Protein AF-0000000076640744 (afdb_homodimer)

Foldseek 3Di:
DDDDDPPPDPDPPDDDDDPPPPPVPPCPPDPDDDPPVLAAEEEEEDQDDVRVQLLLLQLVDPRYHYAEYEDLDVVSQVVSQCSRVVSVHDGHHYQRPDDCSVLVVLLDPRHQEYEYDFQAQCQLVSCLSNLVSPHAYEYEPQNHQALVSLLSLLVSCVVSVHWYFYLQLLLVPFLLLLVLLCLVVQQQPAWAEKEWEWAAACLCVQPPVPPQLPLPDDQDCGPNVVQVCQQPFEFRQGFQNTVVSVCSSNLDLAQKHWWKKFKAAAAADQNLVVCCVVPNCPRNCNPRDGHYHQKMWMWIAMPVNHIYIYIYHHRDDDDTDGFIKTHHPAWIATDPVQWIDGHPPDPPPDTDHCVVSSVVSGQQQCVVCVVSQCPRPPRSSSSVSSVQSRVCSSVVHHGQGTSQNSSRRSNNNNNRRVNHVVVRDMDTDDRSPVPSSNHDHHSHGSHDPD/DDDDDDDDDPDDDDDPPDPPPPPPPPLPQDPDDDPPVQAAEEEEEDQDDVRVQLLLLQLVDPRYHYAEYEDLDVVSQVVSQCSRVVSVHDGHHYQRPDDCSVLVVLLDPRHQEYEYDFQAQCQLVSCLSNLVSPHAYEYEPQNHQALVSLLSLLVSCVVRVHWYFYLQLLLVPFLLLLVLLCLVVQQQPAWAEKEWEWAAACLCVQPPVPPDLPLPDDQDCGPNVVQVCQQPFEFRQGFQNTVVSVCSSNLDLAQKHWWKKFKAAAAADQNLVVCCVVPNCPRNCNPRDGHYHQKMWMWIAMPVNHIYIYIYHHRDDDDTDGFIKTHHPAWIATDPVQWIDGHPPDPPPDTDHCVVSSVVSGQQLCVVCVVVQCPRPPRSSSSVSSVQSRVCSSVVHHGQGTSQNSSRRSNNNNNRRVNHVVVRDMDTDDRSPVPSSNHDHRSHGSHDPD

Solvent-accessible surface area (backbone atoms only — not comparable to full-atom values): 46671 Å² total; per-residue (Å²): 138,87,73,81,70,81,73,72,79,82,73,78,78,84,73,87,76,78,76,69,76,74,68,68,70,70,75,76,59,86,72,74,78,72,77,54,87,77,42,46,27,36,29,37,36,25,37,54,74,69,19,40,53,51,50,58,58,48,65,74,40,86,48,49,44,51,61,32,40,25,23,60,48,58,68,36,42,51,54,50,37,50,54,41,36,72,70,74,44,71,65,38,49,78,31,45,74,46,91,62,24,55,62,63,58,49,68,53,82,79,47,57,27,34,40,38,37,61,51,51,82,48,35,27,64,51,47,40,52,39,28,74,58,70,15,30,35,37,29,38,76,45,40,23,68,39,60,66,38,28,49,46,45,41,53,43,30,67,72,62,69,28,52,40,26,45,52,60,29,51,51,53,29,65,66,55,31,10,49,40,46,37,48,76,70,43,59,23,46,58,74,40,40,37,33,19,12,38,31,34,56,35,53,55,78,62,56,53,81,51,62,78,75,42,89,76,65,67,86,39,66,74,81,38,33,71,52,42,47,34,45,75,34,47,46,34,81,61,45,44,69,16,46,48,42,52,34,61,68,59,30,49,53,32,60,22,37,68,38,36,35,27,14,44,61,20,53,53,48,32,60,56,51,48,40,34,72,75,54,30,80,80,30,78,66,49,76,58,66,59,45,28,25,32,41,24,43,31,44,33,34,33,73,81,30,29,36,34,39,41,36,34,29,41,34,36,56,46,48,75,44,43,58,42,29,46,31,21,55,25,7,37,38,35,58,82,57,43,28,31,33,32,65,94,72,44,58,90,52,33,76,36,73,30,66,69,53,40,66,73,34,46,29,54,39,51,69,75,41,43,78,74,16,66,78,30,56,83,88,14,13,48,39,55,43,52,46,27,53,51,50,19,60,76,65,70,48,82,43,59,41,31,40,55,54,34,26,62,46,23,36,47,23,39,45,27,26,50,7,34,75,58,66,24,27,54,37,73,51,78,70,81,56,77,66,43,21,71,71,36,69,83,64,67,57,53,70,37,97,93,144,85,78,79,88,79,72,92,75,82,81,79,75,90,77,84,68,77,76,70,77,75,68,67,74,66,78,73,64,82,80,70,76,71,76,56,86,74,43,46,29,36,28,37,36,25,38,53,74,69,20,39,53,52,50,57,58,49,66,73,40,87,48,51,45,51,58,33,39,21,22,61,48,57,67,37,41,50,54,50,36,48,54,41,35,70,71,73,43,71,64,39,49,79,32,44,75,45,92,63,24,55,62,62,59,50,68,52,83,78,46,57,27,34,42,38,38,60,50,52,83,47,36,27,64,52,47,40,53,38,27,74,59,71,17,30,34,38,29,37,77,45,38,22,69,41,61,67,38,29,49,47,44,41,54,44,27,67,74,62,67,28,51,40,27,47,49,60,29,51,51,52,29,65,66,57,31,10,49,40,46,37,48,76,71,43,58,24,46,61,74,41,40,37,32,20,12,37,30,35,55,36,51,54,78,62,56,52,78,51,61,78,75,41,87,76,65,68,87,39,66,74,81,36,33,71,52,42,46,34,45,73,36,46,46,32,79,59,46,42,68,16,46,49,43,51,34,61,67,60,29,50,53,31,61,23,36,68,37,37,34,27,14,46,62,20,53,56,50,32,58,56,50,49,39,35,72,77,54,30,80,80,28,78,64,49,75,58,67,59,45,30,25,32,42,26,44,31,45,32,35,33,73,80,31,28,36,33,38,40,36,34,28,42,34,35,54,45,48,74,43,44,57,44,30,47,31,20,56,26,7,36,38,35,58,81,59,43,28,30,34,34,67,94,70,44,58,89,52,32,77,37,73,30,63,69,54,39,65,75,35,47,28,54,40,53,69,73,41,43,78,73,17,66,78,30,55,84,87,14,14,48,38,52,42,53,46,27,53,52,50,20,62,76,67,68,48,81,42,60,39,31,41,57,54,30,26,61,45,24,38,47,23,40,46,26,26,51,8,34,75,58,65,22,28,54,36,74,51,77,70,80,58,76,67,43,20,70,70,36,69,84,64,66,57,53,70,40,96,93

Organism: NCBI:txid1194090

Secondary structure (DSSP, 8-state):
------------------------------------TT-EEEEEE--SHHHHHHHHHHHT-TTEEEEEEE-SSHHHHHHHHHHHHHTTSPPPEEE-SSTTHHHHHTT-SS-SEEEE-S-GGGHHHHHHHHHHTT-EEEEPSPS-SSHHHHHHHHHHHHHH---EEE--GGGG-HHHHHHHHHHHTTTT-SEEEEEEEEE---HHHHHTSS----TT----TTTSHHHHHHHH--S-S--HHHHHHHHHHTTBTTTB-EEEEEEEE----HHHHHHHHHH-TTSGGGG----S-SSEEEEEEETTS-EEEEEEE-SS----B---EEEESSEEEETTTTEEEETTTSSTT--EESHHHHHHT--HHHHHHHHHHTTSTGGGHHHHHHHHHHHHHHHT---SS-HHHHHHHHTHHHHHHHHHHTTS--EEPP-TTTTGGGTPPP---SSS--/------------------------------S-S---TT-EEEEEE--SHHHHHHHHHHHT-TTEEEEEEE-SSHHHHHHHHHHHHHTTSPPPEEE-SSTTHHHHHTT-SS-SEEEE-S-HHHHHHHHHHHHHTT-EEEEPSPS-SSHHHHHHHHHHHHHH---EEE--GGGG-HHHHHHHHHHHTTTT-SEEEEEEEEE---HHHHHTSS----TT----TTTSHHHHHHHH--S-S--HHHHHHHHHHTTBTTTB-EEEEEEEE----HHHHHHHHHH-TTSGGGG----S-SSEEEEEEETTS-EEEEEEE-SS----B---EEEESSEEEETTTTEEEETTTSSTT--EESHHHHHHT--HHHHHHHHHHTTSTGGGHHHHHHHHHHHHHHHT---SS-HHHHHHHHTHHHHHHHHHHTTS--EEPP-TTTTGGGTPPP---SSS--

InterPro domains:
  IPR000683 Gfo/Idh/MocA-like oxidoreductase, N-terminal [PF01408] (40-165)
  IPR036291 NAD(P)-binding domain superfamily [SSF51735] (32-198)
  IPR049303 Glycosyl hydrolase 109, C-terminal domain [PF21252] (172-438)
  IPR050463 Gfo/Idh/MocA family oxidoreductases and glycosidases [PTHR43818] (3-433)

Sequence (900 aa):
MKKNINRKDFLKKATLTGAGLAAMPSFTISKGRRKNNGRVRIGMIGVGGRGTGHLRGLLTRSDIEIPAICDMDEEHADRAEKLVAGSGRQAPELYTRGEDDYLRMLQREDLDGIVIATPWHWHAPMAVATMKSGKHVGVEVPVATTLEGCWDLVRTSEATGMSCMILENVCYRRDVMAILNMVRQGLFGEMIHARCGYQHELREAMLGKRRQFGPDMRIDKNREWRVYNHIKRNGDTYPTHGIGPVAHWLDINRGNRFMTITSTATKARGLHNYVLEKGGRNHPDADIEFQVGDVITSTITTAMGESIIVNLNTTLPRPYSLGFHCQGTKGLWQVENSSVYLEGTSKNHGWEDFDPYQKKYDAPLWKKHEKEAAEAGHGGMDWFVRNAFVESIKRDVSPPMDVYDAAAWSAIGPLSEESIAQGGHPVQFPDFTGGKWMHNEQIFHVDGEYMKKNINRKDFLKKATLTGAGLAAMPSFTISKGRRKNNGRVRIGMIGVGGRGTGHLRGLLTRSDIEIPAICDMDEEHADRAEKLVAGSGRQAPELYTRGEDDYLRMLQREDLDGIVIATPWHWHAPMAVATMKSGKHVGVEVPVATTLEGCWDLVRTSEATGMSCMILENVCYRRDVMAILNMVRQGLFGEMIHARCGYQHELREAMLGKRRQFGPDMRIDKNREWRVYNHIKRNGDTYPTHGIGPVAHWLDINRGNRFMTITSTATKARGLHNYVLEKGGRNHPDADIEFQVGDVITSTITTAMGESIIVNLNTTLPRPYSLGFHCQGTKGLWQVENSSVYLEGTSKNHGWEDFDPYQKKYDAPLWKKHEKEAAEAGHGGMDWFVRNAFVESIKRDVSPPMDVYDAAAWSAIGPLSEESIAQGGHPVQFPDFTGGKWMHNEQIFHVDGEY

Structure (mmCIF, N/CA/C/O backbone):
data_AF-0000000076640744-model_v1
#
loop_
_entity.id
_entity.type
_entity.pdbx_description
1 polymer 'Predicted dehydrogenase'
#
loop_
_atom_site.group_PDB
_atom_site.id
_atom_site.type_symbol
_atom_site.label_atom_id
_atom_site.label_alt_id
_atom_site.label_comp_id
_atom_site.label_asym_id
_atom_site.label_entity_id
_atom_site.label_seq_id
_atom_site.pdbx_PDB_ins_code
_atom_site.Cartn_x
_atom_site.Cartn_y
_atom_site.Cartn_z
_atom_site.occupancy
_atom_site.B_iso_or_equiv
_atom_site.auth_seq_id
_atom_site.auth_comp_id
_atom_site.auth_asym_id
_atom_site.auth_atom_id
_atom_site.pdbx_PDB_model_num
ATOM 1 N N . MET A 1 1 ? 69.75 -5.254 27.875 1 21.44 1 MET A N 1
ATOM 2 C CA . MET A 1 1 ? 70.125 -6.465 27.156 1 21.44 1 MET A CA 1
ATOM 3 C C . MET A 1 1 ? 68.938 -7.441 27.047 1 21.44 1 MET A C 1
ATOM 5 O O . MET A 1 1 ? 68 -7.383 27.859 1 21.44 1 MET A O 1
ATOM 9 N N . LYS A 1 2 ? 69.188 -8.242 26 1 22.19 2 LYS A N 1
ATOM 10 C CA . LYS A 1 2 ? 68.75 -8.984 24.844 1 22.19 2 LYS A CA 1
ATOM 11 C C . LYS A 1 2 ? 67.938 -10.211 25.266 1 22.19 2 LYS A C 1
ATOM 13 O O . LYS A 1 2 ? 68.438 -11.078 25.969 1 22.19 2 LYS A O 1
ATOM 18 N N . LYS A 1 3 ? 66.625 -9.922 25.234 1 22.8 3 LYS A N 1
ATOM 19 C CA . LYS A 1 3 ? 65.438 -10.266 25.938 1 22.8 3 LYS A CA 1
ATOM 20 C C . LYS A 1 3 ? 65.125 -11.766 25.844 1 22.8 3 LYS A C 1
ATOM 22 O O . LYS A 1 3 ? 65.312 -12.367 24.781 1 22.8 3 LYS A O 1
ATOM 27 N N . ASN A 1 4 ? 65.312 -12.383 26.922 1 20.11 4 ASN A N 1
ATOM 28 C CA . ASN A 1 4 ? 65 -13.75 27.328 1 20.11 4 ASN A CA 1
ATOM 29 C C . ASN A 1 4 ? 63.781 -14.32 26.578 1 20.11 4 ASN A C 1
ATOM 31 O O . ASN A 1 4 ? 62.812 -13.602 26.344 1 20.11 4 ASN A O 1
ATOM 35 N N . ILE A 1 5 ? 64.062 -15.398 25.984 1 21.8 5 ILE A N 1
ATOM 36 C CA . ILE A 1 5 ? 63.625 -16.25 24.891 1 21.8 5 ILE A CA 1
ATOM 37 C C . ILE A 1 5 ? 62.156 -16.656 25.094 1 21.8 5 ILE A C 1
ATOM 39 O O . ILE A 1 5 ? 61.406 -16.812 24.125 1 21.8 5 ILE A O 1
ATOM 43 N N . ASN A 1 6 ? 61.656 -16.594 26.422 1 20.02 6 ASN A N 1
ATOM 44 C CA . ASN A 1 6 ? 61.062 -17.906 26.719 1 20.02 6 ASN A CA 1
ATOM 45 C C . ASN A 1 6 ? 59.75 -18.125 25.953 1 20.02 6 ASN A C 1
ATOM 47 O O . ASN A 1 6 ? 58.781 -17.406 26.156 1 20.02 6 ASN A O 1
ATOM 51 N N . ARG A 1 7 ? 59.938 -18.547 24.734 1 19.64 7 ARG A N 1
ATOM 52 C CA . ARG A 1 7 ? 59.188 -19.125 23.641 1 19.64 7 ARG A CA 1
ATOM 53 C C . ARG A 1 7 ? 58.188 -20.141 24.156 1 19.64 7 ARG A C 1
ATOM 55 O O . ARG A 1 7 ? 58.531 -21.312 24.359 1 19.64 7 ARG A O 1
ATOM 62 N N . LYS A 1 8 ? 57.688 -19.844 25.438 1 20.75 8 LYS A N 1
ATOM 63 C CA . LYS A 1 8 ? 56.656 -20.703 25.969 1 20.75 8 LYS A CA 1
ATOM 64 C C . LYS A 1 8 ? 55.812 -21.297 24.844 1 20.75 8 LYS A C 1
ATOM 66 O O . LYS A 1 8 ? 55.625 -20.672 23.797 1 20.75 8 LYS A O 1
ATOM 71 N N . ASP A 1 9 ? 55.438 -22.531 25.047 1 18.05 9 ASP A N 1
ATOM 72 C CA . ASP A 1 9 ? 54.906 -23.812 24.609 1 18.05 9 ASP A CA 1
ATOM 73 C C . ASP A 1 9 ? 53.562 -23.656 23.891 1 18.05 9 ASP A C 1
ATOM 75 O O . ASP A 1 9 ? 52.688 -22.938 24.359 1 18.05 9 ASP A O 1
ATOM 79 N N . PHE A 1 10 ? 53.656 -23.609 22.547 1 20.75 10 PHE A N 1
ATOM 80 C CA . PHE A 1 10 ? 52.844 -23.844 21.359 1 20.75 10 PHE A CA 1
ATOM 81 C C . PHE A 1 10 ? 51.781 -24.906 21.625 1 20.75 10 PHE A C 1
ATOM 83 O O . PHE A 1 10 ? 52.062 -26.094 21.703 1 20.75 10 PHE A O 1
ATOM 90 N N . LEU A 1 11 ? 51.094 -24.797 22.844 1 18.75 11 LEU A N 1
ATOM 91 C CA . LEU A 1 11 ? 50.094 -25.766 23.203 1 18.75 11 LEU A CA 1
ATOM 92 C C . LEU A 1 11 ? 49.281 -26.172 21.969 1 18.75 11 LEU A C 1
ATOM 94 O O . LEU A 1 11 ? 49.062 -25.359 21.078 1 18.75 11 LEU A O 1
ATOM 98 N N . LYS A 1 12 ? 48.938 -27.578 21.906 1 20.28 12 LYS A N 1
ATOM 99 C CA . LYS A 1 12 ? 48.344 -28.703 21.188 1 20.28 12 LYS A CA 1
ATOM 100 C C . LYS A 1 12 ? 46.875 -28.438 20.875 1 20.28 12 LYS A C 1
ATOM 102 O O . LYS A 1 12 ? 45.969 -28.797 21.641 1 20.28 12 LYS A O 1
ATOM 107 N N . LYS A 1 13 ? 46.438 -27.219 20.984 1 19.05 13 LYS A N 1
ATOM 108 C CA . LYS A 1 13 ? 44.969 -27.266 20.969 1 19.05 13 LYS A CA 1
ATOM 109 C C . LYS A 1 13 ? 44.469 -28.312 19.969 1 19.05 13 LYS A C 1
ATOM 111 O O . LYS A 1 13 ? 45.062 -28.484 18.906 1 19.05 13 LYS A O 1
ATOM 116 N N . ALA A 1 14 ? 43.156 -28.938 20.266 1 19.31 14 ALA A N 1
ATOM 117 C CA . ALA A 1 14 ? 42.281 -30.109 20.125 1 19.31 14 ALA A CA 1
ATOM 118 C C . ALA A 1 14 ? 41.969 -30.375 18.656 1 19.31 14 ALA A C 1
ATOM 120 O O . ALA A 1 14 ? 42.062 -29.484 17.828 1 19.31 14 ALA A O 1
ATOM 121 N N . THR A 1 15 ? 41.406 -31.578 18.375 1 20.81 15 THR A N 1
ATOM 122 C CA . THR A 1 15 ? 41 -32.719 17.578 1 20.81 15 THR A CA 1
ATOM 123 C C . THR A 1 15 ? 39.812 -32.344 16.672 1 20.81 15 THR A C 1
ATOM 125 O O . THR A 1 15 ? 39.406 -33.156 15.828 1 20.81 15 THR A O 1
ATOM 128 N N . LEU A 1 16 ? 39.062 -31.234 16.953 1 21.89 16 LEU A N 1
ATOM 129 C CA . LEU A 1 16 ? 37.719 -31.641 16.562 1 21.89 16 LEU A CA 1
ATOM 130 C C . LEU A 1 16 ? 37.719 -32.25 15.156 1 21.89 16 LEU A C 1
ATOM 132 O O . LEU A 1 16 ? 38.5 -31.812 14.297 1 21.89 16 LEU A O 1
ATOM 136 N N . THR A 1 17 ? 36.844 -33.312 14.969 1 22.53 17 THR A N 1
ATOM 137 C CA . THR A 1 17 ? 36.312 -34.375 14.141 1 22.53 17 THR A CA 1
ATOM 138 C C . THR A 1 17 ? 35.906 -33.875 12.758 1 22.53 17 THR A C 1
ATOM 140 O O . THR A 1 17 ? 35.656 -32.688 12.594 1 22.53 17 THR A O 1
ATOM 143 N N . GLY A 1 18 ? 35.812 -34.781 11.844 1 23.75 18 GLY A N 1
ATOM 144 C CA . GLY A 1 18 ? 35.594 -35.125 10.453 1 23.75 18 GLY A CA 1
ATOM 145 C C . GLY A 1 18 ? 34.281 -34.594 9.906 1 23.75 18 GLY A C 1
ATOM 146 O O . GLY A 1 18 ? 33.219 -35.188 10.125 1 23.75 18 GLY A O 1
ATOM 147 N N . ALA A 1 19 ? 33.844 -33.406 10.234 1 27.8 19 ALA A N 1
ATOM 148 C CA . ALA A 1 19 ? 32.531 -33.156 9.641 1 27.8 19 ALA A CA 1
ATOM 149 C C . ALA A 1 19 ? 32.5 -33.594 8.18 1 27.8 19 ALA A C 1
ATOM 151 O O . ALA A 1 19 ? 33.375 -33.219 7.395 1 27.8 19 ALA A O 1
ATOM 152 N N . GLY A 1 20 ? 31.891 -34.75 7.996 1 25.89 20 GLY A N 1
ATOM 153 C CA . GLY A 1 20 ? 31.516 -35.344 6.734 1 25.89 20 GLY A CA 1
ATOM 154 C C . GLY A 1 20 ? 31.016 -34.344 5.707 1 25.89 20 GLY A C 1
ATOM 155 O O . GLY A 1 20 ? 30.391 -33.344 6.062 1 25.89 20 GLY A O 1
ATOM 156 N N . LEU A 1 21 ? 31.812 -34.094 4.746 1 27.2 21 LEU A N 1
ATOM 157 C CA . LEU A 1 21 ? 31.406 -33.5 3.48 1 27.2 21 LEU A CA 1
ATOM 158 C C . LEU A 1 21 ? 29.969 -33.875 3.125 1 27.2 21 LEU A C 1
ATOM 160 O O . LEU A 1 21 ? 29.672 -35.062 2.971 1 27.2 21 LEU A O 1
ATOM 164 N N . ALA A 1 22 ? 28.953 -33.219 3.756 1 28.84 22 ALA A N 1
ATOM 165 C CA . ALA A 1 22 ? 27.594 -33.438 3.254 1 28.84 22 ALA A CA 1
ATOM 166 C C . ALA A 1 22 ? 27.578 -33.5 1.73 1 28.84 22 ALA A C 1
ATOM 168 O O . ALA A 1 22 ? 27.922 -32.5 1.06 1 28.84 22 ALA A O 1
ATOM 169 N N . ALA A 1 23 ? 28.016 -34.625 1.198 1 29.28 23 ALA A N 1
ATOM 170 C CA . ALA A 1 23 ? 27.625 -34.938 -0.178 1 29.28 23 ALA A CA 1
ATOM 171 C C . ALA A 1 23 ? 26.219 -34.406 -0.482 1 29.28 23 ALA A C 1
ATOM 173 O O . ALA A 1 23 ? 25.25 -34.781 0.16 1 29.28 23 ALA A O 1
ATOM 174 N N . MET A 1 24 ? 26.156 -33.156 -0.546 1 32.62 24 MET A N 1
ATOM 175 C CA . MET A 1 24 ? 24.844 -32.781 -1.059 1 32.62 24 MET A CA 1
ATOM 176 C C . MET A 1 24 ? 24.391 -33.75 -2.143 1 32.62 24 MET A C 1
ATOM 178 O O . MET A 1 24 ? 25.078 -33.938 -3.143 1 32.62 24 MET A O 1
ATOM 182 N N . PRO A 1 25 ? 23.75 -34.906 -1.778 1 32.56 25 PRO A N 1
ATOM 183 C CA . PRO A 1 25 ? 23.281 -35.812 -2.836 1 32.56 25 PRO A CA 1
ATOM 184 C C . PRO A 1 25 ? 22.703 -35.062 -4.031 1 32.56 25 PRO A C 1
ATOM 186 O O . PRO A 1 25 ? 21.875 -34.156 -3.857 1 32.56 25 PRO A O 1
ATOM 189 N N . SER A 1 26 ? 23.531 -34.562 -4.906 1 35 26 SER A N 1
ATOM 190 C CA . SER A 1 26 ? 22.906 -34.406 -6.215 1 35 26 SER A CA 1
ATOM 191 C C . SER A 1 26 ? 21.922 -35.5 -6.516 1 35 26 SER A C 1
ATOM 193 O O . SER A 1 26 ? 22.312 -36.688 -6.648 1 35 26 SER A O 1
ATOM 195 N N . PHE A 1 27 ? 20.828 -35.531 -5.797 1 33.81 27 PHE A N 1
ATOM 196 C CA . PHE A 1 27 ? 19.844 -36.562 -6.109 1 33.81 27 PHE A CA 1
ATOM 197 C C . PHE A 1 27 ? 19.766 -36.812 -7.613 1 33.81 27 PHE A C 1
ATOM 199 O O . PHE A 1 27 ? 19.266 -35.938 -8.352 1 33.81 27 PHE A O 1
ATOM 206 N N . THR A 1 28 ? 20.906 -37.312 -8.164 1 35.47 28 THR A N 1
ATOM 207 C CA . THR A 1 28 ? 20.797 -37.969 -9.469 1 35.47 28 THR A CA 1
ATOM 208 C C . THR A 1 28 ? 19.641 -38.969 -9.484 1 35.47 28 THR A C 1
ATOM 210 O O . THR A 1 28 ? 19.797 -40.094 -9.039 1 35.47 28 THR A O 1
ATOM 213 N N . ILE A 1 29 ? 18.578 -38.688 -8.797 1 35.25 29 ILE A N 1
ATOM 214 C CA . ILE A 1 29 ? 17.594 -39.75 -8.68 1 35.25 29 ILE A CA 1
ATOM 215 C C . ILE A 1 29 ? 17.391 -40.438 -10.039 1 35.25 29 ILE A C 1
ATOM 217 O O . ILE A 1 29 ? 17.281 -41.656 -10.117 1 35.25 29 ILE A O 1
ATOM 221 N N . SER A 1 30 ? 16.625 -39.719 -10.969 1 36.59 30 SER A N 1
ATOM 222 C CA . SER A 1 30 ? 15.688 -40.469 -11.797 1 36.59 30 SER A CA 1
ATOM 223 C C . SER A 1 30 ? 16.406 -41.312 -12.852 1 36.59 30 SER A C 1
ATOM 225 O O . SER A 1 30 ? 16.969 -40.75 -13.805 1 36.59 30 SER A O 1
ATOM 227 N N . LYS A 1 31 ? 17.109 -42.281 -12.5 1 37.19 31 LYS A N 1
ATOM 228 C CA . LYS A 1 31 ? 17.688 -43.281 -13.422 1 37.19 31 LYS A CA 1
ATOM 229 C C . LYS A 1 31 ? 16.734 -43.562 -14.586 1 37.19 31 LYS A C 1
ATOM 231 O O . LYS A 1 31 ? 17.141 -43.5 -15.75 1 37.19 31 LYS A O 1
ATOM 236 N N . GLY A 1 32 ? 15.742 -44.5 -14.289 1 36.81 32 GLY A N 1
ATOM 237 C CA . GLY A 1 32 ? 15.117 -45.406 -15.234 1 36.81 32 GLY A CA 1
ATOM 238 C C . GLY A 1 32 ? 14.203 -44.719 -16.219 1 36.81 32 GLY A C 1
ATOM 239 O O . GLY A 1 32 ? 13.398 -45.344 -16.906 1 36.81 32 GLY A O 1
ATOM 240 N N . ARG A 1 33 ? 13.68 -43.594 -15.883 1 43.94 33 ARG A N 1
ATOM 241 C CA . ARG A 1 33 ? 12.562 -43.344 -16.797 1 43.94 33 ARG A CA 1
ATOM 242 C C . ARG A 1 33 ? 13.039 -43.25 -18.234 1 43.94 33 ARG A C 1
ATOM 244 O O . ARG A 1 33 ? 13.953 -42.5 -18.562 1 43.94 33 ARG A O 1
ATOM 251 N N . ARG A 1 34 ? 12.742 -44.281 -18.984 1 44.97 34 ARG A N 1
ATOM 252 C CA . ARG A 1 34 ? 12.922 -44.625 -20.391 1 44.97 34 ARG A CA 1
ATOM 253 C C . ARG A 1 34 ? 12.734 -43.406 -21.281 1 44.97 34 ARG A C 1
ATOM 255 O O . ARG A 1 34 ? 11.812 -42.625 -21.078 1 44.97 34 ARG A O 1
ATOM 262 N N . LYS A 1 35 ? 13.766 -42.938 -21.969 1 48.38 35 LYS A N 1
ATOM 263 C CA . LYS A 1 35 ? 13.852 -41.969 -23.047 1 48.38 35 LYS A CA 1
ATOM 264 C C . LYS A 1 35 ? 12.734 -42.188 -24.062 1 48.38 35 LYS A C 1
ATOM 266 O O . LYS A 1 35 ? 12.742 -43.156 -24.812 1 48.38 35 LYS A O 1
ATOM 271 N N . ASN A 1 36 ? 11.516 -42.125 -23.688 1 54.47 36 ASN A N 1
ATOM 272 C CA . ASN A 1 36 ? 10.469 -42.188 -24.719 1 54.47 36 ASN A CA 1
ATOM 273 C C . ASN A 1 36 ? 10.781 -41.25 -25.891 1 54.47 36 ASN A C 1
ATOM 275 O O . ASN A 1 36 ? 9.992 -40.375 -26.219 1 54.47 36 ASN A O 1
ATOM 279 N N . ASN A 1 37 ? 11.969 -41.562 -26.594 1 63.56 37 ASN A N 1
ATOM 280 C CA . ASN A 1 37 ? 12.375 -40.938 -27.859 1 63.56 37 ASN A CA 1
ATOM 281 C C . ASN A 1 37 ? 12.234 -39.406 -27.812 1 63.56 37 ASN A C 1
ATOM 283 O O . ASN A 1 37 ? 11.742 -38.812 -28.766 1 63.56 37 ASN A O 1
ATOM 287 N N . GLY A 1 38 ? 12.305 -38.812 -26.609 1 81.19 38 GLY A N 1
ATOM 288 C CA . GLY A 1 38 ? 12.32 -37.375 -26.531 1 81.19 38 GLY A CA 1
ATOM 289 C C . GLY A 1 38 ? 10.953 -36.781 -26.266 1 81.19 38 GLY A C 1
ATOM 290 O O . GLY A 1 38 ? 10.82 -35.562 -26.109 1 81.19 38 GLY A O 1
ATOM 291 N N . ARG A 1 39 ? 9.969 -37.625 -26.125 1 91.25 39 ARG A N 1
ATOM 292 C CA . ARG A 1 39 ? 8.617 -37.125 -25.875 1 91.25 39 ARG A CA 1
ATOM 293 C C . ARG A 1 39 ? 8.289 -37.188 -24.391 1 91.25 39 ARG A C 1
ATOM 295 O O . ARG A 1 39 ? 8.75 -38.062 -23.672 1 91.25 39 ARG A O 1
ATOM 302 N N . VAL A 1 40 ? 7.523 -36.25 -23.938 1 96.81 40 VAL A N 1
ATOM 303 C CA . VAL A 1 40 ? 7.059 -36.156 -22.547 1 96.81 40 VAL A CA 1
ATOM 304 C C . VAL A 1 40 ? 5.578 -36.531 -22.484 1 96.81 40 VAL A C 1
ATOM 306 O O . VAL A 1 40 ? 4.766 -36 -23.25 1 96.81 40 VAL A O 1
ATOM 309 N N . ARG A 1 41 ? 5.234 -37.531 -21.672 1 98 41 ARG A N 1
ATOM 310 C CA . ARG A 1 41 ? 3.855 -37.969 -21.469 1 98 41 ARG A CA 1
ATOM 311 C C . ARG A 1 41 ? 3.227 -37.312 -20.266 1 98 41 ARG A C 1
ATOM 313 O O . ARG A 1 41 ? 3.6 -37.594 -19.125 1 98 41 ARG A O 1
ATOM 320 N N . ILE A 1 42 ? 2.229 -36.438 -20.547 1 98.5 42 ILE A N 1
ATOM 321 C CA . ILE A 1 42 ? 1.629 -35.625 -19.5 1 98.5 42 ILE A CA 1
ATOM 322 C C . ILE A 1 42 ? 0.182 -36.062 -19.266 1 98.5 42 ILE A C 1
ATOM 324 O O . ILE A 1 42 ? -0.587 -36.219 -20.219 1 98.5 42 ILE A O 1
ATOM 328 N N . GLY A 1 43 ? -0.192 -36.344 -18.047 1 98.69 43 GLY A N 1
ATOM 329 C CA . GLY A 1 43 ? -1.586 -36.469 -17.641 1 98.69 43 GLY A CA 1
ATOM 330 C C . GLY A 1 43 ? -2.191 -35.156 -17.188 1 98.69 43 GLY A C 1
ATOM 331 O O . GLY A 1 43 ? -1.488 -34.281 -16.656 1 98.69 43 GLY A O 1
ATOM 332 N N . MET A 1 44 ? -3.529 -35.062 -17.391 1 98.75 44 MET A N 1
ATOM 333 C CA . MET A 1 44 ? -4.246 -33.844 -16.969 1 98.75 44 MET A CA 1
ATOM 334 C C . MET A 1 44 ? -5.254 -34.188 -15.867 1 98.75 44 MET A C 1
ATOM 336 O O . MET A 1 44 ? -6.066 -35.094 -16.016 1 98.75 44 MET A O 1
ATOM 340 N N . ILE A 1 45 ? -5.168 -33.438 -14.758 1 98.75 45 ILE A N 1
ATOM 341 C CA . ILE A 1 45 ? -6.215 -33.5 -13.742 1 98.75 45 ILE A CA 1
ATOM 342 C C . ILE A 1 45 ? -6.914 -32.156 -13.664 1 98.75 45 ILE A C 1
ATOM 344 O O . ILE A 1 45 ? -6.344 -31.172 -13.164 1 98.75 45 ILE A O 1
ATOM 348 N N . GLY A 1 46 ? -8.164 -32.094 -13.992 1 97.75 46 GLY A N 1
ATOM 349 C CA . GLY A 1 46 ? -8.891 -30.844 -14.156 1 97.75 46 GLY A CA 1
ATOM 350 C C . GLY A 1 46 ? -8.75 -30.25 -15.547 1 97.75 46 GLY A C 1
ATOM 351 O O . GLY A 1 46 ? -7.676 -29.781 -15.922 1 97.75 46 GLY A O 1
ATOM 352 N N . VAL A 1 47 ? -9.883 -30.312 -16.328 1 97.19 47 VAL A N 1
ATOM 353 C CA . VAL A 1 47 ? -9.859 -29.781 -17.688 1 97.19 47 VAL A CA 1
ATOM 354 C C . VAL A 1 47 ? -11.07 -28.891 -17.922 1 97.19 47 VAL A C 1
ATOM 356 O O . VAL A 1 47 ? -11.711 -28.953 -18.969 1 97.19 47 VAL A O 1
ATOM 359 N N . GLY A 1 48 ? -11.359 -28.141 -16.859 1 92.19 48 GLY A N 1
ATOM 360 C CA . GLY A 1 48 ? -12.297 -27.047 -17.047 1 92.19 48 GLY A CA 1
ATOM 361 C C . GLY A 1 48 ? -11.703 -25.891 -17.828 1 92.19 48 GLY A C 1
ATOM 362 O O . GLY A 1 48 ? -11.086 -26.078 -18.875 1 92.19 48 GLY A O 1
ATOM 363 N N . GLY A 1 49 ? -11.914 -24.609 -17.344 1 89.62 49 GLY A N 1
ATOM 364 C CA . GLY A 1 49 ? -11.391 -23.453 -18.031 1 89.62 49 GLY A CA 1
ATOM 365 C C . GLY A 1 49 ? -9.875 -23.422 -18.078 1 89.62 49 GLY A C 1
ATOM 366 O O . GLY A 1 49 ? -9.281 -23.625 -19.141 1 89.62 49 GLY A O 1
ATOM 367 N N . ARG A 1 50 ? -9.266 -23.406 -16.969 1 93.44 50 ARG A N 1
ATOM 368 C CA . ARG A 1 50 ? -7.812 -23.266 -16.875 1 93.44 50 ARG A CA 1
ATOM 369 C C . ARG A 1 50 ? -7.117 -24.516 -17.406 1 93.44 50 ARG A C 1
ATOM 371 O O . ARG A 1 50 ? -6.133 -24.422 -18.141 1 93.44 50 ARG A O 1
ATOM 378 N N . GLY A 1 51 ? -7.586 -25.688 -17.047 1 96.69 51 GLY A N 1
ATOM 379 C CA . GLY A 1 51 ? -6.996 -26.938 -17.5 1 96.69 51 GLY A CA 1
ATOM 380 C C . GLY A 1 51 ? -7.02 -27.094 -19.016 1 96.69 51 GLY A C 1
ATOM 381 O O . GLY A 1 51 ? -6.043 -27.547 -19.609 1 96.69 51 GLY A O 1
ATOM 382 N N . THR A 1 52 ? -8.133 -26.719 -19.625 1 96.38 52 THR A N 1
ATOM 383 C CA . THR A 1 52 ? -8.242 -26.766 -21.078 1 96.38 52 THR A CA 1
ATOM 384 C C . THR A 1 52 ? -7.254 -25.812 -21.734 1 96.38 52 THR A C 1
ATOM 386 O O . THR A 1 52 ? -6.707 -26.125 -22.797 1 96.38 52 THR A O 1
ATOM 389 N N . GLY A 1 53 ? -7.078 -24.656 -21.062 1 95.44 53 GLY A N 1
ATOM 390 C CA . GLY A 1 53 ? -6.051 -23.766 -21.547 1 95.44 53 GLY A CA 1
ATOM 391 C C . GLY A 1 53 ? -4.668 -24.391 -21.578 1 95.44 53 GLY A C 1
ATOM 392 O O . GLY A 1 53 ? -3.934 -24.25 -22.562 1 95.44 53 GLY A O 1
ATOM 393 N N . HIS A 1 54 ? -4.316 -25.062 -20.547 1 97.44 54 HIS A N 1
ATOM 394 C CA . HIS A 1 54 ? -3.037 -25.766 -20.484 1 97.44 54 HIS A CA 1
ATOM 395 C C . HIS A 1 54 ? -2.969 -26.875 -21.547 1 97.44 54 HIS A C 1
ATOM 397 O O . HIS A 1 54 ? -1.945 -27.031 -22.219 1 97.44 54 HIS A O 1
ATOM 403 N N . LEU A 1 55 ? -4.035 -27.625 -21.719 1 98 55 LEU A N 1
ATOM 404 C CA . LEU A 1 55 ? -4.086 -28.703 -22.688 1 98 55 LEU A CA 1
ATOM 405 C C . LEU A 1 55 ? -3.84 -28.188 -24.109 1 98 55 LEU A C 1
ATOM 407 O O . LEU A 1 55 ? -3.012 -28.734 -24.828 1 98 55 LEU A O 1
ATOM 411 N N . ARG A 1 56 ? -4.527 -27.109 -24.453 1 96.62 56 ARG A N 1
ATOM 412 C CA . ARG A 1 56 ? -4.367 -26.516 -25.766 1 96.62 56 ARG A CA 1
ATOM 413 C C . ARG A 1 56 ? -2.918 -26.109 -26.016 1 96.62 56 ARG A C 1
ATOM 415 O O . ARG A 1 56 ? -2.379 -26.328 -27.094 1 96.62 56 ARG A O 1
ATOM 422 N N . GLY A 1 57 ? -2.365 -25.516 -25 1 96.38 57 GLY A N 1
ATOM 423 C CA . GLY A 1 57 ? -0.975 -25.109 -25.125 1 96.38 57 GLY A CA 1
ATOM 424 C C . GLY A 1 57 ? -0.023 -26.281 -25.297 1 96.38 57 GLY A C 1
ATOM 425 O O . GLY A 1 57 ? 0.901 -26.219 -26.109 1 96.38 57 GLY A O 1
ATOM 426 N N . LEU A 1 58 ? -0.203 -27.312 -24.562 1 97.38 58 LEU A N 1
ATOM 427 C CA . LEU A 1 58 ? 0.645 -28.5 -24.641 1 97.38 58 LEU A CA 1
ATOM 428 C C . LEU A 1 58 ? 0.536 -29.156 -26 1 97.38 58 LEU A C 1
ATOM 430 O O . LEU A 1 58 ? 1.529 -29.656 -26.531 1 97.38 58 LEU A O 1
ATOM 434 N N . LEU A 1 59 ? -0.614 -29.141 -26.594 1 96.81 59 LEU A N 1
ATOM 435 C CA . LEU A 1 59 ? -0.881 -29.812 -27.859 1 96.81 59 LEU A CA 1
ATOM 436 C C . LEU A 1 59 ? -0.204 -29.078 -29.016 1 96.81 59 LEU A C 1
ATOM 438 O O . LEU A 1 59 ? -0.097 -29.625 -30.125 1 96.81 59 LEU A O 1
ATOM 442 N N . THR A 1 60 ? 0.245 -27.844 -28.781 1 94.62 60 THR A N 1
ATOM 443 C CA . THR A 1 60 ? 0.968 -27.125 -29.828 1 94.62 60 THR A CA 1
ATOM 444 C C . THR A 1 60 ? 2.389 -27.656 -29.969 1 94.62 60 THR A C 1
ATOM 446 O O . THR A 1 60 ? 3.072 -27.375 -30.953 1 94.62 60 THR A O 1
ATOM 449 N N . ARG A 1 61 ? 2.738 -28.469 -29.031 1 94.75 61 ARG A N 1
ATOM 450 C CA . ARG A 1 61 ? 4.078 -29.047 -29.047 1 94.75 61 ARG A CA 1
ATOM 451 C C . ARG A 1 61 ? 4.07 -30.438 -29.672 1 94.75 61 ARG A C 1
ATOM 453 O O . ARG A 1 61 ? 3.148 -31.234 -29.438 1 94.75 61 ARG A O 1
ATOM 460 N N . SER A 1 62 ? 5.145 -30.734 -30.406 1 94.12 62 SER A N 1
ATOM 461 C CA . SER A 1 62 ? 5.219 -32.031 -31.078 1 94.12 62 SER A CA 1
ATOM 462 C C . SER A 1 62 ? 5.801 -33.094 -30.141 1 94.12 62 SER A C 1
ATOM 464 O O . SER A 1 62 ? 5.656 -34.281 -30.391 1 94.12 62 SER A O 1
ATOM 466 N N . ASP A 1 63 ? 6.422 -32.625 -29.078 1 95.88 63 ASP A N 1
ATOM 467 C CA . ASP A 1 63 ? 7.133 -33.562 -28.219 1 95.88 63 ASP A CA 1
ATOM 468 C C . ASP A 1 63 ? 6.301 -33.906 -27 1 95.88 63 ASP A C 1
ATOM 470 O O . ASP A 1 63 ? 6.844 -34.344 -25.969 1 95.88 63 ASP A O 1
ATOM 474 N N . ILE A 1 64 ? 4.977 -33.812 -27.094 1 96.75 64 ILE A N 1
ATOM 475 C CA . ILE A 1 64 ? 4.113 -34.062 -25.938 1 96.75 64 ILE A CA 1
ATOM 476 C C . ILE A 1 64 ? 3.062 -35.094 -26.328 1 96.75 64 ILE A C 1
ATOM 478 O O . ILE A 1 64 ? 2.506 -35.062 -27.422 1 96.75 64 ILE A O 1
ATOM 482 N N . GLU A 1 65 ? 2.809 -36 -25.469 1 96.81 65 GLU A N 1
ATOM 483 C CA . GLU A 1 65 ? 1.661 -36.906 -25.516 1 96.81 65 GLU A CA 1
ATOM 484 C C . GLU A 1 65 ? 0.759 -36.719 -24.312 1 96.81 65 GLU A C 1
ATOM 486 O O . GLU A 1 65 ? 1.236 -36.406 -23.219 1 96.81 65 GLU A O 1
ATOM 491 N N . ILE A 1 66 ? -0.525 -36.969 -24.5 1 98.19 66 ILE A N 1
ATOM 492 C CA . ILE A 1 66 ? -1.512 -36.844 -23.438 1 98.19 66 ILE A CA 1
ATOM 493 C C . ILE A 1 66 ? -2.256 -38.188 -23.281 1 98.19 66 ILE A C 1
ATOM 495 O O . ILE A 1 66 ? -3.396 -38.312 -23.734 1 98.19 66 ILE A O 1
ATOM 499 N N . PRO A 1 67 ? -1.743 -39.094 -22.531 1 97.75 67 PRO A N 1
ATOM 500 C CA . PRO A 1 67 ? -2.34 -40.438 -22.469 1 97.75 67 PRO A CA 1
ATOM 501 C C . PRO A 1 67 ? -3.578 -40.469 -21.578 1 97.75 67 PRO A C 1
ATOM 503 O O . PRO A 1 67 ? -4.395 -41.375 -21.688 1 97.75 67 PRO A O 1
ATOM 506 N N . ALA A 1 68 ? -3.711 -39.5 -20.672 1 98.56 68 ALA A N 1
ATOM 507 C CA . ALA A 1 68 ? -4.773 -39.625 -19.672 1 98.56 68 ALA A CA 1
ATOM 508 C C . ALA A 1 68 ? -5.316 -38.25 -19.281 1 98.56 68 ALA A C 1
ATOM 510 O O . ALA A 1 68 ? -4.555 -37.312 -19.172 1 98.56 68 ALA A O 1
ATOM 511 N N . ILE A 1 69 ? -6.656 -38.25 -19.078 1 98.69 69 ILE A N 1
ATOM 512 C CA . ILE A 1 69 ? -7.355 -37.031 -18.625 1 98.69 69 ILE A CA 1
ATOM 513 C C . ILE A 1 69 ? -8.336 -37.406 -17.516 1 98.69 69 ILE A C 1
ATOM 515 O O . ILE A 1 69 ? -9.102 -38.344 -17.625 1 98.69 69 ILE A O 1
ATOM 519 N N . CYS A 1 70 ? -8.25 -36.594 -16.469 1 98.62 70 CYS A N 1
ATOM 520 C CA . CYS A 1 70 ? -9.148 -36.781 -15.336 1 98.62 70 CYS A CA 1
ATOM 521 C C . CYS A 1 70 ? -9.969 -35.531 -15.062 1 98.62 70 CYS A C 1
ATOM 523 O O . CYS A 1 70 ? -9.414 -34.438 -14.945 1 98.62 70 CYS A O 1
ATOM 525 N N . ASP A 1 71 ? -11.25 -35.656 -15.016 1 97.12 71 ASP A N 1
ATOM 526 C CA . ASP A 1 71 ? -12.195 -34.656 -14.586 1 97.12 71 ASP A CA 1
ATOM 527 C C . ASP A 1 71 ? -13.5 -35.281 -14.109 1 97.12 71 ASP A C 1
ATOM 529 O O . ASP A 1 71 ? -14.008 -36.219 -14.719 1 97.12 71 ASP A O 1
ATOM 533 N N . MET A 1 72 ? -13.992 -34.719 -13.023 1 93.38 72 MET A N 1
ATOM 534 C CA . MET A 1 72 ? -15.234 -35.312 -12.516 1 93.38 72 MET A CA 1
ATOM 535 C C . MET A 1 72 ? -16.406 -34.938 -13.422 1 93.38 72 MET A C 1
ATOM 537 O O . MET A 1 72 ? -17.438 -35.625 -13.398 1 93.38 72 MET A O 1
ATOM 541 N N . ASP A 1 73 ? -16.312 -33.875 -14.148 1 92.69 73 ASP A N 1
ATOM 542 C CA . ASP A 1 73 ? -17.328 -33.469 -15.117 1 92.69 73 ASP A CA 1
ATOM 543 C C . ASP A 1 73 ? -17.094 -34.156 -16.469 1 92.69 73 ASP A C 1
ATOM 545 O O . ASP A 1 73 ? -16.156 -33.781 -17.188 1 92.69 73 ASP A O 1
ATOM 549 N N . GLU A 1 74 ? -17.984 -34.969 -16.859 1 94.56 74 GLU A N 1
ATOM 550 C CA . GLU A 1 74 ? -17.828 -35.781 -18.078 1 94.56 74 GLU A CA 1
ATOM 551 C C . GLU A 1 74 ? -17.797 -34.875 -19.312 1 94.56 74 GLU A C 1
ATOM 553 O O . GLU A 1 74 ? -17.109 -35.188 -20.297 1 94.56 74 GLU A O 1
ATOM 558 N N . GLU A 1 75 ? -18.531 -33.812 -19.266 1 94.31 75 GLU A N 1
ATOM 559 C CA . GLU A 1 75 ? -18.531 -32.906 -20.406 1 94.31 75 GLU A CA 1
ATOM 560 C C . GLU A 1 75 ? -17.156 -32.25 -20.609 1 94.31 75 GLU A C 1
ATOM 562 O O . GLU A 1 75 ? -16.703 -32.094 -21.75 1 94.31 75 GLU A O 1
ATOM 567 N N . HIS A 1 76 ? -16.562 -31.906 -19.484 1 95.25 76 HIS A N 1
ATOM 568 C CA . HIS A 1 76 ? -15.219 -31.344 -19.562 1 95.25 76 HIS A CA 1
ATOM 569 C C . HIS A 1 76 ? -14.242 -32.375 -20.125 1 95.25 76 HIS A C 1
ATOM 571 O O . HIS A 1 76 ? -13.43 -32.031 -21 1 95.25 76 HIS A O 1
ATOM 577 N N . ALA A 1 77 ? -14.344 -33.562 -19.672 1 97 77 ALA A N 1
ATOM 578 C CA . ALA A 1 77 ? -13.445 -34.656 -20.094 1 97 77 ALA A CA 1
ATOM 579 C C . ALA A 1 77 ? -13.617 -34.938 -21.578 1 97 77 ALA A C 1
ATOM 581 O O . ALA A 1 77 ? -12.633 -35.125 -22.297 1 97 77 ALA A O 1
ATOM 582 N N . ASP A 1 78 ? -14.852 -34.969 -21.984 1 96.69 78 ASP A N 1
ATOM 583 C CA . ASP A 1 78 ? -15.164 -35.25 -23.391 1 96.69 78 ASP A CA 1
ATOM 584 C C . ASP A 1 78 ? -14.602 -34.188 -24.312 1 96.69 78 ASP A C 1
ATOM 586 O O . ASP A 1 78 ? -14.031 -34.469 -25.359 1 96.69 78 ASP A O 1
ATOM 590 N N . ARG A 1 79 ? -14.82 -33 -23.938 1 97.06 79 ARG A N 1
ATOM 591 C CA . ARG A 1 79 ? -14.297 -31.891 -24.719 1 97.06 79 ARG A CA 1
ATOM 592 C C . ARG A 1 79 ? -12.781 -31.969 -24.844 1 97.06 79 ARG A C 1
ATOM 594 O O . ARG A 1 79 ? -12.219 -31.719 -25.906 1 97.06 79 ARG A O 1
ATOM 601 N N . ALA A 1 80 ? -12.172 -32.281 -23.75 1 97.94 80 ALA A N 1
ATOM 602 C CA . ALA A 1 80 ? -10.711 -32.375 -23.734 1 97.94 80 ALA A CA 1
ATOM 603 C C . ALA A 1 80 ? -10.242 -33.562 -24.594 1 97.94 80 ALA A C 1
ATOM 605 O O . ALA A 1 80 ? -9.234 -33.438 -25.297 1 97.94 80 ALA A O 1
ATOM 606 N N . GLU A 1 81 ? -10.922 -34.625 -24.531 1 97.81 81 GLU A N 1
ATOM 607 C CA . GLU A 1 81 ? -10.609 -35.781 -25.375 1 97.81 81 GLU A CA 1
ATOM 608 C C . GLU A 1 81 ? -10.664 -35.406 -26.859 1 97.81 81 GLU A C 1
ATOM 610 O O . GLU A 1 81 ? -9.789 -35.812 -27.625 1 97.81 81 GLU A O 1
ATOM 615 N N . LYS A 1 82 ? -11.641 -34.719 -27.219 1 97.56 82 LYS A N 1
ATOM 616 C CA . LYS A 1 82 ? -11.812 -34.281 -28.609 1 97.56 82 LYS A CA 1
ATOM 617 C C . LYS A 1 82 ? -10.664 -33.375 -29.062 1 97.56 82 LYS A C 1
ATOM 619 O O . LYS A 1 82 ? -10.219 -33.469 -30.203 1 97.56 82 LYS A O 1
ATOM 624 N N . LEU A 1 83 ? -10.242 -32.531 -28.156 1 97.69 83 LEU A N 1
ATOM 625 C CA . LEU A 1 83 ? -9.109 -31.672 -28.453 1 97.69 83 LEU A CA 1
ATOM 626 C C . LEU A 1 83 ? -7.863 -32.5 -28.75 1 97.69 83 LEU A C 1
ATOM 628 O O . LEU A 1 83 ? -7.137 -32.219 -29.703 1 97.69 83 LEU A O 1
ATOM 632 N N . VAL A 1 84 ? -7.609 -33.531 -27.953 1 98.06 84 VAL A N 1
ATOM 633 C CA . VAL A 1 84 ? -6.43 -34.375 -28.125 1 98.06 84 VAL A CA 1
ATOM 634 C C . VAL A 1 84 ? -6.531 -35.156 -29.422 1 98.06 84 VAL A C 1
ATOM 636 O O . VAL A 1 84 ? -5.59 -35.156 -30.219 1 98.06 84 VAL A O 1
ATOM 639 N N . ALA A 1 85 ? -7.656 -35.719 -29.625 1 95.88 85 ALA A N 1
ATOM 640 C CA . ALA A 1 85 ? -7.875 -36.5 -30.844 1 95.88 85 ALA A CA 1
ATOM 641 C C . ALA A 1 85 ? -7.758 -35.594 -32.094 1 95.88 85 ALA A C 1
ATOM 643 O O . ALA A 1 85 ? -7.191 -36.031 -33.094 1 95.88 85 ALA A O 1
ATOM 644 N N . GLY A 1 86 ? -8.305 -34.5 -31.969 1 96.19 86 GLY A N 1
ATOM 645 C CA . GLY A 1 86 ? -8.273 -33.562 -33.094 1 96.19 86 GLY A CA 1
ATOM 646 C C . GLY A 1 86 ? -6.875 -33.094 -33.438 1 96.19 86 GLY A C 1
ATOM 647 O O . GLY A 1 86 ? -6.637 -32.656 -34.562 1 96.19 86 GLY A O 1
ATOM 648 N N . SER A 1 87 ? -5.988 -33.25 -32.531 1 96.38 87 SER A N 1
ATOM 649 C CA . SER A 1 87 ? -4.605 -32.875 -32.781 1 96.38 87 SER A CA 1
ATOM 650 C C . SER A 1 87 ? -3.824 -33.969 -33.469 1 96.38 87 SER A C 1
ATOM 652 O O . SER A 1 87 ? -2.639 -33.812 -33.781 1 96.38 87 SER A O 1
ATOM 654 N N . GLY A 1 88 ? -4.434 -35.125 -33.719 1 95.62 88 GLY A N 1
ATOM 655 C CA . GLY A 1 88 ? -3.793 -36.25 -34.406 1 95.62 88 GLY A CA 1
ATOM 656 C C . GLY A 1 88 ? -3.158 -37.25 -33.469 1 95.62 88 GLY A C 1
ATOM 657 O O . GLY A 1 88 ? -2.598 -38.25 -33.906 1 95.62 88 GLY A O 1
ATOM 658 N N . ARG A 1 89 ? -3.324 -37 -32.219 1 95.56 89 ARG A N 1
ATOM 659 C CA . ARG A 1 89 ? -2.758 -37.875 -31.234 1 95.56 89 ARG A CA 1
ATOM 660 C C . ARG A 1 89 ? -3.766 -38.969 -30.828 1 95.56 89 ARG A C 1
ATOM 662 O O . ARG A 1 89 ? -4.961 -38.844 -31.109 1 95.56 89 ARG A O 1
ATOM 669 N N . GLN A 1 90 ? -3.203 -40 -30.203 1 95.12 90 GLN A N 1
ATOM 670 C CA . GLN A 1 90 ? -4.078 -41.031 -29.656 1 95.12 90 GLN A CA 1
ATOM 671 C C . GLN A 1 90 ? -4.984 -40.469 -28.578 1 95.12 90 GLN A C 1
ATOM 673 O O . GLN A 1 90 ? -4.543 -39.688 -27.734 1 95.12 90 GLN A O 1
ATOM 678 N N . ALA A 1 91 ? -6.219 -40.844 -28.641 1 96.81 91 ALA A N 1
ATOM 679 C CA . ALA A 1 91 ? -7.18 -40.406 -27.641 1 96.81 91 ALA A CA 1
ATOM 680 C C . ALA A 1 91 ? -6.762 -40.812 -26.234 1 96.81 91 ALA A C 1
ATOM 682 O O . ALA A 1 91 ? -6.336 -41.969 -26.016 1 96.81 91 ALA A O 1
ATOM 683 N N . PRO A 1 92 ? -6.883 -39.938 -25.312 1 98.31 92 PRO A N 1
ATOM 684 C CA . PRO A 1 92 ? -6.52 -40.281 -23.938 1 98.31 92 PRO A CA 1
ATOM 685 C C . PRO A 1 92 ? -7.559 -41.156 -23.234 1 98.31 92 PRO A C 1
ATOM 687 O O . PRO A 1 92 ? -8.734 -41.156 -23.609 1 98.31 92 PRO A O 1
ATOM 690 N N . GLU A 1 93 ? -7.07 -41.938 -22.312 1 98.19 93 GLU A N 1
ATOM 691 C CA . GLU A 1 93 ? -8.016 -42.562 -21.406 1 98.19 93 GLU A CA 1
ATOM 692 C C . GLU A 1 93 ? -8.648 -41.531 -20.469 1 98.19 93 GLU A C 1
ATOM 694 O O . GLU A 1 93 ? -7.965 -40.656 -19.953 1 98.19 93 GLU A O 1
ATOM 699 N N . LEU A 1 94 ? -9.977 -41.688 -20.25 1 98.31 94 LEU A N 1
ATOM 700 C CA . LEU A 1 94 ? -10.703 -40.75 -19.422 1 98.31 94 LEU A CA 1
ATOM 701 C C . LEU A 1 94 ? -10.969 -41.312 -18.031 1 98.31 94 LEU A C 1
ATOM 703 O O . LEU A 1 94 ? -11.289 -42.5 -17.891 1 98.31 94 LEU A O 1
ATOM 707 N N . TYR A 1 95 ? -10.742 -40.531 -17.062 1 98.44 95 TYR A N 1
ATOM 708 C CA . TYR A 1 95 ? -11.047 -40.844 -15.672 1 98.44 95 TYR A CA 1
ATOM 709 C C . TYR A 1 95 ? -12.086 -39.875 -15.117 1 98.44 95 TYR A C 1
ATOM 711 O O . TYR A 1 95 ? -11.766 -38.75 -14.727 1 98.44 95 TYR A O 1
ATOM 719 N N . THR A 1 96 ? -13.328 -40.312 -14.992 1 97.31 96 THR A N 1
ATOM 720 C CA . THR A 1 96 ? -14.422 -39.406 -14.688 1 97.31 96 THR A CA 1
ATOM 721 C C . THR A 1 96 ? -15.289 -39.938 -13.57 1 97.31 96 THR A C 1
ATOM 723 O O . THR A 1 96 ? -16.422 -39.5 -13.359 1 97.31 96 THR A O 1
ATOM 726 N N . ARG A 1 97 ? -14.766 -41 -12.906 1 93.62 97 ARG A N 1
ATOM 727 C CA . ARG A 1 97 ? -15.594 -41.719 -11.961 1 93.62 97 ARG A CA 1
ATOM 728 C C . ARG A 1 97 ? -15.5 -41.125 -10.562 1 93.62 97 ARG A C 1
ATOM 730 O O . ARG A 1 97 ? -15.18 -41.812 -9.602 1 93.62 97 ARG A O 1
ATOM 737 N N . GLY A 1 98 ? -15.812 -39.781 -10.422 1 90.81 98 GLY A N 1
ATOM 738 C CA . GLY A 1 98 ? -15.891 -39.188 -9.102 1 90.81 98 GLY A CA 1
ATOM 739 C C . GLY A 1 98 ? -14.617 -38.469 -8.703 1 90.81 98 GLY A C 1
ATOM 740 O O . GLY A 1 98 ? -13.688 -38.312 -9.516 1 90.81 98 GLY A O 1
ATOM 741 N N . GLU A 1 99 ? -14.547 -38.125 -7.391 1 90.62 99 GLU A N 1
ATOM 742 C CA . GLU A 1 99 ? -13.516 -37.219 -6.887 1 90.62 99 GLU A CA 1
ATOM 743 C C . GLU A 1 99 ? -12.18 -37.938 -6.754 1 90.62 99 GLU A C 1
ATOM 745 O O . GLU A 1 99 ? -11.117 -37.312 -6.863 1 90.62 99 GLU A O 1
ATOM 750 N N . ASP A 1 100 ? -12.219 -39.219 -6.645 1 94.69 100 ASP A N 1
ATOM 751 C CA . ASP A 1 100 ? -10.977 -39.906 -6.352 1 94.69 100 ASP A CA 1
ATOM 752 C C . ASP A 1 100 ? -10.453 -40.656 -7.582 1 94.69 100 ASP A C 1
ATOM 754 O O . ASP A 1 100 ? -9.469 -41.375 -7.504 1 94.69 100 ASP A O 1
ATOM 758 N N . ASP A 1 101 ? -11.07 -40.438 -8.703 1 97.62 101 ASP A N 1
ATOM 759 C CA . ASP A 1 101 ? -10.703 -41.219 -9.891 1 97.62 101 ASP A CA 1
ATOM 760 C C . ASP A 1 101 ? -9.281 -40.875 -10.352 1 97.62 101 ASP A C 1
ATOM 762 O O . ASP A 1 101 ? -8.664 -41.625 -11.102 1 97.62 101 ASP A O 1
ATOM 766 N N . TYR A 1 102 ? -8.789 -39.719 -9.898 1 98.31 102 TYR A N 1
ATOM 767 C CA . TYR A 1 102 ? -7.418 -39.375 -10.242 1 98.31 102 TYR A CA 1
ATOM 768 C C . TYR A 1 102 ? -6.434 -40.375 -9.648 1 98.31 102 TYR A C 1
ATOM 770 O O . TYR A 1 102 ? -5.352 -40.594 -10.203 1 98.31 102 TYR A O 1
ATOM 778 N N . LEU A 1 103 ? -6.754 -41.031 -8.562 1 98.56 103 LEU A N 1
ATOM 779 C CA . LEU A 1 103 ? -5.883 -42.031 -7.945 1 98.56 103 LEU A CA 1
ATOM 780 C C . LEU A 1 103 ? -5.707 -43.219 -8.867 1 98.56 103 LEU A C 1
ATOM 782 O O . LEU A 1 103 ? -4.621 -43.812 -8.93 1 98.56 103 LEU A O 1
ATOM 786 N N . ARG A 1 104 ? -6.781 -43.594 -9.57 1 98.44 104 ARG A N 1
ATOM 787 C CA . ARG A 1 104 ? -6.684 -44.656 -10.562 1 98.44 104 ARG A CA 1
ATOM 788 C C . ARG A 1 104 ? -5.766 -44.25 -11.711 1 98.44 104 ARG A C 1
ATOM 790 O O . ARG A 1 104 ? -4.953 -45.031 -12.18 1 98.44 104 ARG A O 1
ATOM 797 N N . MET A 1 105 ? -5.926 -43 -12.141 1 98.62 105 MET A N 1
ATOM 798 C CA . MET A 1 105 ? -5.078 -42.469 -13.203 1 98.62 105 MET A CA 1
ATOM 799 C C . MET A 1 105 ? -3.605 -42.531 -12.805 1 98.62 105 MET A C 1
ATOM 801 O O . MET A 1 105 ? -2.752 -42.875 -13.625 1 98.62 105 MET A O 1
ATOM 805 N N . LEU A 1 106 ? -3.322 -42.312 -11.57 1 98.56 106 LEU A N 1
ATOM 806 C CA . LEU A 1 106 ? -1.95 -42.188 -11.086 1 98.56 106 LEU A CA 1
ATOM 807 C C . LEU A 1 106 ? -1.287 -43.562 -10.992 1 98.56 106 LEU A C 1
ATOM 809 O O . LEU A 1 106 ? -0.069 -43.656 -10.82 1 98.56 106 LEU A O 1
ATOM 813 N N . GLN A 1 107 ? -2.023 -44.625 -11.211 1 98.06 107 GLN A N 1
ATOM 814 C CA . GLN A 1 107 ? -1.461 -45.969 -11.234 1 98.06 107 GLN A CA 1
ATOM 815 C C . GLN A 1 107 ? -0.789 -46.281 -12.57 1 98.06 107 GLN A C 1
ATOM 817 O O . GLN A 1 107 ? -0.025 -47.219 -12.695 1 98.06 107 GLN A O 1
ATOM 822 N N . ARG A 1 108 ? -1.111 -45.406 -13.5 1 97.31 108 ARG A N 1
ATOM 823 C CA . ARG A 1 108 ? -0.497 -45.594 -14.805 1 97.31 108 ARG A CA 1
ATOM 824 C C . ARG A 1 108 ? 1.02 -45.469 -14.727 1 97.31 108 ARG A C 1
ATOM 826 O O . ARG A 1 108 ? 1.536 -44.625 -13.984 1 97.31 108 ARG A O 1
ATOM 833 N N . GLU A 1 109 ? 1.699 -46.219 -15.625 1 95.62 109 GLU A N 1
ATOM 834 C CA . GLU A 1 109 ? 3.158 -46.188 -15.633 1 95.62 109 GLU A CA 1
ATOM 835 C C . GLU A 1 109 ? 3.686 -45.344 -16.797 1 95.62 109 GLU A C 1
ATOM 837 O O . GLU A 1 109 ? 4.871 -45.031 -16.844 1 95.62 109 GLU A O 1
ATOM 842 N N . ASP A 1 110 ? 2.852 -44.938 -17.656 1 95.75 110 ASP A N 1
ATOM 843 C CA . ASP A 1 110 ? 3.289 -44.219 -18.844 1 95.75 110 ASP A CA 1
ATOM 844 C C . ASP A 1 110 ? 3.055 -42.719 -18.719 1 95.75 110 ASP A C 1
ATOM 846 O O . ASP A 1 110 ? 2.65 -42.062 -19.688 1 95.75 110 ASP A O 1
ATOM 850 N N . LEU A 1 111 ? 3.092 -42.188 -17.531 1 97.75 111 LEU A N 1
ATOM 851 C CA . LEU A 1 111 ? 3.016 -40.75 -17.312 1 97.75 111 LEU A CA 1
ATOM 852 C C . LEU A 1 111 ? 4.305 -40.219 -16.688 1 97.75 111 LEU A C 1
ATOM 854 O O . LEU A 1 111 ? 4.773 -40.781 -15.672 1 97.75 111 LEU A O 1
ATOM 858 N N . ASP A 1 112 ? 4.852 -39.188 -17.281 1 97.62 112 ASP A N 1
ATOM 859 C CA . ASP A 1 112 ? 6.062 -38.562 -16.766 1 97.62 112 ASP A CA 1
ATOM 860 C C . ASP A 1 112 ? 5.727 -37.438 -15.812 1 97.62 112 ASP A C 1
ATOM 862 O O . ASP A 1 112 ? 6.504 -37.125 -14.906 1 97.62 112 ASP A O 1
ATOM 866 N N . GLY A 1 113 ? 4.598 -36.812 -16.062 1 98.19 113 GLY A N 1
ATOM 867 C CA . GLY A 1 113 ? 4.156 -35.719 -15.234 1 98.19 113 GLY A CA 1
ATOM 868 C C . GLY A 1 113 ? 2.662 -35.469 -15.305 1 98.19 113 GLY A C 1
ATOM 869 O O . GLY A 1 113 ? 1.979 -36.031 -16.172 1 98.19 113 GLY A O 1
ATOM 870 N N . ILE A 1 114 ? 2.209 -34.688 -14.367 1 98.88 114 ILE A N 1
ATOM 871 C CA . ILE A 1 114 ? 0.794 -34.344 -14.273 1 98.88 114 ILE A CA 1
ATOM 872 C C . ILE A 1 114 ? 0.636 -32.844 -14.156 1 98.88 114 ILE A C 1
ATOM 874 O O . ILE A 1 114 ? 1.38 -32.188 -13.422 1 98.88 114 ILE A O 1
ATOM 878 N N . VAL A 1 115 ? -0.312 -32.25 -14.875 1 98.88 115 VAL A N 1
ATOM 879 C CA . VAL A 1 115 ? -0.766 -30.875 -14.664 1 98.88 115 VAL A CA 1
ATOM 880 C C . VAL A 1 115 ? -2.076 -30.891 -13.875 1 98.88 115 VAL A C 1
ATOM 882 O O . VAL A 1 115 ? -3.021 -31.594 -14.242 1 98.88 115 VAL A O 1
ATOM 885 N N . ILE A 1 116 ? -2.1 -30.141 -12.844 1 98.88 116 ILE A N 1
ATOM 886 C CA . ILE A 1 116 ? -3.279 -30.094 -11.984 1 98.88 116 ILE A CA 1
ATOM 887 C C . ILE A 1 116 ? -3.896 -28.688 -12.055 1 98.88 116 ILE A C 1
ATOM 889 O O . ILE A 1 116 ? -3.244 -27.703 -11.727 1 98.88 116 ILE A O 1
ATOM 893 N N . ALA A 1 117 ? -5.137 -28.578 -12.469 1 97.75 117 ALA A N 1
ATOM 894 C CA . ALA A 1 117 ? -5.926 -27.344 -12.539 1 97.75 117 ALA A CA 1
ATOM 895 C C . ALA A 1 117 ? -7.344 -27.578 -12.031 1 97.75 117 ALA A C 1
ATOM 897 O O . ALA A 1 117 ? -8.312 -27.453 -12.781 1 97.75 117 ALA A O 1
ATOM 898 N N . THR A 1 118 ? -7.512 -27.891 -10.758 1 96.81 118 THR A N 1
ATOM 899 C CA . THR A 1 118 ? -8.766 -28.203 -10.078 1 96.81 118 THR A CA 1
ATOM 900 C C . THR A 1 118 ? -9.102 -27.109 -9.062 1 96.81 118 THR A C 1
ATOM 902 O O . THR A 1 118 ? -8.383 -26.125 -8.945 1 96.81 118 THR A O 1
ATOM 905 N N . PRO A 1 119 ? -10.258 -27.234 -8.43 1 94.31 119 PRO A N 1
ATOM 906 C CA . PRO A 1 119 ? -10.5 -26.312 -7.312 1 94.31 119 PRO A CA 1
ATOM 907 C C . PRO A 1 119 ? -9.375 -26.344 -6.277 1 94.31 119 PRO A C 1
ATOM 909 O O . PRO A 1 119 ? -8.766 -27.391 -6.051 1 94.31 119 PRO A O 1
ATOM 912 N N . TRP A 1 120 ? -9.164 -25.281 -5.586 1 96.12 120 TRP A N 1
ATOM 913 C CA . TRP A 1 120 ? -7.957 -25 -4.816 1 96.12 120 TRP A CA 1
ATOM 914 C C . TRP A 1 120 ? -7.727 -26.062 -3.75 1 96.12 120 TRP A C 1
ATOM 916 O O . TRP A 1 120 ? -6.594 -26.5 -3.531 1 96.12 120 TRP A O 1
ATOM 926 N N . HIS A 1 121 ? -8.742 -26.469 -3.084 1 94.56 121 HIS A N 1
ATOM 927 C CA . HIS A 1 121 ? -8.586 -27.359 -1.941 1 94.56 121 HIS A CA 1
ATOM 928 C C . HIS A 1 121 ? -8.062 -28.719 -2.377 1 94.56 121 HIS A C 1
ATOM 930 O O . HIS A 1 121 ? -7.59 -29.5 -1.55 1 94.56 121 HIS A O 1
ATOM 936 N N . TRP A 1 122 ? -8.109 -29 -3.678 1 97 122 TRP A N 1
ATOM 937 C CA . TRP A 1 122 ? -7.676 -30.297 -4.191 1 97 122 TRP A CA 1
ATOM 938 C C . TRP A 1 122 ? -6.211 -30.25 -4.621 1 97 122 TRP A C 1
ATOM 940 O O . TRP A 1 122 ? -5.586 -31.281 -4.84 1 97 122 TRP A O 1
ATOM 950 N N . HIS A 1 123 ? -5.641 -29.109 -4.742 1 98.56 123 HIS A N 1
ATOM 951 C CA . HIS A 1 123 ? -4.301 -28.953 -5.309 1 98.56 123 HIS A CA 1
ATOM 952 C C . HIS A 1 123 ? -3.277 -29.766 -4.516 1 98.56 123 HIS A C 1
ATOM 954 O O . HIS A 1 123 ? -2.633 -30.656 -5.059 1 98.56 123 HIS A O 1
ATOM 960 N N . ALA A 1 124 ? -3.246 -29.547 -3.223 1 98.81 124 ALA A N 1
ATOM 961 C CA . ALA A 1 124 ? -2.203 -30.172 -2.414 1 98.81 124 ALA A CA 1
ATOM 962 C C . ALA A 1 124 ? -2.404 -31.672 -2.336 1 98.81 124 ALA A C 1
ATOM 964 O O . ALA A 1 124 ? -1.479 -32.438 -2.609 1 98.81 124 ALA A O 1
ATOM 965 N N . PRO A 1 125 ? -3.605 -32.188 -2.049 1 98.69 125 PRO A N 1
ATOM 966 C CA . PRO A 1 125 ? -3.785 -33.656 -1.992 1 98.69 125 PRO A CA 1
ATOM 967 C C . PRO A 1 125 ? -3.447 -34.344 -3.312 1 98.69 125 PRO A C 1
ATOM 969 O O . PRO A 1 125 ? -2.795 -35.375 -3.32 1 98.69 125 PRO A O 1
ATOM 972 N N . MET A 1 126 ? -3.822 -33.719 -4.383 1 98.81 126 MET A N 1
ATOM 973 C CA . MET A 1 126 ? -3.58 -34.312 -5.695 1 98.81 126 MET A CA 1
ATOM 974 C C . MET A 1 126 ? -2.098 -34.281 -6.051 1 98.81 126 MET A C 1
ATOM 976 O O . MET A 1 126 ? -1.56 -35.219 -6.625 1 98.81 126 MET A O 1
ATOM 980 N N . ALA A 1 127 ? -1.476 -33.188 -5.703 1 98.94 127 ALA A N 1
ATOM 981 C CA . ALA A 1 127 ? -0.044 -33.062 -5.961 1 98.94 127 ALA A CA 1
ATOM 982 C C . ALA A 1 127 ? 0.753 -34.062 -5.133 1 98.94 127 ALA A C 1
ATOM 984 O O . ALA A 1 127 ? 1.685 -34.688 -5.641 1 98.94 127 ALA A O 1
ATOM 985 N N . VAL A 1 128 ? 0.393 -34.188 -3.887 1 98.94 128 VAL A N 1
ATOM 986 C CA . VAL A 1 128 ? 1.043 -35.156 -3 1 98.94 128 VAL A CA 1
ATOM 987 C C . VAL A 1 128 ? 0.908 -36.562 -3.574 1 98.94 128 VAL A C 1
ATOM 989 O O . VAL A 1 128 ? 1.899 -37.281 -3.707 1 98.94 128 VAL A O 1
ATOM 992 N N . ALA A 1 129 ? -0.272 -36.938 -3.949 1 98.94 129 ALA A N 1
ATOM 993 C CA . ALA A 1 129 ? -0.521 -38.25 -4.52 1 98.94 129 ALA A CA 1
ATOM 994 C C . ALA A 1 129 ? 0.28 -38.438 -5.801 1 98.94 129 ALA A C 1
ATOM 996 O O . ALA A 1 129 ? 0.804 -39.531 -6.047 1 98.94 129 ALA A O 1
ATOM 997 N N . THR A 1 130 ? 0.332 -37.406 -6.609 1 98.88 130 THR A N 1
ATOM 998 C CA . THR A 1 130 ? 1.07 -37.469 -7.867 1 98.88 130 THR A CA 1
ATOM 999 C C . THR A 1 130 ? 2.545 -37.781 -7.613 1 98.88 130 THR A C 1
ATOM 1001 O O . THR A 1 130 ? 3.107 -38.688 -8.203 1 98.88 130 THR A O 1
ATOM 1004 N N . MET A 1 131 ? 3.123 -37.062 -6.719 1 98.81 131 MET A N 1
ATOM 1005 C CA . MET A 1 131 ? 4.539 -37.25 -6.422 1 98.81 131 MET A CA 1
ATOM 1006 C C . MET A 1 131 ? 4.785 -38.625 -5.809 1 98.81 131 MET A C 1
ATOM 1008 O O . MET A 1 131 ? 5.758 -39.312 -6.148 1 98.81 131 MET A O 1
ATOM 1012 N N . LYS A 1 132 ? 3.932 -39.094 -4.961 1 98.75 132 LYS A N 1
ATOM 1013 C CA . LYS A 1 132 ? 4.066 -40.406 -4.336 1 98.75 132 LYS A CA 1
ATOM 1014 C C . LYS A 1 132 ? 3.994 -41.5 -5.379 1 98.75 132 LYS A C 1
ATOM 1016 O O . LYS A 1 132 ? 4.547 -42.594 -5.176 1 98.75 132 LYS A O 1
ATOM 1021 N N . SER A 1 133 ? 3.367 -41.25 -6.5 1 98.56 133 SER A N 1
ATOM 1022 C CA . SER A 1 133 ? 3.254 -42.25 -7.574 1 98.56 133 SER A CA 1
ATOM 1023 C C . SER A 1 133 ? 4.457 -42.156 -8.508 1 98.56 133 SER A C 1
ATOM 1025 O O . SER A 1 133 ? 4.488 -42.844 -9.539 1 98.56 133 SER A O 1
ATOM 1027 N N . GLY A 1 134 ? 5.41 -41.281 -8.195 1 98.06 134 GLY A N 1
ATOM 1028 C CA . GLY A 1 134 ? 6.656 -41.219 -8.945 1 98.06 134 GLY A CA 1
ATOM 1029 C C . GLY A 1 134 ? 6.59 -40.312 -10.141 1 98.06 134 GLY A C 1
ATOM 1030 O O . GLY A 1 134 ? 7.367 -40.469 -11.086 1 98.06 134 GLY A O 1
ATOM 1031 N N . LYS A 1 135 ? 5.711 -39.406 -10.188 1 98.38 135 LYS A N 1
ATOM 1032 C CA . LYS A 1 135 ? 5.531 -38.5 -11.32 1 98.38 135 LYS A CA 1
ATOM 1033 C C . LYS A 1 135 ? 5.766 -37.062 -10.906 1 98.38 135 LYS A C 1
ATOM 1035 O O . LYS A 1 135 ? 5.453 -36.656 -9.781 1 98.38 135 LYS A O 1
ATOM 1040 N N . HIS A 1 136 ? 6.328 -36.219 -11.805 1 98.56 136 HIS A N 1
ATOM 1041 C CA . HIS A 1 136 ? 6.449 -34.781 -11.594 1 98.56 136 HIS A CA 1
ATOM 1042 C C . HIS A 1 136 ? 5.09 -34.094 -11.664 1 98.56 136 HIS A C 1
ATOM 1044 O O . HIS A 1 136 ? 4.16 -34.625 -12.281 1 98.56 136 HIS A O 1
ATOM 1050 N N . VAL A 1 137 ? 5.02 -32.969 -11.008 1 98.88 137 VAL A N 1
ATOM 1051 C CA . VAL A 1 137 ? 3.701 -32.344 -11.016 1 98.88 137 VAL A CA 1
ATOM 1052 C C . VAL A 1 137 ? 3.84 -30.828 -11.234 1 98.88 137 VAL A C 1
ATOM 1054 O O . VAL A 1 137 ? 4.746 -30.203 -10.688 1 98.88 137 VAL A O 1
ATOM 1057 N N . GLY A 1 138 ? 3.08 -30.25 -12.133 1 98.81 138 GLY A N 1
ATOM 1058 C CA . GLY A 1 138 ? 2.76 -28.844 -12.258 1 98.81 138 GLY A CA 1
ATOM 1059 C C . GLY A 1 138 ? 1.384 -28.5 -11.727 1 98.81 138 GLY A C 1
ATOM 1060 O O . GLY A 1 138 ? 0.379 -29.047 -12.18 1 98.81 138 GLY A O 1
ATOM 1061 N N . VAL A 1 139 ? 1.346 -27.594 -10.781 1 98.81 139 VAL A N 1
ATOM 1062 C CA . VAL A 1 139 ? 0.091 -27.312 -10.094 1 98.81 139 VAL A CA 1
ATOM 1063 C C . VAL A 1 139 ? -0.269 -25.828 -10.273 1 98.81 139 VAL A C 1
ATOM 1065 O O . VAL A 1 139 ? 0.574 -24.953 -10.086 1 98.81 139 VAL A O 1
ATOM 1068 N N . GLU A 1 140 ? -1.492 -25.578 -10.586 1 98.38 140 GLU A N 1
ATOM 1069 C CA . GLU A 1 140 ? -1.996 -24.219 -10.688 1 98.38 140 GLU A CA 1
ATOM 1070 C C . GLU A 1 140 ? -2.014 -23.531 -9.32 1 98.38 140 GLU A C 1
ATOM 1072 O O . GLU A 1 140 ? -1.923 -24.203 -8.289 1 98.38 140 GLU A O 1
ATOM 1077 N N . VAL A 1 141 ? -2.164 -22.297 -9.359 1 97.75 141 VAL A N 1
ATOM 1078 C CA . VAL A 1 141 ? -1.988 -21.469 -8.164 1 97.75 141 VAL A CA 1
ATOM 1079 C C . VAL A 1 141 ? -3.324 -21.312 -7.445 1 97.75 141 VAL A C 1
ATOM 1081 O O . VAL A 1 141 ? -4.379 -21.266 -8.086 1 97.75 141 VAL A O 1
ATOM 1084 N N . PRO A 1 142 ? -3.355 -21.203 -6.141 1 98.19 142 PRO A N 1
ATOM 1085 C CA . PRO A 1 142 ? -2.258 -21.562 -5.242 1 98.19 142 PRO A CA 1
ATOM 1086 C C . PRO A 1 142 ? -2.102 -23.078 -5.086 1 98.19 142 PRO A C 1
ATOM 1088 O O . PRO A 1 142 ? -3.037 -23.828 -5.367 1 98.19 142 PRO A O 1
ATOM 1091 N N . VAL A 1 143 ? -0.978 -23.531 -4.594 1 98.69 143 VAL A N 1
ATOM 1092 C CA . VAL A 1 143 ? -0.72 -24.969 -4.594 1 98.69 143 VAL A CA 1
ATOM 1093 C C . VAL A 1 143 ? -1.34 -25.594 -3.354 1 98.69 143 VAL A C 1
ATOM 1095 O O . VAL A 1 143 ? -1.519 -26.828 -3.297 1 98.69 143 VAL A O 1
ATOM 1098 N N . ALA A 1 144 ? -1.586 -24.766 -2.363 1 98.56 144 ALA A N 1
ATOM 1099 C CA . ALA A 1 144 ? -2.205 -25.219 -1.121 1 98.56 144 ALA A CA 1
ATOM 1100 C C . ALA A 1 144 ? -3.041 -24.109 -0.487 1 98.56 144 ALA A C 1
ATOM 1102 O O . ALA A 1 144 ? -2.785 -22.922 -0.712 1 98.56 144 ALA A O 1
ATOM 1103 N N . THR A 1 145 ? -4.02 -24.562 0.332 1 97.44 145 THR A N 1
ATOM 1104 C CA . THR A 1 145 ? -4.879 -23.594 1 1 97.44 145 THR A CA 1
ATOM 1105 C C . THR A 1 145 ? -4.637 -23.594 2.506 1 97.44 145 THR A C 1
ATOM 1107 O O . THR A 1 145 ? -5.207 -22.781 3.238 1 97.44 145 THR A O 1
ATOM 1110 N N . THR A 1 146 ? -3.779 -24.516 2.998 1 98.25 146 THR A N 1
ATOM 1111 C CA . THR A 1 146 ? -3.426 -24.609 4.41 1 98.25 146 THR A CA 1
ATOM 1112 C C . THR A 1 146 ? -1.912 -24.703 4.582 1 98.25 146 THR A C 1
ATOM 1114 O O . THR A 1 146 ? -1.199 -25.094 3.654 1 98.25 146 THR A O 1
ATOM 1117 N N . LEU A 1 147 ? -1.541 -24.391 5.801 1 98.5 147 LEU A N 1
ATOM 1118 C CA . LEU A 1 147 ? -0.119 -24.5 6.105 1 98.5 147 LEU A CA 1
ATOM 1119 C C . LEU A 1 147 ? 0.328 -25.953 6.078 1 98.5 147 LEU A C 1
ATOM 1121 O O . LEU A 1 147 ? 1.434 -26.266 5.621 1 98.5 147 LEU A O 1
ATOM 1125 N N . GLU A 1 148 ? -0.457 -26.797 6.578 1 98.69 148 GLU A N 1
ATOM 1126 C CA . GLU A 1 148 ? -0.156 -28.219 6.551 1 98.69 148 GLU A CA 1
ATOM 1127 C C . GLU A 1 148 ? 0.005 -28.734 5.117 1 98.69 148 GLU A C 1
ATOM 1129 O O . GLU A 1 148 ? 0.893 -29.531 4.832 1 98.69 148 GLU A O 1
ATOM 1134 N N . GLY A 1 149 ? -0.867 -28.281 4.246 1 98.81 149 GLY A N 1
ATOM 1135 C CA . GLY A 1 149 ? -0.732 -28.625 2.842 1 98.81 149 GLY A CA 1
ATOM 1136 C C . GLY A 1 149 ? 0.599 -28.203 2.246 1 98.81 149 GLY A C 1
ATOM 1137 O O . GLY A 1 149 ? 1.197 -28.953 1.466 1 98.81 149 GLY A O 1
ATOM 1138 N N . CYS A 1 150 ? 1.05 -27.031 2.607 1 98.88 150 CYS A N 1
ATOM 1139 C CA . CYS A 1 150 ? 2.355 -26.562 2.156 1 98.88 150 CYS A CA 1
ATOM 1140 C C . CYS A 1 150 ? 3.463 -27.516 2.615 1 98.88 150 CYS A C 1
ATOM 1142 O O . CYS A 1 150 ? 4.32 -27.906 1.822 1 98.88 150 CYS A O 1
ATOM 1144 N N . TRP A 1 151 ? 3.416 -27.875 3.832 1 98.88 151 TRP A N 1
ATOM 1145 C CA . TRP A 1 151 ? 4.422 -28.781 4.387 1 98.88 151 TRP A CA 1
ATOM 1146 C C . TRP A 1 151 ? 4.344 -30.156 3.73 1 98.88 151 TRP A C 1
ATOM 1148 O O . TRP A 1 151 ? 5.375 -30.766 3.453 1 98.88 151 TRP A O 1
ATOM 1158 N N . ASP A 1 152 ? 3.152 -30.641 3.5 1 98.94 152 ASP A N 1
ATOM 1159 C CA . ASP A 1 152 ? 2.979 -31.938 2.855 1 98.94 152 ASP A CA 1
ATOM 1160 C C . ASP A 1 152 ? 3.658 -31.969 1.489 1 98.94 152 ASP A C 1
ATOM 1162 O O . ASP A 1 152 ? 4.281 -32.969 1.123 1 98.94 152 ASP A O 1
ATOM 1166 N N . LEU A 1 153 ? 3.508 -30.906 0.787 1 98.94 153 LEU A N 1
ATOM 1167 C CA . LEU A 1 153 ? 4.129 -30.844 -0.53 1 98.94 153 LEU A CA 1
ATOM 1168 C C . LEU A 1 153 ? 5.648 -30.906 -0.418 1 98.94 153 LEU A C 1
ATOM 1170 O O . LEU A 1 153 ? 6.297 -31.656 -1.143 1 98.94 153 LEU A O 1
ATOM 1174 N N . VAL A 1 154 ? 6.191 -30.109 0.486 1 98.88 154 VAL A N 1
ATOM 1175 C CA . VAL A 1 154 ? 7.637 -30.047 0.659 1 98.88 154 VAL A CA 1
ATOM 1176 C C . VAL A 1 154 ? 8.164 -31.406 1.104 1 98.88 154 VAL A C 1
ATOM 1178 O O . VAL A 1 154 ? 9.094 -31.953 0.503 1 98.88 154 VAL A O 1
ATOM 1181 N N . ARG A 1 155 ? 7.559 -32 2.088 1 98.88 155 ARG A N 1
ATOM 1182 C CA . ARG A 1 155 ? 7.992 -33.281 2.627 1 98.88 155 ARG A CA 1
ATOM 1183 C C . ARG A 1 155 ? 7.906 -34.375 1.569 1 98.88 155 ARG A C 1
ATOM 1185 O O . ARG A 1 155 ? 8.797 -35.219 1.465 1 98.88 155 ARG A O 1
ATOM 1192 N N . THR A 1 156 ? 6.871 -34.344 0.795 1 98.94 156 THR A N 1
ATOM 1193 C CA . THR A 1 156 ? 6.676 -35.375 -0.227 1 98.94 156 THR A CA 1
ATOM 1194 C C . THR A 1 156 ? 7.715 -35.219 -1.336 1 98.94 156 THR A C 1
ATOM 1196 O O . THR A 1 156 ? 8.297 -36.219 -1.783 1 98.94 156 THR A O 1
ATOM 1199 N N . SER A 1 157 ? 7.879 -34 -1.789 1 98.81 157 SER A N 1
ATOM 1200 C CA . SER A 1 157 ? 8.891 -33.781 -2.818 1 98.81 157 SER A CA 1
ATOM 1201 C C . SER A 1 157 ? 10.266 -34.25 -2.357 1 98.81 157 SER A C 1
ATOM 1203 O O . SER A 1 157 ? 10.984 -34.906 -3.109 1 98.81 157 SER A O 1
ATOM 1205 N N . GLU A 1 158 ? 10.609 -33.969 -1.139 1 98.38 158 GLU A N 1
ATOM 1206 C CA . GLU A 1 158 ? 11.898 -34.344 -0.587 1 98.38 158 GLU A CA 1
ATOM 1207 C C . GLU A 1 158 ? 11.992 -35.875 -0.457 1 98.38 158 GLU A C 1
ATOM 1209 O O . GLU A 1 158 ? 13.039 -36.469 -0.744 1 98.38 158 GLU A O 1
ATOM 1214 N N . ALA A 1 159 ? 10.969 -36.5 -0.092 1 98.69 159 ALA A N 1
ATOM 1215 C CA . ALA A 1 159 ? 10.977 -37.938 0.157 1 98.69 159 ALA A CA 1
ATOM 1216 C C . ALA A 1 159 ? 11.016 -38.719 -1.151 1 98.69 159 ALA A C 1
ATOM 1218 O O . ALA A 1 159 ? 11.648 -39.781 -1.229 1 98.69 159 ALA A O 1
ATOM 1219 N N . THR A 1 160 ? 10.352 -38.281 -2.191 1 98.25 160 THR A N 1
ATOM 1220 C CA . THR A 1 160 ? 10.188 -39.031 -3.428 1 98.25 160 THR A CA 1
ATOM 1221 C C . THR A 1 160 ? 11.234 -38.625 -4.457 1 98.25 160 THR A C 1
ATOM 1223 O O . THR A 1 160 ? 11.5 -39.344 -5.414 1 98.25 160 THR A O 1
ATOM 1226 N N . GLY A 1 161 ? 11.695 -37.375 -4.266 1 97.62 161 GLY A N 1
ATOM 1227 C CA . GLY A 1 161 ? 12.602 -36.812 -5.262 1 97.62 161 GLY A CA 1
ATOM 1228 C C . GLY A 1 161 ? 11.883 -36.25 -6.473 1 97.62 161 GLY A C 1
ATOM 1229 O O . GLY A 1 161 ? 12.523 -35.781 -7.406 1 97.62 161 GLY A O 1
ATOM 1230 N N . MET A 1 162 ? 10.609 -36.312 -6.492 1 98.06 162 MET A N 1
ATOM 1231 C CA . MET A 1 162 ? 9.828 -35.75 -7.594 1 98.06 162 MET A CA 1
ATOM 1232 C C . MET A 1 162 ? 9.656 -34.25 -7.438 1 98.06 162 MET A C 1
ATOM 1234 O O . MET A 1 162 ? 9.602 -33.719 -6.32 1 98.06 162 MET A O 1
ATOM 1238 N N . SER A 1 163 ? 9.516 -33.531 -8.578 1 97.88 163 SER A N 1
ATOM 1239 C CA . SER A 1 163 ? 9.398 -32.094 -8.555 1 97.88 163 SER A CA 1
ATOM 1240 C C . SER A 1 163 ? 7.941 -31.656 -8.484 1 97.88 163 SER A C 1
ATOM 1242 O O . SER A 1 163 ? 7.07 -32.281 -9.07 1 97.88 163 SER A O 1
ATOM 1244 N N . CYS A 1 164 ? 7.742 -30.641 -7.754 1 98.56 164 CYS A N 1
ATOM 1245 C CA . CYS A 1 164 ? 6.492 -29.891 -7.707 1 98.56 164 CYS A CA 1
ATOM 1246 C C . CYS A 1 164 ? 6.703 -28.453 -8.156 1 98.56 164 CYS A C 1
ATOM 1248 O O . CYS A 1 164 ? 7.324 -27.656 -7.449 1 98.56 164 CYS A O 1
ATOM 1250 N N . MET A 1 165 ? 6.152 -28.141 -9.312 1 98.81 165 MET A N 1
ATOM 1251 C CA . MET A 1 165 ? 6.297 -26.797 -9.844 1 98.81 165 MET A CA 1
ATOM 1252 C C . MET A 1 165 ? 4.984 -26.031 -9.742 1 98.81 165 MET A C 1
ATOM 1254 O O . MET A 1 165 ? 3.936 -26.516 -10.164 1 98.81 165 MET A O 1
ATOM 1258 N N . ILE A 1 166 ? 5.055 -24.891 -9.109 1 98.88 166 ILE A N 1
ATOM 1259 C CA . ILE A 1 166 ? 3.902 -23.984 -9.141 1 98.88 166 ILE A CA 1
ATOM 1260 C C . ILE A 1 166 ? 3.799 -23.328 -10.516 1 98.88 166 ILE A C 1
ATOM 1262 O O . ILE A 1 166 ? 4.797 -22.844 -11.055 1 98.88 166 ILE A O 1
ATOM 1266 N N . LEU A 1 167 ? 2.674 -23.375 -11.109 1 98.62 167 LEU A N 1
ATOM 1267 C CA . LEU A 1 167 ? 2.475 -22.812 -12.438 1 98.62 167 LEU A CA 1
ATOM 1268 C C . LEU A 1 167 ? 2.088 -21.328 -12.344 1 98.62 167 LEU A C 1
ATOM 1270 O O . LEU A 1 167 ? 1.008 -20.938 -12.789 1 98.62 167 LEU A O 1
ATOM 1274 N N . GLU A 1 168 ? 2.992 -20.578 -11.836 1 98.5 168 GLU A N 1
ATOM 1275 C CA . GLU A 1 168 ? 2.803 -19.125 -11.719 1 98.5 168 GLU A CA 1
ATOM 1276 C C . GLU A 1 168 ? 3.27 -18.406 -12.984 1 98.5 168 GLU A C 1
ATOM 1278 O O . GLU A 1 168 ? 4.441 -18.047 -13.102 1 98.5 168 GLU A O 1
ATOM 1283 N N . ASN A 1 169 ? 2.357 -18.078 -13.812 1 97.81 169 ASN A N 1
ATOM 1284 C CA . ASN A 1 169 ? 2.688 -17.562 -15.133 1 97.81 169 ASN A CA 1
ATOM 1285 C C . ASN A 1 169 ? 3.15 -16.109 -15.07 1 97.81 169 ASN A C 1
ATOM 1287 O O . ASN A 1 169 ? 3.912 -15.656 -15.922 1 97.81 169 ASN A O 1
ATOM 1291 N N . VAL A 1 170 ? 2.77 -15.352 -13.992 1 98.44 170 VAL A N 1
ATOM 1292 C CA . VAL A 1 170 ? 3.064 -13.93 -13.922 1 98.44 170 VAL A CA 1
ATOM 1293 C C . VAL A 1 170 ? 4.566 -13.719 -13.75 1 98.44 170 VAL A C 1
ATOM 1295 O O . VAL A 1 170 ? 5.098 -12.656 -14.094 1 98.44 170 VAL A O 1
ATOM 1298 N N . CYS A 1 171 ? 5.215 -14.711 -13.219 1 98.31 171 CYS A N 1
ATOM 1299 C CA . CYS A 1 171 ? 6.664 -14.602 -13.117 1 98.31 171 CYS A CA 1
ATOM 1300 C C . CYS A 1 171 ? 7.301 -14.422 -14.484 1 98.31 171 CYS A C 1
ATOM 1302 O O . CYS A 1 171 ? 8.438 -13.961 -14.594 1 98.31 171 CYS A O 1
ATOM 1304 N N . TYR A 1 172 ? 6.574 -14.773 -15.539 1 97.25 172 TYR A N 1
ATOM 1305 C CA . TYR A 1 172 ? 7.09 -14.68 -16.906 1 97.25 172 TYR A CA 1
ATOM 1306 C C . TYR A 1 172 ? 6.496 -13.484 -17.641 1 97.25 172 TYR A C 1
ATOM 1308 O O . TYR A 1 172 ? 6.684 -13.328 -18.844 1 97.25 172 TYR A O 1
ATOM 1316 N N . ARG A 1 173 ? 5.719 -12.703 -16.984 1 97.38 173 ARG A N 1
ATOM 1317 C CA . ARG A 1 173 ? 5.23 -11.484 -17.625 1 97.38 173 ARG A CA 1
ATOM 1318 C C . ARG A 1 173 ? 6.391 -10.625 -18.109 1 97.38 173 ARG A C 1
ATOM 1320 O O . ARG A 1 173 ? 7.387 -10.453 -17.406 1 97.38 173 ARG A O 1
ATOM 1327 N N . ARG A 1 174 ? 6.242 -10.078 -19.25 1 96.25 174 ARG A N 1
ATOM 1328 C CA . ARG A 1 174 ? 7.395 -9.516 -19.938 1 96.25 174 ARG A CA 1
ATOM 1329 C C . ARG A 1 174 ? 7.961 -8.32 -19.188 1 96.25 174 ARG A C 1
ATOM 1331 O O . ARG A 1 174 ? 9.18 -8.203 -19.016 1 96.25 174 ARG A O 1
ATOM 1338 N N . ASP A 1 175 ? 7.168 -7.379 -18.719 1 97.38 175 ASP A N 1
ATOM 1339 C CA . ASP A 1 175 ? 7.637 -6.215 -17.969 1 97.38 175 ASP A CA 1
ATOM 1340 C C . ASP A 1 175 ? 8.234 -6.629 -16.625 1 97.38 175 ASP A C 1
ATOM 1342 O O . ASP A 1 175 ? 9.258 -6.086 -16.203 1 97.38 175 ASP A O 1
ATOM 1346 N N . VAL A 1 176 ? 7.648 -7.598 -16 1 97.44 176 VAL A N 1
ATOM 1347 C CA . VAL A 1 176 ? 8.109 -8.078 -14.703 1 97.44 176 VAL A CA 1
ATOM 1348 C C . VAL A 1 176 ? 9.477 -8.734 -14.852 1 97.44 176 VAL A C 1
ATOM 1350 O O . VAL A 1 176 ? 10.344 -8.578 -13.984 1 97.44 176 VAL A O 1
ATOM 1353 N N . MET A 1 177 ? 9.672 -9.453 -15.898 1 97.38 177 MET A N 1
ATOM 1354 C CA . MET A 1 177 ? 10.969 -10.07 -16.141 1 97.38 177 MET A CA 1
ATOM 1355 C C . MET A 1 177 ? 12.016 -9.016 -16.484 1 97.38 177 MET A C 1
ATOM 1357 O O . MET A 1 177 ? 13.188 -9.164 -16.125 1 97.38 177 MET A O 1
ATOM 1361 N N . ALA A 1 178 ? 11.602 -8.008 -17.219 1 98.31 178 ALA A N 1
ATOM 1362 C CA . ALA A 1 178 ? 12.516 -6.902 -17.469 1 98.31 178 ALA A CA 1
ATOM 1363 C C . ALA A 1 178 ? 12.969 -6.258 -16.172 1 98.31 178 ALA A C 1
ATOM 1365 O O . ALA A 1 178 ? 14.148 -5.93 -16 1 98.31 178 ALA A O 1
ATOM 1366 N N . ILE A 1 179 ? 12.07 -6.062 -15.25 1 98.75 179 ILE A N 1
ATOM 1367 C CA . ILE A 1 179 ? 12.391 -5.492 -13.953 1 98.75 179 ILE A CA 1
ATOM 1368 C C . ILE A 1 179 ? 13.344 -6.418 -13.203 1 98.75 179 ILE A C 1
ATOM 1370 O O . ILE A 1 179 ? 14.305 -5.961 -12.57 1 98.75 179 ILE A O 1
ATOM 1374 N N . LEU A 1 180 ? 13.07 -7.711 -13.227 1 98.62 180 LEU A N 1
ATOM 1375 C CA . LEU A 1 180 ? 13.992 -8.656 -12.609 1 98.62 180 LEU A CA 1
ATOM 1376 C C . LEU A 1 180 ? 15.398 -8.5 -13.18 1 98.62 180 LEU A C 1
ATOM 1378 O O . LEU A 1 180 ? 16.375 -8.523 -12.438 1 98.62 180 LEU A O 1
ATOM 1382 N N . ASN A 1 181 ? 15.461 -8.391 -14.492 1 98.5 181 ASN A N 1
ATOM 1383 C CA . ASN A 1 181 ? 16.75 -8.172 -15.148 1 98.5 181 ASN A CA 1
ATOM 1384 C C . ASN A 1 181 ? 17.422 -6.895 -14.648 1 98.5 181 ASN A C 1
ATOM 1386 O O . ASN A 1 181 ? 18.609 -6.883 -14.383 1 98.5 181 ASN A O 1
ATOM 1390 N N . MET A 1 182 ? 16.703 -5.879 -14.516 1 98.69 182 MET A N 1
ATOM 1391 C CA . MET A 1 182 ? 17.219 -4.605 -14.023 1 98.69 182 MET A CA 1
ATOM 1392 C C . MET A 1 182 ? 17.688 -4.734 -12.578 1 98.69 182 MET A C 1
ATOM 1394 O O . MET A 1 182 ? 18.734 -4.191 -12.203 1 98.69 182 MET A O 1
ATOM 1398 N N . VAL A 1 183 ? 16.938 -5.426 -11.727 1 98.69 183 VAL A N 1
ATOM 1399 C CA . VAL A 1 183 ? 17.297 -5.676 -10.336 1 98.69 183 VAL A CA 1
ATOM 1400 C C . VAL A 1 183 ? 18.641 -6.398 -10.289 1 98.69 183 VAL A C 1
ATOM 1402 O O . VAL A 1 183 ? 19.547 -5.996 -9.547 1 98.69 183 VAL A O 1
ATOM 1405 N N . ARG A 1 184 ? 18.781 -7.414 -11.047 1 97.75 184 ARG A N 1
ATOM 1406 C CA . ARG A 1 184 ? 19.969 -8.266 -11 1 97.75 184 ARG A CA 1
ATOM 1407 C C . ARG A 1 184 ? 21.188 -7.551 -11.578 1 97.75 184 ARG A C 1
ATOM 1409 O O . ARG A 1 184 ? 22.328 -7.895 -11.258 1 97.75 184 ARG A O 1
ATOM 1416 N N . GLN A 1 185 ? 20.953 -6.57 -12.414 1 97.88 185 GLN A N 1
ATOM 1417 C CA . GLN A 1 185 ? 22.047 -5.754 -12.93 1 97.88 185 GLN A CA 1
ATOM 1418 C C . GLN A 1 185 ? 22.359 -4.605 -11.984 1 97.88 185 GLN A C 1
ATOM 1420 O O . GLN A 1 185 ? 23.25 -3.787 -12.266 1 97.88 185 GLN A O 1
ATOM 1425 N N . GLY A 1 186 ? 21.594 -4.469 -10.961 1 97.94 186 GLY A N 1
ATOM 1426 C CA . GLY A 1 186 ? 21.906 -3.527 -9.898 1 97.94 186 GLY A CA 1
ATOM 1427 C C . GLY A 1 186 ? 21.375 -2.131 -10.164 1 97.94 186 GLY A C 1
ATOM 1428 O O . GLY A 1 186 ? 21.766 -1.174 -9.492 1 97.94 186 GLY A O 1
ATOM 1429 N N . LEU A 1 187 ? 20.453 -1.946 -11.094 1 98.38 187 LEU A N 1
ATOM 1430 C CA . LEU A 1 187 ? 20 -0.618 -11.492 1 98.38 187 LEU A CA 1
ATOM 1431 C C . LEU A 1 187 ? 19.234 0.058 -10.359 1 98.38 187 LEU A C 1
ATOM 1433 O O . LEU A 1 187 ? 19.234 1.286 -10.25 1 98.38 187 LEU A O 1
ATOM 1437 N N . PHE A 1 188 ? 18.641 -0.727 -9.492 1 98.56 188 PHE A N 1
ATOM 1438 C CA . PHE A 1 188 ? 17.844 -0.162 -8.406 1 98.56 188 PHE A CA 1
ATOM 1439 C C . PHE A 1 188 ? 18.641 -0.135 -7.109 1 98.56 188 PHE A C 1
ATOM 1441 O O . PHE A 1 188 ? 18.125 0.268 -6.062 1 98.56 188 PHE A O 1
ATOM 1448 N N . GLY A 1 189 ? 19.891 -0.564 -7.094 1 98.38 189 GLY A N 1
ATOM 1449 C CA . GLY A 1 189 ? 20.656 -0.692 -5.863 1 98.38 189 GLY A CA 1
ATOM 1450 C C . GLY A 1 189 ? 20.172 -1.818 -4.973 1 98.38 189 GLY A C 1
ATOM 1451 O O . GLY A 1 189 ? 19.703 -2.852 -5.465 1 98.38 189 GLY A O 1
ATOM 1452 N N . GLU A 1 190 ? 20.422 -1.648 -3.648 1 98.62 190 GLU A N 1
ATOM 1453 C CA . GLU A 1 190 ? 19.906 -2.621 -2.688 1 98.62 190 GLU A CA 1
ATOM 1454 C C . GLU A 1 190 ? 18.375 -2.541 -2.582 1 98.62 190 GLU A C 1
ATOM 1456 O O . GLU A 1 190 ? 17.812 -1.457 -2.41 1 98.62 190 GLU A O 1
ATOM 1461 N N . MET A 1 191 ? 17.703 -3.688 -2.719 1 98.88 191 MET A N 1
ATOM 1462 C CA . MET A 1 191 ? 16.25 -3.701 -2.646 1 98.88 191 MET A CA 1
ATOM 1463 C C . MET A 1 191 ? 15.766 -3.348 -1.243 1 98.88 191 MET A C 1
ATOM 1465 O O . MET A 1 191 ? 16.344 -3.795 -0.253 1 98.88 191 MET A O 1
ATOM 1469 N N . ILE A 1 192 ? 14.609 -2.529 -1.176 1 98.94 192 ILE A N 1
ATOM 1470 C CA . ILE A 1 192 ? 14.148 -2.021 0.11 1 98.94 192 ILE A CA 1
ATOM 1471 C C . ILE A 1 192 ? 12.672 -2.367 0.298 1 98.94 192 ILE A C 1
ATOM 1473 O O . ILE A 1 192 ? 12.258 -2.795 1.38 1 98.94 192 ILE A O 1
ATOM 1477 N N . HIS A 1 193 ? 11.891 -2.205 -0.731 1 98.94 193 HIS A N 1
ATOM 1478 C CA . HIS A 1 193 ? 10.438 -2.291 -0.607 1 98.94 193 HIS A CA 1
ATOM 1479 C C . HIS A 1 193 ? 9.797 -2.709 -1.927 1 98.94 193 HIS A C 1
ATOM 1481 O O . HIS A 1 193 ? 10.281 -2.344 -3 1 98.94 193 HIS A O 1
ATOM 1487 N N . ALA A 1 194 ? 8.75 -3.498 -1.812 1 98.94 194 ALA A N 1
ATOM 1488 C CA . ALA A 1 194 ? 7.977 -3.871 -2.994 1 98.94 194 ALA A CA 1
ATOM 1489 C C . ALA A 1 194 ? 6.484 -3.916 -2.684 1 98.94 194 ALA A C 1
ATOM 1491 O O . ALA A 1 194 ? 6.09 -3.963 -1.518 1 98.94 194 ALA A O 1
ATOM 1492 N N . ARG A 1 195 ? 5.691 -3.762 -3.707 1 98.88 195 ARG A N 1
ATOM 1493 C CA . ARG A 1 195 ? 4.25 -3.971 -3.633 1 98.88 195 ARG A CA 1
ATOM 1494 C C . ARG A 1 195 ? 3.777 -4.926 -4.727 1 98.88 195 ARG A C 1
ATOM 1496 O O . ARG A 1 195 ? 4.402 -5.023 -5.781 1 98.88 195 ARG A O 1
ATOM 1503 N N . CYS A 1 196 ? 2.738 -5.613 -4.426 1 98.88 196 CYS A N 1
ATOM 1504 C CA . CYS A 1 196 ? 2.078 -6.5 -5.379 1 98.88 196 CYS A CA 1
ATOM 1505 C C . CYS A 1 196 ? 0.67 -6.852 -4.914 1 98.88 196 CYS A C 1
ATOM 1507 O O . CYS A 1 196 ? 0.182 -6.297 -3.928 1 98.88 196 CYS A O 1
ATOM 1509 N N . GLY A 1 197 ? 0.032 -7.68 -5.699 1 98.56 197 GLY A N 1
ATOM 1510 C CA . GLY A 1 197 ? -1.293 -8.148 -5.324 1 98.56 197 GLY A CA 1
ATOM 1511 C C . GLY A 1 197 ? -2.078 -8.711 -6.496 1 98.56 197 GLY A C 1
ATOM 1512 O O . GLY A 1 197 ? -1.5 -9.07 -7.523 1 98.56 197 GLY A O 1
ATOM 1513 N N . TYR A 1 198 ? -3.316 -8.961 -6.203 1 98.62 198 TYR A N 1
ATOM 1514 C CA . TYR A 1 198 ? -4.312 -9.344 -7.199 1 98.62 198 TYR A CA 1
ATOM 1515 C C . TYR A 1 198 ? -5.57 -8.5 -7.062 1 98.62 198 TYR A C 1
ATOM 1517 O O . TYR A 1 198 ? -6.438 -8.789 -6.238 1 98.62 198 TYR A O 1
ATOM 1525 N N . GLN A 1 199 ? -5.637 -7.488 -7.875 1 97.94 199 GLN A N 1
ATOM 1526 C CA . GLN A 1 199 ? -6.754 -6.551 -7.887 1 97.94 199 GLN A CA 1
ATOM 1527 C C . GLN A 1 199 ? -7.516 -6.613 -9.203 1 97.94 199 GLN A C 1
ATOM 1529 O O . GLN A 1 199 ? -6.996 -6.199 -10.242 1 97.94 199 GLN A O 1
ATOM 1534 N N . HIS A 1 200 ? -8.703 -7.172 -9.133 1 96.88 200 HIS A N 1
ATOM 1535 C CA . HIS A 1 200 ? -9.438 -7.57 -10.328 1 96.88 200 HIS A CA 1
ATOM 1536 C C . HIS A 1 200 ? -10.938 -7.637 -10.062 1 96.88 200 HIS A C 1
ATOM 1538 O O . HIS A 1 200 ? -11.383 -8.359 -9.164 1 96.88 200 HIS A O 1
ATOM 1544 N N . GLU A 1 201 ? -11.688 -6.883 -10.883 1 95.69 201 GLU A N 1
ATOM 1545 C CA . GLU A 1 201 ? -13.141 -7 -10.789 1 95.69 201 GLU A CA 1
ATOM 1546 C C . GLU A 1 201 ? -13.609 -8.383 -11.242 1 95.69 201 GLU A C 1
ATOM 1548 O O . GLU A 1 201 ? -13.57 -8.695 -12.43 1 95.69 201 GLU A O 1
ATOM 1553 N N . LEU A 1 202 ? -14.109 -9.234 -10.258 1 94.31 202 LEU A N 1
ATOM 1554 C CA . LEU A 1 202 ? -14.453 -10.609 -10.594 1 94.31 202 LEU A CA 1
ATOM 1555 C C . LEU A 1 202 ? -15.875 -10.938 -10.148 1 94.31 202 LEU A C 1
ATOM 1557 O O . LEU A 1 202 ? -16.281 -12.109 -10.141 1 94.31 202 LEU A O 1
ATOM 1561 N N . ARG A 1 203 ? -16.719 -9.992 -9.781 1 93.5 203 ARG A N 1
ATOM 1562 C CA . ARG A 1 203 ? -18.047 -10.266 -9.234 1 93.5 203 ARG A CA 1
ATOM 1563 C C . ARG A 1 203 ? -18.906 -11 -10.258 1 93.5 203 ARG A C 1
ATOM 1565 O O . ARG A 1 203 ? -19.594 -11.961 -9.906 1 93.5 203 ARG A O 1
ATOM 1572 N N . GLU A 1 204 ? -18.797 -10.57 -11.539 1 89 204 GLU A N 1
ATOM 1573 C CA . GLU A 1 204 ? -19.562 -11.25 -12.578 1 89 204 GLU A CA 1
ATOM 1574 C C . GLU A 1 204 ? -19.062 -12.672 -12.805 1 89 204 GLU A C 1
ATOM 1576 O O . GLU A 1 204 ? -19.859 -13.594 -13 1 89 204 GLU A O 1
ATOM 1581 N N . ALA A 1 205 ? -17.781 -12.797 -12.797 1 87 205 ALA A N 1
ATOM 1582 C CA . ALA A 1 205 ? -17.188 -14.125 -12.977 1 87 205 ALA A CA 1
ATOM 1583 C C . ALA A 1 205 ? -17.578 -15.062 -11.844 1 87 205 ALA A C 1
ATOM 1585 O O . ALA A 1 205 ? -17.75 -16.266 -12.055 1 87 205 ALA A O 1
ATOM 1586 N N . MET A 1 206 ? -17.766 -14.555 -10.68 1 87.31 206 MET A N 1
ATOM 1587 C CA . MET A 1 206 ? -18.047 -15.359 -9.5 1 87.31 206 MET A CA 1
ATOM 1588 C C . MET A 1 206 ? -19.547 -15.648 -9.383 1 87.31 206 MET A C 1
ATOM 1590 O O . MET A 1 206 ? -19.938 -16.734 -8.969 1 87.31 206 MET A O 1
ATOM 1594 N N . LEU A 1 207 ? -20.328 -14.664 -9.805 1 82.31 207 LEU A N 1
ATOM 1595 C CA . LEU A 1 207 ? -21.75 -14.789 -9.508 1 82.31 207 LEU A CA 1
ATOM 1596 C C . LEU A 1 207 ? -22.578 -14.82 -10.789 1 82.31 207 LEU A C 1
ATOM 1598 O O . LEU A 1 207 ? -23.766 -15.156 -10.758 1 82.31 207 LEU A O 1
ATOM 1602 N N . GLY A 1 208 ? -22.062 -14.32 -11.953 1 66 208 GLY A N 1
ATOM 1603 C CA . GLY A 1 208 ? -22.828 -14.133 -13.172 1 66 208 GLY A CA 1
ATOM 1604 C C . GLY A 1 208 ? -23.312 -15.43 -13.781 1 66 208 GLY A C 1
ATOM 1605 O O . GLY A 1 208 ? -24.469 -15.531 -14.211 1 66 208 GLY A O 1
ATOM 1606 N N . LYS A 1 209 ? -22.344 -16.25 -14.281 1 58.78 209 LYS A N 1
ATOM 1607 C CA . LYS A 1 209 ? -22.75 -17.422 -15.055 1 58.78 209 LYS A CA 1
ATOM 1608 C C . LYS A 1 209 ? -23.516 -18.422 -14.18 1 58.78 209 LYS A C 1
ATOM 1610 O O . LYS A 1 209 ? -23.844 -19.516 -14.625 1 58.78 209 LYS A O 1
ATOM 1615 N N . ARG A 1 210 ? -23.531 -18.062 -12.992 1 52.5 210 ARG A N 1
ATOM 1616 C CA . ARG A 1 210 ? -24.328 -18.969 -12.164 1 52.5 210 ARG A CA 1
ATOM 1617 C C . ARG A 1 210 ? -25.781 -19.016 -12.641 1 52.5 210 ARG A C 1
ATOM 1619 O O . ARG A 1 210 ? -26.375 -17.984 -12.953 1 52.5 210 ARG A O 1
ATOM 1626 N N . ARG A 1 211 ? -25.984 -19.984 -13.344 1 44.31 211 ARG A N 1
ATOM 1627 C CA . ARG A 1 211 ? -27.359 -20.297 -13.68 1 44.31 211 ARG A CA 1
ATOM 1628 C C . ARG A 1 211 ? -28.328 -19.672 -12.672 1 44.31 211 ARG A C 1
ATOM 1630 O O . ARG A 1 211 ? -27.953 -19.422 -11.523 1 44.31 211 ARG A O 1
ATOM 1637 N N . GLN A 1 212 ? -29.484 -19.297 -13.156 1 40.25 212 GLN A N 1
ATOM 1638 C CA . GLN A 1 212 ? -30.594 -18.75 -12.398 1 40.25 212 GLN A CA 1
ATOM 1639 C C . GLN A 1 212 ? -30.641 -19.328 -10.984 1 40.25 212 GLN A C 1
ATOM 1641 O O . GLN A 1 212 ? -30.625 -20.547 -10.812 1 40.25 212 GLN A O 1
ATOM 1646 N N . PHE A 1 213 ? -29.922 -18.547 -10.047 1 38.47 213 PHE A N 1
ATOM 1647 C CA . PHE A 1 213 ? -30.094 -18.875 -8.633 1 38.47 213 PHE A CA 1
ATOM 1648 C C . PHE A 1 213 ? -31.469 -19.5 -8.398 1 38.47 213 PHE A C 1
ATOM 1650 O O . PHE A 1 213 ? -32.5 -18.797 -8.398 1 38.47 213 PHE A O 1
ATOM 1657 N N . GLY A 1 214 ? -31.797 -20.406 -9.133 1 37.78 214 GLY A N 1
ATOM 1658 C CA . GLY A 1 214 ? -33.031 -20.984 -8.641 1 37.78 214 GLY A CA 1
ATOM 1659 C C . GLY A 1 214 ? -33 -21.234 -7.141 1 37.78 214 GLY A C 1
ATOM 1660 O O . GLY A 1 214 ? -31.953 -21.203 -6.516 1 37.78 214 GLY A O 1
ATOM 1661 N N . PRO A 1 215 ? -34.094 -21.156 -6.555 1 42.25 215 PRO A N 1
ATOM 1662 C CA . PRO A 1 215 ? -34.25 -21.344 -5.109 1 42.25 215 PRO A CA 1
ATOM 1663 C C . PRO A 1 215 ? -33.312 -22.391 -4.531 1 42.25 215 PRO A C 1
ATOM 1665 O O . PRO A 1 215 ? -32.938 -22.312 -3.352 1 42.25 215 PRO A O 1
ATOM 1668 N N . ASP A 1 216 ? -32.938 -23.375 -5.332 1 42.34 216 ASP A N 1
ATOM 1669 C CA . ASP A 1 216 ? -32.312 -24.562 -4.766 1 42.34 216 ASP A CA 1
ATOM 1670 C C . ASP A 1 216 ? -30.781 -24.5 -4.957 1 42.34 216 ASP A C 1
ATOM 1672 O O . ASP A 1 216 ? -30.094 -25.484 -4.691 1 42.34 216 ASP A O 1
ATOM 1676 N N . MET A 1 217 ? -30.266 -23.516 -5.551 1 49.22 217 MET A N 1
ATOM 1677 C CA . MET A 1 217 ? -28.859 -23.688 -5.898 1 49.22 217 MET A CA 1
ATOM 1678 C C . MET A 1 217 ? -27.953 -23.266 -4.742 1 49.22 217 MET A C 1
ATOM 1680 O O . MET A 1 217 ? -27.938 -22.094 -4.359 1 49.22 217 MET A O 1
ATOM 1684 N N . ARG A 1 218 ? -27.672 -24.234 -3.936 1 58.78 218 ARG A N 1
ATOM 1685 C CA . ARG A 1 218 ? -26.688 -24.109 -2.873 1 58.78 218 ARG A CA 1
ATOM 1686 C C . ARG A 1 218 ? -25.281 -23.969 -3.447 1 58.78 218 ARG A C 1
ATOM 1688 O O . ARG A 1 218 ? -24.984 -24.516 -4.512 1 58.78 218 ARG A O 1
ATOM 1695 N N . ILE A 1 219 ? -24.609 -22.984 -3.152 1 64.75 219 ILE A N 1
ATOM 1696 C CA . ILE A 1 219 ? -23.203 -22.781 -3.469 1 64.75 219 ILE A CA 1
ATOM 1697 C C . ILE A 1 219 ? -22.422 -24.062 -3.172 1 64.75 219 ILE A C 1
ATOM 1699 O O . ILE A 1 219 ? -22.406 -24.547 -2.033 1 64.75 219 ILE A O 1
ATOM 1703 N N . ASP A 1 220 ? -21.969 -24.641 -4.359 1 72.25 220 ASP A N 1
ATOM 1704 C CA . ASP A 1 220 ? -21.203 -25.891 -4.262 1 72.25 220 ASP A CA 1
ATOM 1705 C C . ASP A 1 220 ? -19.703 -25.609 -4.219 1 72.25 220 ASP A C 1
ATOM 1707 O O . ASP A 1 220 ? -19.203 -24.812 -5.012 1 72.25 220 ASP A O 1
ATOM 1711 N N . LYS A 1 221 ? -18.984 -26.281 -3.297 1 72.88 221 LYS A N 1
ATOM 1712 C CA . LYS A 1 221 ? -17.562 -26.062 -3.068 1 72.88 221 LYS A CA 1
ATOM 1713 C C . LYS A 1 221 ? -16.734 -26.469 -4.293 1 72.88 221 LYS A C 1
ATOM 1715 O O . LYS A 1 221 ? -15.617 -26 -4.48 1 72.88 221 LYS A O 1
ATOM 1720 N N . ASN A 1 222 ? -17.188 -27.328 -5.074 1 73.12 222 ASN A N 1
ATOM 1721 C CA . ASN A 1 222 ? -16.453 -27.797 -6.238 1 73.12 222 ASN A CA 1
ATOM 1722 C C . ASN A 1 222 ? -16.781 -26.984 -7.484 1 73.12 222 ASN A C 1
ATOM 1724 O O . ASN A 1 222 ? -15.906 -26.688 -8.297 1 73.12 222 ASN A O 1
ATOM 1728 N N . ARG A 1 223 ? -17.953 -26.578 -7.586 1 70.81 223 ARG A N 1
ATOM 1729 C CA . ARG A 1 223 ? -18.391 -25.891 -8.797 1 70.81 223 ARG A CA 1
ATOM 1730 C C . ARG A 1 223 ? -18.234 -24.375 -8.648 1 70.81 223 ARG A C 1
ATOM 1732 O O . ARG A 1 223 ? -17.781 -23.703 -9.57 1 70.81 223 ARG A O 1
ATOM 1739 N N . GLU A 1 224 ? -18.594 -23.922 -7.453 1 80.56 224 GLU A N 1
ATOM 1740 C CA . GLU A 1 224 ? -18.5 -22.5 -7.18 1 80.56 224 GLU A CA 1
ATOM 1741 C C . GLU A 1 224 ? -17.422 -22.203 -6.148 1 80.56 224 GLU A C 1
ATOM 1743 O O . GLU A 1 224 ? -17.656 -21.453 -5.188 1 80.56 224 GLU A O 1
ATOM 1748 N N . TRP A 1 225 ? -16.281 -22.781 -6.48 1 84.56 225 TRP A N 1
ATOM 1749 C CA . TRP A 1 225 ? -15.219 -22.828 -5.484 1 84.56 225 TRP A CA 1
ATOM 1750 C C . TRP A 1 225 ? -14.75 -21.406 -5.133 1 84.56 225 TRP A C 1
ATOM 1752 O O . TRP A 1 225 ? -14.383 -21.141 -3.986 1 84.56 225 TRP A O 1
ATOM 1762 N N . ARG A 1 226 ? -14.727 -20.484 -6.035 1 86.25 226 ARG A N 1
ATOM 1763 C CA . ARG A 1 226 ? -14.25 -19.141 -5.742 1 86.25 226 ARG A CA 1
ATOM 1764 C C . ARG A 1 226 ? -15.172 -18.438 -4.738 1 86.25 226 ARG A C 1
ATOM 1766 O O . ARG A 1 226 ? -14.703 -17.875 -3.75 1 86.25 226 ARG A O 1
ATOM 1773 N N . VAL A 1 227 ? -16.469 -18.469 -4.988 1 88.56 227 VAL A N 1
ATOM 1774 C CA . VAL A 1 227 ? -17.438 -17.844 -4.102 1 88.56 227 VAL A CA 1
ATOM 1775 C C . VAL A 1 227 ? -17.438 -18.547 -2.748 1 88.56 227 VAL A C 1
ATOM 1777 O O . VAL A 1 227 ? -17.562 -17.906 -1.702 1 88.56 227 VAL A O 1
ATOM 1780 N N . TYR A 1 228 ? -17.328 -19.859 -2.865 1 90.44 228 TYR A N 1
ATOM 1781 C CA . TYR A 1 228 ? -17.281 -20.656 -1.641 1 90.44 228 TYR A CA 1
ATOM 1782 C C . TYR A 1 228 ? -16.156 -20.172 -0.729 1 90.44 228 TYR A C 1
ATOM 1784 O O . TYR A 1 228 ? -16.328 -20.078 0.486 1 90.44 228 TYR A O 1
ATOM 1792 N N . ASN A 1 229 ? -15.047 -19.906 -1.268 1 93.31 229 ASN A N 1
ATOM 1793 C CA . ASN A 1 229 ? -13.914 -19.438 -0.477 1 93.31 229 ASN A CA 1
ATOM 1794 C C . ASN A 1 229 ? -14.195 -18.062 0.13 1 93.31 229 ASN A C 1
ATOM 1796 O O . ASN A 1 229 ? -13.75 -17.766 1.239 1 93.31 229 ASN A O 1
ATOM 1800 N N . HIS A 1 230 ? -14.969 -17.203 -0.509 1 94.44 230 HIS A N 1
ATOM 1801 C CA . HIS A 1 230 ? -15.312 -15.891 0.014 1 94.44 230 HIS A CA 1
ATOM 1802 C C . HIS A 1 230 ? -16.297 -16 1.169 1 94.44 230 HIS A C 1
ATOM 1804 O O . HIS A 1 230 ? -16.453 -15.062 1.955 1 94.44 230 HIS A O 1
ATOM 1810 N N . ILE A 1 231 ? -16.984 -17.094 1.257 1 93.5 231 ILE A N 1
ATOM 1811 C CA . ILE A 1 231 ? -17.969 -17.328 2.309 1 93.5 231 ILE A CA 1
ATOM 1812 C C . ILE A 1 231 ? -17.281 -17.938 3.531 1 93.5 231 ILE A C 1
ATOM 1814 O O . ILE A 1 231 ? -17.641 -17.625 4.668 1 93.5 231 ILE A O 1
ATOM 1818 N N . LYS A 1 232 ? -16.234 -18.703 3.252 1 94.38 232 LYS A N 1
ATOM 1819 C CA . LYS A 1 232 ? -15.75 -19.562 4.324 1 94.38 232 LYS A CA 1
ATOM 1820 C C . LYS A 1 232 ? -14.43 -19.047 4.887 1 94.38 232 LYS A C 1
ATOM 1822 O O . LYS A 1 232 ? -14.016 -19.453 5.977 1 94.38 232 LYS A O 1
ATOM 1827 N N . ARG A 1 233 ? -13.844 -18.203 4.168 1 96.56 233 ARG A N 1
ATOM 1828 C CA . ARG A 1 233 ? -12.508 -17.766 4.547 1 96.56 233 ARG A CA 1
ATOM 1829 C C . ARG A 1 233 ? -12.445 -16.25 4.691 1 96.56 233 ARG A C 1
ATOM 1831 O O . ARG A 1 233 ? -13.352 -15.547 4.238 1 96.56 233 ARG A O 1
ATOM 1838 N N . ASN A 1 234 ? -11.422 -15.75 5.434 1 98.25 234 ASN A N 1
ATOM 1839 C CA . ASN A 1 234 ? -11.117 -14.32 5.508 1 98.25 234 ASN A CA 1
ATOM 1840 C C . ASN A 1 234 ? -9.617 -14.07 5.543 1 98.25 234 ASN A C 1
ATOM 1842 O O . ASN A 1 234 ? -9.023 -13.961 6.617 1 98.25 234 ASN A O 1
ATOM 1846 N N . GLY A 1 235 ? -9.047 -13.938 4.414 1 98.44 235 GLY A N 1
ATOM 1847 C CA . GLY A 1 235 ? -7.633 -13.711 4.156 1 98.44 235 GLY A CA 1
ATOM 1848 C C . GLY A 1 235 ? -7.312 -13.578 2.68 1 98.44 235 GLY A C 1
ATOM 1849 O O . GLY A 1 235 ? -8.219 -13.492 1.848 1 98.44 235 GLY A O 1
ATOM 1850 N N . ASP A 1 236 ? -6.062 -13.422 2.393 1 98.62 236 ASP A N 1
ATOM 1851 C CA . ASP A 1 236 ? -5.633 -13.352 1 1 98.62 236 ASP A CA 1
ATOM 1852 C C . ASP A 1 236 ? -5.621 -14.742 0.361 1 98.62 236 ASP A C 1
ATOM 1854 O O . ASP A 1 236 ? -4.613 -15.445 0.42 1 98.62 236 ASP A O 1
ATOM 1858 N N . THR A 1 237 ? -6.625 -15.031 -0.388 1 97.06 237 THR A N 1
ATOM 1859 C CA . THR A 1 237 ? -6.809 -16.375 -0.916 1 97.06 237 THR A CA 1
ATOM 1860 C C . THR A 1 237 ? -6.102 -16.531 -2.26 1 97.06 237 THR A C 1
ATOM 1862 O O . THR A 1 237 ? -6.098 -17.625 -2.844 1 97.06 237 THR A O 1
ATOM 1865 N N . TYR A 1 238 ? -5.535 -15.484 -2.781 1 97.94 238 TYR A N 1
ATOM 1866 C CA . TYR A 1 238 ? -4.992 -15.555 -4.133 1 97.94 238 TYR A CA 1
ATOM 1867 C C . TYR A 1 238 ? -3.752 -14.68 -4.266 1 97.94 238 TYR A C 1
ATOM 1869 O O . TYR A 1 238 ? -3.674 -13.836 -5.164 1 97.94 238 TYR A O 1
ATOM 1877 N N . PRO A 1 239 ? -2.719 -14.938 -3.477 1 98.62 239 PRO A N 1
ATOM 1878 C CA . PRO A 1 239 ? -1.608 -13.992 -3.369 1 98.62 239 PRO A CA 1
ATOM 1879 C C . PRO A 1 239 ? -0.523 -14.227 -4.414 1 98.62 239 PRO A C 1
ATOM 1881 O O . PRO A 1 239 ? 0.354 -13.383 -4.605 1 98.62 239 PRO A O 1
ATOM 1884 N N . THR A 1 240 ? -0.513 -15.297 -5.113 1 98.69 240 THR A N 1
ATOM 1885 C CA . THR A 1 240 ? 0.712 -15.789 -5.734 1 98.69 240 THR A CA 1
ATOM 1886 C C . THR A 1 240 ? 1.026 -15.008 -7.004 1 98.69 240 THR A C 1
ATOM 1888 O O . THR A 1 240 ? 2.193 -14.836 -7.363 1 98.69 240 THR A O 1
ATOM 1891 N N . HIS A 1 241 ? -0.043 -14.547 -7.727 1 98.56 241 HIS A N 1
ATOM 1892 C CA . HIS A 1 241 ? 0.198 -13.758 -8.93 1 98.56 241 HIS A CA 1
ATOM 1893 C C . HIS A 1 241 ? 1.028 -12.516 -8.625 1 98.56 241 HIS A C 1
ATOM 1895 O O . HIS A 1 241 ? 1.839 -12.086 -9.453 1 98.56 241 HIS A O 1
ATOM 1901 N N . GLY A 1 242 ? 0.787 -11.977 -7.457 1 98.75 242 GLY A N 1
ATOM 1902 C CA . GLY A 1 242 ? 1.547 -10.805 -7.039 1 98.75 242 GLY A CA 1
ATOM 1903 C C . GLY A 1 242 ? 2.902 -11.156 -6.457 1 98.75 242 GLY A C 1
ATOM 1904 O O . GLY A 1 242 ? 3.936 -10.703 -6.953 1 98.75 242 GLY A O 1
ATOM 1905 N N . ILE A 1 243 ? 2.928 -12.094 -5.539 1 98.94 243 ILE A N 1
ATOM 1906 C CA . ILE A 1 243 ? 4.109 -12.281 -4.703 1 98.94 243 ILE A CA 1
ATOM 1907 C C . ILE A 1 243 ? 5.184 -13.031 -5.492 1 98.94 243 ILE A C 1
ATOM 1909 O O . ILE A 1 243 ? 6.375 -12.867 -5.234 1 98.94 243 ILE A O 1
ATOM 1913 N N . GLY A 1 244 ? 4.82 -13.859 -6.48 1 98.88 244 GLY A N 1
ATOM 1914 C CA . GLY A 1 244 ? 5.789 -14.641 -7.23 1 98.88 244 GLY A CA 1
ATOM 1915 C C . GLY A 1 244 ? 6.914 -13.805 -7.809 1 98.88 244 GLY A C 1
ATOM 1916 O O . GLY A 1 244 ? 8.078 -13.977 -7.445 1 98.88 244 GLY A O 1
ATOM 1917 N N . PRO A 1 245 ? 6.555 -12.836 -8.695 1 98.75 245 PRO A N 1
ATOM 1918 C CA . PRO A 1 245 ? 7.57 -11.938 -9.25 1 98.75 245 PRO A CA 1
ATOM 1919 C C . PRO A 1 245 ? 8.391 -11.234 -8.18 1 98.75 245 PRO A C 1
ATOM 1921 O O . PRO A 1 245 ? 9.617 -11.188 -8.266 1 98.75 245 PRO A O 1
ATOM 1924 N N . VAL A 1 246 ? 7.75 -10.773 -7.141 1 98.94 246 VAL A N 1
ATOM 1925 C CA . VAL A 1 246 ? 8.422 -10.016 -6.086 1 98.94 246 VAL A CA 1
ATOM 1926 C C . VAL A 1 246 ? 9.398 -10.93 -5.34 1 98.94 246 VAL A C 1
ATOM 1928 O O . VAL A 1 246 ? 10.477 -10.5 -4.938 1 98.94 246 VAL A O 1
ATOM 1931 N N . ALA A 1 247 ? 8.977 -12.164 -5.148 1 98.94 247 ALA A N 1
ATOM 1932 C CA . ALA A 1 247 ? 9.859 -13.133 -4.504 1 98.94 247 ALA A CA 1
ATOM 1933 C C . ALA A 1 247 ? 11.164 -13.289 -5.277 1 98.94 247 ALA A C 1
ATOM 1935 O O . ALA A 1 247 ? 12.234 -13.406 -4.684 1 98.94 247 ALA A O 1
ATOM 1936 N N . HIS A 1 248 ? 11.07 -13.266 -6.586 1 98.62 248 HIS A N 1
ATOM 1937 C CA . HIS A 1 248 ? 12.273 -13.352 -7.398 1 98.62 248 HIS A CA 1
ATOM 1938 C C . HIS A 1 248 ? 13.094 -12.07 -7.309 1 98.62 248 HIS A C 1
ATOM 1940 O O . HIS A 1 248 ? 14.328 -12.109 -7.277 1 98.62 248 HIS A O 1
ATOM 1946 N N . TRP A 1 249 ? 12.391 -10.898 -7.266 1 98.75 249 TRP A N 1
ATOM 1947 C CA . TRP A 1 249 ? 13.109 -9.633 -7.133 1 98.75 249 TRP A CA 1
ATOM 1948 C C . TRP A 1 249 ? 13.945 -9.609 -5.859 1 98.75 249 TRP A C 1
ATOM 1950 O O . TRP A 1 249 ? 15 -8.969 -5.812 1 98.75 249 TRP A O 1
ATOM 1960 N N . LEU A 1 250 ? 13.484 -10.383 -4.836 1 98.88 250 LEU A N 1
ATOM 1961 C CA . LEU A 1 250 ? 14.078 -10.273 -3.51 1 98.88 250 LEU A CA 1
ATOM 1962 C C . LEU A 1 250 ? 14.852 -11.539 -3.154 1 98.88 250 LEU A C 1
ATOM 1964 O O . LEU A 1 250 ? 15.273 -11.711 -2.01 1 98.88 250 LEU A O 1
ATOM 1968 N N . ASP A 1 251 ? 14.93 -12.469 -4.074 1 98.56 251 ASP A N 1
ATOM 1969 C CA . ASP A 1 251 ? 15.688 -13.703 -3.936 1 98.56 251 ASP A CA 1
ATOM 1970 C C . ASP A 1 251 ? 15.164 -14.539 -2.773 1 98.56 251 ASP A C 1
ATOM 1972 O O . ASP A 1 251 ? 15.945 -15.102 -1.998 1 98.56 251 ASP A O 1
ATOM 1976 N N . ILE A 1 252 ? 13.898 -14.555 -2.619 1 98.88 252 ILE A N 1
ATOM 1977 C CA . ILE A 1 252 ? 13.289 -15.375 -1.578 1 98.88 252 ILE A CA 1
ATOM 1978 C C . ILE A 1 252 ? 13.633 -16.844 -1.81 1 98.88 252 ILE A C 1
ATOM 1980 O O . ILE A 1 252 ? 13.492 -17.359 -2.922 1 98.88 252 ILE A O 1
ATOM 1984 N N . ASN A 1 253 ? 14.062 -17.562 -0.807 1 98.69 253 ASN A N 1
ATOM 1985 C CA . ASN A 1 253 ? 14.539 -18.938 -0.764 1 98.69 253 ASN A CA 1
ATOM 1986 C C . ASN A 1 253 ? 15.938 -19.062 -1.355 1 98.69 253 ASN A C 1
ATOM 1988 O O . ASN A 1 253 ? 16.469 -20.172 -1.48 1 98.69 253 ASN A O 1
ATOM 1992 N N . ARG A 1 254 ? 16.578 -18.016 -1.794 1 98.19 254 ARG A N 1
ATOM 1993 C CA . ARG A 1 254 ? 17.906 -17.984 -2.402 1 98.19 254 ARG A CA 1
ATOM 1994 C C . ARG A 1 254 ? 18.75 -16.828 -1.832 1 98.19 254 ARG A C 1
ATOM 1996 O O . ARG A 1 254 ? 19.266 -16 -2.58 1 98.19 254 ARG A O 1
ATOM 2003 N N . GLY A 1 255 ? 18.969 -16.859 -0.599 1 98.25 255 GLY A N 1
ATOM 2004 C CA . GLY A 1 255 ? 19.703 -15.82 0.101 1 98.25 255 GLY A CA 1
ATOM 2005 C C . GLY A 1 255 ? 18.828 -14.906 0.934 1 98.25 255 GLY A C 1
ATOM 2006 O O . GLY A 1 255 ? 19.312 -14.016 1.629 1 98.25 255 GLY A O 1
ATOM 2007 N N . ASN A 1 256 ? 17.547 -15.047 0.893 1 98.75 256 ASN A N 1
ATOM 2008 C CA . ASN A 1 256 ? 16.531 -14.305 1.62 1 98.75 256 ASN A CA 1
ATOM 2009 C C . ASN A 1 256 ? 15.312 -15.18 1.921 1 98.75 256 ASN A C 1
ATOM 2011 O O . ASN A 1 256 ? 15.227 -16.312 1.459 1 98.75 256 ASN A O 1
ATOM 2015 N N . ARG A 1 257 ? 14.375 -14.742 2.811 1 98.88 257 ARG A N 1
ATOM 2016 C CA . ARG A 1 257 ? 13.133 -15.453 3.096 1 98.88 257 ARG A CA 1
ATOM 2017 C C . ARG A 1 257 ? 12.094 -14.516 3.701 1 98.88 257 ARG A C 1
ATOM 2019 O O . ARG A 1 257 ? 12.438 -13.461 4.238 1 98.88 257 ARG A O 1
ATOM 2026 N N . PHE A 1 258 ? 10.844 -14.898 3.588 1 98.94 258 PHE A N 1
ATOM 2027 C CA . PHE A 1 258 ? 9.781 -14.227 4.328 1 98.94 258 PHE A CA 1
ATOM 2028 C C . PHE A 1 258 ? 9.93 -14.477 5.824 1 98.94 258 PHE A C 1
ATOM 2030 O O . PHE A 1 258 ? 10.227 -15.594 6.25 1 98.94 258 PHE A O 1
ATOM 2037 N N . MET A 1 259 ? 9.641 -13.445 6.629 1 98.88 259 MET A N 1
ATOM 2038 C CA . MET A 1 259 ? 9.781 -13.602 8.078 1 98.88 259 MET A CA 1
ATOM 2039 C C . MET A 1 259 ? 8.422 -13.516 8.766 1 98.88 259 MET A C 1
ATOM 2041 O O . MET A 1 259 ? 7.965 -14.484 9.375 1 98.88 259 MET A O 1
ATOM 2045 N N . THR A 1 260 ? 7.777 -12.367 8.703 1 98.88 260 THR A N 1
ATOM 2046 C CA . THR A 1 260 ? 6.48 -12.172 9.344 1 98.88 260 THR A CA 1
ATOM 2047 C C . THR A 1 260 ? 5.473 -11.586 8.359 1 98.88 260 THR A C 1
ATOM 2049 O O . THR A 1 260 ? 5.855 -11.016 7.336 1 98.88 260 THR A O 1
ATOM 2052 N N . ILE A 1 261 ? 4.207 -11.812 8.688 1 98.88 261 ILE A N 1
ATOM 2053 C CA . ILE A 1 261 ? 3.111 -11.203 7.941 1 98.88 261 ILE A CA 1
ATOM 2054 C C . ILE A 1 261 ? 2.088 -10.625 8.914 1 98.88 261 ILE A C 1
ATOM 2056 O O . ILE A 1 261 ? 1.774 -11.234 9.938 1 98.88 261 ILE A O 1
ATOM 2060 N N . THR A 1 262 ? 1.67 -9.414 8.68 1 98.88 262 THR A N 1
ATOM 2061 C CA . THR A 1 262 ? 0.495 -8.797 9.289 1 98.88 262 THR A CA 1
ATOM 2062 C C . THR A 1 262 ? -0.576 -8.516 8.234 1 98.88 262 THR A C 1
ATOM 2064 O O . THR A 1 262 ? -0.265 -8.078 7.129 1 98.88 262 THR A O 1
ATOM 2067 N N . SER A 1 263 ? -1.815 -8.883 8.602 1 98.88 263 SER A N 1
ATOM 2068 C CA . SER A 1 263 ? -2.879 -8.719 7.617 1 98.88 263 SER A CA 1
ATOM 2069 C C . SER A 1 263 ? -4.125 -8.102 8.242 1 98.88 263 SER A C 1
ATOM 2071 O O . SER A 1 263 ? -4.414 -8.328 9.414 1 98.88 263 SER A O 1
ATOM 2073 N N . THR A 1 264 ? -4.766 -7.305 7.41 1 98.75 264 THR A N 1
ATOM 2074 C CA . THR A 1 264 ? -6.047 -6.707 7.766 1 98.75 264 THR A CA 1
ATOM 2075 C C . THR A 1 264 ? -7.074 -6.934 6.66 1 98.75 264 THR A C 1
ATOM 2077 O O . THR A 1 264 ? -6.723 -6.988 5.48 1 98.75 264 THR A O 1
ATOM 2080 N N . ALA A 1 265 ? -8.297 -7.09 7.102 1 98.81 265 ALA A N 1
ATOM 2081 C CA . ALA A 1 265 ? -9.43 -7.184 6.188 1 98.81 265 ALA A CA 1
ATOM 2082 C C . ALA A 1 265 ? -10.406 -6.027 6.402 1 98.81 265 ALA A C 1
ATOM 2084 O O . ALA A 1 265 ? -10.695 -5.656 7.543 1 98.81 265 ALA A O 1
ATOM 2085 N N . THR A 1 266 ? -10.891 -5.445 5.332 1 98.88 266 THR A N 1
ATOM 2086 C CA . THR A 1 266 ? -11.992 -4.492 5.438 1 98.88 266 THR A CA 1
ATOM 2087 C C . THR A 1 266 ? -13.32 -5.219 5.621 1 98.88 266 THR A C 1
ATOM 2089 O O . THR A 1 266 ? -13.367 -6.449 5.602 1 98.88 266 THR A O 1
ATOM 2092 N N . LYS A 1 267 ? -14.344 -4.402 5.809 1 98.56 267 LYS A N 1
ATOM 2093 C CA . LYS A 1 267 ? -15.688 -4.961 5.699 1 98.56 267 LYS A CA 1
ATOM 2094 C C . LYS A 1 267 ? -15.922 -5.57 4.32 1 98.56 267 LYS A C 1
ATOM 2096 O O . LYS A 1 267 ? -15.266 -5.191 3.35 1 98.56 267 LYS A O 1
ATOM 2101 N N . ALA A 1 268 ? -16.797 -6.555 4.297 1 98.25 268 ALA A N 1
ATOM 2102 C CA . ALA A 1 268 ? -17.219 -7.211 3.059 1 98.25 268 ALA A CA 1
ATOM 2103 C C . ALA A 1 268 ? -18.547 -6.656 2.557 1 98.25 268 ALA A C 1
ATOM 2105 O O . ALA A 1 268 ? -19.578 -6.863 3.184 1 98.25 268 ALA A O 1
ATOM 2106 N N . ARG A 1 269 ? -18.516 -5.938 1.419 1 98 269 ARG A N 1
ATOM 2107 C CA . ARG A 1 269 ? -19.703 -5.289 0.887 1 98 269 ARG A CA 1
ATOM 2108 C C . ARG A 1 269 ? -19.938 -5.676 -0.571 1 98 269 ARG A C 1
ATOM 2110 O O . ARG A 1 269 ? -21.078 -5.809 -1.012 1 98 269 ARG A O 1
ATOM 2117 N N . 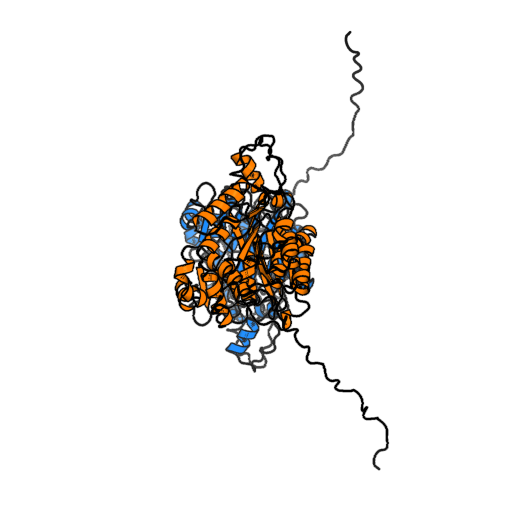GLY A 1 270 ? -18.844 -5.836 -1.284 1 97 270 GLY A N 1
ATOM 2118 C CA . GLY A 1 270 ? -18.875 -5.887 -2.736 1 97 270 GLY A CA 1
ATOM 2119 C C . GLY A 1 270 ? -19.75 -6.996 -3.279 1 97 270 GLY A C 1
ATOM 2120 O O . GLY A 1 270 ? -20.641 -6.746 -4.094 1 97 270 GLY A O 1
ATOM 2121 N N . LEU A 1 271 ? -19.562 -8.211 -2.836 1 94.94 271 LEU A N 1
ATOM 2122 C CA . LEU A 1 271 ? -20.328 -9.352 -3.336 1 94.94 271 LEU A CA 1
ATOM 2123 C C . LEU A 1 271 ? -21.781 -9.258 -2.916 1 94.94 271 LEU A C 1
ATOM 2125 O O . LEU A 1 271 ? -22.688 -9.531 -3.717 1 94.94 271 LEU A O 1
ATOM 2129 N N . HIS A 1 272 ? -21.984 -8.875 -1.678 1 94.56 272 HIS A N 1
ATOM 2130 C CA . HIS A 1 272 ? -23.344 -8.727 -1.197 1 94.56 272 HIS A CA 1
ATOM 2131 C C . HIS A 1 272 ? -24.109 -7.676 -2.006 1 94.56 272 HIS A C 1
ATOM 2133 O O . HIS A 1 272 ? -25.234 -7.918 -2.439 1 94.56 272 HIS A O 1
ATOM 2139 N N . ASN A 1 273 ? -23.5 -6.535 -2.184 1 95.44 273 ASN A N 1
ATOM 2140 C CA . ASN A 1 273 ? -24.109 -5.477 -2.982 1 95.44 273 ASN A CA 1
ATOM 2141 C C . ASN A 1 273 ? -24.422 -5.957 -4.395 1 95.44 273 ASN A C 1
ATOM 2143 O O . ASN A 1 273 ? -25.469 -5.613 -4.953 1 95.44 273 ASN A O 1
ATOM 2147 N N . TYR A 1 274 ? -23.547 -6.719 -4.973 1 93.19 274 TYR A N 1
ATOM 2148 C CA . TYR A 1 274 ? -23.719 -7.23 -6.328 1 93.19 274 TYR A CA 1
ATOM 2149 C C . TYR A 1 274 ? -24.938 -8.156 -6.41 1 93.19 274 TYR A C 1
ATOM 2151 O O . TYR A 1 274 ? -25.719 -8.078 -7.352 1 93.19 274 TYR A O 1
ATOM 2159 N N . VAL A 1 275 ? -25.109 -9.008 -5.41 1 90.62 275 VAL A N 1
ATOM 2160 C CA . VAL A 1 275 ? -26.25 -9.922 -5.352 1 90.62 275 VAL A CA 1
ATOM 2161 C C . VAL A 1 275 ? -27.547 -9.125 -5.293 1 90.62 275 VAL A C 1
ATOM 2163 O O . VAL A 1 275 ? -28.5 -9.422 -6.023 1 90.62 275 VAL A O 1
ATOM 2166 N N . LEU A 1 276 ? -27.531 -8.094 -4.473 1 92.06 276 LEU A N 1
ATOM 2167 C CA . LEU A 1 276 ? -28.75 -7.297 -4.312 1 92.06 276 LEU A CA 1
ATOM 2168 C C . LEU A 1 276 ? -29.047 -6.5 -5.574 1 92.06 276 LEU A C 1
ATOM 2170 O O . LEU A 1 276 ? -30.203 -6.375 -5.98 1 92.06 276 LEU A O 1
ATOM 2174 N N . GLU A 1 277 ? -28.062 -5.984 -6.148 1 90.94 277 GLU A N 1
ATOM 2175 C CA . GLU A 1 277 ? -28.219 -5.16 -7.344 1 90.94 277 GLU A CA 1
ATOM 2176 C C . GLU A 1 277 ? -28.719 -5.988 -8.523 1 90.94 277 GLU A C 1
ATOM 2178 O O . GLU A 1 277 ? -29.594 -5.547 -9.273 1 90.94 277 GLU A O 1
ATOM 2183 N N . LYS A 1 278 ? -28.219 -7.164 -8.711 1 87.31 278 LYS A N 1
ATOM 2184 C CA . LYS A 1 278 ? -28.516 -7.977 -9.883 1 87.31 278 LYS A CA 1
ATOM 2185 C C . LYS A 1 278 ? -29.703 -8.898 -9.625 1 87.31 278 LYS A C 1
ATOM 2187 O O . LYS A 1 278 ? -30.469 -9.219 -10.547 1 87.31 278 LYS A O 1
ATOM 2192 N N . GLY A 1 279 ? -29.891 -9.336 -8.383 1 85.12 279 GLY A N 1
ATOM 2193 C CA . GLY A 1 279 ? -30.891 -10.352 -8.102 1 85.12 279 GLY A CA 1
ATOM 2194 C C . GLY A 1 279 ? -32.031 -9.844 -7.223 1 85.12 279 GLY A C 1
ATOM 2195 O O . GLY A 1 279 ? -33.094 -10.469 -7.137 1 85.12 279 GLY A O 1
ATOM 2196 N N . GLY A 1 280 ? -31.797 -8.727 -6.582 1 86.62 280 GLY A N 1
ATOM 2197 C CA . GLY A 1 280 ? -32.812 -8.18 -5.699 1 86.62 280 GLY A CA 1
ATOM 2198 C C . GLY A 1 280 ? -32.781 -8.773 -4.305 1 86.62 280 GLY A C 1
ATOM 2199 O O . GLY A 1 280 ? -32.031 -9.727 -4.051 1 86.62 280 GLY A O 1
ATOM 2200 N N . ARG A 1 281 ? -33.531 -8.266 -3.395 1 88 281 ARG A N 1
ATOM 2201 C CA . ARG A 1 281 ? -33.531 -8.633 -1.982 1 88 281 ARG A CA 1
ATOM 2202 C C . ARG A 1 281 ? -34.125 -10.031 -1.788 1 88 281 ARG A C 1
ATOM 2204 O O . ARG A 1 281 ? -33.844 -10.688 -0.778 1 88 281 ARG A O 1
ATOM 2211 N N . ASN A 1 282 ? -34.781 -10.477 -2.723 1 85.5 282 ASN A N 1
ATOM 2212 C CA . ASN A 1 282 ? -35.438 -11.781 -2.607 1 85.5 282 ASN A CA 1
ATOM 2213 C C . ASN A 1 282 ? -34.594 -12.883 -3.238 1 85.5 282 ASN A C 1
ATOM 2215 O O . ASN A 1 282 ? -34.969 -14.055 -3.205 1 85.5 282 ASN A O 1
ATOM 2219 N N . HIS A 1 283 ? -33.5 -12.492 -3.719 1 82.81 283 HIS A N 1
ATOM 2220 C CA . HIS A 1 283 ? -32.594 -13.492 -4.281 1 82.81 283 HIS A CA 1
ATOM 2221 C C . HIS A 1 283 ? -32.156 -14.492 -3.225 1 82.81 283 HIS A C 1
ATOM 2223 O O . HIS A 1 283 ? -31.891 -14.125 -2.074 1 82.81 283 HIS A O 1
ATOM 2229 N N . PRO A 1 284 ? -32.062 -15.758 -3.539 1 80.06 284 PRO A N 1
ATOM 2230 C CA . PRO A 1 284 ? -31.672 -16.781 -2.564 1 80.06 284 PRO A CA 1
ATOM 2231 C C . PRO A 1 284 ? -30.328 -16.516 -1.909 1 80.06 284 PRO A C 1
ATOM 2233 O O . PRO A 1 284 ? -30.078 -16.938 -0.774 1 80.06 284 PRO A O 1
ATOM 2236 N N . ASP A 1 285 ? -29.469 -15.805 -2.613 1 82.19 285 ASP A N 1
ATOM 2237 C CA . ASP A 1 285 ? -28.125 -15.539 -2.1 1 82.19 285 ASP A CA 1
ATOM 2238 C C . ASP A 1 285 ? -28.094 -14.219 -1.335 1 82.19 285 ASP A C 1
ATOM 2240 O O . ASP A 1 285 ? -27.031 -13.789 -0.884 1 82.19 285 ASP A O 1
ATOM 2244 N N . ALA A 1 286 ? -29.219 -13.602 -1.223 1 86.31 286 ALA A N 1
ATOM 2245 C CA . ALA A 1 286 ? -29.281 -12.266 -0.636 1 86.31 286 ALA A CA 1
ATOM 2246 C C . ALA A 1 286 ? -28.891 -12.297 0.84 1 86.31 286 ALA A C 1
ATOM 2248 O O . ALA A 1 286 ? -28.469 -11.281 1.399 1 86.31 286 ALA A O 1
ATOM 2249 N N . ASP A 1 287 ? -28.922 -13.438 1.408 1 87.81 287 ASP A N 1
ATOM 2250 C CA . ASP A 1 287 ? -28.672 -13.508 2.844 1 87.81 287 ASP A CA 1
ATOM 2251 C C . ASP A 1 287 ? -27.281 -14.094 3.121 1 87.81 287 ASP A C 1
ATOM 2253 O O . ASP A 1 287 ? -26.922 -14.312 4.277 1 87.81 287 ASP A O 1
ATOM 2257 N N . ILE A 1 288 ? -26.594 -14.344 2.084 1 88.62 288 ILE A N 1
ATOM 2258 C CA . ILE A 1 288 ? -25.25 -14.891 2.266 1 88.62 288 ILE A CA 1
ATOM 2259 C C . ILE A 1 288 ? -24.359 -13.852 2.939 1 88.62 288 ILE A C 1
ATOM 2261 O O . ILE A 1 288 ? -24.375 -12.672 2.564 1 88.62 288 ILE A O 1
ATOM 2265 N N . GLU A 1 289 ? -23.656 -14.328 3.947 1 92.38 289 GLU A N 1
ATOM 2266 C CA . GLU A 1 289 ? -22.641 -13.508 4.582 1 92.38 289 GLU A CA 1
ATOM 2267 C C . GLU A 1 289 ? -21.25 -13.82 4.023 1 92.38 289 GLU A C 1
ATOM 2269 O O . GLU A 1 289 ? -20.703 -14.906 4.262 1 92.38 289 GLU A O 1
ATOM 2274 N N . PHE A 1 290 ? -20.766 -12.922 3.297 1 95 290 PHE A N 1
ATOM 2275 C CA . PHE A 1 290 ? -19.406 -13.07 2.787 1 95 290 PHE A CA 1
ATOM 2276 C C . PHE A 1 290 ? -18.391 -12.664 3.844 1 95 290 PHE A C 1
ATOM 2278 O O . PHE A 1 290 ? -18.578 -11.664 4.547 1 95 290 PHE A O 1
ATOM 2285 N N . GLN A 1 291 ? -17.281 -13.445 3.922 1 96.56 291 GLN A N 1
ATOM 2286 C CA . GLN A 1 291 ? -16.344 -13.266 5.027 1 96.56 291 GLN A CA 1
ATOM 2287 C C . GLN A 1 291 ? -15.086 -12.547 4.57 1 96.56 291 GLN A C 1
ATOM 2289 O O . GLN A 1 291 ? -14.5 -11.758 5.324 1 96.56 291 GLN A O 1
ATOM 2294 N N . VAL A 1 292 ? -14.625 -12.852 3.365 1 97.75 292 VAL A N 1
ATOM 2295 C CA . VAL A 1 292 ? -13.414 -12.18 2.896 1 97.75 292 VAL A CA 1
ATOM 2296 C C . VAL A 1 292 ? -13.68 -10.68 2.756 1 97.75 292 VAL A C 1
ATOM 2298 O O . VAL A 1 292 ? -14.578 -10.273 2.012 1 97.75 292 VAL A O 1
ATOM 2301 N N . GLY A 1 293 ? -12.875 -9.883 3.49 1 98.62 293 GLY A N 1
ATOM 2302 C CA . GLY A 1 293 ? -12.992 -8.453 3.285 1 98.62 293 GLY A CA 1
ATOM 2303 C C . GLY A 1 293 ? -12.773 -8.031 1.844 1 98.62 293 GLY A C 1
ATOM 2304 O O . GLY A 1 293 ? -12.055 -8.703 1.099 1 98.62 293 GLY A O 1
ATOM 2305 N N . ASP A 1 294 ? -13.391 -6.91 1.463 1 98.81 294 ASP A N 1
ATOM 2306 C CA . ASP A 1 294 ? -13.297 -6.457 0.078 1 98.81 294 ASP A CA 1
ATOM 2307 C C . ASP A 1 294 ? -11.852 -6.164 -0.309 1 98.81 294 ASP A C 1
ATOM 2309 O O . ASP A 1 294 ? -11.461 -6.332 -1.468 1 98.81 294 ASP A O 1
ATOM 2313 N N . VAL A 1 295 ? -11.125 -5.672 0.683 1 98.88 295 VAL A N 1
ATOM 2314 C CA . VAL A 1 295 ? -9.695 -5.445 0.5 1 98.88 295 VAL A CA 1
ATOM 2315 C C . VAL A 1 295 ? -8.914 -6.105 1.634 1 98.88 295 VAL A C 1
ATOM 2317 O O . VAL A 1 295 ? -9.141 -5.805 2.809 1 98.88 295 VAL A O 1
ATOM 2320 N N . ILE A 1 296 ? -8.086 -7.016 1.285 1 98.94 296 ILE A N 1
ATOM 2321 C CA . ILE A 1 296 ? -7.109 -7.566 2.217 1 98.94 296 ILE A CA 1
ATOM 2322 C C . ILE A 1 296 ? -5.758 -6.887 2.008 1 98.94 296 ILE A C 1
ATOM 2324 O O . ILE A 1 296 ? -5.281 -6.773 0.876 1 98.94 296 ILE A O 1
ATOM 2328 N N . THR A 1 297 ? -5.172 -6.406 3.057 1 98.88 297 THR A N 1
ATOM 2329 C CA . THR A 1 297 ? -3.842 -5.805 3.029 1 98.88 297 THR A CA 1
ATOM 2330 C C . THR A 1 297 ? -2.883 -6.574 3.932 1 98.88 297 THR A C 1
ATOM 2332 O O . THR A 1 297 ? -3.145 -6.746 5.125 1 98.88 297 THR A O 1
ATOM 2335 N N . SER A 1 298 ? -1.83 -6.988 3.324 1 98.94 298 SER A N 1
ATOM 2336 C CA . SER A 1 298 ? -0.782 -7.652 4.094 1 98.94 298 SER A CA 1
ATOM 2337 C C . SER A 1 298 ? 0.549 -6.918 3.961 1 98.94 298 SER A C 1
ATOM 2339 O O . SER A 1 298 ? 0.852 -6.355 2.904 1 98.94 298 SER A O 1
ATOM 2341 N N . THR A 1 299 ? 1.282 -6.902 5.023 1 98.94 299 THR A N 1
ATOM 2342 C CA . THR A 1 299 ? 2.678 -6.473 5.008 1 98.94 299 THR A CA 1
ATOM 2343 C C . THR A 1 299 ? 3.596 -7.613 5.441 1 98.94 299 THR A C 1
ATOM 2345 O O . THR A 1 299 ? 3.424 -8.18 6.52 1 98.94 299 THR A O 1
ATOM 2348 N N . ILE A 1 300 ? 4.535 -7.879 4.574 1 98.94 300 ILE A N 1
ATOM 2349 C CA . ILE A 1 300 ? 5.488 -8.953 4.836 1 98.94 300 ILE A CA 1
ATOM 2350 C C . ILE A 1 300 ? 6.879 -8.359 5.066 1 98.94 300 ILE A C 1
ATOM 2352 O O . ILE A 1 300 ? 7.297 -7.441 4.355 1 98.94 300 ILE A O 1
ATOM 2356 N N . THR A 1 301 ? 7.582 -8.883 6.105 1 98.94 301 THR A N 1
ATOM 2357 C CA . THR A 1 301 ? 8.992 -8.562 6.309 1 98.94 301 THR A CA 1
ATOM 2358 C C . THR A 1 301 ? 9.883 -9.711 5.84 1 98.94 301 THR A C 1
ATOM 2360 O O . THR A 1 301 ? 9.422 -10.852 5.73 1 98.94 301 THR A O 1
ATOM 2363 N N . THR A 1 302 ? 11.086 -9.383 5.492 1 98.94 302 THR A N 1
ATOM 2364 C CA . THR A 1 302 ? 12.008 -10.414 5.039 1 98.94 302 THR A CA 1
ATOM 2365 C C . THR A 1 302 ? 13.242 -10.461 5.934 1 98.94 302 THR A C 1
ATOM 2367 O O . THR A 1 302 ? 13.461 -9.562 6.746 1 98.94 302 THR A O 1
ATOM 2370 N N . ALA A 1 303 ? 14.023 -11.492 5.738 1 98.81 303 ALA A N 1
ATOM 2371 C CA . ALA A 1 303 ? 15.234 -11.688 6.531 1 98.81 303 ALA A CA 1
ATOM 2372 C C . ALA A 1 303 ? 16.281 -10.625 6.219 1 98.81 303 ALA A C 1
ATOM 2374 O O . ALA A 1 303 ? 17.125 -10.312 7.055 1 98.81 303 ALA A O 1
ATOM 2375 N N . MET A 1 304 ? 16.203 -10.062 5.07 1 98.69 304 MET A N 1
ATOM 2376 C CA . MET A 1 304 ? 17.203 -9.086 4.664 1 98.69 304 MET A CA 1
ATOM 2377 C C . MET A 1 304 ? 16.719 -7.664 4.918 1 98.69 304 MET A C 1
ATOM 2379 O O . MET A 1 304 ? 17.359 -6.695 4.496 1 98.69 304 MET A O 1
ATOM 2383 N N . GLY A 1 305 ? 15.57 -7.492 5.488 1 98.69 305 GLY A N 1
ATOM 2384 C CA . GLY A 1 305 ? 15.148 -6.191 5.988 1 98.69 305 GLY A CA 1
ATOM 2385 C C . GLY A 1 305 ? 14.234 -5.449 5.027 1 98.69 305 GLY A C 1
ATOM 2386 O O . GLY A 1 305 ? 14.055 -4.238 5.145 1 98.69 305 GLY A O 1
ATOM 2387 N N . GLU A 1 306 ? 13.703 -6.109 4.008 1 98.88 306 GLU A N 1
ATOM 2388 C CA . GLU A 1 306 ? 12.734 -5.492 3.105 1 98.88 306 GLU A CA 1
ATOM 2389 C C . GLU A 1 306 ? 11.312 -5.648 3.633 1 98.88 306 GLU A C 1
ATOM 2391 O O . GLU A 1 306 ? 11.062 -6.469 4.516 1 98.88 306 GLU A O 1
ATOM 2396 N N . SER A 1 307 ? 10.43 -4.832 3.113 1 98.88 307 SER A N 1
ATOM 2397 C CA . SER A 1 307 ? 9 -5.027 3.322 1 98.88 307 SER A CA 1
ATOM 2398 C C . SER A 1 307 ? 8.266 -5.188 1.997 1 98.88 307 SER A C 1
ATOM 2400 O O . SER A 1 307 ? 8.727 -4.715 0.96 1 98.88 307 SER A O 1
ATOM 2402 N N . ILE A 1 308 ? 7.164 -5.918 2.037 1 98.94 308 ILE A N 1
ATOM 2403 C CA . ILE A 1 308 ? 6.316 -6.152 0.875 1 98.94 308 ILE A CA 1
ATOM 2404 C C . ILE A 1 308 ? 4.855 -5.91 1.247 1 98.94 308 ILE A C 1
ATOM 2406 O O . ILE A 1 308 ? 4.363 -6.445 2.244 1 98.94 308 ILE A O 1
ATOM 2410 N N . ILE A 1 309 ? 4.188 -5.098 0.47 1 98.94 309 ILE A N 1
ATOM 2411 C CA . ILE A 1 309 ? 2.738 -4.992 0.6 1 98.94 309 ILE A CA 1
ATOM 2412 C C . ILE A 1 309 ? 2.061 -5.914 -0.413 1 98.94 309 ILE A C 1
ATOM 2414 O O . ILE A 1 309 ? 2.42 -5.918 -1.593 1 98.94 309 ILE A O 1
ATOM 2418 N N . VAL A 1 310 ? 1.102 -6.695 0.05 1 98.94 310 VAL A N 1
ATOM 2419 C CA . VAL A 1 310 ? 0.312 -7.578 -0.801 1 98.94 310 VAL A CA 1
ATOM 2420 C C . VAL A 1 310 ? -1.174 -7.27 -0.631 1 98.94 310 VAL A C 1
ATOM 2422 O O . VAL A 1 310 ? -1.698 -7.305 0.485 1 98.94 310 VAL A O 1
ATOM 2425 N N . ASN A 1 311 ? -1.855 -7.027 -1.786 1 98.81 311 ASN A N 1
ATOM 2426 C CA . ASN A 1 311 ? -3.275 -6.691 -1.722 1 98.81 311 ASN A CA 1
ATOM 2427 C C . ASN A 1 311 ? -4.125 -7.715 -2.467 1 98.81 311 ASN A C 1
ATOM 2429 O O . ASN A 1 311 ? -3.74 -8.188 -3.537 1 98.81 311 ASN A O 1
ATOM 2433 N N . LEU A 1 312 ? -5.242 -8.086 -1.852 1 98.81 312 LEU A N 1
ATOM 2434 C CA . LEU A 1 312 ? -6.316 -8.781 -2.551 1 98.81 312 LEU A CA 1
ATOM 2435 C C . LEU A 1 312 ? -7.555 -7.902 -2.658 1 98.81 312 LEU A C 1
ATOM 2437 O O . LEU A 1 312 ? -8.039 -7.379 -1.652 1 98.81 312 LEU A O 1
ATOM 2441 N N . ASN A 1 313 ? -8.039 -7.68 -3.801 1 98.44 313 ASN A N 1
ATOM 2442 C CA . ASN A 1 313 ? -9.211 -6.867 -4.109 1 98.44 313 ASN A CA 1
ATOM 2443 C C . ASN A 1 313 ? -9.93 -7.375 -5.355 1 98.44 313 ASN A C 1
ATOM 2445 O O . ASN A 1 313 ? -9.656 -6.918 -6.465 1 98.44 313 ASN A O 1
ATOM 2449 N N . THR A 1 314 ? -10.93 -8.297 -5.129 1 97.69 314 THR A N 1
ATOM 2450 C CA . THR A 1 314 ? -11.547 -8.938 -6.293 1 97.69 314 THR A CA 1
ATOM 2451 C C . THR A 1 314 ? -13.062 -8.766 -6.262 1 97.69 314 THR A C 1
ATOM 2453 O O . THR A 1 314 ? -13.773 -9.375 -7.062 1 97.69 314 THR A O 1
ATOM 2456 N N . THR A 1 315 ? -13.57 -7.996 -5.293 1 97.5 315 THR A N 1
ATOM 2457 C CA . THR A 1 315 ? -15.016 -7.941 -5.098 1 97.5 315 THR A CA 1
ATOM 2458 C C . THR A 1 315 ? -15.531 -6.52 -5.281 1 97.5 315 THR A C 1
ATOM 2460 O O . THR A 1 315 ? -16.672 -6.219 -4.93 1 97.5 315 THR A O 1
ATOM 2463 N N . LEU A 1 316 ? -14.68 -5.609 -5.734 1 97.81 316 LEU A N 1
ATOM 2464 C CA . LEU A 1 316 ? -15.047 -4.223 -6.008 1 97.81 316 LEU A CA 1
ATOM 2465 C C . LEU A 1 316 ? -14.781 -3.865 -7.465 1 97.81 316 LEU A C 1
ATOM 2467 O O . LEU A 1 316 ? -13.852 -4.395 -8.078 1 97.81 316 LEU A O 1
ATOM 2471 N N . PRO A 1 317 ? -15.633 -2.943 -8.031 1 96.19 317 PRO A N 1
ATOM 2472 C CA . PRO A 1 317 ? -15.367 -2.52 -9.406 1 96.19 317 PRO A CA 1
ATOM 2473 C C . PRO A 1 317 ? -14.062 -1.744 -9.547 1 96.19 317 PRO A C 1
ATOM 2475 O O . PRO A 1 317 ? -13.766 -0.875 -8.719 1 96.19 317 PRO A O 1
ATOM 2478 N N . ARG A 1 318 ? -13.312 -2.072 -10.602 1 97.5 318 ARG A N 1
ATOM 2479 C CA . ARG A 1 318 ? -12 -1.459 -10.812 1 97.5 318 ARG A CA 1
ATOM 2480 C C . ARG A 1 318 ? -11.375 -1.935 -12.117 1 97.5 318 ARG A C 1
ATOM 2482 O O . ARG A 1 318 ? -11.711 -3.006 -12.617 1 97.5 318 ARG A O 1
ATOM 2489 N N . PRO A 1 319 ? -10.391 -1.132 -12.609 1 97 319 PRO A N 1
ATOM 2490 C CA . PRO A 1 319 ? -9.469 -1.687 -13.609 1 97 319 PRO A CA 1
ATOM 2491 C C . PRO A 1 319 ? -8.523 -2.73 -13.016 1 97 319 PRO A C 1
ATOM 2493 O O . PRO A 1 319 ? -8.188 -2.666 -11.836 1 97 319 PRO A O 1
ATOM 2496 N N . TYR A 1 320 ? -8.125 -3.668 -13.875 1 96.44 320 TYR A N 1
ATOM 2497 C CA . TYR A 1 320 ? -7.215 -4.738 -13.477 1 96.44 320 TYR A CA 1
ATOM 2498 C C . TYR A 1 320 ? -5.848 -4.18 -13.109 1 96.44 320 TYR A C 1
ATOM 2500 O O . TYR A 1 320 ? -5.328 -3.291 -13.789 1 96.44 320 TYR A O 1
ATOM 2508 N N . SER A 1 321 ? -5.258 -4.703 -11.977 1 97.06 321 SER A N 1
ATOM 2509 C CA . SER A 1 321 ? -3.891 -4.355 -11.602 1 97.06 321 SER A CA 1
ATOM 2510 C C . SER A 1 321 ? -3.299 -5.395 -10.656 1 97.06 321 SER A C 1
ATOM 2512 O O . SER A 1 321 ? -3.979 -5.875 -9.742 1 97.06 321 SER A O 1
ATOM 2514 N N . LEU A 1 322 ? -2.008 -5.664 -10.875 1 98.25 322 LEU A N 1
ATOM 2515 C CA . LEU A 1 322 ? -1.308 -6.504 -9.914 1 98.25 322 LEU A CA 1
ATOM 2516 C C . LEU A 1 322 ? -0.503 -5.652 -8.93 1 98.25 322 LEU A C 1
ATOM 2518 O O . LEU A 1 322 ? 0.139 -6.188 -8.023 1 98.25 322 LEU A O 1
ATOM 2522 N N . GLY A 1 323 ? -0.465 -4.371 -9.109 1 97.94 323 GLY A N 1
ATOM 2523 C CA . GLY A 1 323 ? 0.027 -3.412 -8.133 1 97.94 323 GLY A CA 1
ATOM 2524 C C . GLY A 1 323 ? 1.534 -3.453 -7.969 1 97.94 323 GLY A C 1
ATOM 2525 O O . GLY A 1 323 ? 2.057 -3.08 -6.914 1 97.94 323 GLY A O 1
ATOM 2526 N N . PHE A 1 324 ? 2.271 -3.811 -8.969 1 98.75 324 PHE A N 1
ATOM 2527 C CA . PHE A 1 324 ? 3.709 -4 -8.836 1 98.75 324 PHE A CA 1
ATOM 2528 C C . PHE A 1 324 ? 4.414 -2.67 -8.602 1 98.75 324 PHE A C 1
ATOM 2530 O O . PHE A 1 324 ? 4.137 -1.688 -9.297 1 98.75 324 PHE A O 1
ATOM 2537 N N . HIS A 1 325 ? 5.211 -2.619 -7.602 1 98.62 325 HIS A N 1
ATOM 2538 C CA . HIS A 1 325 ? 6.121 -1.548 -7.219 1 98.62 325 HIS A CA 1
ATOM 2539 C C . HIS A 1 325 ? 7.461 -2.105 -6.742 1 98.62 325 HIS A C 1
ATOM 2541 O O . HIS A 1 325 ? 7.504 -2.932 -5.828 1 98.62 325 HIS A O 1
ATOM 2547 N N . CYS A 1 326 ? 8.492 -1.739 -7.422 1 98.75 326 CYS A N 1
ATOM 2548 C CA . CYS A 1 326 ? 9.852 -2.168 -7.117 1 98.75 326 CYS A CA 1
ATOM 2549 C C . CYS A 1 326 ? 10.719 -0.983 -6.707 1 98.75 326 CYS A C 1
ATOM 2551 O O . CYS A 1 326 ? 10.945 -0.07 -7.504 1 98.75 326 CYS A O 1
ATOM 2553 N N . GLN A 1 327 ? 11.242 -1.044 -5.48 1 98.75 327 GLN A N 1
ATOM 2554 C CA . GLN A 1 327 ? 12.008 0.102 -5.012 1 98.75 327 GLN A CA 1
ATOM 2555 C C . GLN A 1 327 ? 13.289 -0.346 -4.305 1 98.75 327 GLN A C 1
ATOM 2557 O O . GLN A 1 327 ? 13.234 -1.151 -3.371 1 98.75 327 GLN A O 1
ATOM 2562 N N . GLY A 1 328 ? 14.391 0.206 -4.738 1 98.81 328 GLY A N 1
ATOM 2563 C CA . GLY A 1 328 ? 15.672 0.04 -4.078 1 98.81 328 GLY A CA 1
ATOM 2564 C C . GLY A 1 328 ? 16.312 1.356 -3.688 1 98.81 328 GLY A C 1
ATOM 2565 O O . GLY A 1 328 ? 15.656 2.393 -3.652 1 98.81 328 GLY A O 1
ATOM 2566 N N . THR A 1 329 ? 17.578 1.313 -3.314 1 98.56 329 THR A N 1
ATOM 2567 C CA . THR A 1 329 ? 18.297 2.469 -2.797 1 98.56 329 THR A CA 1
ATOM 2568 C C . THR A 1 329 ? 18.641 3.439 -3.924 1 98.56 329 THR A C 1
ATOM 2570 O O . THR A 1 329 ? 19.031 4.582 -3.668 1 98.56 329 THR A O 1
ATOM 2573 N N . LYS A 1 330 ? 18.453 3.014 -5.203 1 98.06 330 LYS A N 1
ATOM 2574 C CA . LYS A 1 330 ? 18.922 3.871 -6.285 1 98.06 330 LYS A CA 1
ATOM 2575 C C . LYS A 1 330 ? 17.812 4.117 -7.309 1 98.06 330 LYS A C 1
ATOM 2577 O O . LYS A 1 330 ? 18.047 4.727 -8.352 1 98.06 330 LYS A O 1
ATOM 2582 N N . GLY A 1 331 ? 16.641 3.643 -7.023 1 98 331 GLY A N 1
ATOM 2583 C CA . GLY A 1 331 ? 15.57 3.854 -7.988 1 98 331 GLY A CA 1
ATOM 2584 C C . GLY A 1 331 ? 14.312 3.066 -7.668 1 98 331 GLY A C 1
ATOM 2585 O O . GLY A 1 331 ? 14.25 2.367 -6.656 1 98 331 GLY A O 1
ATOM 2586 N N . LEU A 1 332 ? 13.297 3.311 -8.578 1 98.31 332 LEU A N 1
ATOM 2587 C CA . LEU A 1 332 ? 12.039 2.588 -8.406 1 98.31 332 LEU A CA 1
ATOM 2588 C C . LEU A 1 332 ? 11.289 2.482 -9.727 1 98.31 332 LEU A C 1
ATOM 2590 O O . LEU A 1 332 ? 11.578 3.217 -10.672 1 98.31 332 LEU A O 1
ATOM 2594 N N . TRP A 1 333 ? 10.445 1.469 -9.758 1 98.62 333 TRP A N 1
ATOM 2595 C CA . TRP A 1 333 ? 9.492 1.227 -10.844 1 98.62 333 TRP A CA 1
ATOM 2596 C C . TRP A 1 333 ? 8.102 0.922 -10.289 1 98.62 333 TRP A C 1
ATOM 2598 O O . TRP A 1 333 ? 7.977 0.288 -9.234 1 98.62 333 TRP A O 1
ATOM 2608 N N . GLN A 1 334 ? 7.066 1.41 -10.992 1 97.62 334 GLN A N 1
ATOM 2609 C CA . GLN A 1 334 ? 5.715 0.991 -10.633 1 97.62 334 GLN A CA 1
ATOM 2610 C C . GLN A 1 334 ? 4.855 0.791 -11.883 1 97.62 334 GLN A C 1
ATOM 2612 O O . GLN A 1 334 ? 4.988 1.53 -12.859 1 97.62 334 GLN A O 1
ATOM 2617 N N . VAL A 1 335 ? 3.969 -0.133 -11.797 1 97.19 335 VAL A N 1
ATOM 2618 C CA . VAL A 1 335 ? 3.176 -0.555 -12.953 1 97.19 335 VAL A CA 1
ATOM 2619 C C . VAL A 1 335 ? 2.037 0.435 -13.18 1 97.19 335 VAL A C 1
ATOM 2621 O O . VAL A 1 335 ? 1.608 0.641 -14.32 1 97.19 335 VAL A O 1
ATOM 2624 N N . GLU A 1 336 ? 1.539 1.121 -12.195 1 93.69 336 GLU A N 1
ATOM 2625 C CA . GLU A 1 336 ? 0.319 1.92 -12.258 1 93.69 336 GLU A CA 1
ATOM 2626 C C . GLU A 1 336 ? 0.446 3.047 -13.281 1 93.69 336 GLU A C 1
ATOM 2628 O O . GLU A 1 336 ? -0.518 3.371 -13.977 1 93.69 336 GLU A O 1
ATOM 2633 N N . ASN A 1 337 ? 1.56 3.67 -13.297 1 93.75 337 ASN A N 1
ATOM 2634 C CA . ASN A 1 337 ? 1.767 4.727 -14.281 1 93.75 337 ASN A CA 1
ATOM 2635 C C . ASN A 1 337 ? 2.811 4.328 -15.32 1 93.75 337 ASN A C 1
ATOM 2637 O O . ASN A 1 337 ? 3.311 5.176 -16.062 1 93.75 337 ASN A O 1
ATOM 2641 N N . SER A 1 338 ? 3.225 3.041 -15.242 1 95.88 338 SER A N 1
ATOM 2642 C CA . SER A 1 338 ? 4.211 2.5 -16.172 1 95.88 338 SER A CA 1
ATOM 2643 C C . SER A 1 338 ? 5.461 3.369 -16.219 1 95.88 338 SER A C 1
ATOM 2645 O O . SER A 1 338 ? 5.879 3.809 -17.297 1 95.88 338 SER A O 1
ATOM 2647 N N . SER A 1 339 ? 6.02 3.639 -15.062 1 96.94 339 SER A N 1
ATOM 2648 C CA . SER A 1 339 ? 7.121 4.594 -15.008 1 96.94 339 SER A CA 1
ATOM 2649 C C . SER A 1 339 ? 8.273 4.066 -14.164 1 96.94 339 SER A C 1
ATOM 2651 O O . SER A 1 339 ? 8.094 3.154 -13.352 1 96.94 339 SER A O 1
ATOM 2653 N N . VAL A 1 340 ? 9.43 4.652 -14.43 1 98.31 340 VAL A N 1
ATOM 2654 C CA . VAL A 1 340 ? 10.664 4.277 -13.742 1 98.31 340 VAL A CA 1
ATOM 2655 C C . VAL A 1 340 ? 11.445 5.535 -13.359 1 98.31 340 VAL A C 1
ATOM 2657 O O . VAL A 1 340 ? 11.297 6.578 -14 1 98.31 340 VAL A O 1
ATOM 2660 N N . TYR A 1 341 ? 12.133 5.508 -12.273 1 98.44 341 TYR A N 1
ATOM 2661 C CA . TYR A 1 341 ? 13.086 6.516 -11.836 1 98.44 341 TYR A CA 1
ATOM 2662 C C . TYR A 1 341 ? 14.398 5.875 -11.414 1 98.44 341 TYR A C 1
ATOM 2664 O O . TYR A 1 341 ? 14.414 4.93 -10.625 1 98.44 341 TYR A O 1
ATOM 2672 N N . LEU A 1 342 ? 15.469 6.336 -11.961 1 98.19 342 LEU A N 1
ATOM 2673 C CA . LEU A 1 342 ? 16.812 5.895 -11.602 1 98.19 342 LEU A CA 1
ATOM 2674 C C . LEU A 1 342 ? 17.688 7.082 -11.211 1 98.19 342 LEU A C 1
ATOM 2676 O O . LEU A 1 342 ? 17.844 8.023 -11.992 1 98.19 342 LEU A O 1
ATOM 2680 N N . GLU A 1 343 ? 18.203 6.941 -10.023 1 96.56 343 GLU A N 1
ATOM 2681 C CA . GLU A 1 343 ? 19.109 7.996 -9.562 1 96.56 343 GLU A CA 1
ATOM 2682 C C . GLU A 1 343 ? 20.297 8.148 -10.5 1 96.56 343 GLU A C 1
ATOM 2684 O O . GLU A 1 343 ? 20.922 7.156 -10.883 1 96.56 343 GLU A O 1
ATOM 2689 N N . GLY A 1 344 ? 20.688 9.375 -10.789 1 93.31 344 GLY A N 1
ATOM 2690 C CA . GLY A 1 344 ? 21.812 9.641 -11.672 1 93.31 344 GLY A CA 1
ATOM 2691 C C . GLY A 1 344 ? 21.422 9.664 -13.141 1 93.31 344 GLY A C 1
ATOM 2692 O O . GLY A 1 344 ? 22.141 10.211 -13.969 1 93.31 344 GLY A O 1
ATOM 2693 N N . THR A 1 345 ? 20.312 9.094 -13.492 1 93.94 345 THR A N 1
ATOM 2694 C CA . THR A 1 345 ? 19.859 9.031 -14.875 1 93.94 345 THR A CA 1
ATOM 2695 C C . THR A 1 345 ? 18.609 9.883 -15.07 1 93.94 345 THR A C 1
ATOM 2697 O O . THR A 1 345 ? 18.562 10.711 -15.984 1 93.94 345 THR A O 1
ATOM 2700 N N . SER A 1 346 ? 17.625 9.609 -14.211 1 94.25 346 SER A N 1
ATOM 2701 C CA . SER A 1 346 ? 16.375 10.367 -14.297 1 94.25 346 SER A CA 1
ATOM 2702 C C . SER A 1 346 ? 16.578 11.812 -13.852 1 94.25 346 SER A C 1
ATOM 2704 O O . SER A 1 346 ? 17.297 12.07 -12.883 1 94.25 346 SER A O 1
ATOM 2706 N N . LYS A 1 347 ? 15.922 12.68 -14.531 1 87.38 347 LYS A N 1
ATOM 2707 C CA . LYS A 1 347 ? 16.156 14.102 -14.281 1 87.38 347 LYS A CA 1
ATOM 2708 C C . LYS A 1 347 ? 15.07 14.672 -13.359 1 87.38 347 LYS A C 1
ATOM 2710 O O . LYS A 1 347 ? 13.914 14.258 -13.422 1 87.38 347 LYS A O 1
ATOM 2715 N N . ASN A 1 348 ? 15.477 15.664 -12.492 1 81.25 348 ASN A N 1
ATOM 2716 C CA . ASN A 1 348 ? 14.602 16.531 -11.711 1 81.25 348 ASN A CA 1
ATOM 2717 C C . ASN A 1 348 ? 13.641 15.719 -10.844 1 81.25 348 ASN A C 1
ATOM 2719 O O . ASN A 1 348 ? 12.461 16.062 -10.727 1 81.25 348 ASN A O 1
ATOM 2723 N N . HIS A 1 349 ? 14.086 14.602 -10.367 1 86.75 349 HIS A N 1
ATOM 2724 C CA . HIS A 1 349 ? 13.258 13.734 -9.539 1 86.75 349 HIS A CA 1
ATOM 2725 C C . HIS A 1 349 ? 11.938 13.414 -10.227 1 86.75 349 HIS A C 1
ATOM 2727 O O . HIS A 1 349 ? 10.891 13.375 -9.586 1 86.75 349 HIS A O 1
ATOM 2733 N N . GLY A 1 350 ? 12.031 13.312 -11.492 1 93.31 350 GLY A N 1
ATOM 2734 C CA . GLY A 1 350 ? 10.836 13.023 -12.266 1 93.31 350 GLY A CA 1
ATOM 2735 C C . GLY A 1 350 ? 10.797 11.594 -12.789 1 93.31 350 GLY A C 1
ATOM 2736 O O . GLY A 1 350 ? 11.844 10.953 -12.938 1 93.31 350 GLY A O 1
ATOM 2737 N N . TRP A 1 351 ? 9.555 11.156 -13.141 1 96.19 351 TRP A N 1
ATOM 2738 C CA . TRP A 1 351 ? 9.352 9.836 -13.734 1 96.19 351 TRP A CA 1
ATOM 2739 C C . TRP A 1 351 ? 9.852 9.805 -15.172 1 96.19 351 TRP A C 1
ATOM 2741 O O . TRP A 1 351 ? 9.852 10.82 -15.867 1 96.19 351 TRP A O 1
ATOM 2751 N N . GLU A 1 352 ? 10.312 8.664 -15.594 1 97.5 352 GLU A N 1
ATOM 2752 C CA . GLU A 1 352 ? 10.531 8.344 -17 1 97.5 352 GLU A CA 1
ATOM 2753 C C . GLU A 1 352 ? 9.594 7.234 -17.469 1 97.5 352 GLU A C 1
ATOM 2755 O O . GLU A 1 352 ? 9.227 6.359 -16.688 1 97.5 352 GLU A O 1
ATOM 2760 N N . ASP A 1 353 ? 9.258 7.371 -18.703 1 97.25 353 ASP A N 1
ATOM 2761 C CA . ASP A 1 353 ? 8.484 6.277 -19.297 1 97.25 353 ASP A CA 1
ATOM 2762 C C . ASP A 1 353 ? 9.25 4.961 -19.219 1 97.25 353 ASP A C 1
ATOM 2764 O O . ASP A 1 353 ? 10.461 4.926 -19.438 1 97.25 353 ASP A O 1
ATOM 2768 N N . PHE A 1 354 ? 8.484 3.906 -18.938 1 98.12 354 PHE A N 1
ATOM 2769 C CA . PHE A 1 354 ? 9.156 2.627 -18.734 1 98.12 354 PHE A CA 1
ATOM 2770 C C . PHE A 1 354 ? 9.453 1.958 -20.078 1 98.12 354 PHE A C 1
ATOM 2772 O O . PHE A 1 354 ? 10.352 1.12 -20.172 1 98.12 354 PHE A O 1
ATOM 2779 N N . ASP A 1 355 ? 8.828 2.27 -21.094 1 97.81 355 ASP A N 1
ATOM 2780 C CA . ASP A 1 355 ? 8.867 1.561 -22.375 1 97.81 355 ASP A CA 1
ATOM 2781 C C . ASP A 1 355 ? 10.297 1.441 -22.891 1 97.81 355 ASP A C 1
ATOM 2783 O O . ASP A 1 355 ? 10.742 0.35 -23.25 1 97.81 355 ASP A O 1
ATOM 2787 N N . PRO A 1 356 ? 11.078 2.545 -22.922 1 97.88 356 PRO A N 1
ATOM 2788 C CA . PRO A 1 356 ? 12.453 2.404 -23.391 1 97.88 356 PRO A CA 1
ATOM 2789 C C . PRO A 1 356 ? 13.281 1.464 -22.531 1 97.88 356 PRO A C 1
ATOM 2791 O O . PRO A 1 356 ? 14.148 0.749 -23.047 1 97.88 356 PRO A O 1
ATOM 2794 N N . TYR A 1 357 ? 13.055 1.465 -21.266 1 98.12 357 TYR A N 1
ATOM 2795 C CA . TYR A 1 357 ? 13.781 0.59 -20.344 1 98.12 357 TYR A CA 1
ATOM 2796 C C . TYR A 1 357 ? 13.375 -0.866 -20.547 1 98.12 357 TYR A C 1
ATOM 2798 O O . TYR A 1 357 ? 14.227 -1.762 -20.516 1 98.12 357 TYR A O 1
ATOM 2806 N N . GLN A 1 358 ? 12.078 -1.079 -20.719 1 97.75 358 GLN A N 1
ATOM 2807 C CA . GLN A 1 358 ? 11.641 -2.445 -20.969 1 97.75 358 GLN A CA 1
ATOM 2808 C C . GLN A 1 358 ? 12.32 -3.023 -22.203 1 97.75 358 GLN A C 1
ATOM 2810 O O . GLN A 1 358 ? 12.734 -4.184 -22.203 1 97.75 358 GLN A O 1
ATOM 2815 N N . LYS A 1 359 ? 12.414 -2.248 -23.25 1 97.5 359 LYS A N 1
ATOM 2816 C CA . LYS A 1 359 ? 13.062 -2.695 -24.484 1 97.5 359 LYS A CA 1
ATOM 2817 C C . LYS A 1 359 ? 14.547 -2.988 -24.25 1 97.5 359 LYS A C 1
ATOM 2819 O O . LYS A 1 359 ? 15.055 -4.023 -24.688 1 97.5 359 LYS A O 1
ATOM 2824 N N . LYS A 1 360 ? 15.172 -2.119 -23.562 1 97.94 360 LYS A N 1
ATOM 2825 C CA . LYS A 1 360 ? 16.609 -2.238 -23.328 1 97.94 360 LYS A CA 1
ATOM 2826 C C . LYS A 1 360 ? 16.922 -3.434 -22.422 1 97.94 360 LYS A C 1
ATOM 2828 O O . LYS A 1 360 ? 17.922 -4.125 -22.625 1 97.94 360 LYS A O 1
ATOM 2833 N N . TYR A 1 361 ? 16.047 -3.643 -21.469 1 98 361 TYR A N 1
ATOM 2834 C CA . TYR A 1 361 ? 16.344 -4.664 -20.469 1 98 361 TYR A CA 1
ATOM 2835 C C . TYR A 1 361 ? 15.406 -5.859 -20.625 1 98 361 TYR A C 1
ATOM 2837 O O . TYR A 1 361 ? 15.188 -6.613 -19.672 1 98 361 TYR A O 1
ATOM 2845 N N . ASP A 1 362 ? 14.883 -5.992 -21.766 1 97.06 362 ASP A N 1
ATOM 2846 C CA . ASP A 1 362 ? 14.039 -7.137 -22.094 1 97.06 362 ASP A CA 1
ATOM 2847 C C . ASP A 1 362 ? 14.758 -8.453 -21.797 1 97.06 362 ASP A C 1
ATOM 2849 O O . ASP A 1 362 ? 15.953 -8.586 -22.062 1 97.06 362 ASP A O 1
ATOM 2853 N N . ALA A 1 363 ? 14.016 -9.375 -21.234 1 95.5 363 ALA A N 1
ATOM 2854 C CA . ALA A 1 363 ? 14.625 -10.656 -20.891 1 95.5 363 ALA A CA 1
ATOM 2855 C C . ALA A 1 363 ? 15 -11.43 -22.156 1 95.5 363 ALA A C 1
ATOM 2857 O O . ALA A 1 363 ? 14.18 -11.617 -23.047 1 95.5 363 ALA A O 1
ATOM 2858 N N . PRO A 1 364 ? 16.203 -11.961 -22.234 1 95.69 364 PRO A N 1
ATOM 2859 C CA . PRO A 1 364 ? 16.609 -12.773 -23.375 1 95.69 364 PRO A CA 1
ATOM 2860 C C . PRO A 1 364 ? 15.672 -13.961 -23.609 1 95.69 364 PRO A C 1
ATOM 2862 O O . PRO A 1 364 ? 15.438 -14.344 -24.766 1 95.69 364 PRO A O 1
ATOM 2865 N N . LEU A 1 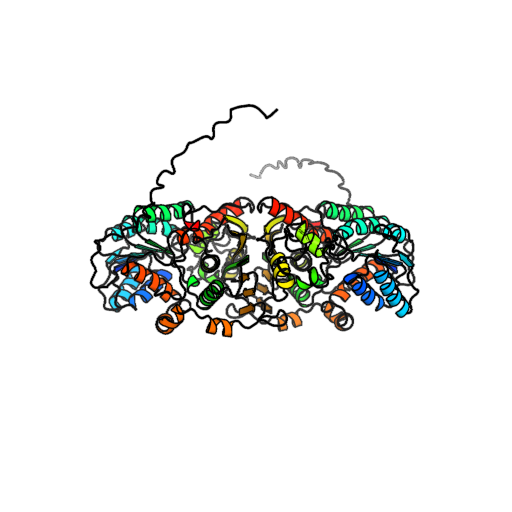365 ? 15.164 -14.484 -22.594 1 94.5 365 LEU A N 1
ATOM 2866 C CA . LEU A 1 365 ? 14.219 -15.586 -22.703 1 94.5 365 LEU A CA 1
ATOM 2867 C C . LEU A 1 365 ? 13.008 -15.18 -23.531 1 94.5 365 LEU A C 1
ATOM 2869 O O . LEU A 1 365 ? 12.531 -15.953 -24.375 1 94.5 365 LEU A O 1
ATOM 2873 N N . TRP A 1 366 ? 12.438 -14.055 -23.297 1 93.75 366 TRP A N 1
ATOM 2874 C CA . TRP A 1 366 ? 11.305 -13.547 -24.062 1 93.75 366 TRP A CA 1
ATOM 2875 C C . TRP A 1 366 ? 11.695 -13.266 -25.5 1 93.75 366 TRP A C 1
ATOM 2877 O O . TRP A 1 366 ? 10.953 -13.586 -26.438 1 93.75 366 TRP A O 1
ATOM 2887 N N . LYS A 1 367 ? 12.828 -12.664 -25.641 1 92.75 367 LYS A N 1
ATOM 2888 C CA . LYS A 1 367 ? 13.297 -12.359 -27 1 92.75 367 LYS A CA 1
ATOM 2889 C C . LYS A 1 367 ? 13.43 -13.633 -27.828 1 92.75 367 LYS A C 1
ATOM 2891 O O . LYS A 1 367 ? 13.039 -13.656 -29 1 92.75 367 LYS A O 1
ATOM 2896 N N . LYS A 1 368 ? 13.914 -14.617 -27.25 1 93 368 LYS A N 1
ATOM 2897 C CA . LYS A 1 368 ? 14.18 -15.875 -27.938 1 93 368 LYS A CA 1
ATOM 2898 C C . LYS A 1 368 ? 12.883 -16.578 -28.344 1 93 368 LYS A C 1
ATOM 2900 O O . LYS A 1 368 ? 12.82 -17.219 -29.391 1 93 368 LYS A O 1
ATOM 2905 N N . HIS A 1 369 ? 11.836 -16.453 -27.5 1 93.5 369 HIS A N 1
ATOM 2906 C CA . HIS A 1 369 ? 10.648 -17.281 -27.703 1 93.5 369 HIS A CA 1
ATOM 2907 C C . HIS A 1 369 ? 9.422 -16.422 -27.969 1 93.5 369 HIS A C 1
ATOM 2909 O O . HIS A 1 369 ? 8.289 -16.859 -27.766 1 93.5 369 HIS A O 1
ATOM 2915 N N . GLU A 1 370 ? 9.617 -15.211 -28.375 1 92.5 370 GLU A N 1
ATOM 2916 C CA . GLU A 1 370 ? 8.531 -14.25 -28.578 1 92.5 370 GLU A CA 1
ATOM 2917 C C . GLU A 1 370 ? 7.488 -14.797 -29.547 1 92.5 370 GLU A C 1
ATOM 2919 O O . GLU A 1 370 ? 6.285 -14.656 -29.328 1 92.5 370 GLU A O 1
ATOM 2924 N N . LYS A 1 371 ? 7.922 -15.445 -30.625 1 90.88 371 LYS A N 1
ATOM 2925 C CA . LYS A 1 371 ? 7.02 -15.961 -31.656 1 90.88 371 LYS A CA 1
ATOM 2926 C C . LYS A 1 371 ? 6.145 -17.078 -31.109 1 90.88 371 LYS A C 1
ATOM 2928 O O . LYS A 1 371 ? 4.934 -17.109 -31.344 1 90.88 371 LYS A O 1
ATOM 2933 N N . GLU A 1 372 ? 6.758 -17.953 -30.375 1 90.19 372 GLU A N 1
ATOM 2934 C CA . GLU A 1 372 ? 6.023 -19.078 -29.797 1 90.19 372 GLU A CA 1
ATOM 2935 C C . GLU A 1 372 ? 5.031 -18.594 -28.734 1 90.19 372 GLU A C 1
ATOM 2937 O O . GLU A 1 372 ? 3.928 -19.141 -28.625 1 90.19 372 GLU A O 1
ATOM 2942 N N . ALA A 1 373 ? 5.406 -17.578 -28.016 1 89.31 373 ALA A N 1
ATOM 2943 C CA . ALA A 1 373 ? 4.625 -17.109 -26.859 1 89.31 373 ALA A CA 1
ATOM 2944 C C . ALA A 1 373 ? 3.467 -16.219 -27.312 1 89.31 373 ALA A C 1
ATOM 2946 O O . ALA A 1 373 ? 2.471 -16.078 -26.594 1 89.31 373 ALA A O 1
ATOM 2947 N N . ALA A 1 374 ? 3.572 -15.609 -28.406 1 84.38 374 ALA A N 1
ATOM 2948 C CA . ALA A 1 374 ? 2.645 -14.586 -28.891 1 84.38 374 ALA A CA 1
ATOM 2949 C C . ALA A 1 374 ? 1.218 -15.125 -28.938 1 84.38 374 ALA A C 1
ATOM 2951 O O . ALA A 1 374 ? 0.258 -14.383 -28.734 1 84.38 374 ALA A O 1
ATOM 2952 N N . GLU A 1 375 ? 1.021 -16.406 -29.109 1 81.44 375 GLU A N 1
ATOM 2953 C CA . GLU A 1 375 ? -0.314 -16.969 -29.297 1 81.44 375 GLU A CA 1
ATOM 2954 C C . GLU A 1 375 ? -0.854 -17.562 -28.016 1 81.44 375 GLU A C 1
ATOM 2956 O O . GLU A 1 375 ? -2.016 -17.969 -27.953 1 81.44 375 GLU A O 1
ATOM 2961 N N . ALA A 1 376 ? -0.062 -17.516 -27.094 1 84.31 376 ALA A N 1
ATOM 2962 C CA . ALA A 1 376 ? -0.464 -18.172 -25.859 1 84.31 376 ALA A CA 1
ATOM 2963 C C . ALA A 1 376 ? -1.279 -17.234 -24.969 1 84.31 376 ALA A C 1
ATOM 2965 O O . ALA A 1 376 ? -1.282 -16.016 -25.203 1 84.31 376 ALA A O 1
ATOM 2966 N N . GLY A 1 377 ? -2.016 -17.781 -24.062 1 79.25 377 GLY A N 1
ATOM 2967 C CA . GLY A 1 377 ? -2.906 -17.031 -23.188 1 79.25 377 GLY A CA 1
ATOM 2968 C C . GLY A 1 377 ? -2.172 -16.125 -22.234 1 79.25 377 GLY A C 1
ATOM 2969 O O . GLY A 1 377 ? -0.965 -16.281 -22.016 1 79.25 377 GLY A O 1
ATOM 2970 N N . HIS A 1 378 ? -2.934 -15.148 -21.719 1 83.06 378 HIS A N 1
ATOM 2971 C CA . HIS A 1 378 ? -2.492 -14.219 -20.688 1 83.06 378 HIS A CA 1
ATOM 2972 C C . HIS A 1 378 ? -1.251 -13.453 -21.141 1 83.06 378 HIS A C 1
ATOM 2974 O O . HIS A 1 378 ? -0.262 -13.383 -20.406 1 83.06 378 HIS A O 1
ATOM 2980 N N . GLY A 1 379 ? -1.19 -12.992 -22.281 1 82.44 379 GLY A N 1
ATOM 2981 C CA . GLY A 1 379 ? -0.103 -12.164 -22.797 1 82.44 379 GLY A CA 1
ATOM 2982 C C . GLY A 1 379 ? 1.136 -12.969 -23.141 1 82.44 379 GLY A C 1
ATOM 2983 O O . GLY A 1 379 ? 2.25 -12.438 -23.125 1 82.44 379 GLY A O 1
ATOM 2984 N N . GLY A 1 380 ? 0.955 -14.266 -23.328 1 90.25 380 GLY A N 1
ATOM 2985 C CA . GLY A 1 380 ? 2.074 -15.109 -23.719 1 90.25 380 GLY A CA 1
ATOM 2986 C C . GLY A 1 380 ? 2.73 -15.805 -22.547 1 90.25 380 GLY A C 1
ATOM 2987 O O . GLY A 1 380 ? 3.488 -16.766 -22.719 1 90.25 380 GLY A O 1
ATOM 2988 N N . MET A 1 381 ? 2.42 -15.43 -21.359 1 94.12 381 MET A N 1
ATOM 2989 C CA . MET A 1 381 ? 3.082 -15.922 -20.156 1 94.12 381 MET A CA 1
ATOM 2990 C C . MET A 1 381 ? 2.818 -17.406 -19.969 1 94.12 381 MET A C 1
ATOM 2992 O O . MET A 1 381 ? 3.676 -18.141 -19.453 1 94.12 381 MET A O 1
ATOM 2996 N N . ASP A 1 382 ? 1.679 -17.906 -20.438 1 95.94 382 ASP A N 1
ATOM 2997 C CA . ASP A 1 382 ? 1.307 -19.297 -20.25 1 95.94 382 ASP A CA 1
ATOM 2998 C C . ASP A 1 382 ? 2.258 -20.219 -21.016 1 95.94 382 ASP A C 1
ATOM 3000 O O . ASP A 1 382 ? 2.525 -21.344 -20.578 1 95.94 382 ASP A O 1
ATOM 3004 N N . TRP A 1 383 ? 2.723 -19.75 -22.141 1 96.5 383 TRP A N 1
ATOM 3005 C CA . TRP A 1 383 ? 3.674 -20.547 -22.906 1 96.5 383 TRP A CA 1
ATOM 3006 C C . TRP A 1 383 ? 4.93 -20.828 -22.094 1 96.5 383 TRP A C 1
ATOM 3008 O O . TRP A 1 383 ? 5.379 -21.969 -22 1 96.5 383 TRP A O 1
ATOM 3018 N N . PHE A 1 384 ? 5.422 -19.797 -21.484 1 96.56 384 PHE A N 1
ATOM 3019 C CA . PHE A 1 384 ? 6.691 -19.891 -20.766 1 96.56 384 PHE A CA 1
ATOM 3020 C C . PHE A 1 384 ? 6.578 -20.828 -19.578 1 96.56 384 PHE A C 1
ATOM 3022 O O . PHE A 1 384 ? 7.473 -21.641 -19.328 1 96.56 384 PHE A O 1
ATOM 3029 N N . VAL A 1 385 ? 5.527 -20.719 -18.828 1 97 385 VAL A N 1
ATOM 3030 C CA . VAL A 1 385 ? 5.398 -21.531 -17.625 1 97 385 VAL A CA 1
ATOM 3031 C C . VAL A 1 385 ? 5.203 -23 -18 1 97 385 VAL A C 1
ATOM 3033 O O . VAL A 1 385 ? 5.746 -23.891 -17.359 1 97 385 VAL A O 1
ATOM 3036 N N . ARG A 1 386 ? 4.453 -23.297 -19.047 1 96.62 386 ARG A N 1
ATOM 3037 C CA . ARG A 1 386 ? 4.297 -24.656 -19.547 1 96.62 386 ARG A CA 1
ATOM 3038 C C . ARG A 1 386 ? 5.621 -25.203 -20.062 1 96.62 386 ARG A C 1
ATOM 3040 O O . ARG A 1 386 ? 5.969 -26.359 -19.781 1 96.62 386 ARG A O 1
ATOM 3047 N N . ASN A 1 387 ? 6.27 -24.328 -20.812 1 96.62 387 ASN A N 1
ATOM 3048 C CA . ASN A 1 387 ? 7.562 -24.734 -21.359 1 96.62 387 ASN A CA 1
ATOM 3049 C C . ASN A 1 387 ? 8.555 -25.078 -20.266 1 96.62 387 ASN A C 1
ATOM 3051 O O . ASN A 1 387 ? 9.297 -26.062 -20.375 1 96.62 387 ASN A O 1
ATOM 3055 N N . ALA A 1 388 ? 8.578 -24.328 -19.281 1 97.12 388 ALA A N 1
ATOM 3056 C CA . ALA A 1 388 ? 9.469 -24.594 -18.141 1 97.12 388 ALA A CA 1
ATOM 3057 C C . ALA A 1 388 ? 9.172 -25.953 -17.516 1 97.12 388 ALA A C 1
ATOM 3059 O O . ALA A 1 388 ? 10.094 -26.703 -17.172 1 97.12 388 ALA A O 1
ATOM 3060 N N . PHE A 1 389 ? 7.953 -26.219 -17.312 1 97.81 389 PHE A N 1
ATOM 3061 C CA . PHE A 1 389 ? 7.566 -27.484 -16.719 1 97.81 389 PHE A CA 1
ATOM 3062 C C . PHE A 1 389 ? 8.023 -28.656 -17.578 1 97.81 389 PHE A C 1
ATOM 3064 O O . PHE A 1 389 ? 8.688 -29.578 -17.094 1 97.81 389 PHE A O 1
ATOM 3071 N N . VAL A 1 390 ? 7.711 -28.625 -18.859 1 97.44 390 VAL A N 1
ATOM 3072 C CA . VAL A 1 390 ? 8.008 -29.703 -19.812 1 97.44 390 VAL A CA 1
ATOM 3073 C C . VAL A 1 390 ? 9.523 -29.891 -19.922 1 97.44 390 VAL A C 1
ATOM 3075 O O . VAL A 1 390 ? 10.023 -31.016 -19.844 1 97.44 390 VAL A O 1
ATOM 3078 N N . GLU A 1 391 ? 10.203 -28.797 -20.094 1 95.88 391 GLU A N 1
ATOM 3079 C CA . GLU A 1 391 ? 11.648 -28.875 -20.281 1 95.88 391 GLU A CA 1
ATOM 3080 C C . GLU A 1 391 ? 12.336 -29.391 -19.016 1 95.88 391 GLU A C 1
ATOM 3082 O O . GLU A 1 391 ? 13.352 -30.094 -19.109 1 95.88 391 GLU A O 1
ATOM 3087 N N . SER A 1 392 ? 11.812 -29.031 -17.891 1 96.12 392 SER A N 1
ATOM 3088 C CA . SER A 1 392 ? 12.359 -29.562 -16.641 1 96.12 392 SER A CA 1
ATOM 3089 C C . SER A 1 392 ? 12.227 -31.078 -16.578 1 96.12 392 SER A C 1
ATOM 3091 O O . SER A 1 392 ? 13.141 -31.766 -16.125 1 96.12 392 SER A O 1
ATOM 3093 N N . ILE A 1 393 ? 11.078 -31.578 -16.969 1 96.38 393 ILE A N 1
ATOM 3094 C CA . ILE A 1 393 ? 10.852 -33.031 -16.984 1 96.38 393 ILE A CA 1
ATOM 3095 C C . ILE A 1 393 ? 11.805 -33.688 -17.969 1 96.38 393 ILE A C 1
ATOM 3097 O O . ILE A 1 393 ? 12.461 -34.656 -17.656 1 96.38 393 ILE A O 1
ATOM 3101 N N . LYS A 1 394 ? 11.898 -33.094 -19.156 1 93.75 394 LYS A N 1
ATOM 3102 C CA . LYS A 1 394 ? 12.719 -33.656 -20.234 1 93.75 394 LYS A CA 1
ATOM 3103 C C . LYS A 1 394 ? 14.18 -33.75 -19.812 1 93.75 394 LYS A C 1
ATOM 3105 O O . LYS A 1 394 ? 14.859 -34.719 -20.141 1 93.75 394 LYS A O 1
ATOM 3110 N N . ARG A 1 395 ? 14.57 -32.812 -19.094 1 91.88 395 ARG A N 1
ATOM 3111 C CA . ARG A 1 395 ? 15.977 -32.688 -18.734 1 91.88 395 ARG A CA 1
ATOM 3112 C C . ARG A 1 395 ? 16.234 -33.281 -17.344 1 91.88 395 ARG A C 1
ATOM 3114 O O . ARG A 1 395 ? 17.391 -33.406 -16.922 1 91.88 395 ARG A O 1
ATOM 3121 N N . ASP A 1 396 ? 15.219 -33.656 -16.672 1 92.19 396 ASP A N 1
ATOM 3122 C CA . ASP A 1 396 ? 15.297 -34.219 -15.344 1 92.19 396 ASP A CA 1
ATOM 3123 C C . ASP A 1 396 ? 16.031 -33.281 -14.375 1 92.19 396 ASP A C 1
ATOM 3125 O O . ASP A 1 396 ? 17 -33.688 -13.727 1 92.19 396 ASP A O 1
ATOM 3129 N N . VAL A 1 397 ? 15.586 -32.031 -14.375 1 91.88 397 VAL A N 1
ATOM 3130 C CA . VAL A 1 397 ? 16.156 -31.031 -13.484 1 91.88 397 VAL A CA 1
ATOM 3131 C C . VAL A 1 397 ? 15.039 -30.375 -12.68 1 91.88 397 VAL A C 1
ATOM 3133 O O . VAL A 1 397 ? 13.859 -30.5 -13.016 1 91.88 397 VAL A O 1
ATOM 3136 N N . SER A 1 398 ? 15.453 -29.734 -11.609 1 92.75 398 SER A N 1
ATOM 3137 C CA . SER A 1 398 ? 14.5 -28.969 -10.82 1 92.75 398 SER A CA 1
ATOM 3138 C C . SER A 1 398 ? 13.906 -27.828 -11.625 1 92.75 398 SER A C 1
ATOM 3140 O O . SER A 1 398 ? 14.617 -27.141 -12.367 1 92.75 398 SER A O 1
ATOM 3142 N N . PRO A 1 399 ? 12.625 -27.656 -11.516 1 97 399 PRO A N 1
ATOM 3143 C CA . PRO A 1 399 ? 12.008 -26.547 -12.242 1 97 399 PRO A CA 1
ATOM 3144 C C . PRO A 1 399 ? 12.406 -25.188 -11.672 1 97 399 PRO A C 1
ATOM 3146 O O . PRO A 1 399 ? 12.875 -25.094 -10.531 1 97 399 PRO A O 1
ATOM 3149 N N . PRO A 1 400 ? 12.18 -24.094 -12.461 1 97.12 400 PRO A N 1
ATOM 3150 C CA . PRO A 1 400 ? 12.625 -22.766 -12.047 1 97.12 400 PRO A CA 1
ATOM 3151 C C . PRO A 1 400 ? 11.781 -22.188 -10.914 1 97.12 400 PRO A C 1
ATOM 3153 O O . PRO A 1 400 ? 12.172 -21.188 -10.297 1 97.12 400 PRO A O 1
ATOM 3156 N N . MET A 1 401 ? 10.695 -22.734 -10.641 1 98.19 401 MET A N 1
ATOM 3157 C CA . MET A 1 401 ? 9.844 -22.438 -9.492 1 98.19 401 MET A CA 1
ATOM 3158 C C . MET A 1 401 ? 9.5 -23.719 -8.734 1 98.19 401 MET A C 1
ATOM 3160 O O . MET A 1 401 ? 8.5 -24.375 -9.039 1 98.19 401 MET A O 1
ATOM 3164 N N . ASP A 1 402 ? 10.242 -24 -7.773 1 98.25 402 ASP A N 1
ATOM 3165 C CA . ASP A 1 402 ? 10.242 -25.328 -7.16 1 98.25 402 ASP A CA 1
ATOM 3166 C C . ASP A 1 402 ? 9.266 -25.391 -5.992 1 98.25 402 ASP A C 1
ATOM 3168 O O . ASP A 1 402 ? 8.453 -24.484 -5.805 1 98.25 402 ASP A O 1
ATOM 3172 N N . VAL A 1 403 ? 9.312 -26.484 -5.25 1 98.81 403 VAL A N 1
ATOM 3173 C CA . VAL A 1 403 ? 8.32 -26.797 -4.23 1 98.81 403 VAL A CA 1
ATOM 3174 C C . VAL A 1 403 ? 8.438 -25.797 -3.076 1 98.81 403 VAL A C 1
ATOM 3176 O O . VAL A 1 403 ? 7.441 -25.469 -2.428 1 98.81 403 VAL A O 1
ATOM 3179 N N . TYR A 1 404 ? 9.648 -25.281 -2.807 1 98.81 404 TYR A N 1
ATOM 3180 C CA . TYR A 1 404 ? 9.836 -24.312 -1.733 1 98.81 404 TYR A CA 1
ATOM 3181 C C . TYR A 1 404 ? 9.195 -22.984 -2.082 1 98.81 404 TYR A C 1
ATOM 3183 O O . TYR A 1 404 ? 8.586 -22.328 -1.225 1 98.81 404 TYR A O 1
ATOM 3191 N N . ASP A 1 405 ? 9.336 -22.547 -3.346 1 98.81 405 ASP A N 1
ATOM 3192 C CA . ASP A 1 405 ? 8.617 -21.375 -3.824 1 98.81 405 ASP A CA 1
ATOM 3193 C C . ASP A 1 405 ? 7.109 -21.562 -3.699 1 98.81 405 ASP A C 1
ATOM 3195 O O . ASP A 1 405 ? 6.414 -20.688 -3.17 1 98.81 405 ASP A O 1
ATOM 3199 N N . ALA A 1 406 ? 6.688 -22.719 -4.176 1 98.88 406 ALA A N 1
ATOM 3200 C CA . ALA A 1 406 ? 5.266 -23.047 -4.145 1 98.88 406 ALA A CA 1
ATOM 3201 C C . ALA A 1 406 ? 4.703 -22.938 -2.73 1 98.88 406 ALA A C 1
ATOM 3203 O O . ALA A 1 406 ? 3.65 -22.344 -2.518 1 98.88 406 ALA A O 1
ATOM 3204 N N . ALA A 1 407 ? 5.414 -23.484 -1.809 1 98.94 407 ALA A N 1
ATOM 3205 C CA . ALA A 1 407 ? 4.98 -23.484 -0.414 1 98.94 407 ALA A CA 1
ATOM 3206 C C . ALA A 1 407 ? 5.02 -22.078 0.174 1 98.94 407 ALA A C 1
ATOM 3208 O O . ALA A 1 407 ? 4.031 -21.609 0.749 1 98.94 407 ALA A O 1
ATOM 3209 N N . ALA A 1 408 ? 6.094 -21.375 0.014 1 98.94 408 ALA A N 1
ATOM 3210 C CA . ALA A 1 408 ? 6.277 -20.047 0.611 1 98.94 408 ALA A CA 1
ATOM 3211 C C . ALA A 1 408 ? 5.242 -19.062 0.082 1 98.94 408 ALA A C 1
ATOM 3213 O O . ALA A 1 408 ? 4.684 -18.266 0.846 1 98.94 408 ALA A O 1
ATOM 3214 N N . TRP A 1 409 ? 4.996 -19.109 -1.222 1 98.94 409 TRP A N 1
ATOM 3215 C CA . TRP A 1 409 ? 4.07 -18.156 -1.84 1 98.94 409 TRP A CA 1
ATOM 3216 C C . TRP A 1 409 ? 2.633 -18.469 -1.446 1 98.94 409 TRP A C 1
ATOM 3218 O O . TRP A 1 409 ? 1.857 -17.562 -1.137 1 98.94 409 TRP A O 1
ATOM 3228 N N . SER A 1 410 ? 2.301 -19.75 -1.369 1 98.94 410 SER A N 1
ATOM 3229 C CA . SER A 1 410 ? 0.935 -20.156 -1.059 1 98.94 410 SER A CA 1
ATOM 3230 C C . SER A 1 410 ? 0.633 -20 0.427 1 98.94 410 SER A C 1
ATOM 3232 O O . SER A 1 410 ? -0.526 -19.828 0.816 1 98.94 410 SER A O 1
ATOM 3234 N N . ALA A 1 411 ? 1.634 -19.984 1.253 1 98.94 411 ALA A N 1
ATOM 3235 C CA . ALA A 1 411 ? 1.455 -19.891 2.699 1 98.94 411 ALA A CA 1
ATOM 3236 C C . ALA A 1 411 ? 0.847 -18.547 3.082 1 98.94 411 ALA A C 1
ATOM 3238 O O . ALA A 1 411 ? 0.289 -18.391 4.172 1 98.94 411 ALA A O 1
ATOM 3239 N N . ILE A 1 412 ? 0.93 -17.547 2.252 1 98.94 412 ILE A N 1
ATOM 3240 C CA . ILE A 1 412 ? 0.368 -16.234 2.525 1 98.94 412 ILE A CA 1
ATOM 3241 C C . ILE A 1 412 ? -1.131 -16.359 2.791 1 98.94 412 ILE A C 1
ATOM 3243 O O . ILE A 1 412 ? -1.679 -15.641 3.637 1 98.94 412 ILE A O 1
ATOM 3247 N N . GLY A 1 413 ? -1.792 -17.25 2.076 1 98.81 413 GLY A N 1
ATOM 3248 C CA . GLY A 1 413 ? -3.213 -17.469 2.297 1 98.81 413 GLY A CA 1
ATOM 3249 C C . GLY A 1 413 ? -3.553 -17.781 3.742 1 98.81 413 GLY A C 1
ATOM 3250 O O . GLY A 1 413 ? -4.125 -16.938 4.445 1 98.81 413 GLY A O 1
ATOM 3251 N N . PRO A 1 414 ? -3.131 -18.984 4.219 1 98.81 414 PRO A N 1
ATOM 3252 C CA . PRO A 1 414 ? -3.479 -19.359 5.59 1 98.81 414 PRO A CA 1
ATOM 3253 C C . PRO A 1 414 ? -2.852 -18.438 6.633 1 98.81 414 PRO A C 1
ATOM 3255 O O . PRO A 1 414 ? -3.441 -18.203 7.691 1 98.81 414 PRO A O 1
ATOM 3258 N N . LEU A 1 415 ? -1.713 -17.859 6.379 1 98.94 415 LEU A N 1
ATOM 3259 C CA . LEU A 1 415 ? -1.073 -16.984 7.359 1 98.94 415 LEU A CA 1
ATOM 3260 C C . LEU A 1 415 ? -1.806 -15.656 7.469 1 98.94 415 LEU A C 1
ATOM 3262 O O . LEU A 1 415 ? -1.916 -15.086 8.555 1 98.94 415 LEU A O 1
ATOM 3266 N N . SER A 1 416 ? -2.25 -15.133 6.363 1 98.94 416 SER A N 1
ATOM 3267 C CA . SER A 1 416 ? -3.047 -13.906 6.422 1 98.94 416 SER A CA 1
ATOM 3268 C C . SER A 1 416 ? -4.352 -14.133 7.18 1 98.94 416 SER A C 1
ATOM 3270 O O . SER A 1 416 ? -4.797 -13.266 7.934 1 98.94 416 SER A O 1
ATOM 3272 N N . GLU A 1 417 ? -4.98 -15.297 7.008 1 98.81 417 GLU A N 1
ATOM 3273 C CA . GLU A 1 417 ? -6.188 -15.641 7.75 1 98.81 417 GLU A CA 1
ATOM 3274 C C . GLU A 1 417 ? -5.926 -15.664 9.25 1 98.81 417 GLU A C 1
ATOM 3276 O O . GLU A 1 417 ? -6.727 -15.148 10.031 1 98.81 417 GLU A O 1
ATOM 3281 N N . GLU A 1 418 ? -4.84 -16.266 9.57 1 98.81 418 GLU A N 1
ATOM 3282 C CA . GLU A 1 418 ? -4.477 -16.344 10.984 1 98.81 418 GLU A CA 1
ATOM 3283 C C . GLU A 1 418 ? -4.242 -14.945 11.562 1 98.81 418 GLU A C 1
ATOM 3285 O O . GLU A 1 418 ? -4.715 -14.641 12.664 1 98.81 418 GLU A O 1
ATOM 3290 N N . SER A 1 419 ? -3.512 -14.125 10.875 1 98.88 419 SER A N 1
ATOM 3291 C CA . SER A 1 419 ? -3.24 -12.758 11.32 1 98.88 419 SER A CA 1
ATOM 3292 C C . SER A 1 419 ? -4.535 -11.977 11.523 1 98.88 419 SER A C 1
ATOM 3294 O O . SER A 1 419 ? -4.719 -11.336 12.555 1 98.88 419 SER A O 1
ATOM 3296 N N . ILE A 1 420 ? -5.414 -12.023 10.57 1 98.81 420 ILE A N 1
ATOM 3297 C CA . ILE A 1 420 ? -6.688 -11.312 10.633 1 98.81 420 ILE A CA 1
ATOM 3298 C C . ILE A 1 420 ? -7.5 -11.82 11.828 1 98.81 420 ILE A C 1
ATOM 3300 O O . ILE A 1 420 ? -8.062 -11.023 12.586 1 98.81 420 ILE A O 1
ATOM 3304 N N . ALA A 1 421 ? -7.543 -13.109 11.992 1 98.56 421 ALA A N 1
ATOM 3305 C CA . ALA A 1 421 ? -8.297 -13.711 13.094 1 98.56 421 ALA A CA 1
ATOM 3306 C C . ALA A 1 421 ? -7.762 -13.25 14.445 1 98.56 421 ALA A C 1
ATOM 3308 O O . ALA A 1 421 ? -8.508 -13.156 15.422 1 98.56 421 ALA A O 1
ATOM 3309 N N . GLN A 1 422 ? -6.527 -12.93 14.43 1 98.06 422 GLN A N 1
ATOM 3310 C CA . GLN A 1 422 ? -5.891 -12.5 15.672 1 98.06 422 GLN A CA 1
ATOM 3311 C C . GLN A 1 422 ? -5.852 -10.977 15.773 1 98.06 422 GLN A C 1
ATOM 3313 O O . GLN A 1 422 ? -5.07 -10.422 16.547 1 98.06 422 GLN A O 1
ATOM 3318 N N . GLY A 1 423 ? -6.547 -10.328 15.023 1 97.19 423 GLY A N 1
ATOM 3319 C CA . GLY A 1 423 ? -6.656 -8.875 15.109 1 97.19 423 GLY A CA 1
ATOM 3320 C C . GLY A 1 423 ? -5.5 -8.148 14.453 1 97.19 423 GLY A C 1
ATOM 3321 O O . GLY A 1 423 ? -5.109 -7.066 14.883 1 97.19 423 GLY A O 1
ATOM 3322 N N . GLY A 1 424 ? -4.895 -8.773 13.5 1 98.12 424 GLY A N 1
ATOM 3323 C CA . GLY A 1 424 ? -3.811 -8.141 12.766 1 98.12 424 GLY A CA 1
ATOM 3324 C C . GLY A 1 424 ? -2.443 -8.414 13.359 1 98.12 424 GLY A C 1
ATOM 3325 O O . GLY A 1 424 ? -1.469 -7.738 13.023 1 98.12 424 GLY A O 1
ATOM 3326 N N . HIS A 1 425 ? -2.266 -9.344 14.227 1 98.31 425 HIS A N 1
ATOM 3327 C CA . HIS A 1 425 ? -0.996 -9.672 14.867 1 98.31 425 HIS A CA 1
ATOM 3328 C C . HIS A 1 425 ? -0.02 -10.281 13.867 1 98.31 425 HIS A C 1
ATOM 3330 O O . HIS A 1 425 ? -0.429 -11.016 12.961 1 98.31 425 HIS A O 1
ATOM 3336 N N . PRO A 1 426 ? 1.234 -9.992 14.109 1 98.69 426 PRO A N 1
ATOM 3337 C CA . PRO A 1 426 ? 2.221 -10.633 13.227 1 98.69 426 PRO A CA 1
ATOM 3338 C C . PRO A 1 426 ? 2.275 -12.148 13.406 1 98.69 426 PRO A C 1
ATOM 3340 O O . PRO A 1 426 ? 2.248 -12.641 14.531 1 98.69 426 PRO A O 1
ATOM 3343 N N . VAL A 1 427 ? 2.346 -12.805 12.258 1 98.75 427 VAL A N 1
ATOM 3344 C CA . VAL A 1 427 ? 2.508 -14.258 12.219 1 98.75 427 VAL A CA 1
ATOM 3345 C C . VAL A 1 427 ? 3.805 -14.609 11.5 1 98.75 427 VAL A C 1
ATOM 3347 O O . VAL A 1 427 ? 4.16 -13.984 10.5 1 98.75 427 VAL A O 1
ATOM 3350 N N . GLN A 1 428 ? 4.465 -15.664 11.961 1 98.69 428 GLN A N 1
ATOM 3351 C CA . GLN A 1 428 ? 5.758 -16.047 11.406 1 98.69 428 GLN A CA 1
ATOM 3352 C C . GLN A 1 428 ? 5.59 -16.984 10.211 1 98.69 428 GLN A C 1
ATOM 3354 O O . GLN A 1 428 ? 4.746 -17.875 10.227 1 98.69 428 GLN A O 1
ATOM 3359 N N . PHE A 1 429 ? 6.375 -16.703 9.211 1 98.88 429 PHE A N 1
ATOM 3360 C CA . PHE A 1 429 ? 6.492 -17.672 8.133 1 98.88 429 PHE A CA 1
ATOM 3361 C C . PHE A 1 429 ? 7.344 -18.859 8.57 1 98.88 429 PHE A C 1
ATOM 3363 O O . PHE A 1 429 ? 8.367 -18.688 9.227 1 98.88 429 PHE A O 1
ATOM 3370 N N . PRO A 1 430 ? 6.926 -20.062 8.188 1 98.62 430 PRO A N 1
ATOM 3371 C CA . PRO A 1 430 ? 7.863 -21.188 8.344 1 98.62 430 PRO A CA 1
ATOM 3372 C C . PRO A 1 430 ? 9.031 -21.109 7.363 1 98.62 430 PRO A C 1
ATOM 3374 O O . PRO A 1 430 ? 8.914 -20.5 6.293 1 98.62 430 PRO A O 1
ATOM 3377 N N . ASP A 1 431 ? 10.109 -21.688 7.789 1 98.69 431 ASP A N 1
ATOM 3378 C CA . ASP A 1 431 ? 11.195 -21.953 6.844 1 98.69 431 ASP A CA 1
ATOM 3379 C C . ASP A 1 431 ? 11.023 -23.297 6.156 1 98.69 431 ASP A C 1
ATOM 3381 O O . ASP A 1 431 ? 11.531 -24.312 6.641 1 98.69 431 ASP A O 1
ATOM 3385 N N . PHE A 1 432 ? 10.477 -23.281 4.988 1 98.75 432 PHE A N 1
ATOM 3386 C CA . PHE A 1 432 ? 10.18 -24.516 4.273 1 98.75 432 PHE A CA 1
ATOM 3387 C C . PHE A 1 432 ? 11.453 -25.141 3.711 1 98.75 432 PHE A C 1
ATOM 3389 O O . PHE A 1 432 ? 11.445 -26.297 3.273 1 98.75 432 PHE A O 1
ATOM 3396 N N . THR A 1 433 ? 12.531 -24.422 3.771 1 98.5 433 THR A N 1
ATOM 3397 C CA . THR A 1 433 ? 13.766 -24.891 3.146 1 98.5 433 THR A CA 1
ATOM 3398 C C . THR A 1 433 ? 14.648 -25.609 4.164 1 98.5 433 THR A C 1
ATOM 3400 O O . THR A 1 433 ? 15.664 -26.188 3.803 1 98.5 433 THR A O 1
ATOM 3403 N N . GLY A 1 434 ? 14.375 -25.484 5.422 1 97.94 434 GLY A N 1
ATOM 3404 C CA . GLY A 1 434 ? 15.203 -26.062 6.465 1 97.94 434 GLY A CA 1
ATOM 3405 C C . GLY A 1 434 ? 16.578 -25.422 6.551 1 97.94 434 GLY A C 1
ATOM 3406 O O . GLY A 1 434 ? 17.578 -26.125 6.805 1 97.94 434 GLY A O 1
ATOM 3407 N N . GLY A 1 435 ? 16.609 -24.188 6.207 1 98.25 435 GLY A N 1
ATOM 3408 C CA . GLY A 1 435 ? 17.875 -23.469 6.285 1 98.25 435 GLY A CA 1
ATOM 3409 C C . GLY A 1 435 ? 18.562 -23.297 4.941 1 98.25 435 GLY A C 1
ATOM 3410 O O . GLY A 1 435 ? 19.453 -22.469 4.789 1 98.25 435 GLY A O 1
ATOM 3411 N N . LYS A 1 436 ? 18.141 -23.984 3.939 1 97.81 436 LYS A N 1
ATOM 3412 C CA . LYS A 1 436 ? 18.812 -24 2.637 1 97.81 436 LYS A CA 1
ATOM 3413 C C . LYS A 1 436 ? 18.703 -22.625 1.966 1 97.81 436 LYS A C 1
ATOM 3415 O O . LYS A 1 436 ? 19.516 -22.297 1.089 1 97.81 436 LYS A O 1
ATOM 3420 N N . TRP A 1 437 ? 17.703 -21.812 2.346 1 98 437 TRP A N 1
ATOM 3421 C CA . TRP A 1 437 ? 17.531 -20.484 1.737 1 98 437 TRP A CA 1
ATOM 3422 C C . TRP A 1 437 ? 18.797 -19.656 1.863 1 98 437 TRP A C 1
ATOM 3424 O O . TRP A 1 437 ? 19.062 -18.781 1.04 1 98 437 TRP A O 1
ATOM 3434 N N . MET A 1 438 ? 19.594 -19.922 2.85 1 97.81 438 MET A N 1
ATOM 3435 C CA . MET A 1 438 ? 20.781 -19.125 3.131 1 97.81 438 MET A CA 1
ATOM 3436 C C . MET A 1 438 ? 21.859 -19.359 2.07 1 97.81 438 MET A C 1
ATOM 3438 O O . MET A 1 438 ? 22.688 -18.484 1.817 1 97.81 438 MET A O 1
ATOM 3442 N N . HIS A 1 439 ? 21.797 -20.594 1.354 1 96.62 439 HIS A N 1
ATOM 3443 C CA . HIS A 1 439 ? 22.906 -20.938 0.484 1 96.62 439 HIS A CA 1
ATOM 3444 C C . HIS A 1 439 ? 22.422 -21.297 -0.917 1 96.62 439 HIS A C 1
ATOM 3446 O O . HIS A 1 439 ? 23.219 -21.391 -1.852 1 96.62 439 HIS A O 1
ATOM 3452 N N . ASN A 1 440 ? 21.156 -21.453 -1.053 1 96.88 440 ASN A N 1
ATOM 3453 C CA . ASN A 1 440 ? 20.609 -21.781 -2.363 1 96.88 440 ASN A CA 1
ATOM 3454 C C . ASN A 1 440 ? 21 -20.766 -3.418 1 96.88 440 ASN A C 1
ATOM 3456 O O . ASN A 1 440 ? 21.047 -19.562 -3.135 1 96.88 440 ASN A O 1
ATOM 3460 N N . GLU A 1 441 ? 21.234 -21.234 -4.578 1 95.44 441 GLU A N 1
ATOM 3461 C CA . GLU A 1 441 ? 21.469 -20.359 -5.719 1 95.44 441 GLU A CA 1
ATOM 3462 C C . GLU A 1 441 ? 20.188 -20.047 -6.465 1 95.44 441 GLU A C 1
ATOM 3464 O O . GLU A 1 441 ? 19.203 -20.781 -6.344 1 95.44 441 GLU A O 1
ATOM 3469 N N . GLN A 1 442 ? 20.234 -18.984 -7.23 1 95 442 GLN A N 1
ATOM 3470 C CA . GLN A 1 442 ? 19.109 -18.625 -8.086 1 95 442 GLN A CA 1
ATOM 3471 C C . GLN A 1 442 ? 18.844 -19.703 -9.133 1 95 442 GLN A C 1
ATOM 3473 O O . GLN A 1 442 ? 19.781 -20.234 -9.734 1 95 442 GLN A O 1
ATOM 3478 N N . ILE A 1 443 ? 17.609 -20.016 -9.305 1 94.62 443 ILE A N 1
ATOM 3479 C CA . ILE A 1 443 ? 17.281 -21.062 -10.266 1 94.62 443 ILE A CA 1
ATOM 3480 C C . ILE A 1 443 ? 16.312 -20.516 -11.32 1 94.62 443 ILE A C 1
ATOM 3482 O O . ILE A 1 443 ? 16.031 -21.188 -12.312 1 94.62 443 ILE A O 1
ATOM 3486 N N . PHE A 1 444 ? 15.695 -19.328 -11.102 1 95.94 444 PHE A N 1
ATOM 3487 C CA . PHE A 1 444 ? 14.883 -18.625 -12.078 1 95.94 444 PHE A CA 1
ATOM 3488 C C . PHE A 1 444 ? 15.703 -17.578 -12.812 1 95.94 444 PHE A C 1
ATOM 3490 O O . PHE A 1 444 ? 16.125 -16.578 -12.219 1 95.94 444 PHE A O 1
ATOM 3497 N N . HIS A 1 445 ? 15.914 -17.828 -14.086 1 92.19 445 HIS A N 1
ATOM 3498 C CA . HIS A 1 445 ? 16.828 -16.953 -14.812 1 92.19 445 HIS A CA 1
ATOM 3499 C C . HIS A 1 445 ? 16.125 -16.25 -15.961 1 92.19 445 HIS A C 1
ATOM 3501 O O . HIS A 1 445 ? 15.25 -16.844 -16.609 1 92.19 445 HIS A O 1
ATOM 3507 N N . VAL A 1 446 ? 16.578 -15.047 -16.234 1 88.31 446 VAL A N 1
ATOM 3508 C CA . VAL A 1 446 ? 15.992 -14.25 -17.312 1 88.31 446 VAL A CA 1
ATOM 3509 C C . VAL A 1 446 ? 16.562 -14.695 -18.656 1 88.31 446 VAL A C 1
ATOM 3511 O O . VAL A 1 446 ? 15.992 -14.398 -19.703 1 88.31 446 VAL A O 1
ATOM 3514 N N . ASP A 1 447 ? 17.766 -15.25 -18.609 1 80.06 447 ASP A N 1
ATOM 3515 C CA . ASP A 1 447 ? 18.453 -15.68 -19.812 1 80.06 447 ASP A CA 1
ATOM 3516 C C . ASP A 1 447 ? 18.5 -17.203 -19.906 1 80.06 447 ASP A C 1
ATOM 3518 O O . ASP A 1 447 ? 19.312 -17.766 -20.641 1 80.06 447 ASP A O 1
ATOM 3522 N N . GLY A 1 448 ? 17.719 -17.828 -19.188 1 71.69 448 GLY A N 1
ATOM 3523 C CA . GLY A 1 448 ? 17.766 -19.281 -19.188 1 71.69 448 GLY A CA 1
ATOM 3524 C C . GLY A 1 448 ? 17.219 -19.906 -20.453 1 71.69 448 GLY A C 1
ATOM 3525 O O . GLY A 1 448 ? 16.781 -19.188 -21.359 1 71.69 448 GLY A O 1
ATOM 3526 N N . GLU A 1 449 ? 17.391 -21.172 -20.547 1 73.25 449 GLU A N 1
ATOM 3527 C CA . GLU A 1 449 ? 16.891 -21.922 -21.688 1 73.25 449 GLU A CA 1
ATOM 3528 C C . GLU A 1 449 ? 15.383 -22.078 -21.625 1 73.25 449 GLU A C 1
ATOM 3530 O O . GLU A 1 449 ? 14.719 -22.203 -22.672 1 73.25 449 GLU A O 1
ATOM 3535 N N . TYR A 1 450 ? 14.977 -22.094 -20.422 1 78.12 450 TYR A N 1
ATOM 3536 C CA . TYR A 1 450 ? 13.555 -22.234 -20.156 1 78.12 450 TYR A CA 1
ATOM 3537 C C . TYR A 1 450 ? 13.18 -21.656 -18.797 1 78.12 450 TYR A C 1
ATOM 3539 O O . TYR A 1 450 ? 14.047 -21.469 -17.938 1 78.12 450 TYR A O 1
ATOM 3547 N N . MET B 1 1 ? -64 -27.891 33.406 1 22.03 1 MET B N 1
ATOM 3548 C CA . MET B 1 1 ? -64.062 -27.125 34.656 1 22.03 1 MET B CA 1
ATOM 3549 C C . MET B 1 1 ? -62.656 -26.594 35 1 22.03 1 MET B C 1
ATOM 3551 O O . MET B 1 1 ? -61.719 -27.375 35.156 1 22.03 1 MET B O 1
ATOM 3555 N N . LYS B 1 2 ? -62.562 -25.406 34.562 1 21.72 2 LYS B N 1
ATOM 3556 C CA . LYS B 1 2 ? -62.156 -24.109 34.031 1 21.72 2 LYS B CA 1
ATOM 3557 C C . LYS B 1 2 ? -61.312 -23.344 35.062 1 21.72 2 LYS B C 1
ATOM 3559 O O . LYS B 1 2 ? -61.75 -23.078 36.188 1 21.72 2 LYS B O 1
ATOM 3564 N N . LYS B 1 3 ? -60.031 -23.328 34.781 1 20.86 3 LYS B N 1
ATOM 3565 C CA . LYS B 1 3 ? -58.656 -23.453 35.25 1 20.86 3 LYS B CA 1
ATOM 3566 C C . LYS B 1 3 ? -58.281 -22.312 36.219 1 20.86 3 LYS B C 1
ATOM 3568 O O . LYS B 1 3 ? -58.625 -21.156 35.969 1 20.86 3 LYS B O 1
ATOM 3573 N N . ASN B 1 4 ? -57.812 -22.625 37.25 1 19.27 4 ASN B N 1
ATOM 3574 C CA . ASN B 1 4 ? -57.312 -22 38.469 1 19.27 4 ASN B CA 1
ATOM 3575 C C . ASN B 1 4 ? -56.5 -20.719 38.156 1 19.27 4 ASN B C 1
ATOM 3577 O O . ASN B 1 4 ? -56.094 -20.516 37.031 1 19.27 4 ASN B O 1
ATOM 3581 N N . ILE B 1 5 ? -55.656 -20.438 39.094 1 20.22 5 ILE B N 1
ATOM 3582 C CA . ILE B 1 5 ? -55.531 -19.297 39.969 1 20.22 5 ILE B CA 1
ATOM 3583 C C . ILE B 1 5 ? -54.781 -18.172 39.281 1 20.22 5 ILE B C 1
ATOM 3585 O O . ILE B 1 5 ? -54.156 -18.391 38.219 1 20.22 5 ILE B O 1
ATOM 3589 N N . ASN B 1 6 ? -53.844 -17.547 39.875 1 18.78 6 ASN B N 1
ATOM 3590 C CA . ASN B 1 6 ? -53.594 -16.359 40.719 1 18.78 6 ASN B CA 1
ATOM 3591 C C . ASN B 1 6 ? -52.469 -15.492 40.125 1 18.78 6 ASN B C 1
ATOM 3593 O O . ASN B 1 6 ? -52.594 -14.266 40.094 1 18.78 6 ASN B O 1
ATOM 3597 N N . ARG B 1 7 ? -51.281 -16.109 40.188 1 17.19 7 ARG B N 1
ATOM 3598 C CA . ARG B 1 7 ? -50.219 -15.297 40.719 1 17.19 7 ARG B CA 1
ATOM 3599 C C . ARG B 1 7 ? -49.906 -14.086 39.844 1 17.19 7 ARG B C 1
ATOM 3601 O O . ARG B 1 7 ? -49.719 -12.977 40.344 1 17.19 7 ARG B O 1
ATOM 3608 N N . LYS B 1 8 ? -49.062 -14.383 38.844 1 20.52 8 LYS B N 1
ATOM 3609 C CA . LYS B 1 8 ? -47.875 -13.594 38.656 1 20.52 8 LYS B CA 1
ATOM 3610 C C . LYS B 1 8 ? -48.188 -12.156 38.281 1 20.52 8 LYS B C 1
ATOM 3612 O O . LYS B 1 8 ? -49.031 -11.93 37.406 1 20.52 8 LYS B O 1
ATOM 3617 N N . ASP B 1 9 ? -47.781 -11.211 39.219 1 18.2 9 ASP B N 1
ATOM 3618 C CA . ASP B 1 9 ? -47.5 -9.828 39.594 1 18.2 9 ASP B CA 1
ATOM 3619 C C . ASP B 1 9 ? -46.844 -9.062 38.438 1 18.2 9 ASP B C 1
ATOM 3621 O O . ASP B 1 9 ? -45.781 -9.453 37.969 1 18.2 9 ASP B O 1
ATOM 3625 N N . PHE B 1 10 ? -47.625 -8.625 37.5 1 20.77 10 PHE B N 1
ATOM 3626 C CA . PHE B 1 10 ? -47.406 -7.578 36.5 1 20.77 10 PHE B CA 1
ATOM 3627 C C . PHE B 1 10 ? -46.594 -6.441 37.094 1 20.77 10 PHE B C 1
ATOM 3629 O O . PHE B 1 10 ? -47.031 -5.707 37.969 1 20.77 10 PHE B O 1
ATOM 3636 N N . LEU B 1 11 ? -45.25 -6.758 37.438 1 19.78 11 LEU B N 1
ATOM 3637 C CA . LEU B 1 11 ? -44.219 -5.809 37.906 1 19.78 11 LEU B CA 1
ATOM 3638 C C . LEU B 1 11 ? -44.406 -4.461 37.219 1 19.78 11 LEU B C 1
ATOM 3640 O O . LEU B 1 11 ? -44.5 -4.395 35.969 1 19.78 11 LEU B O 1
ATOM 3644 N N . LYS B 1 12 ? -44.812 -3.377 38 1 20.52 12 LYS B N 1
ATOM 3645 C CA . LYS B 1 12 ? -45.031 -1.937 37.969 1 20.52 12 LYS B CA 1
ATOM 3646 C C . LYS B 1 12 ? -43.875 -1.205 37.312 1 20.52 12 LYS B C 1
ATOM 3648 O O . LYS B 1 12 ? -44.031 -0.071 36.844 1 20.52 12 LYS B O 1
ATOM 3653 N N . LYS B 1 13 ? -42.625 -1.454 37.75 1 18.62 13 LYS B N 1
ATOM 3654 C CA . LYS B 1 13 ? -41.844 -0.378 38.344 1 18.62 13 LYS B CA 1
ATOM 3655 C C . LYS B 1 13 ? -41.562 0.713 37.312 1 18.62 13 LYS B C 1
ATOM 3657 O O . LYS B 1 13 ? -41.75 1.899 37.594 1 18.62 13 LYS B O 1
ATOM 3662 N N . ALA B 1 14 ? -40.188 0.897 36.844 1 20.64 14 ALA B N 1
ATOM 3663 C CA . ALA B 1 14 ? -39.281 2.047 36.969 1 20.64 14 ALA B CA 1
ATOM 3664 C C . ALA B 1 14 ? -39.688 3.164 36 1 20.64 14 ALA B C 1
ATOM 3666 O O . ALA B 1 14 ? -40.281 2.906 34.969 1 20.64 14 ALA B O 1
ATOM 3667 N N . THR B 1 15 ? -39.406 4.461 36.5 1 20.83 15 THR B N 1
ATOM 3668 C CA . THR B 1 15 ? -39.312 5.914 36.438 1 20.83 15 THR B CA 1
ATOM 3669 C C . THR B 1 15 ? -38.562 6.363 35.188 1 20.83 15 THR B C 1
ATOM 3671 O O . THR B 1 15 ? -37.406 5.984 34.969 1 20.83 15 THR B O 1
ATOM 3674 N N . LEU B 1 16 ? -39.25 6.449 34.125 1 23.14 16 LEU B N 1
ATOM 3675 C CA . LEU B 1 16 ? -38.812 7.188 32.938 1 23.14 16 LEU B CA 1
ATOM 3676 C C . LEU B 1 16 ? -38.094 8.469 33.344 1 23.14 16 LEU B C 1
ATOM 3678 O O . LEU B 1 16 ? -38.719 9.461 33.719 1 23.14 16 LEU B O 1
ATOM 3682 N N . THR B 1 17 ? -37.125 8.375 34.438 1 24.3 17 THR B N 1
ATOM 3683 C CA . THR B 1 17 ? -36.469 9.641 34.781 1 24.3 17 THR B CA 1
ATOM 3684 C C . THR B 1 17 ? -36.062 10.383 33.5 1 24.3 17 THR B C 1
ATOM 3686 O O . THR B 1 17 ? -35.781 9.766 32.469 1 24.3 17 THR B O 1
ATOM 3689 N N . GLY B 1 18 ? -36.312 11.68 33.562 1 23.7 18 GLY B N 1
ATOM 3690 C CA . GLY B 1 18 ? -36.062 12.891 32.812 1 23.7 18 GLY B CA 1
ATOM 3691 C C . GLY B 1 18 ? -34.625 13 32.312 1 23.7 18 GLY B C 1
ATOM 3692 O O . GLY B 1 18 ? -33.688 13.195 33.094 1 23.7 18 GLY B O 1
ATOM 3693 N N . ALA B 1 19 ? -34.125 11.992 31.547 1 28.16 19 ALA B N 1
ATOM 3694 C CA . ALA B 1 19 ? -32.781 12.234 31.047 1 28.16 19 ALA B CA 1
ATOM 3695 C C . ALA B 1 19 ? -32.594 13.695 30.641 1 28.16 19 ALA B C 1
ATOM 3697 O O . ALA B 1 19 ? -33.375 14.227 29.844 1 28.16 19 ALA B O 1
ATOM 3698 N N . GLY B 1 20 ? -32.062 14.508 31.641 1 25.08 20 GLY B N 1
ATOM 3699 C CA . GLY B 1 20 ? -31.578 15.875 31.484 1 25.08 20 GLY B CA 1
ATOM 3700 C C . GLY B 1 20 ? -30.906 16.109 30.141 1 25.08 20 GLY B C 1
ATOM 3701 O O . GLY B 1 20 ? -30.219 15.242 29.609 1 25.08 20 GLY B O 1
ATOM 3702 N N . LEU B 1 21 ? -31.578 16.828 29.297 1 27.86 21 LEU B N 1
ATOM 3703 C CA . LEU B 1 21 ? -31.047 17.5 28.109 1 27.86 21 LEU B CA 1
ATOM 3704 C C . LEU B 1 21 ? -29.609 17.969 28.359 1 27.86 21 LEU B C 1
ATOM 3706 O O . LEU B 1 21 ? -29.359 18.766 29.266 1 27.86 21 LEU B O 1
ATOM 3710 N N . ALA B 1 22 ? -28.656 17.031 28.281 1 30.52 22 ALA B N 1
ATOM 3711 C CA . ALA B 1 22 ? -27.266 17.516 28.281 1 30.52 22 ALA B CA 1
ATOM 3712 C C . ALA B 1 22 ? -27.141 18.812 27.484 1 30.52 22 ALA B C 1
ATOM 3714 O O . ALA B 1 22 ? -27.484 18.859 26.312 1 30.52 22 ALA B O 1
ATOM 3715 N N . ALA B 1 23 ? -27.359 19.906 28.141 1 30.84 23 ALA B N 1
ATOM 3716 C CA . ALA B 1 23 ? -26.844 21.188 27.641 1 30.84 23 ALA B CA 1
ATOM 3717 C C . ALA B 1 23 ? -25.484 21.016 26.953 1 30.84 23 ALA B C 1
ATOM 3719 O O . ALA B 1 23 ? -24.531 20.547 27.578 1 30.84 23 ALA B O 1
ATOM 3720 N N . MET B 1 24 ? -25.531 20.469 25.828 1 32.06 24 MET B N 1
ATOM 3721 C CA . MET B 1 24 ? -24.25 20.609 25.141 1 32.06 24 MET B CA 1
ATOM 3722 C C . MET B 1 24 ? -23.594 21.938 25.484 1 32.06 24 MET B C 1
ATOM 3724 O O . MET B 1 24 ? -24.188 23 25.312 1 32.06 24 MET B O 1
ATOM 3728 N N . PRO B 1 25 ? -22.766 22 26.562 1 32.38 25 PRO B N 1
ATOM 3729 C CA . PRO B 1 25 ? -22.141 23.297 26.812 1 32.38 25 PRO B CA 1
ATOM 3730 C C . PRO B 1 25 ? -21.797 24.031 25.516 1 32.38 25 PRO B C 1
ATOM 3732 O O . PRO B 1 25 ? -21.172 23.469 24.625 1 32.38 25 PRO B O 1
ATOM 3735 N N . SER B 1 26 ? -22.797 24.719 24.906 1 33.56 26 SER B N 1
ATOM 3736 C CA . SER B 1 26 ? -22.344 25.781 24.016 1 33.56 26 SER B CA 1
ATOM 3737 C C . SER B 1 26 ? -21.078 26.453 24.562 1 33.56 26 SER B C 1
ATOM 3739 O O . SER B 1 26 ? -21.078 26.969 25.688 1 33.56 26 SER B O 1
ATOM 3741 N N . PHE B 1 27 ? -19.938 25.812 24.391 1 33.56 27 PHE B N 1
ATOM 3742 C CA . PHE B 1 27 ? -18.75 26.609 24.703 1 33.56 27 PHE B CA 1
ATOM 3743 C C . PHE B 1 27 ? -18.984 28.078 24.406 1 33.56 27 PHE B C 1
ATOM 3745 O O . PHE B 1 27 ? -19.203 28.469 23.25 1 33.56 27 PHE B O 1
ATOM 3752 N N . THR B 1 28 ? -19.828 28.688 25.312 1 33.28 28 THR B N 1
ATOM 3753 C CA . THR B 1 28 ? -19.844 30.141 25.344 1 33.28 28 THR B CA 1
ATOM 3754 C C . THR B 1 28 ? -18.438 30.703 25.172 1 33.28 28 THR B C 1
ATOM 3756 O O . THR B 1 28 ? -17.578 30.531 26.047 1 33.28 28 THR B O 1
ATOM 3759 N N . ILE B 1 29 ? -17.859 30.625 24.031 1 36.97 29 ILE B N 1
ATOM 3760 C CA . ILE B 1 29 ? -16.656 31.391 23.703 1 36.97 29 ILE B CA 1
ATOM 3761 C C . ILE B 1 29 ? -16.672 32.719 24.438 1 36.97 29 ILE B C 1
ATOM 3763 O O . ILE B 1 29 ? -17.719 33.375 24.531 1 36.97 29 ILE B O 1
ATOM 3767 N N . SER B 1 30 ? -15.609 33 25.125 1 35.22 30 SER B N 1
ATOM 3768 C CA . SER B 1 30 ? -15.156 34.188 25.859 1 35.22 30 SER B CA 1
ATOM 3769 C C . SER B 1 30 ? -15.648 35.469 25.203 1 35.22 30 SER B C 1
ATOM 3771 O O . SER B 1 30 ? -15.461 35.688 24 1 35.22 30 SER B O 1
ATOM 3773 N N . LYS B 1 31 ? -16.609 36.156 25.703 1 36.88 31 LYS B N 1
ATOM 3774 C CA . LYS B 1 31 ? -17.219 37.5 25.578 1 36.88 31 LYS B CA 1
ATOM 3775 C C . LYS B 1 31 ? -16.172 38.531 25.172 1 36.88 31 LYS B C 1
ATOM 3777 O O . LYS B 1 31 ? -16.469 39.469 24.422 1 36.88 31 LYS B O 1
ATOM 3782 N N . GLY B 1 32 ? -15.148 38.688 26.047 1 36.75 32 GLY B N 1
ATOM 3783 C CA . GLY B 1 32 ? -14.492 40 26.156 1 36.75 32 GLY B CA 1
ATOM 3784 C C . GLY B 1 32 ? -13.633 40.312 24.938 1 36.75 32 GLY B C 1
ATOM 3785 O O . GLY B 1 32 ? -12.836 41.25 24.969 1 36.75 32 GLY B O 1
ATOM 3786 N N . ARG B 1 33 ? -13.094 39.344 24.312 1 43.81 33 ARG B N 1
ATOM 3787 C CA . ARG B 1 33 ? -12 39.906 23.516 1 43.81 33 ARG B CA 1
ATOM 3788 C C . ARG B 1 33 ? -12.516 40.938 22.516 1 43.81 33 ARG B C 1
ATOM 3790 O O . ARG B 1 33 ? -13.398 40.625 21.719 1 43.81 33 ARG B O 1
ATOM 3797 N N . ARG B 1 34 ? -12.273 42.156 22.812 1 44.69 34 ARG B N 1
ATOM 3798 C CA . ARG B 1 34 ? -12.492 43.438 22.172 1 44.69 34 ARG B CA 1
ATOM 3799 C C . ARG B 1 34 ? -12.32 43.344 20.656 1 44.69 34 ARG B C 1
ATOM 3801 O O . ARG B 1 34 ? -11.367 42.719 20.188 1 44.69 34 ARG B O 1
ATOM 3808 N N . LYS B 1 35 ? -13.375 43.531 19.859 1 47.78 35 LYS B N 1
ATOM 3809 C CA . LYS B 1 35 ? -13.484 43.75 18.422 1 47.78 35 LYS B CA 1
ATOM 3810 C C . LYS B 1 35 ? -12.406 44.719 17.922 1 47.78 35 LYS B C 1
ATOM 3812 O O . LYS B 1 35 ? -12.461 45.906 18.188 1 47.78 35 LYS B O 1
ATOM 3817 N N . ASN B 1 36 ? -11.18 44.406 18.062 1 53.81 36 ASN B N 1
ATOM 3818 C CA . ASN B 1 36 ? -10.172 45.25 17.453 1 53.81 36 ASN B CA 1
ATOM 3819 C C . ASN B 1 36 ? -10.516 45.594 16.016 1 53.81 36 ASN B C 1
ATOM 3821 O O . ASN B 1 36 ? -9.734 45.312 15.094 1 53.81 36 ASN B O 1
ATOM 3825 N N . ASN B 1 37 ? -11.727 46.312 15.82 1 63 37 ASN B N 1
ATOM 3826 C CA . ASN B 1 37 ? -12.164 46.906 14.562 1 63 37 ASN B CA 1
ATOM 3827 C C . ASN B 1 37 ? -12.031 45.938 13.398 1 63 37 ASN B C 1
ATOM 3829 O O . ASN B 1 37 ? -11.562 46.312 12.32 1 63 37 ASN B O 1
ATOM 3833 N N . GLY B 1 38 ? -12.078 44.594 13.672 1 81.06 38 GLY B N 1
ATOM 3834 C CA . GLY B 1 38 ? -12.102 43.656 12.578 1 81.06 38 GLY B CA 1
ATOM 3835 C C . GLY B 1 38 ? -10.734 43.062 12.25 1 81.06 38 GLY B C 1
ATOM 3836 O O . GLY B 1 38 ? -10.609 42.219 11.391 1 81.06 38 GLY B O 1
ATOM 3837 N N . ARG B 1 39 ? -9.75 43.5 12.977 1 91.25 39 ARG B N 1
ATOM 3838 C CA . ARG B 1 39 ? -8.398 43 12.719 1 91.25 39 ARG B CA 1
ATOM 3839 C C . ARG B 1 39 ? -8.039 41.906 13.688 1 91.25 39 ARG B C 1
ATOM 3841 O O . ARG B 1 39 ? -8.477 41.875 14.836 1 91.25 39 ARG B O 1
ATOM 3848 N N . VAL B 1 40 ? -7.277 40.969 13.227 1 96.75 40 VAL B N 1
ATOM 3849 C CA . VAL B 1 40 ? -6.781 39.844 14.016 1 96.75 40 VAL B CA 1
ATOM 3850 C C . VAL B 1 40 ? -5.293 40.031 14.305 1 96.75 40 VAL B C 1
ATOM 3852 O O . VAL B 1 40 ? -4.508 40.312 13.398 1 96.75 40 VAL B O 1
ATOM 3855 N N . ARG B 1 41 ? -4.906 40.031 15.602 1 98 41 ARG B N 1
ATOM 3856 C CA . ARG B 1 41 ? -3.52 40.188 16.031 1 98 41 ARG B CA 1
ATOM 3857 C C . ARG B 1 41 ? -2.871 38.812 16.25 1 98 41 ARG B C 1
ATOM 3859 O O . ARG B 1 41 ? -3.213 38.094 17.188 1 98 41 ARG B O 1
ATOM 3866 N N . ILE B 1 42 ? -1.893 38.5 15.383 1 98.5 42 ILE B N 1
ATOM 3867 C CA . ILE B 1 42 ? -1.278 37.188 15.391 1 98.5 42 ILE B CA 1
ATOM 3868 C C . ILE B 1 42 ? 0.179 37.281 15.828 1 98.5 42 ILE B C 1
ATOM 3870 O O . ILE B 1 42 ? 0.927 38.125 15.328 1 98.5 42 ILE B O 1
ATOM 3874 N N . GLY B 1 43 ? 0.588 36.531 16.812 1 98.75 43 GLY B N 1
ATOM 3875 C CA . GLY B 1 43 ? 1.992 36.312 17.125 1 98.75 43 GLY B CA 1
ATOM 3876 C C . GLY B 1 43 ? 2.594 35.125 16.375 1 98.75 43 GLY B C 1
ATOM 3877 O O . GLY B 1 43 ? 1.893 34.188 16.062 1 98.75 43 GLY B O 1
ATOM 3878 N N . MET B 1 44 ? 3.924 35.25 16.141 1 98.75 44 MET B N 1
ATOM 3879 C CA . MET B 1 44 ? 4.637 34.188 15.461 1 98.75 44 MET B CA 1
ATOM 3880 C C . MET B 1 44 ? 5.672 33.531 16.375 1 98.75 44 MET B C 1
ATOM 3882 O O . MET B 1 44 ? 6.488 34.25 16.984 1 98.75 44 MET B O 1
ATOM 3886 N N . ILE B 1 45 ? 5.602 32.219 16.516 1 98.75 45 ILE B N 1
ATOM 3887 C CA . ILE B 1 45 ? 6.672 31.469 17.172 1 98.75 45 ILE B CA 1
ATOM 3888 C C . ILE B 1 45 ? 7.359 30.562 16.141 1 98.75 45 ILE B C 1
ATOM 3890 O O . ILE B 1 45 ? 6.789 29.547 15.711 1 98.75 45 ILE B O 1
ATOM 3894 N N . GLY B 1 46 ? 8.586 30.797 15.859 1 97.69 46 GLY B N 1
ATOM 3895 C CA . GLY B 1 46 ? 9.297 30.156 14.766 1 97.69 46 GLY B CA 1
ATOM 3896 C C . GLY B 1 46 ? 9.117 30.875 13.438 1 97.69 46 GLY B C 1
ATOM 3897 O O . GLY B 1 46 ? 8.023 30.875 12.867 1 97.69 46 GLY B O 1
ATOM 3898 N N . VAL B 1 47 ? 10.234 31.516 12.969 1 97.19 47 VAL B N 1
ATOM 3899 C CA . VAL B 1 47 ? 10.164 32.25 11.703 1 97.19 47 VAL B CA 1
ATOM 3900 C C . VAL B 1 47 ? 11.367 31.875 10.828 1 97.19 47 VAL B C 1
ATOM 3902 O O . VAL B 1 47 ? 11.977 32.75 10.211 1 97.19 47 VAL B O 1
ATOM 3905 N N . GLY B 1 48 ? 11.672 30.594 10.914 1 92.12 48 GLY B N 1
ATOM 3906 C CA . GLY B 1 48 ? 12.578 30.062 9.914 1 92.12 48 GLY B CA 1
ATOM 3907 C C . GLY B 1 48 ? 11.953 29.922 8.539 1 92.12 48 GLY B C 1
ATOM 3908 O O . GLY B 1 48 ? 11.297 30.859 8.062 1 92.12 48 GLY B O 1
ATOM 3909 N N . GLY B 1 49 ? 12.188 28.766 7.848 1 89.56 49 GLY B N 1
ATOM 3910 C CA . GLY B 1 49 ? 11.633 28.578 6.52 1 89.56 49 GLY B CA 1
ATOM 3911 C C . GLY B 1 49 ? 10.117 28.578 6.5 1 89.56 49 GLY B C 1
ATOM 3912 O O . GLY B 1 49 ? 9.492 29.516 6.004 1 89.56 49 GLY B O 1
ATOM 3913 N N . ARG B 1 50 ? 9.531 27.688 7.207 1 93.38 50 ARG B N 1
ATOM 3914 C CA . ARG B 1 50 ? 8.078 27.516 7.195 1 93.38 50 ARG B CA 1
ATOM 3915 C C . ARG B 1 50 ? 7.383 28.703 7.852 1 93.38 50 ARG B C 1
ATOM 3917 O O . ARG B 1 50 ? 6.379 29.188 7.34 1 93.38 50 ARG B O 1
ATOM 3924 N N . GLY B 1 51 ? 7.871 29.156 8.969 1 96.62 51 GLY B N 1
ATOM 3925 C CA . GLY B 1 51 ? 7.285 30.297 9.672 1 96.62 51 GLY B CA 1
ATOM 3926 C C . GLY B 1 51 ? 7.277 31.562 8.844 1 96.62 51 GLY B C 1
ATOM 3927 O O . GLY B 1 51 ? 6.293 32.312 8.852 1 96.62 51 GLY B O 1
ATOM 3928 N N . THR B 1 52 ? 8.367 31.812 8.141 1 96.38 52 THR B N 1
ATOM 3929 C CA . THR B 1 52 ? 8.453 32.969 7.277 1 96.38 52 THR B CA 1
ATOM 3930 C C . THR B 1 52 ? 7.434 32.875 6.145 1 96.38 52 THR B C 1
ATOM 3932 O O . THR B 1 52 ? 6.867 33.906 5.723 1 96.38 52 THR B O 1
ATOM 3935 N N . GLY B 1 53 ? 7.262 31.625 5.672 1 95.44 53 GLY B N 1
ATOM 3936 C CA . GLY B 1 53 ? 6.211 31.438 4.684 1 95.44 53 GLY B CA 1
ATOM 3937 C C . GLY B 1 53 ? 4.836 31.828 5.188 1 95.44 53 GLY B C 1
ATOM 3938 O O . GLY B 1 53 ? 4.074 32.5 4.477 1 95.44 53 GLY B O 1
ATOM 3939 N N . HIS B 1 54 ? 4.516 31.453 6.375 1 97.44 54 HIS B N 1
ATOM 3940 C CA . HIS B 1 54 ? 3.246 31.828 6.984 1 97.44 54 HIS B CA 1
ATOM 3941 C C . HIS B 1 54 ? 3.162 33.344 7.18 1 97.44 54 HIS B C 1
ATOM 3943 O O . HIS B 1 54 ? 2.125 33.938 6.91 1 97.44 54 HIS B O 1
ATOM 3949 N N . LEU B 1 55 ? 4.234 33.969 7.645 1 98 55 LEU B N 1
ATOM 3950 C CA . LEU B 1 55 ? 4.273 35.406 7.879 1 98 55 LEU B CA 1
ATOM 3951 C C . LEU B 1 55 ? 3.99 36.156 6.59 1 98 55 LEU B C 1
ATOM 3953 O O . LEU B 1 55 ? 3.15 37.062 6.574 1 98 55 LEU B O 1
ATOM 3957 N N . ARG B 1 56 ? 4.656 35.781 5.516 1 96.56 56 ARG B N 1
ATOM 3958 C CA . ARG B 1 56 ? 4.461 36.438 4.227 1 96.56 56 ARG B CA 1
ATOM 3959 C C . ARG B 1 56 ? 3.002 36.344 3.787 1 96.56 56 ARG B C 1
ATOM 3961 O O . ARG B 1 56 ? 2.439 37.312 3.289 1 96.56 56 ARG B O 1
ATOM 3968 N N . GLY B 1 57 ? 2.477 35.188 3.977 1 96.31 57 GLY B N 1
ATOM 3969 C CA . GLY B 1 57 ? 1.079 35 3.615 1 96.31 57 GLY B CA 1
ATOM 3970 C C . GLY B 1 57 ? 0.134 35.844 4.441 1 96.31 57 GLY B C 1
ATOM 3971 O O . GLY B 1 57 ? -0.812 36.438 3.906 1 96.31 57 GLY B O 1
ATOM 3972 N N . LEU B 1 58 ? 0.333 35.938 5.699 1 97.31 58 LEU B N 1
ATOM 3973 C CA . LEU B 1 58 ? -0.502 36.719 6.598 1 97.31 58 LEU B CA 1
ATOM 3974 C C . LEU B 1 58 ? -0.42 38.219 6.254 1 97.31 58 LEU B C 1
ATOM 3976 O O . LEU B 1 58 ? -1.42 38.938 6.336 1 97.31 58 LEU B O 1
ATOM 3980 N N . LEU B 1 59 ? 0.723 38.656 5.84 1 96.81 59 LEU B N 1
ATOM 3981 C CA . LEU B 1 59 ? 0.968 40.062 5.566 1 96.81 59 LEU B CA 1
ATOM 3982 C C . LEU B 1 59 ? 0.256 40.5 4.289 1 96.81 59 LEU B C 1
ATOM 3984 O O . LEU B 1 59 ? 0.126 41.719 4.023 1 96.81 59 LEU B O 1
ATOM 3988 N N . THR B 1 60 ? -0.204 39.562 3.477 1 94.56 60 THR B N 1
ATOM 3989 C CA . THR B 1 60 ? -0.96 39.906 2.281 1 94.56 60 THR B CA 1
ATOM 3990 C C . THR B 1 60 ? -2.377 40.344 2.645 1 94.56 60 THR B C 1
ATOM 3992 O O . THR B 1 60 ? -3.086 40.906 1.821 1 94.56 60 THR B O 1
ATOM 3995 N N . ARG B 1 61 ? -2.689 40.125 3.875 1 94.75 61 ARG B N 1
ATOM 3996 C CA . ARG B 1 61 ? -4.023 40.469 4.352 1 94.75 61 ARG B CA 1
ATOM 3997 C C . ARG B 1 61 ? -4.012 41.812 5.051 1 94.75 61 ARG B C 1
ATOM 3999 O O . ARG B 1 61 ? -3.086 42.125 5.801 1 94.75 61 ARG B O 1
ATOM 4006 N N . SER B 1 62 ? -5.09 42.562 4.828 1 94.12 62 SER B N 1
ATOM 4007 C CA . SER B 1 62 ? -5.164 43.906 5.43 1 94.12 62 SER B CA 1
ATOM 4008 C C . SER B 1 62 ? -5.715 43.844 6.852 1 94.12 62 SER B C 1
ATOM 4010 O O . SER B 1 62 ? -5.555 44.781 7.629 1 94.12 62 SER B O 1
ATOM 4012 N N . ASP B 1 63 ? -6.328 42.719 7.145 1 95.88 63 ASP B N 1
ATOM 4013 C CA . ASP B 1 63 ? -7.012 42.625 8.43 1 95.88 63 ASP B CA 1
ATOM 4014 C C . ASP B 1 63 ? -6.145 41.906 9.461 1 95.88 63 ASP B C 1
ATOM 4016 O O . ASP B 1 63 ? -6.66 41.344 10.453 1 95.88 63 ASP B O 1
ATOM 4020 N N . ILE B 1 64 ? -4.828 41.906 9.281 1 96.75 64 ILE B N 1
ATOM 4021 C CA . ILE B 1 64 ? -3.934 41.188 10.188 1 96.75 64 ILE B CA 1
ATOM 4022 C C . ILE B 1 64 ? -2.879 42.156 10.727 1 96.75 64 ILE B C 1
ATOM 4024 O O . ILE B 1 64 ? -2.348 43 9.992 1 96.75 64 ILE B O 1
ATOM 4028 N N . GLU B 1 65 ? -2.594 42.062 11.969 1 96.81 65 GLU B N 1
ATOM 4029 C CA . GLU B 1 65 ? -1.437 42.688 12.609 1 96.81 65 GLU B CA 1
ATOM 4030 C C . GLU B 1 65 ? -0.508 41.625 13.211 1 96.81 65 GLU B C 1
ATOM 4032 O O . GLU B 1 65 ? -0.964 40.594 13.656 1 96.81 65 GLU B O 1
ATOM 4037 N N . ILE B 1 66 ? 0.771 41.938 13.227 1 98.25 66 ILE B N 1
ATOM 4038 C CA . ILE B 1 66 ? 1.781 41.062 13.797 1 98.25 66 ILE B CA 1
ATOM 4039 C C . ILE B 1 66 ? 2.543 41.781 14.898 1 98.25 66 ILE B C 1
ATOM 4041 O O . ILE B 1 66 ? 3.674 42.219 14.695 1 98.25 66 ILE B O 1
ATOM 4045 N N . PRO B 1 67 ? 2.062 41.75 16.094 1 97.81 67 PRO B N 1
ATOM 4046 C CA . PRO B 1 67 ? 2.676 42.531 17.172 1 97.81 67 PRO B CA 1
ATOM 4047 C C . PRO B 1 67 ? 3.938 41.906 17.734 1 97.81 67 PRO B C 1
ATOM 4049 O O . PRO B 1 67 ? 4.762 42.562 18.344 1 97.81 67 PRO B O 1
ATOM 4052 N N . ALA B 1 68 ? 4.082 40.594 17.547 1 98.56 68 ALA B N 1
ATOM 4053 C CA . ALA B 1 68 ? 5.168 39.906 18.234 1 98.56 68 ALA B CA 1
ATOM 4054 C C . ALA B 1 68 ? 5.707 38.75 17.406 1 98.56 68 ALA B C 1
ATOM 4056 O O . ALA B 1 68 ? 4.938 38.031 16.75 1 98.56 68 ALA B O 1
ATOM 4057 N N . ILE B 1 69 ? 7.047 38.594 17.484 1 98.69 69 ILE B N 1
ATOM 4058 C CA . ILE B 1 69 ? 7.738 37.5 16.812 1 98.69 69 ILE B CA 1
ATOM 4059 C C . ILE B 1 69 ? 8.75 36.875 17.766 1 98.69 69 ILE B C 1
ATOM 4061 O O . ILE B 1 69 ? 9.523 37.562 18.422 1 98.69 69 ILE B O 1
ATOM 4065 N N . CYS B 1 70 ? 8.68 35.562 17.797 1 98.62 70 CYS B N 1
ATOM 4066 C CA . CYS B 1 70 ? 9.609 34.812 18.641 1 98.62 70 CYS B CA 1
ATOM 4067 C C . CYS B 1 70 ? 10.422 33.812 17.812 1 98.62 70 CYS B C 1
ATOM 4069 O O . CYS B 1 70 ? 9.852 33.031 17.047 1 98.62 70 CYS B O 1
ATOM 4071 N N . ASP B 1 71 ? 11.695 33.875 17.922 1 97.12 71 ASP B N 1
ATOM 4072 C CA . ASP B 1 71 ? 12.641 32.906 17.375 1 97.12 71 ASP B CA 1
ATOM 4073 C C . ASP B 1 71 ? 13.969 32.938 18.125 1 97.12 71 ASP B C 1
ATOM 4075 O O . ASP B 1 71 ? 14.469 34.031 18.469 1 97.12 71 ASP B O 1
ATOM 4079 N N . MET B 1 72 ? 14.469 31.781 18.375 1 93.38 72 MET B N 1
ATOM 4080 C CA . MET B 1 72 ? 15.734 31.75 19.109 1 93.38 72 MET B CA 1
ATOM 4081 C C . MET B 1 72 ? 16.875 32.25 18.234 1 93.38 72 MET B C 1
ATOM 4083 O O . MET B 1 72 ? 17.922 32.656 18.75 1 93.38 72 MET B O 1
ATOM 4087 N N . ASP B 1 73 ? 16.75 32.156 16.953 1 92.62 73 ASP B N 1
ATOM 4088 C CA . ASP B 1 73 ? 17.734 32.656 16 1 92.62 73 ASP B CA 1
ATOM 4089 C C . ASP B 1 73 ? 17.484 34.125 15.688 1 92.62 73 ASP B C 1
ATOM 4091 O O . ASP B 1 73 ? 16.516 34.438 14.977 1 92.62 73 ASP B O 1
ATOM 4095 N N . GLU B 1 74 ? 18.375 34.969 16.062 1 94.56 74 GLU B N 1
ATOM 4096 C CA . GLU B 1 74 ? 18.203 36.406 15.922 1 94.56 74 GLU B CA 1
ATOM 4097 C C . GLU B 1 74 ? 18.125 36.812 14.453 1 94.56 74 GLU B C 1
ATOM 4099 O O . GLU B 1 74 ? 17.422 37.75 14.102 1 94.56 74 GLU B O 1
ATOM 4104 N N . GLU B 1 75 ? 18.844 36.094 13.641 1 94.44 75 GLU B N 1
ATOM 4105 C CA . GLU B 1 75 ? 18.812 36.406 12.219 1 94.44 75 GLU B CA 1
ATOM 4106 C C . GLU B 1 75 ? 17.422 36.156 11.625 1 94.44 75 GLU B C 1
ATOM 4108 O O . GLU B 1 75 ? 16.938 36.938 10.805 1 94.44 75 GLU B O 1
ATOM 4113 N N . HIS B 1 76 ? 16.859 35.062 12.062 1 95.25 76 HIS B N 1
ATOM 4114 C CA . HIS B 1 76 ? 15.5 34.75 11.625 1 95.25 76 HIS B CA 1
ATOM 4115 C C . HIS B 1 76 ? 14.523 35.812 12.086 1 95.25 76 HIS B C 1
ATOM 4117 O O . HIS B 1 76 ? 13.688 36.281 11.297 1 95.25 76 HIS B O 1
ATOM 4123 N N . ALA B 1 77 ? 14.648 36.219 13.305 1 97 77 ALA B N 1
ATOM 4124 C CA . ALA B 1 77 ? 13.75 37.219 13.891 1 97 77 ALA B CA 1
ATOM 4125 C C . ALA B 1 77 ? 13.891 38.562 13.188 1 97 77 ALA B C 1
ATOM 4127 O O . ALA B 1 77 ? 12.891 39.219 12.891 1 97 77 ALA B O 1
ATOM 4128 N N . ASP B 1 78 ? 15.133 38.906 12.914 1 96.69 78 ASP B N 1
ATOM 4129 C CA . ASP B 1 78 ? 15.406 40.156 12.258 1 96.69 78 ASP B CA 1
ATOM 4130 C C . ASP B 1 78 ? 14.812 40.219 10.852 1 96.69 78 ASP B C 1
ATOM 4132 O O . ASP B 1 78 ? 14.227 41.219 10.445 1 96.69 78 ASP B O 1
ATOM 4136 N N . ARG B 1 79 ? 15.023 39.188 10.164 1 97.12 79 ARG B N 1
ATOM 4137 C CA . ARG B 1 79 ? 14.469 39.094 8.812 1 97.12 79 ARG B CA 1
ATOM 4138 C C . ARG B 1 79 ? 12.945 39.219 8.836 1 97.12 79 ARG B C 1
ATOM 4140 O O . ARG B 1 79 ? 12.359 39.875 7.992 1 97.12 79 ARG B O 1
ATOM 4147 N N . ALA B 1 80 ? 12.367 38.531 9.773 1 97.88 80 ALA B N 1
ATOM 4148 C CA . ALA B 1 80 ? 10.914 38.594 9.914 1 97.88 80 ALA B CA 1
ATOM 4149 C C . ALA B 1 80 ? 10.438 40 10.281 1 97.88 80 ALA B C 1
ATOM 4151 O O . ALA B 1 80 ? 9.406 40.438 9.789 1 97.88 80 ALA B O 1
ATOM 4152 N N . GLU B 1 81 ? 11.133 40.625 11.156 1 97.81 81 GLU B N 1
ATOM 4153 C CA . GLU B 1 81 ? 10.812 42 11.531 1 97.81 81 GLU B CA 1
ATOM 4154 C C . GLU B 1 81 ? 10.828 42.906 10.32 1 97.81 81 GLU B C 1
ATOM 4156 O O . GLU B 1 81 ? 9.938 43.75 10.164 1 97.81 81 GLU B O 1
ATOM 4161 N N . LYS B 1 82 ? 11.789 42.781 9.508 1 97.56 82 LYS B N 1
ATOM 4162 C CA . LYS B 1 82 ? 11.922 43.594 8.305 1 97.56 82 LYS B CA 1
ATOM 4163 C C . LYS B 1 82 ? 10.75 43.375 7.355 1 97.56 82 LYS B C 1
ATOM 4165 O O . LYS B 1 82 ? 10.281 44.312 6.703 1 97.56 82 LYS B O 1
ATOM 4170 N N . LEU B 1 83 ? 10.336 42.125 7.273 1 97.69 83 LEU B N 1
ATOM 4171 C CA . LEU B 1 83 ? 9.18 41.812 6.441 1 97.69 83 LEU B CA 1
ATOM 4172 C C . LEU B 1 83 ? 7.938 42.562 6.934 1 97.69 83 LEU B C 1
ATOM 4174 O O . LEU B 1 83 ? 7.191 43.125 6.133 1 97.69 83 LEU B O 1
ATOM 4178 N N . VAL B 1 84 ? 7.723 42.562 8.234 1 98.06 84 VAL B N 1
ATOM 4179 C CA . VAL B 1 84 ? 6.551 43.188 8.812 1 98.06 84 VAL B CA 1
ATOM 4180 C C . VAL B 1 84 ? 6.629 44.719 8.609 1 98.06 84 VAL B C 1
ATOM 4182 O O . VAL B 1 84 ? 5.672 45.312 8.141 1 98.06 84 VAL B O 1
ATOM 4185 N N . ALA B 1 85 ? 7.762 45.219 8.891 1 95.94 85 ALA B N 1
ATOM 4186 C CA . ALA B 1 85 ? 7.961 46.656 8.727 1 95.94 85 ALA B CA 1
ATOM 4187 C C . ALA B 1 85 ? 7.805 47.062 7.266 1 95.94 85 ALA B C 1
ATOM 4189 O O . ALA B 1 85 ? 7.219 48.125 6.969 1 95.94 85 ALA B O 1
ATOM 4190 N N . GLY B 1 86 ? 8.344 46.281 6.465 1 96.12 86 GLY B N 1
ATOM 4191 C CA . GLY B 1 86 ? 8.281 46.562 5.039 1 96.12 86 GLY B CA 1
ATOM 4192 C C . GLY B 1 86 ? 6.863 46.531 4.492 1 96.12 86 GLY B C 1
ATOM 4193 O O . GLY B 1 86 ? 6.594 47.125 3.434 1 96.12 86 GLY B O 1
ATOM 4194 N N . SER B 1 87 ? 6 45.938 5.191 1 96.38 87 SER B N 1
ATOM 4195 C CA . SER B 1 87 ? 4.605 45.844 4.766 1 96.38 87 SER B CA 1
ATOM 4196 C C . SER B 1 87 ? 3.824 47.094 5.203 1 96.38 87 SER B C 1
ATOM 4198 O O . SER B 1 87 ? 2.633 47.219 4.91 1 96.38 87 SER B O 1
ATOM 4200 N N . GLY B 1 88 ? 4.453 48 5.961 1 95.69 88 GLY B N 1
ATOM 4201 C CA . GLY B 1 88 ? 3.814 49.25 6.41 1 95.69 88 GLY B CA 1
ATOM 4202 C C . GLY B 1 88 ? 3.213 49.125 7.797 1 95.69 88 GLY B C 1
ATOM 4203 O O . GLY B 1 88 ? 2.662 50.094 8.328 1 95.69 88 GLY B O 1
ATOM 4204 N N . ARG B 1 89 ? 3.391 48 8.352 1 95.62 89 ARG B N 1
ATOM 4205 C CA . ARG B 1 89 ? 2.859 47.781 9.695 1 95.62 89 ARG B CA 1
ATOM 4206 C C . ARG B 1 89 ? 3.887 48.156 10.758 1 95.62 89 ARG B C 1
ATOM 4208 O O . ARG B 1 89 ? 5.07 48.312 10.461 1 95.62 89 ARG B O 1
ATOM 4215 N N . GLN B 1 90 ? 3.354 48.312 11.961 1 95.25 90 GLN B N 1
ATOM 4216 C CA . GLN B 1 90 ? 4.25 48.562 13.094 1 95.25 90 GLN B CA 1
ATOM 4217 C C . GLN B 1 90 ? 5.18 47.344 13.312 1 95.25 90 GLN B C 1
ATOM 4219 O O . GLN B 1 90 ? 4.746 46.219 13.242 1 95.25 90 GLN B O 1
ATOM 4224 N N . ALA B 1 91 ? 6.406 47.688 13.547 1 96.81 91 ALA B N 1
ATOM 4225 C CA . ALA B 1 91 ? 7.387 46.625 13.789 1 96.81 91 ALA B CA 1
ATOM 4226 C C . ALA B 1 91 ? 7.004 45.781 15.016 1 96.81 91 ALA B C 1
ATOM 4228 O O . ALA B 1 91 ? 6.602 46.344 16.047 1 96.81 91 ALA B O 1
ATOM 4229 N N . PRO B 1 92 ? 7.148 44.531 14.906 1 98.31 92 PRO B N 1
ATOM 4230 C CA . PRO B 1 92 ? 6.82 43.656 16.031 1 98.31 92 PRO B CA 1
ATOM 4231 C C . PRO B 1 92 ? 7.887 43.688 17.125 1 98.31 92 PRO B C 1
ATOM 4233 O O . PRO B 1 92 ? 9.055 43.969 16.859 1 98.31 92 PRO B O 1
ATOM 4236 N N . GLU B 1 93 ? 7.434 43.438 18.328 1 98.19 93 GLU B N 1
ATOM 4237 C CA . GLU B 1 93 ? 8.406 43.125 19.359 1 98.19 93 GLU B CA 1
ATOM 4238 C C . GLU B 1 93 ? 9.055 41.781 19.141 1 98.19 93 GLU B C 1
ATOM 4240 O O . GLU B 1 93 ? 8.375 40.812 18.797 1 98.19 93 GLU B O 1
ATOM 4245 N N . LEU B 1 94 ? 10.375 41.719 19.375 1 98.31 94 LEU B N 1
ATOM 4246 C CA . LEU B 1 94 ? 11.117 40.5 19.125 1 98.31 94 LEU B CA 1
ATOM 4247 C C . LEU B 1 94 ? 11.422 39.781 20.438 1 98.31 94 LEU B C 1
ATOM 4249 O O . LEU B 1 94 ? 11.758 40.406 21.438 1 98.31 94 LEU B O 1
ATOM 4253 N N . TYR B 1 95 ? 11.203 38.531 20.422 1 98.5 95 TYR B N 1
ATOM 4254 C CA . TYR B 1 95 ? 11.539 37.625 21.531 1 98.5 95 TYR B CA 1
ATOM 4255 C C . TYR B 1 95 ? 12.586 36.594 21.109 1 98.5 95 TYR B C 1
ATOM 4257 O O . TYR B 1 95 ? 12.258 35.594 20.484 1 98.5 95 TYR B O 1
ATOM 4265 N N . THR B 1 96 ? 13.828 36.781 21.484 1 97.31 96 THR B N 1
ATOM 4266 C CA . THR B 1 96 ? 14.922 36 20.938 1 97.31 96 THR B CA 1
ATOM 4267 C C . THR B 1 96 ? 15.82 35.469 22.062 1 97.31 96 THR B C 1
ATOM 4269 O O . THR B 1 96 ? 16.953 35.062 21.812 1 97.31 96 THR B O 1
ATOM 4272 N N . ARG B 1 97 ? 15.336 35.625 23.297 1 93.69 97 ARG B N 1
ATOM 4273 C CA . ARG B 1 97 ? 16.203 35.344 24.438 1 93.69 97 ARG B CA 1
ATOM 4274 C C . ARG B 1 97 ? 16.141 33.875 24.844 1 93.69 97 ARG B C 1
ATOM 4276 O O . ARG B 1 97 ? 15.859 33.562 26.016 1 93.69 97 ARG B O 1
ATOM 4283 N N . GLY B 1 98 ? 16.406 32.938 23.875 1 90.81 98 GLY B N 1
ATOM 4284 C CA . GLY B 1 98 ? 16.516 31.531 24.219 1 90.81 98 GLY B CA 1
ATOM 4285 C C . GLY B 1 98 ? 15.242 30.766 23.953 1 90.81 98 GLY B C 1
ATOM 4286 O O . GLY B 1 98 ? 14.289 31.297 23.375 1 90.81 98 GLY B O 1
ATOM 4287 N N . GLU B 1 99 ? 15.203 29.516 24.531 1 90.62 99 GLU B N 1
ATOM 4288 C CA . GLU B 1 99 ? 14.172 28.547 24.172 1 90.62 99 GLU B CA 1
ATOM 4289 C C . GLU B 1 99 ? 12.844 28.875 24.844 1 90.62 99 GLU B C 1
ATOM 4291 O O . GLU B 1 99 ? 11.781 28.547 24.328 1 90.62 99 GLU B O 1
ATOM 4296 N N . ASP B 1 100 ? 12.906 29.609 25.906 1 94.62 100 ASP B N 1
ATOM 4297 C CA . ASP B 1 100 ? 11.68 29.797 26.672 1 94.62 100 ASP B CA 1
ATOM 4298 C C . ASP B 1 100 ? 11.141 31.219 26.484 1 94.62 100 ASP B C 1
ATOM 4300 O O . ASP B 1 100 ? 10.164 31.609 27.141 1 94.62 100 ASP B O 1
ATOM 4304 N N . ASP B 1 101 ? 11.719 31.969 25.609 1 97.56 101 ASP B N 1
ATOM 4305 C CA . ASP B 1 101 ? 11.328 33.375 25.469 1 97.56 101 ASP B CA 1
ATOM 4306 C C . ASP B 1 101 ? 9.898 33.5 24.938 1 97.56 101 ASP B C 1
ATOM 4308 O O . ASP B 1 101 ? 9.273 34.531 25.078 1 97.56 101 ASP B O 1
ATOM 4312 N N . TYR B 1 102 ? 9.422 32.406 24.344 1 98.31 102 TYR B N 1
ATOM 4313 C CA . TYR B 1 102 ? 8.031 32.438 23.891 1 98.31 102 TYR B CA 1
ATOM 4314 C C . TYR B 1 102 ? 7.074 32.594 25.062 1 98.31 102 TYR B C 1
ATOM 4316 O O . TYR B 1 102 ? 5.984 33.156 24.906 1 98.31 102 TYR B O 1
ATOM 4324 N N . LEU B 1 103 ? 7.422 32.156 26.266 1 98.56 103 LEU B N 1
ATOM 4325 C CA . LEU B 1 103 ? 6.578 32.312 27.438 1 98.56 103 LEU B CA 1
ATOM 4326 C C . LEU B 1 103 ? 6.391 33.781 27.812 1 98.56 103 LEU B C 1
ATOM 4328 O O . LEU B 1 103 ? 5.309 34.156 28.25 1 98.56 103 LEU B O 1
ATOM 4332 N N . ARG B 1 104 ? 7.457 34.562 27.609 1 98.44 104 ARG B N 1
ATOM 4333 C CA . ARG B 1 104 ? 7.344 36 27.828 1 98.44 104 ARG B CA 1
ATOM 4334 C C . ARG B 1 104 ? 6.398 36.625 26.797 1 98.44 104 ARG B C 1
ATOM 4336 O O . ARG B 1 104 ? 5.582 37.469 27.156 1 98.44 104 ARG B O 1
ATOM 4343 N N . MET B 1 105 ? 6.539 36.188 25.578 1 98.62 105 MET B N 1
ATOM 4344 C CA . MET B 1 105 ? 5.66 36.688 24.516 1 98.62 105 MET B CA 1
ATOM 4345 C C . MET B 1 105 ? 4.199 36.406 24.844 1 98.62 105 MET B C 1
ATOM 4347 O O . MET B 1 105 ? 3.328 37.219 24.609 1 98.62 105 MET B O 1
ATOM 4351 N N . LEU B 1 106 ? 3.939 35.281 25.453 1 98.56 106 LEU B N 1
ATOM 4352 C CA . LEU B 1 106 ? 2.578 34.812 25.688 1 98.56 106 L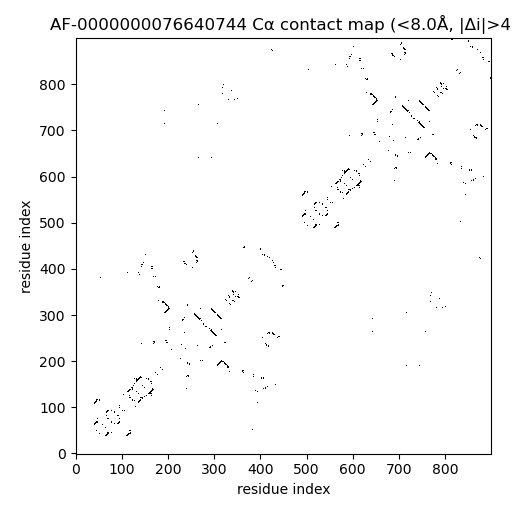EU B CA 1
ATOM 4353 C C . LEU B 1 106 ? 1.934 35.594 26.828 1 98.56 106 LEU B C 1
ATOM 4355 O O . LEU B 1 106 ? 0.72 35.5 27.031 1 98.56 106 LEU B O 1
ATOM 4359 N N . GLN B 1 107 ? 2.68 36.406 27.516 1 98.06 107 GLN B N 1
ATOM 4360 C CA . GLN B 1 107 ? 2.133 37.281 28.562 1 98.06 107 GLN B CA 1
ATOM 4361 C C . GLN B 1 107 ? 1.436 38.5 27.969 1 98.06 107 GLN B C 1
ATOM 4363 O O . GLN B 1 107 ? 0.678 39.188 28.656 1 98.06 107 GLN B O 1
ATOM 4368 N N . ARG B 1 108 ? 1.718 38.688 26.703 1 97.31 108 ARG B N 1
ATOM 4369 C CA . ARG B 1 108 ? 1.074 39.812 26.031 1 97.31 108 ARG B CA 1
ATOM 4370 C C . ARG B 1 108 ? -0.442 39.656 26.031 1 97.31 108 ARG B C 1
ATOM 4372 O O . ARG B 1 108 ? -0.952 38.562 25.859 1 97.31 108 ARG B O 1
ATOM 4379 N N . GLU B 1 109 ? -1.125 40.812 26.078 1 95.5 109 GLU B N 1
ATOM 4380 C CA . GLU B 1 109 ? -2.584 40.781 26.078 1 95.5 109 GLU B CA 1
ATOM 4381 C C . GLU B 1 109 ? -3.15 41.188 24.719 1 95.5 109 GLU B C 1
ATOM 4383 O O . GLU B 1 109 ? -4.344 41 24.469 1 95.5 109 GLU B O 1
ATOM 4388 N N . ASP B 1 110 ? -2.342 41.594 23.828 1 95.81 110 ASP B N 1
ATOM 4389 C CA . ASP B 1 110 ? -2.816 42.062 22.547 1 95.81 110 ASP B CA 1
ATOM 4390 C C . ASP B 1 110 ? -2.6 41.031 21.438 1 95.81 110 ASP B C 1
ATOM 4392 O O . ASP B 1 110 ? -2.234 41.375 20.312 1 95.81 110 ASP B O 1
ATOM 4396 N N . LEU B 1 111 ? -2.619 39.75 21.766 1 97.75 111 LEU B N 1
ATOM 4397 C CA . LEU B 1 111 ? -2.557 38.688 20.797 1 97.75 111 LEU B CA 1
ATOM 4398 C C . LEU B 1 111 ? -3.838 37.844 20.812 1 97.75 111 LEU B C 1
ATOM 4400 O O . LEU B 1 111 ? -4.277 37.406 21.859 1 97.75 111 LEU B O 1
ATOM 4404 N N . ASP B 1 112 ? -4.41 37.656 19.625 1 97.62 112 ASP B N 1
ATOM 4405 C CA . ASP B 1 112 ? -5.613 36.875 19.484 1 97.62 112 ASP B CA 1
ATOM 4406 C C . ASP B 1 112 ? -5.266 35.406 19.203 1 97.62 112 ASP B C 1
ATOM 4408 O O . ASP B 1 112 ? -6.027 34.5 19.547 1 97.62 112 ASP B O 1
ATOM 4412 N N . GLY B 1 113 ? -4.16 35.219 18.531 1 98.19 113 GLY B N 1
ATOM 4413 C CA . GLY B 1 113 ? -3.709 33.906 18.188 1 98.19 113 GLY B CA 1
ATOM 4414 C C . GLY B 1 113 ? -2.219 33.812 17.922 1 98.19 113 GLY B C 1
ATOM 4415 O O . GLY B 1 113 ? -1.552 34.844 17.781 1 98.19 113 GLY B O 1
ATOM 4416 N N . ILE B 1 114 ? -1.75 32.625 17.906 1 98.88 114 ILE B N 1
ATOM 4417 C CA . ILE B 1 114 ? -0.336 32.344 17.656 1 98.88 114 ILE B CA 1
ATOM 4418 C C . ILE B 1 114 ? -0.191 31.297 16.547 1 98.88 114 ILE B C 1
ATOM 4420 O O . ILE B 1 114 ? -0.921 30.312 16.531 1 98.88 114 ILE B O 1
ATOM 4424 N N . VAL B 1 115 ? 0.732 31.5 15.617 1 98.88 115 VAL B N 1
ATOM 4425 C CA . VAL B 1 115 ? 1.178 30.484 14.672 1 98.88 115 VAL B CA 1
ATOM 4426 C C . VAL B 1 115 ? 2.504 29.891 15.141 1 98.88 115 VAL B C 1
ATOM 4428 O O . VAL B 1 115 ? 3.449 30.625 15.438 1 98.88 115 VAL B O 1
ATOM 4431 N N . ILE B 1 116 ? 2.551 28.625 15.219 1 98.88 116 ILE B N 1
ATOM 4432 C CA . ILE B 1 116 ? 3.748 27.922 15.68 1 98.88 116 ILE B CA 1
ATOM 4433 C C . ILE B 1 116 ? 4.348 27.109 14.539 1 98.88 116 ILE B C 1
ATOM 4435 O O . ILE B 1 116 ? 3.695 26.219 13.992 1 98.88 116 ILE B O 1
ATOM 4439 N N . ALA B 1 117 ? 5.562 27.375 14.148 1 97.69 117 ALA B N 1
ATOM 4440 C CA . ALA B 1 117 ? 6.336 26.672 13.133 1 97.69 117 ALA B CA 1
ATOM 4441 C C . ALA B 1 117 ? 7.77 26.438 13.602 1 97.69 117 ALA B C 1
ATOM 4443 O O . ALA B 1 117 ? 8.719 26.953 13 1 97.69 117 ALA B O 1
ATOM 4444 N N . THR B 1 118 ? 7.977 25.656 14.641 1 96.75 118 THR B N 1
ATOM 4445 C CA . THR B 1 118 ? 9.25 25.328 15.273 1 96.75 118 THR B CA 1
ATOM 4446 C C . THR B 1 118 ? 9.602 23.859 15.055 1 96.75 118 THR B C 1
ATOM 4448 O O . THR B 1 118 ? 8.875 23.141 14.367 1 96.75 118 THR B O 1
ATOM 4451 N N . PRO B 1 119 ? 10.758 23.469 15.531 1 94.25 119 PRO B N 1
ATOM 4452 C CA . PRO B 1 119 ? 11.016 22.016 15.5 1 94.25 119 PRO B CA 1
ATOM 4453 C C . PRO B 1 119 ? 9.922 21.219 16.188 1 94.25 119 PRO B C 1
ATOM 4455 O O . PRO B 1 119 ? 9.328 21.688 17.172 1 94.25 119 PRO B O 1
ATOM 4458 N N . TRP B 1 120 ? 9.719 20.016 15.805 1 96 120 TRP B N 1
ATOM 4459 C CA . TRP B 1 120 ? 8.531 19.219 16.094 1 96 120 TRP B CA 1
ATOM 4460 C C . TRP B 1 120 ? 8.336 19.047 17.594 1 96 120 TRP B C 1
ATOM 4462 O O . TRP B 1 120 ? 7.215 19.141 18.094 1 96 120 TRP B O 1
ATOM 4472 N N . HIS B 1 121 ? 9.375 18.797 18.312 1 94.5 121 HIS B N 1
ATOM 4473 C CA . HIS B 1 121 ? 9.25 18.469 19.719 1 94.5 121 HIS B CA 1
ATOM 4474 C C . HIS B 1 121 ? 8.734 19.656 20.531 1 94.5 121 HIS B C 1
ATOM 4476 O O . HIS B 1 121 ? 8.289 19.484 21.656 1 94.5 121 HIS B O 1
ATOM 4482 N N . TRP B 1 122 ? 8.75 20.828 19.922 1 96.94 122 TRP B N 1
ATOM 4483 C CA . TRP B 1 122 ? 8.32 22.047 20.625 1 96.94 122 TRP B CA 1
ATOM 4484 C C . TRP B 1 122 ? 6.844 22.328 20.344 1 96.94 122 TRP B C 1
ATOM 4486 O O . TRP B 1 122 ? 6.227 23.141 21.031 1 96.94 122 TRP B O 1
ATOM 4496 N N . HIS B 1 123 ? 6.258 21.703 19.391 1 98.56 123 HIS B N 1
ATOM 4497 C CA . HIS B 1 123 ? 4.906 22.031 18.953 1 98.56 123 HIS B CA 1
ATOM 4498 C C . HIS B 1 123 ? 3.908 21.906 20.109 1 98.56 123 HIS B C 1
ATOM 4500 O O . HIS B 1 123 ? 3.258 22.891 20.469 1 98.56 123 HIS B O 1
ATOM 4506 N N . ALA B 1 124 ? 3.906 20.766 20.75 1 98.81 124 ALA B N 1
ATOM 4507 C CA . ALA B 1 124 ? 2.893 20.516 21.766 1 98.81 124 ALA B CA 1
ATOM 4508 C C . ALA B 1 124 ? 3.111 21.406 22.984 1 98.81 124 ALA B C 1
ATOM 4510 O O . ALA B 1 124 ? 2.189 22.094 23.438 1 98.81 124 ALA B O 1
ATOM 4511 N N . PRO B 1 125 ? 4.324 21.516 23.531 1 98.69 125 PRO B N 1
ATOM 4512 C CA . PRO B 1 125 ? 4.523 22.391 24.703 1 98.69 125 PRO B CA 1
ATOM 4513 C C . PRO B 1 125 ? 4.164 23.844 24.406 1 98.69 125 PRO B C 1
ATOM 4515 O O . PRO B 1 125 ? 3.523 24.5 25.234 1 98.69 125 PRO B O 1
ATOM 4518 N N . MET B 1 126 ? 4.508 24.312 23.266 1 98.81 126 MET B N 1
ATOM 4519 C CA . MET B 1 126 ? 4.238 25.703 22.906 1 98.81 126 MET B CA 1
ATOM 4520 C C . MET B 1 126 ? 2.748 25.922 22.688 1 98.81 126 MET B C 1
ATOM 4522 O O . MET B 1 126 ? 2.209 26.969 23.062 1 98.81 126 MET B O 1
ATOM 4526 N N . ALA B 1 127 ? 2.125 24.953 22.062 1 98.94 127 ALA B N 1
ATOM 4527 C CA . ALA B 1 127 ? 0.687 25.062 21.844 1 98.94 127 ALA B CA 1
ATOM 4528 C C . ALA B 1 127 ? -0.078 25.047 23.156 1 98.94 127 ALA B C 1
ATOM 4530 O O . ALA B 1 127 ? -1.014 25.828 23.359 1 98.94 127 ALA B O 1
ATOM 4531 N N . VAL B 1 128 ? 0.315 24.156 24.031 1 98.94 128 VAL B N 1
ATOM 4532 C CA . VAL B 1 128 ? -0.302 24.062 25.359 1 98.94 128 VAL B CA 1
ATOM 4533 C C . VAL B 1 128 ? -0.164 25.391 26.094 1 98.94 128 VAL B C 1
ATOM 4535 O O . VAL B 1 128 ? -1.149 25.938 26.594 1 98.94 128 VAL B O 1
ATOM 4538 N N . ALA B 1 129 ? 1.012 25.938 26.109 1 98.94 129 ALA B N 1
ATOM 4539 C CA . ALA B 1 129 ? 1.262 27.203 26.781 1 98.94 129 ALA B CA 1
ATOM 4540 C C . ALA B 1 129 ? 0.432 28.328 26.156 1 98.94 129 ALA B C 1
ATOM 4542 O O . ALA B 1 129 ? -0.085 29.188 26.859 1 98.94 129 ALA B O 1
ATOM 4543 N N . THR B 1 130 ? 0.346 28.297 24.828 1 98.88 130 THR B N 1
ATOM 4544 C CA . THR B 1 130 ? -0.422 29.297 24.109 1 98.88 130 THR B CA 1
ATOM 4545 C C . THR B 1 130 ? -1.887 29.281 24.531 1 98.88 130 THR B C 1
ATOM 4547 O O . THR B 1 130 ? -2.453 30.312 24.891 1 98.88 130 THR B O 1
ATOM 4550 N N . MET B 1 131 ? -2.451 28.125 24.562 1 98.81 131 MET B N 1
ATOM 4551 C CA . MET B 1 131 ? -3.857 28 24.922 1 98.81 131 MET B CA 1
ATOM 4552 C C . MET B 1 131 ? -4.074 28.375 26.391 1 98.81 131 MET B C 1
ATOM 4554 O O . MET B 1 131 ? -5.051 29.047 26.719 1 98.81 131 MET B O 1
ATOM 4558 N N . LYS B 1 132 ? -3.197 28.016 27.25 1 98.75 132 LYS B N 1
ATOM 4559 C CA . LYS B 1 132 ? -3.305 28.344 28.672 1 98.75 132 LYS B CA 1
ATOM 4560 C C . LYS B 1 132 ? -3.242 29.859 28.891 1 98.75 132 LYS B C 1
ATOM 4562 O O . LYS B 1 132 ? -3.773 30.375 29.875 1 98.75 132 LYS B O 1
ATOM 4567 N N . SER B 1 133 ? -2.643 30.578 27.969 1 98.56 133 SER B N 1
ATOM 4568 C CA . SER B 1 133 ? -2.543 32.031 28.062 1 98.56 133 SER B CA 1
ATOM 4569 C C . SER B 1 133 ? -3.766 32.719 27.453 1 98.56 133 SER B C 1
ATOM 4571 O O . SER B 1 133 ? -3.812 33.938 27.328 1 98.56 133 SER B O 1
ATOM 4573 N N . GLY B 1 134 ? -4.719 31.891 26.984 1 98.06 134 GLY B N 1
ATOM 4574 C CA . GLY B 1 134 ? -5.984 32.438 26.5 1 98.06 134 GLY B CA 1
ATOM 4575 C C . GLY B 1 134 ? -5.957 32.781 25.031 1 98.06 134 GLY B C 1
ATOM 4576 O O . GLY B 1 134 ? -6.758 33.594 24.562 1 98.06 134 GLY B O 1
ATOM 4577 N N . LYS B 1 135 ? -5.086 32.281 24.281 1 98.38 135 LYS B N 1
ATOM 4578 C CA . LYS B 1 135 ? -4.941 32.594 22.859 1 98.38 135 LYS B CA 1
ATOM 4579 C C . LYS B 1 135 ? -5.188 31.359 22 1 98.38 135 LYS B C 1
ATOM 4581 O O . LYS B 1 135 ? -4.863 30.234 22.391 1 98.38 135 LYS B O 1
ATOM 4586 N N . HIS B 1 136 ? -5.781 31.531 20.781 1 98.56 136 HIS B N 1
ATOM 4587 C CA . HIS B 1 136 ? -5.918 30.453 19.812 1 98.56 136 HIS B CA 1
ATOM 4588 C C . HIS B 1 136 ? -4.566 30.094 19.188 1 98.56 136 HIS B C 1
ATOM 4590 O O . HIS B 1 136 ? -3.645 30.906 19.188 1 98.56 136 HIS B O 1
ATOM 4596 N N . VAL B 1 137 ? -4.496 28.875 18.719 1 98.88 137 VAL B N 1
ATOM 4597 C CA . VAL B 1 137 ? -3.184 28.516 18.203 1 98.88 137 VAL B CA 1
ATOM 4598 C C . VAL B 1 137 ? -3.346 27.734 16.906 1 98.88 137 VAL B C 1
ATOM 4600 O O . VAL B 1 137 ? -4.246 26.891 16.766 1 98.88 137 VAL B O 1
ATOM 4603 N N . GLY B 1 138 ? -2.619 28.078 15.875 1 98.81 138 GLY B N 1
ATOM 4604 C CA . GLY B 1 138 ? -2.322 27.297 14.688 1 98.81 138 GLY B CA 1
ATOM 4605 C C . GLY B 1 138 ? -0.937 26.672 14.719 1 98.81 138 GLY B C 1
ATOM 4606 O O . GLY B 1 138 ? 0.064 27.391 14.828 1 98.81 138 GLY B O 1
ATOM 4607 N N . VAL B 1 139 ? -0.882 25.375 14.609 1 98.81 139 VAL B N 1
ATOM 4608 C CA . VAL B 1 139 ? 0.385 24.672 14.789 1 98.81 139 VAL B CA 1
ATOM 4609 C C . VAL B 1 139 ? 0.725 23.891 13.516 1 98.81 139 VAL B C 1
ATOM 4611 O O . VAL B 1 139 ? -0.123 23.188 12.969 1 98.81 139 VAL B O 1
ATOM 4614 N N . GLU B 1 140 ? 1.933 24 13.094 1 98.31 140 GLU B N 1
ATOM 4615 C CA . GLU B 1 140 ? 2.418 23.234 11.953 1 98.31 140 GLU B CA 1
ATOM 4616 C C . GLU B 1 140 ? 2.461 21.734 12.273 1 98.31 140 GLU B C 1
ATOM 4618 O O . GLU B 1 140 ? 2.393 21.344 13.438 1 98.31 140 GLU B O 1
ATOM 4623 N N . VAL B 1 141 ? 2.598 20.984 11.273 1 97.75 141 VAL B N 1
ATOM 4624 C CA . VAL B 1 141 ? 2.443 19.531 11.391 1 97.75 141 VAL B CA 1
ATOM 4625 C C . VAL B 1 141 ? 3.797 18.891 11.688 1 97.75 141 VAL B C 1
ATOM 4627 O O . VAL B 1 141 ? 4.836 19.375 11.227 1 97.75 141 VAL B O 1
ATOM 4630 N N . PRO B 1 142 ? 3.852 17.812 12.422 1 98.12 142 PRO B N 1
ATOM 4631 C CA . PRO B 1 142 ? 2.783 17.328 13.297 1 98.12 142 PRO B CA 1
ATOM 4632 C C . PRO B 1 142 ? 2.646 18.156 14.578 1 98.12 142 PRO B C 1
ATOM 4634 O O . PRO B 1 142 ? 3.578 18.875 14.961 1 98.12 142 PRO B O 1
ATOM 4637 N N . VAL B 1 143 ? 1.538 18.031 15.266 1 98.69 143 VAL B N 1
ATOM 4638 C CA . VAL B 1 143 ? 1.296 18.938 16.391 1 98.69 143 VAL B CA 1
ATOM 4639 C C . VAL B 1 143 ? 1.95 18.375 17.641 1 98.69 143 VAL B C 1
ATOM 4641 O O . VAL B 1 143 ? 2.141 19.109 18.625 1 98.69 143 VAL B O 1
ATOM 4644 N N . ALA B 1 144 ? 2.219 17.094 17.609 1 98.56 144 ALA B N 1
ATOM 4645 C CA . ALA B 1 144 ? 2.873 16.422 18.719 1 98.56 144 ALA B CA 1
ATOM 4646 C C . ALA B 1 144 ? 3.711 15.234 18.234 1 98.56 144 ALA B C 1
ATOM 4648 O O . ALA B 1 144 ? 3.438 14.664 17.172 1 98.56 144 ALA B O 1
ATOM 4649 N N . THR B 1 145 ? 4.703 14.891 19.094 1 97.44 145 THR B N 1
ATOM 4650 C CA . THR B 1 145 ? 5.57 13.766 18.734 1 97.44 145 THR B CA 1
ATOM 4651 C C . THR B 1 145 ? 5.359 12.594 19.688 1 97.44 145 THR B C 1
ATOM 4653 O O . THR B 1 145 ? 5.941 11.523 19.5 1 97.44 145 THR B O 1
ATOM 4656 N N . THR B 1 146 ? 4.531 12.789 20.734 1 98.31 146 THR B N 1
ATOM 4657 C CA . THR B 1 146 ? 4.211 11.742 21.703 1 98.31 146 THR B CA 1
ATOM 4658 C C . THR B 1 146 ? 2.703 11.648 21.922 1 98.31 146 THR B C 1
ATOM 4660 O O . THR B 1 146 ? 1.975 12.609 21.656 1 98.31 146 THR B O 1
ATOM 4663 N N . LEU B 1 147 ? 2.355 10.492 22.438 1 98.5 147 LEU B N 1
ATOM 4664 C CA . LEU B 1 147 ? 0.942 10.312 22.75 1 98.5 147 LEU B CA 1
ATOM 4665 C C . LEU B 1 147 ? 0.513 11.242 23.875 1 98.5 147 LEU B C 1
ATOM 4667 O O . LEU B 1 147 ? -0.6 11.773 23.859 1 98.5 147 LEU B O 1
ATOM 4671 N N . GLU B 1 148 ? 1.323 11.391 24.828 1 98.69 148 GLU B N 1
ATOM 4672 C CA . GLU B 1 148 ? 1.042 12.305 25.922 1 98.69 148 GLU B CA 1
ATOM 4673 C C . GLU B 1 148 ? 0.851 13.734 25.422 1 98.69 148 GLU B C 1
ATOM 4675 O O . GLU B 1 148 ? -0.036 14.453 25.891 1 98.69 148 GLU B O 1
ATOM 4680 N N . GLY B 1 149 ? 1.695 14.141 24.5 1 98.81 149 GLY B N 1
ATOM 4681 C CA . GLY B 1 149 ? 1.531 15.453 23.906 1 98.81 149 GLY B CA 1
ATOM 4682 C C . GLY B 1 149 ? 0.182 15.633 23.234 1 98.81 149 GLY B C 1
ATOM 4683 O O . GLY B 1 149 ? -0.426 16.703 23.328 1 98.81 149 GLY B O 1
ATOM 4684 N N . CYS B 1 150 ? -0.273 14.617 22.562 1 98.88 150 CYS B N 1
ATOM 4685 C CA . CYS B 1 150 ? -1.594 14.656 21.938 1 98.88 150 CYS B CA 1
ATOM 4686 C C . CYS B 1 150 ? -2.68 14.883 22.984 1 98.88 150 CYS B C 1
ATOM 4688 O O . CYS B 1 150 ? -3.553 15.734 22.812 1 98.88 150 CYS B O 1
ATOM 4690 N N . TRP B 1 151 ? -2.594 14.164 24.031 1 98.88 151 TRP B N 1
ATOM 4691 C CA . TRP B 1 151 ? -3.576 14.281 25.109 1 98.88 151 TRP B CA 1
ATOM 4692 C C . TRP B 1 151 ? -3.5 15.656 25.766 1 98.88 151 TRP B C 1
ATOM 4694 O O . TRP B 1 151 ? -4.527 16.25 26.094 1 98.88 151 TRP B O 1
ATOM 4704 N N . ASP B 1 152 ? -2.314 16.156 25.969 1 98.94 152 ASP B N 1
ATOM 4705 C CA . ASP B 1 152 ? -2.141 17.469 26.562 1 98.94 152 ASP B CA 1
ATOM 4706 C C . ASP B 1 152 ? -2.854 18.547 25.75 1 98.94 152 ASP B C 1
ATOM 4708 O O . ASP B 1 152 ? -3.475 19.453 26.312 1 98.94 152 ASP B O 1
ATOM 4712 N N . LEU B 1 153 ? -2.729 18.438 24.484 1 98.94 153 LEU B N 1
ATOM 4713 C CA . LEU B 1 153 ? -3.383 19.406 23.609 1 98.94 153 LEU B CA 1
ATOM 4714 C C . LEU B 1 153 ? -4.898 19.344 23.781 1 98.94 153 LEU B C 1
ATOM 4716 O O . LEU B 1 153 ? -5.555 20.375 23.922 1 98.94 153 LEU B O 1
ATOM 4720 N N . VAL B 1 154 ? -5.426 18.125 23.734 1 98.88 154 VAL B N 1
ATOM 4721 C CA . VAL B 1 154 ? -6.871 17.938 23.828 1 98.88 154 VAL B CA 1
ATOM 4722 C C . VAL B 1 154 ? -7.371 18.438 25.188 1 98.88 154 VAL B C 1
ATOM 4724 O O . VAL B 1 154 ? -8.312 19.234 25.25 1 98.88 154 VAL B O 1
ATOM 4727 N N . ARG B 1 155 ? -6.734 18.047 26.234 1 98.88 155 ARG B N 1
ATOM 4728 C CA . ARG B 1 155 ? -7.145 18.438 27.594 1 98.88 155 ARG B CA 1
ATOM 4729 C C . ARG B 1 155 ? -7.07 19.938 27.781 1 98.88 155 ARG B C 1
ATOM 4731 O O . ARG B 1 155 ? -7.957 20.547 28.391 1 98.88 155 ARG B O 1
ATOM 4738 N N . THR B 1 156 ? -6.043 20.547 27.25 1 98.94 156 THR B N 1
ATOM 4739 C CA . THR B 1 156 ? -5.867 21.984 27.406 1 98.94 156 THR B CA 1
ATOM 4740 C C . THR B 1 156 ? -6.934 22.75 26.625 1 98.94 156 THR B C 1
ATOM 4742 O O . THR B 1 156 ? -7.504 23.719 27.125 1 98.94 156 THR B O 1
ATOM 4745 N N . SER B 1 157 ? -7.125 22.312 25.391 1 98.81 157 SER B N 1
ATOM 4746 C CA . SER B 1 157 ? -8.164 22.969 24.594 1 98.81 157 SER B CA 1
ATOM 4747 C C . SER B 1 157 ? -9.523 22.891 25.281 1 98.81 157 SER B C 1
ATOM 4749 O O . SER B 1 157 ? -10.25 23.875 25.328 1 98.81 157 SER B O 1
ATOM 4751 N N . GLU B 1 158 ? -9.836 21.75 25.828 1 98.38 158 GLU B N 1
ATOM 4752 C CA . GLU B 1 158 ? -11.109 21.562 26.516 1 98.38 158 GLU B CA 1
ATOM 4753 C C . GLU B 1 158 ? -11.18 22.406 27.781 1 98.38 158 GLU B C 1
ATOM 4755 O O . GLU B 1 158 ? -12.227 22.984 28.078 1 98.38 158 GLU B O 1
ATOM 4760 N N . ALA B 1 159 ? -10.148 22.547 28.469 1 98.69 159 ALA B N 1
ATOM 4761 C CA . ALA B 1 159 ? -10.125 23.25 29.75 1 98.69 159 ALA B CA 1
ATOM 4762 C C . ALA B 1 159 ? -10.195 24.766 29.531 1 98.69 159 ALA B C 1
ATOM 4764 O O . ALA B 1 159 ? -10.812 25.484 30.328 1 98.69 159 ALA B O 1
ATOM 4765 N N . THR B 1 160 ? -9.555 25.281 28.516 1 98.25 160 THR B N 1
ATOM 4766 C CA . THR B 1 160 ? -9.414 26.734 28.328 1 98.25 160 THR B CA 1
ATOM 4767 C C . THR B 1 160 ? -10.492 27.25 27.391 1 98.25 160 THR B C 1
ATOM 4769 O O . THR B 1 160 ? -10.766 28.453 27.359 1 98.25 160 THR B O 1
ATOM 4772 N N . GLY B 1 161 ? -10.961 26.328 26.547 1 97.62 161 GLY B N 1
ATOM 4773 C CA . GLY B 1 161 ? -11.898 26.75 25.516 1 97.62 161 GLY B CA 1
ATOM 4774 C C . GLY B 1 161 ? -11.219 27.344 24.297 1 97.62 161 GLY B C 1
ATOM 4775 O O . GLY B 1 161 ? -11.883 27.75 23.359 1 97.62 161 GLY B O 1
ATOM 4776 N N . MET B 1 162 ? -9.938 27.391 24.297 1 98.06 162 MET B N 1
ATOM 4777 C CA . MET B 1 162 ? -9.188 27.922 23.156 1 98.06 162 MET B CA 1
ATOM 4778 C C . MET B 1 162 ? -9.031 26.859 22.078 1 98.06 162 MET B C 1
ATOM 4780 O O . MET B 1 162 ? -8.953 25.656 22.375 1 98.06 162 MET B O 1
ATOM 4784 N N . SER B 1 163 ? -8.938 27.312 20.812 1 97.81 163 SER B N 1
ATOM 4785 C CA . SER B 1 163 ? -8.828 26.391 19.688 1 97.81 163 SER B CA 1
ATOM 4786 C C . SER B 1 163 ? -7.375 26.078 19.359 1 97.81 163 SER B C 1
ATOM 4788 O O . SER B 1 163 ? -6.508 26.938 19.469 1 97.81 163 SER B O 1
ATOM 4790 N N . CYS B 1 164 ? -7.176 24.875 19.031 1 98.56 164 CYS B N 1
ATOM 4791 C CA . CYS B 1 164 ? -5.934 24.375 18.438 1 98.56 164 CYS B CA 1
ATOM 4792 C C . CYS B 1 164 ? -6.168 23.828 17.047 1 98.56 164 CYS B C 1
ATOM 4794 O O . CYS B 1 164 ? -6.785 22.766 16.891 1 98.56 164 CYS B O 1
ATOM 4796 N N . MET B 1 165 ? -5.645 24.531 16.062 1 98.81 165 MET B N 1
ATOM 4797 C CA . MET B 1 165 ? -5.816 24.094 14.688 1 98.81 165 MET B CA 1
ATOM 4798 C C . MET B 1 165 ? -4.512 23.547 14.117 1 98.81 165 MET B C 1
ATOM 4800 O O . MET B 1 165 ? -3.469 24.188 14.211 1 98.81 165 MET B O 1
ATOM 4804 N N . ILE B 1 166 ? -4.586 22.328 13.625 1 98.88 166 ILE B N 1
ATOM 4805 C CA . ILE B 1 166 ? -3.445 21.812 12.883 1 98.88 166 ILE B CA 1
ATOM 4806 C C . ILE B 1 166 ? -3.381 22.469 11.508 1 98.88 166 ILE B C 1
ATOM 4808 O O . ILE B 1 166 ? -4.395 22.562 10.805 1 98.88 166 ILE B O 1
ATOM 4812 N N . LEU B 1 167 ? -2.26 22.969 11.141 1 98.62 167 LEU B N 1
ATOM 4813 C CA . LEU B 1 167 ? -2.1 23.641 9.859 1 98.62 167 LEU B CA 1
ATOM 4814 C C . LEU B 1 167 ? -1.729 22.656 8.758 1 98.62 167 LEU B C 1
ATOM 4816 O O . LEU B 1 167 ? -0.667 22.781 8.148 1 98.62 167 LEU B O 1
ATOM 4820 N N . GLU B 1 168 ? -2.637 21.781 8.508 1 98.5 168 GLU B N 1
ATOM 4821 C CA . GLU B 1 168 ? -2.465 20.781 7.457 1 98.5 168 GLU B CA 1
ATOM 4822 C C . GLU B 1 168 ? -2.967 21.297 6.113 1 98.5 168 GLU B C 1
ATOM 4824 O O . GLU B 1 168 ? -4.148 21.156 5.789 1 98.5 168 GLU B O 1
ATOM 4829 N N . ASN B 1 169 ? -2.068 21.766 5.324 1 97.81 169 ASN B N 1
ATOM 4830 C CA . ASN B 1 169 ? -2.432 22.469 4.098 1 97.81 169 ASN B CA 1
ATOM 4831 C C . ASN B 1 169 ? -2.912 21.5 3.021 1 97.81 169 ASN B C 1
ATOM 4833 O O . ASN B 1 169 ? -3.701 21.875 2.15 1 97.81 169 ASN B O 1
ATOM 4837 N N . VAL B 1 170 ? -2.52 20.188 3.096 1 98.38 170 VAL B N 1
ATOM 4838 C CA . VAL B 1 170 ? -2.83 19.234 2.033 1 98.38 170 VAL B CA 1
ATOM 4839 C C . VAL B 1 170 ? -4.332 18.953 2.016 1 98.38 170 VAL B C 1
ATOM 4841 O O . VAL B 1 170 ? -4.879 18.547 0.986 1 98.38 170 VAL B O 1
ATOM 4844 N N . CYS B 1 171 ? -4.957 19.156 3.129 1 98.31 171 CYS B N 1
ATOM 4845 C CA . CYS B 1 171 ? -6.406 18.984 3.146 1 98.31 171 CYS B CA 1
ATOM 4846 C C . CYS B 1 171 ? -7.074 19.938 2.16 1 98.31 171 CYS B C 1
ATOM 4848 O O . CYS B 1 171 ? -8.219 19.719 1.764 1 98.31 171 CYS B O 1
ATOM 4850 N N . TYR B 1 172 ? -6.367 20.984 1.755 1 97.25 172 TYR B N 1
ATOM 4851 C CA . TYR B 1 172 ? -6.918 21.969 0.843 1 97.25 172 TYR B CA 1
ATOM 4852 C C . TYR B 1 172 ? -6.355 21.797 -0.562 1 97.25 172 TYR B C 1
ATOM 4854 O O . TYR B 1 172 ? -6.574 22.641 -1.436 1 97.25 172 TYR B O 1
ATOM 4862 N N . ARG B 1 173 ? -5.57 20.812 -0.779 1 97.38 173 ARG B N 1
ATOM 4863 C CA . ARG B 1 173 ? -5.117 20.547 -2.143 1 97.38 173 ARG B CA 1
ATOM 4864 C C . ARG B 1 173 ? -6.297 20.375 -3.09 1 97.38 173 ARG B C 1
ATOM 4866 O O . ARG B 1 173 ? -7.277 19.703 -2.752 1 97.38 173 ARG B O 1
ATOM 4873 N N . ARG B 1 174 ? -6.18 20.922 -4.227 1 96.19 174 ARG B N 1
ATOM 4874 C CA . ARG B 1 174 ? -7.355 21.109 -5.074 1 96.19 174 ARG B CA 1
ATOM 4875 C C . ARG B 1 174 ? -7.922 19.766 -5.52 1 96.19 174 ARG B C 1
ATOM 4877 O O . ARG B 1 174 ? -9.133 19.547 -5.473 1 96.19 174 ARG B O 1
ATOM 4884 N N . ASP B 1 175 ? -7.125 18.812 -5.984 1 97.38 175 ASP B N 1
ATOM 4885 C CA . ASP B 1 175 ? -7.594 17.5 -6.41 1 97.38 175 ASP B CA 1
ATOM 4886 C C . ASP B 1 175 ? -8.148 16.703 -5.23 1 97.38 175 ASP B C 1
ATOM 4888 O O . ASP B 1 175 ? -9.172 16.031 -5.359 1 97.38 175 ASP B O 1
ATOM 4892 N N . VAL B 1 176 ? -7.539 16.828 -4.102 1 97.44 176 VAL B N 1
ATOM 4893 C CA . VAL B 1 176 ? -7.953 16.109 -2.9 1 97.44 176 VAL B CA 1
ATOM 4894 C C . VAL B 1 176 ? -9.32 16.625 -2.447 1 97.44 176 VAL B C 1
ATOM 4896 O O . VAL B 1 176 ? -10.164 15.836 -2.008 1 97.44 176 VAL B O 1
ATOM 4899 N N . MET B 1 177 ? -9.531 17.891 -2.543 1 97.31 177 MET B N 1
ATOM 4900 C CA . MET B 1 177 ? -10.836 18.453 -2.184 1 97.31 177 MET B CA 1
ATOM 4901 C C . MET B 1 177 ? -11.906 18.031 -3.189 1 97.31 177 MET B C 1
ATOM 4903 O O . MET B 1 177 ? -13.062 17.844 -2.826 1 97.31 177 MET B O 1
ATOM 4907 N N . ALA B 1 178 ? -11.516 17.984 -4.445 1 98.25 178 ALA B N 1
ATOM 4908 C CA . ALA B 1 178 ? -12.453 17.484 -5.441 1 98.25 178 ALA B CA 1
ATOM 4909 C C . ALA B 1 178 ? -12.875 16.047 -5.113 1 98.25 178 ALA B C 1
ATOM 4911 O O . ALA B 1 178 ? -14.055 15.703 -5.242 1 98.25 178 ALA B O 1
ATOM 4912 N N . ILE B 1 179 ? -11.953 15.227 -4.715 1 98.75 179 ILE B N 1
ATOM 4913 C CA . ILE B 1 179 ? -12.258 13.852 -4.336 1 98.75 179 ILE B CA 1
ATOM 4914 C C . ILE B 1 179 ? -13.18 13.844 -3.121 1 98.75 179 ILE B C 1
ATOM 4916 O O . ILE B 1 179 ? -14.125 13.055 -3.059 1 98.75 179 ILE B O 1
ATOM 4920 N N . LEU B 1 180 ? -12.891 14.68 -2.133 1 98.56 180 LEU B N 1
ATOM 4921 C CA . LEU B 1 180 ? -13.789 14.789 -0.987 1 98.56 180 LEU B CA 1
ATOM 4922 C C . LEU B 1 180 ? -15.211 15.117 -1.435 1 98.56 180 LEU B C 1
ATOM 4924 O O . LEU B 1 180 ? -16.172 14.531 -0.93 1 98.56 180 LEU B O 1
ATOM 4928 N N . ASN B 1 181 ? -15.297 16.062 -2.342 1 98.5 181 ASN B N 1
ATOM 4929 C CA . ASN B 1 181 ? -16.594 16.422 -2.896 1 98.5 181 ASN B CA 1
ATOM 4930 C C . ASN B 1 181 ? -17.266 15.227 -3.562 1 98.5 181 ASN B C 1
ATOM 4932 O O . ASN B 1 181 ? -18.469 14.992 -3.371 1 98.5 181 ASN B O 1
ATOM 4936 N N . MET B 1 182 ? -16.578 14.5 -4.289 1 98.69 182 MET B N 1
ATOM 4937 C CA . MET B 1 182 ? -17.094 13.305 -4.957 1 98.69 182 MET B CA 1
ATOM 4938 C C . MET B 1 182 ? -17.516 12.25 -3.939 1 98.69 182 MET B C 1
ATOM 4940 O O . MET B 1 182 ? -18.562 11.617 -4.102 1 98.69 182 MET B O 1
ATOM 4944 N N . VAL B 1 183 ? -16.734 12.031 -2.887 1 98.69 183 VAL B N 1
ATOM 4945 C CA . VAL B 1 183 ? -17.078 11.102 -1.812 1 98.69 183 VAL B CA 1
ATOM 4946 C C . VAL B 1 183 ? -18.406 11.5 -1.186 1 98.69 183 VAL B C 1
ATOM 4948 O O . VAL B 1 183 ? -19.297 10.664 -1.015 1 98.69 183 VAL B O 1
ATOM 4951 N N . ARG B 1 184 ? -18.547 12.734 -0.874 1 97.75 184 ARG B N 1
ATOM 4952 C CA . ARG B 1 184 ? -19.719 13.219 -0.152 1 97.75 184 ARG B CA 1
ATOM 4953 C C . ARG B 1 184 ? -20.953 13.203 -1.043 1 97.75 184 ARG B C 1
ATOM 4955 O O . ARG B 1 184 ? -22.094 13.164 -0.547 1 97.75 184 ARG B O 1
ATOM 4962 N N . GLN B 1 185 ? -20.766 13.242 -2.336 1 97.88 185 GLN B N 1
ATOM 4963 C CA . GLN B 1 185 ? -21.875 13.117 -3.271 1 97.88 185 GLN B CA 1
ATOM 4964 C C . GLN B 1 185 ? -22.188 11.648 -3.559 1 97.88 185 GLN B C 1
ATOM 4966 O O . GLN B 1 185 ? -23.094 11.352 -4.344 1 97.88 185 GLN B O 1
ATOM 4971 N N . GLY B 1 186 ? -21.391 10.781 -3.037 1 97.94 186 GLY B N 1
ATOM 4972 C CA . GLY B 1 186 ? -21.688 9.359 -3.1 1 97.94 186 GLY B CA 1
ATOM 4973 C C . GLY B 1 186 ? -21.172 8.695 -4.363 1 97.94 186 GLY B C 1
ATOM 4974 O O . GLY B 1 186 ? -21.562 7.566 -4.676 1 97.94 186 GLY B O 1
ATOM 4975 N N . LEU B 1 187 ? -20.297 9.32 -5.113 1 98.38 187 LEU B N 1
ATOM 4976 C CA . LEU B 1 187 ? -19.859 8.797 -6.406 1 98.38 187 LEU B CA 1
ATOM 4977 C C . LEU B 1 187 ? -19.078 7.5 -6.242 1 98.38 187 LEU B C 1
ATOM 4979 O O . LEU B 1 187 ? -19.094 6.645 -7.125 1 98.38 187 LEU B O 1
ATOM 4983 N N . PHE B 1 188 ? -18.453 7.32 -5.105 1 98.56 188 PHE B N 1
ATOM 4984 C CA . PHE B 1 188 ? -17.641 6.129 -4.883 1 98.56 188 PHE B CA 1
ATOM 4985 C C . PHE B 1 188 ? -18.406 5.094 -4.07 1 98.56 188 PHE B C 1
ATOM 4987 O O . PHE B 1 188 ? -17.875 4.031 -3.742 1 98.56 188 PHE B O 1
ATOM 4994 N N . GLY B 1 189 ? -19.641 5.344 -3.697 1 98.44 189 GLY B N 1
ATOM 4995 C CA . GLY B 1 189 ? -20.375 4.457 -2.805 1 98.44 189 GLY B CA 1
ATOM 4996 C C . GLY B 1 189 ? -19.844 4.477 -1.383 1 98.44 189 GLY B C 1
ATOM 4997 O O . GLY B 1 189 ? -19.391 5.512 -0.902 1 98.44 189 GLY B O 1
ATOM 4998 N N . GLU B 1 190 ? -20.078 3.338 -0.678 1 98.62 190 GLU B N 1
ATOM 4999 C CA . GLU B 1 190 ? -19.531 3.205 0.669 1 98.62 190 GLU B CA 1
ATOM 5000 C C . GLU B 1 190 ? -18 3.09 0.638 1 98.62 190 GLU B C 1
ATOM 5002 O O . GLU B 1 190 ? -17.453 2.281 -0.113 1 98.62 190 GLU B O 1
ATOM 5007 N N . MET B 1 191 ? -17.312 3.914 1.429 1 98.88 191 MET B N 1
ATOM 5008 C CA . MET B 1 191 ? -15.859 3.887 1.45 1 98.88 191 MET B CA 1
ATOM 5009 C C . MET B 1 191 ? -15.352 2.576 2.043 1 98.88 191 MET B C 1
ATOM 5011 O O . MET B 1 191 ? -15.898 2.08 3.027 1 98.88 191 MET B O 1
ATOM 5015 N N . ILE B 1 192 ? -14.203 2.027 1.422 1 98.94 192 ILE B N 1
ATOM 5016 C CA . ILE B 1 192 ? -13.711 0.713 1.821 1 98.94 192 ILE B CA 1
ATOM 5017 C C . ILE B 1 192 ? -12.227 0.802 2.172 1 98.94 192 ILE B C 1
ATOM 5019 O O . ILE B 1 192 ? -11.789 0.228 3.17 1 98.94 192 ILE B O 1
ATOM 5023 N N . HIS B 1 193 ? -11.477 1.514 1.382 1 98.94 193 HIS B N 1
ATOM 5024 C CA . HIS B 1 193 ? -10.023 1.486 1.49 1 98.94 193 HIS B CA 1
ATOM 5025 C C . HIS B 1 193 ? -9.406 2.783 0.976 1 98.94 193 HIS B C 1
ATOM 5027 O O . HIS B 1 193 ? -9.922 3.387 0.031 1 98.94 193 HIS B O 1
ATOM 5033 N N . ALA B 1 194 ? -8.344 3.201 1.641 1 98.94 194 ALA B N 1
ATOM 5034 C CA . ALA B 1 194 ? -7.598 4.363 1.174 1 98.94 194 ALA B CA 1
ATOM 5035 C C . ALA B 1 194 ? -6.098 4.164 1.368 1 98.94 194 ALA B C 1
ATOM 5037 O O . ALA B 1 194 ? -5.676 3.285 2.123 1 98.94 194 ALA B O 1
ATOM 5038 N N . ARG B 1 195 ? -5.332 4.875 0.59 1 98.88 195 ARG B N 1
ATOM 5039 C CA . ARG B 1 195 ? -3.885 4.961 0.764 1 98.88 195 ARG B CA 1
ATOM 5040 C C . ARG B 1 195 ? -3.426 6.414 0.808 1 98.88 195 ARG B C 1
ATOM 5042 O O . ARG B 1 195 ? -4.074 7.293 0.232 1 98.88 195 ARG B O 1
ATOM 5049 N N . CYS B 1 196 ? -2.375 6.625 1.518 1 98.88 196 CYS B N 1
ATOM 5050 C CA . CYS B 1 196 ? -1.729 7.93 1.593 1 98.88 196 CYS B CA 1
ATOM 5051 C C . CYS B 1 196 ? -0.306 7.805 2.125 1 98.88 196 CYS B C 1
ATOM 5053 O O . CYS B 1 196 ? 0.203 6.695 2.291 1 98.88 196 CYS B O 1
ATOM 5055 N N . GLY B 1 197 ? 0.329 8.945 2.266 1 98.56 197 GLY B N 1
ATOM 5056 C CA . GLY B 1 197 ? 1.669 8.961 2.832 1 98.56 197 GLY B CA 1
ATOM 5057 C C . GLY B 1 197 ? 2.434 10.234 2.521 1 98.56 197 GLY B C 1
ATOM 5058 O O . GLY B 1 197 ? 1.834 11.25 2.176 1 98.56 197 GLY B O 1
ATOM 5059 N N . TYR B 1 198 ? 3.682 10.172 2.865 1 98.62 198 TYR B N 1
ATOM 5060 C CA . TYR B 1 198 ? 4.656 11.203 2.514 1 98.62 198 TYR B CA 1
ATOM 5061 C C . TYR B 1 198 ? 5.91 10.578 1.907 1 98.62 198 TYR B C 1
ATOM 5063 O O . TYR B 1 198 ? 6.801 10.133 2.633 1 98.62 198 TYR B O 1
ATOM 5071 N N . GLN B 1 199 ? 5.934 10.578 0.608 1 97.94 199 GLN B N 1
ATOM 5072 C CA . GLN B 1 199 ? 7.039 10.008 -0.155 1 97.94 199 GLN B CA 1
ATOM 5073 C C . GLN B 1 199 ? 7.77 11.086 -0.954 1 97.94 199 GLN B C 1
ATOM 5075 O O . GLN B 1 199 ? 7.223 11.625 -1.918 1 97.94 199 GLN B O 1
ATOM 5080 N N . HIS B 1 200 ? 8.969 11.398 -0.494 1 96.88 200 HIS B N 1
ATOM 5081 C CA . HIS B 1 200 ? 9.68 12.594 -0.947 1 96.88 200 HIS B CA 1
ATOM 5082 C C . HIS B 1 200 ? 11.188 12.438 -0.768 1 96.88 200 HIS B C 1
ATOM 5084 O O . HIS B 1 200 ? 11.656 12.18 0.342 1 96.88 200 HIS B O 1
ATOM 5090 N N . GLU B 1 201 ? 11.906 12.625 -1.889 1 95.62 201 GLU B N 1
ATOM 5091 C CA . GLU B 1 201 ? 13.359 12.633 -1.775 1 95.62 201 GLU B CA 1
ATOM 5092 C C . GLU B 1 201 ? 13.844 13.852 -1.001 1 95.62 201 GLU B C 1
ATOM 5094 O O . GLU B 1 201 ? 13.781 14.977 -1.502 1 95.62 201 GLU B O 1
ATOM 5099 N N . LEU B 1 202 ? 14.375 13.625 0.271 1 94.19 202 LEU B N 1
ATOM 5100 C CA . LEU B 1 202 ? 14.734 14.75 1.124 1 94.19 202 LEU B CA 1
ATOM 5101 C C . LEU B 1 202 ? 16.156 14.625 1.632 1 94.19 202 LEU B C 1
ATOM 5103 O O . LEU B 1 202 ? 16.578 15.352 2.539 1 94.19 202 LEU B O 1
ATOM 5107 N N . ARG B 1 203 ? 17 13.742 1.096 1 93.38 203 ARG B N 1
ATOM 5108 C CA . ARG B 1 203 ? 18.344 13.508 1.617 1 93.38 203 ARG B CA 1
ATOM 5109 C C . ARG B 1 203 ? 19.188 14.773 1.537 1 93.38 203 ARG B C 1
ATOM 5111 O O . ARG B 1 203 ? 19.891 15.109 2.484 1 93.38 203 ARG B O 1
ATOM 5118 N N . GLU B 1 204 ? 19.047 15.508 0.404 1 88.81 204 GLU B N 1
ATOM 5119 C CA . GLU B 1 204 ? 19.797 16.75 0.262 1 88.81 204 GLU B CA 1
ATOM 5120 C C . GLU B 1 204 ? 19.312 17.812 1.244 1 88.81 204 GLU B C 1
ATOM 5122 O O . GLU B 1 204 ? 20.109 18.547 1.816 1 88.81 204 GLU B O 1
ATOM 5127 N N . ALA B 1 205 ? 18.031 17.859 1.371 1 86.94 205 ALA B N 1
ATOM 5128 C CA . ALA B 1 205 ? 17.453 18.828 2.299 1 86.94 205 ALA B CA 1
ATOM 5129 C C . ALA B 1 205 ? 17.875 18.547 3.734 1 86.94 205 ALA B C 1
ATOM 5131 O O . ALA B 1 205 ? 18.062 19.469 4.531 1 86.94 205 ALA B O 1
ATOM 5132 N N . MET B 1 206 ? 18.078 17.328 4.051 1 87.19 206 MET B N 1
ATOM 5133 C CA . MET B 1 206 ? 18.406 16.922 5.414 1 87.19 206 MET B CA 1
ATOM 5134 C C . MET B 1 206 ? 19.906 17.031 5.672 1 87.19 206 MET B C 1
ATOM 5136 O O . MET B 1 206 ? 20.328 17.391 6.773 1 87.19 206 MET B O 1
ATOM 5140 N N . LEU B 1 207 ? 20.656 16.75 4.629 1 81.88 207 LEU B N 1
ATOM 5141 C CA . LEU B 1 207 ? 22.094 16.609 4.875 1 81.88 207 LEU B CA 1
ATOM 5142 C C . LEU B 1 207 ? 22.891 17.625 4.074 1 81.88 207 LEU B C 1
ATOM 5144 O O . LEU B 1 207 ? 24.078 17.844 4.324 1 81.88 207 LEU B O 1
ATOM 5148 N N . GLY B 1 208 ? 22.328 18.203 2.965 1 65.44 208 GLY B N 1
ATOM 5149 C CA . GLY B 1 208 ? 23.062 19.031 2.029 1 65.44 208 GLY B CA 1
ATOM 5150 C C . GLY B 1 208 ? 23.562 20.344 2.645 1 65.44 208 GLY B C 1
ATOM 5151 O O . GLY B 1 208 ? 24.703 20.75 2.418 1 65.44 208 GLY B O 1
ATOM 5152 N N . LYS B 1 209 ? 22.578 21.234 2.979 1 58.59 209 LYS B N 1
ATOM 5153 C CA . LYS B 1 209 ? 22.969 22.562 3.393 1 58.59 209 LYS B CA 1
ATOM 5154 C C . LYS B 1 209 ? 23.766 22.531 4.699 1 58.59 209 LYS B C 1
ATOM 5156 O O . LYS B 1 209 ? 24.078 23.562 5.273 1 58.59 209 LYS B O 1
ATOM 5161 N N . ARG B 1 210 ? 23.797 21.391 5.168 1 52.25 210 ARG B N 1
ATOM 5162 C CA . ARG B 1 210 ? 24.625 21.312 6.371 1 52.25 210 ARG B CA 1
ATOM 5163 C C . ARG B 1 210 ? 26.062 21.766 6.078 1 52.25 210 ARG B C 1
ATOM 5165 O O . ARG B 1 210 ? 26.625 21.391 5.051 1 52.25 210 ARG B O 1
ATOM 5172 N N . ARG B 1 211 ? 26.25 22.906 6.406 1 43.78 211 ARG B N 1
ATOM 5173 C CA . ARG B 1 211 ? 27.625 23.406 6.387 1 43.78 211 ARG B CA 1
ATOM 5174 C C . ARG B 1 211 ? 28.625 22.25 6.473 1 43.78 211 ARG B C 1
ATOM 5176 O O . ARG B 1 211 ? 28.297 21.172 6.988 1 43.78 211 ARG B O 1
ATOM 5183 N N . GLN B 1 212 ? 29.734 22.422 5.844 1 40.34 212 GLN B N 1
ATOM 5184 C CA . GLN B 1 212 ? 30.859 21.5 5.82 1 40.34 212 GLN B CA 1
ATOM 5185 C C . GLN B 1 212 ? 30.953 20.719 7.129 1 40.34 212 GLN B C 1
ATOM 5187 O O . GLN B 1 212 ? 30.953 21.312 8.211 1 40.34 212 GLN B O 1
ATOM 5192 N N . PHE B 1 213 ? 30.297 19.438 7.066 1 37.97 213 PHE B N 1
ATOM 5193 C CA . PHE B 1 213 ? 30.547 18.484 8.133 1 37.97 213 PHE B CA 1
ATOM 5194 C C . PHE B 1 213 ? 31.906 18.719 8.773 1 37.97 213 PHE B C 1
ATOM 5196 O O . PHE B 1 213 ? 32.938 18.312 8.242 1 37.97 213 PHE B O 1
ATOM 5203 N N . GLY B 1 214 ? 32.188 19.875 9.008 1 37.91 214 GLY B N 1
ATOM 5204 C CA . GLY B 1 214 ? 33.438 19.922 9.75 1 37.91 214 GLY B CA 1
ATOM 5205 C C . GLY B 1 214 ? 33.469 18.953 10.922 1 37.91 214 GLY B C 1
ATOM 5206 O O . GLY B 1 214 ? 32.406 18.438 11.336 1 37.91 214 GLY B O 1
ATOM 5207 N N . PRO B 1 215 ? 34.531 18.484 11.227 1 42.16 215 PRO B N 1
ATOM 5208 C CA . PRO B 1 215 ? 34.75 17.516 12.297 1 42.16 215 PRO B CA 1
ATOM 5209 C C . PRO B 1 215 ? 33.812 17.75 13.492 1 42.16 215 PRO B C 1
ATOM 5211 O O . PRO B 1 215 ? 33.5 16.797 14.219 1 42.16 215 PRO B O 1
ATOM 5214 N N . ASP B 1 216 ? 33.469 18.984 13.742 1 42.16 216 ASP B N 1
ATOM 5215 C CA . ASP B 1 216 ? 32.875 19.312 15.023 1 42.16 216 ASP B CA 1
ATOM 5216 C C . ASP B 1 216 ? 31.344 19.391 14.898 1 42.16 216 ASP B C 1
ATOM 5218 O O . ASP B 1 216 ? 30.672 19.828 15.828 1 42.16 216 ASP B O 1
ATOM 5222 N N . MET B 1 217 ? 30.797 19.141 13.781 1 48.75 217 MET B N 1
ATOM 5223 C CA . MET B 1 217 ? 29.375 19.5 13.703 1 48.75 217 MET B CA 1
ATOM 5224 C C . MET B 1 217 ? 28.5 18.344 14.172 1 48.75 217 MET B C 1
ATOM 5226 O O . MET B 1 217 ? 28.453 17.297 13.523 1 48.75 217 MET B O 1
ATOM 5230 N N . ARG B 1 218 ? 28.281 18.344 15.453 1 58.75 218 ARG B N 1
ATOM 5231 C CA . ARG B 1 218 ? 27.328 17.422 16.078 1 58.75 218 ARG B CA 1
ATOM 5232 C C . ARG B 1 218 ? 25.891 17.766 15.664 1 58.75 218 ARG B C 1
ATOM 5234 O O . ARG B 1 218 ? 25.562 18.922 15.422 1 58.75 218 ARG B O 1
ATOM 5241 N N . ILE B 1 219 ? 25.219 16.875 15.117 1 64.88 219 ILE B N 1
ATOM 5242 C CA . ILE B 1 219 ? 23.797 16.969 14.812 1 64.88 219 ILE B CA 1
ATOM 5243 C C . ILE B 1 219 ? 23.047 17.531 16.016 1 64.88 219 ILE B C 1
ATOM 5245 O O . ILE B 1 219 ? 23.094 16.953 17.109 1 64.88 219 ILE B O 1
ATOM 5249 N N . ASP B 1 220 ? 22.547 18.797 15.75 1 72.19 220 ASP B N 1
ATOM 5250 C CA . ASP B 1 220 ? 21.797 19.5 16.797 1 72.19 220 ASP B CA 1
ATOM 5251 C C . ASP B 1 220 ? 20.297 19.266 16.641 1 72.19 220 ASP B C 1
ATOM 5253 O O . ASP B 1 220 ? 19.75 19.391 15.547 1 72.19 220 ASP B O 1
ATOM 5257 N N . LYS B 1 221 ? 19.609 18.953 17.766 1 72.75 221 LYS B N 1
ATOM 5258 C CA . LYS B 1 221 ? 18.188 18.625 17.781 1 72.75 221 LYS B CA 1
ATOM 5259 C C . LYS B 1 221 ? 17.344 19.828 17.344 1 72.75 221 LYS B C 1
ATOM 5261 O O . LYS B 1 221 ? 16.203 19.656 16.891 1 72.75 221 LYS B O 1
ATOM 5266 N N . ASN B 1 222 ? 17.781 20.984 17.516 1 72.75 222 ASN B N 1
ATOM 5267 C CA . ASN B 1 222 ? 17.016 22.172 17.172 1 72.75 222 ASN B CA 1
ATOM 5268 C C . ASN B 1 222 ? 17.312 22.625 15.742 1 72.75 222 ASN B C 1
ATOM 5270 O O . ASN B 1 222 ? 16.406 23.062 15.031 1 72.75 222 ASN B O 1
ATOM 5274 N N . ARG B 1 223 ? 18.469 22.469 15.328 1 70.31 223 ARG B N 1
ATOM 5275 C CA . ARG B 1 223 ? 18.859 22.984 14.016 1 70.31 223 ARG B CA 1
ATOM 5276 C C . ARG B 1 223 ? 18.703 21.922 12.938 1 70.31 223 ARG B C 1
ATOM 5278 O O . ARG B 1 223 ? 18.219 22.203 11.836 1 70.31 223 ARG B O 1
ATOM 5285 N N . GLU B 1 224 ? 19.078 20.719 13.344 1 80.5 224 GLU B N 1
ATOM 5286 C CA . GLU B 1 224 ? 18.969 19.594 12.398 1 80.5 224 GLU B CA 1
ATOM 5287 C C . GLU B 1 224 ? 17.922 18.594 12.844 1 80.5 224 GLU B C 1
ATOM 5289 O O . GLU B 1 224 ? 18.172 17.391 12.867 1 80.5 224 GLU B O 1
ATOM 5294 N N . TRP B 1 225 ? 16.781 19.219 13.109 1 84.19 225 TRP B N 1
ATOM 5295 C CA . TRP B 1 225 ? 15.742 18.453 13.797 1 84.19 225 TRP B CA 1
ATOM 5296 C C . TRP B 1 225 ? 15.266 17.281 12.93 1 84.19 225 TRP B C 1
ATOM 5298 O O . TRP B 1 225 ? 14.922 16.219 13.453 1 84.19 225 TRP B O 1
ATOM 5308 N N . ARG B 1 226 ? 15.203 17.406 11.641 1 85.88 226 ARG B N 1
ATOM 5309 C CA . ARG B 1 226 ? 14.719 16.312 10.789 1 85.88 226 ARG B CA 1
ATOM 5310 C C . ARG B 1 226 ? 15.648 15.109 10.859 1 85.88 226 ARG B C 1
ATOM 5312 O O . ARG B 1 226 ? 15.195 13.984 11.047 1 85.88 226 ARG B O 1
ATOM 5319 N N . VAL B 1 227 ? 16.938 15.344 10.688 1 88.38 227 VAL B N 1
ATOM 5320 C CA . VAL B 1 227 ? 17.922 14.266 10.734 1 88.38 227 VAL B CA 1
ATOM 5321 C C . VAL B 1 227 ? 17.969 13.656 12.133 1 88.38 227 VAL B C 1
ATOM 5323 O O . VAL B 1 227 ? 18.109 12.445 12.289 1 88.38 227 VAL B O 1
ATOM 5326 N N . TYR B 1 228 ? 17.891 14.578 13.086 1 90.31 228 TYR B N 1
ATOM 5327 C CA . TYR B 1 228 ? 17.875 14.117 14.477 1 90.31 228 TYR B CA 1
ATOM 5328 C C . TYR B 1 228 ? 16.766 13.094 14.703 1 90.31 228 TYR B C 1
ATOM 5330 O O . TYR B 1 228 ? 16.984 12.086 15.375 1 90.31 228 TYR B O 1
ATOM 5338 N N . ASN B 1 229 ? 15.641 13.336 14.188 1 93.25 229 ASN B N 1
ATOM 5339 C CA . ASN B 1 229 ? 14.523 12.406 14.336 1 93.25 229 ASN B CA 1
ATOM 5340 C C . ASN B 1 229 ? 14.805 11.078 13.648 1 93.25 229 ASN B C 1
ATOM 5342 O O . ASN B 1 229 ? 14.375 10.023 14.125 1 93.25 229 ASN B O 1
ATOM 5346 N N . HIS B 1 230 ? 15.539 11.055 12.562 1 94.44 230 HIS B N 1
ATOM 5347 C CA . HIS B 1 230 ? 15.875 9.82 11.859 1 94.44 230 HIS B CA 1
ATOM 5348 C C . HIS B 1 230 ? 16.891 9 12.641 1 94.44 230 HIS B C 1
ATOM 5350 O O . HIS B 1 230 ? 17.047 7.801 12.398 1 94.44 230 HIS B O 1
ATOM 5356 N N . ILE B 1 231 ? 17.594 9.641 13.531 1 93.38 231 ILE B N 1
ATOM 5357 C CA . ILE B 1 231 ? 18.609 8.969 14.344 1 93.38 231 ILE B CA 1
ATOM 5358 C C . ILE B 1 231 ? 17.969 8.398 15.602 1 93.38 231 ILE B C 1
ATOM 5360 O O . ILE B 1 231 ? 18.344 7.316 16.062 1 93.38 231 ILE B O 1
ATOM 5364 N N . LYS B 1 232 ? 16.922 9.086 16.047 1 94.38 232 LYS B N 1
ATOM 5365 C CA . LYS B 1 232 ? 16.469 8.781 17.406 1 94.38 232 LYS B CA 1
ATOM 5366 C C . LYS B 1 232 ? 15.164 8.008 17.391 1 94.38 232 LYS B C 1
ATOM 5368 O O . LYS B 1 232 ? 14.781 7.398 18.391 1 94.38 232 LYS B O 1
ATOM 5373 N N . ARG B 1 233 ? 14.547 8.031 16.312 1 96.56 233 ARG B N 1
ATOM 5374 C CA . ARG B 1 233 ? 13.219 7.441 16.234 1 96.56 233 ARG B CA 1
ATOM 5375 C C . ARG B 1 233 ? 13.141 6.379 15.148 1 96.56 233 ARG B C 1
ATOM 5377 O O . ARG B 1 233 ? 14.023 6.297 14.289 1 96.56 233 ARG B O 1
ATOM 5384 N N . ASN B 1 234 ? 12.117 5.484 15.25 1 98.25 234 ASN B N 1
ATOM 5385 C CA . ASN B 1 234 ? 11.805 4.527 14.195 1 98.25 234 ASN B CA 1
ATOM 5386 C C . ASN B 1 234 ? 10.297 4.328 14.055 1 98.25 234 ASN B C 1
ATOM 5388 O O . ASN B 1 234 ? 9.734 3.41 14.656 1 98.25 234 ASN B O 1
ATOM 5392 N N . GLY B 1 235 ? 9.703 5.113 13.266 1 98.44 235 GLY B N 1
ATOM 5393 C CA . GLY B 1 235 ? 8.281 5.156 12.953 1 98.44 235 GLY B CA 1
ATOM 5394 C C . GLY B 1 235 ? 7.93 6.219 11.93 1 98.44 235 GLY B C 1
ATOM 5395 O O . GLY B 1 235 ? 8.812 6.82 11.32 1 98.44 235 GLY B O 1
ATOM 5396 N N . ASP B 1 236 ? 6.664 6.332 11.656 1 98.62 236 ASP B N 1
ATOM 5397 C CA . ASP B 1 236 ? 6.199 7.367 10.742 1 98.62 236 ASP B CA 1
ATOM 5398 C C . ASP B 1 236 ? 6.188 8.734 11.422 1 98.62 236 ASP B C 1
ATOM 5400 O O . ASP B 1 236 ? 5.188 9.125 12.023 1 98.62 236 ASP B O 1
ATOM 5404 N N . THR B 1 237 ? 7.191 9.5 11.156 1 97.06 237 THR B N 1
ATOM 5405 C CA . THR B 1 237 ? 7.379 10.758 11.867 1 97.06 237 THR B CA 1
ATOM 5406 C C . THR B 1 237 ? 6.641 11.898 11.164 1 97.06 237 THR B C 1
ATOM 5408 O O . THR B 1 237 ? 6.637 13.031 11.641 1 97.06 237 THR B O 1
ATOM 5411 N N . TYR B 1 238 ? 6.055 11.633 10.031 1 97.94 238 TYR B N 1
ATOM 5412 C CA . TYR B 1 238 ? 5.48 12.727 9.25 1 97.94 238 TYR B CA 1
ATOM 5413 C C . TYR B 1 238 ? 4.227 12.266 8.508 1 97.94 238 TYR B C 1
ATOM 5415 O O . TYR B 1 238 ? 4.121 12.43 7.293 1 97.94 238 TYR B O 1
ATOM 5423 N N . PRO B 1 239 ? 3.217 11.805 9.234 1 98.62 239 PRO B N 1
ATOM 5424 C CA . PRO B 1 239 ? 2.098 11.109 8.594 1 98.62 239 PRO B CA 1
ATOM 5425 C C . PRO B 1 239 ? 0.991 12.062 8.148 1 98.62 239 PRO B C 1
ATOM 5427 O O . PRO B 1 239 ? 0.098 11.672 7.395 1 98.62 239 PRO B O 1
ATOM 5430 N N . THR B 1 240 ? 0.971 13.273 8.539 1 98.69 240 THR B N 1
ATOM 5431 C CA . THR B 1 240 ? -0.262 14.055 8.562 1 98.69 240 THR B CA 1
ATOM 5432 C C . THR B 1 240 ? -0.617 14.547 7.168 1 98.69 240 THR B C 1
ATOM 5434 O O . THR B 1 240 ? -1.794 14.695 6.836 1 98.69 240 THR B O 1
ATOM 5437 N N . HIS B 1 241 ? 0.433 14.828 6.324 1 98.56 241 HIS B N 1
ATOM 5438 C CA . HIS B 1 241 ? 0.154 15.273 4.965 1 98.56 241 HIS B CA 1
ATOM 5439 C C . HIS B 1 241 ? -0.683 14.25 4.211 1 98.56 241 HIS B C 1
ATOM 5441 O O . HIS B 1 241 ? -1.516 14.609 3.377 1 98.56 241 HIS B O 1
ATOM 5447 N N . GLY B 1 242 ? -0.422 13.008 4.516 1 98.75 242 GLY B N 1
ATOM 5448 C CA . GLY B 1 242 ? -1.187 11.938 3.887 1 98.75 242 GLY B CA 1
ATOM 5449 C C . GLY B 1 242 ? -2.523 11.688 4.559 1 98.75 242 GLY B C 1
ATOM 5450 O O . GLY B 1 242 ? -3.574 11.781 3.918 1 98.75 242 GLY B O 1
ATOM 5451 N N . ILE B 1 243 ? -2.518 11.555 5.863 1 98.94 243 ILE B N 1
ATOM 5452 C CA . ILE B 1 243 ? -3.676 11.016 6.566 1 98.94 243 ILE B CA 1
ATOM 5453 C C . ILE B 1 243 ? -4.758 12.086 6.676 1 98.94 243 ILE B C 1
ATOM 5455 O O . ILE B 1 243 ? -5.949 11.766 6.734 1 98.94 243 ILE B O 1
ATOM 5459 N N . GLY B 1 244 ? -4.414 13.375 6.691 1 98.88 244 GLY B N 1
ATOM 5460 C CA . GLY B 1 244 ? -5.395 14.438 6.852 1 98.88 244 GLY B CA 1
ATOM 5461 C C . GLY B 1 244 ? -6.539 14.344 5.859 1 98.88 244 GLY B C 1
ATOM 5462 O O . GLY B 1 244 ? -7.691 14.164 6.254 1 98.88 244 GLY B O 1
ATOM 5463 N N . PRO B 1 245 ? -6.207 14.438 4.539 1 98.75 245 PRO B N 1
ATOM 5464 C CA . PRO B 1 245 ? -7.246 14.297 3.516 1 98.75 245 PRO B CA 1
ATOM 5465 C C . PRO B 1 245 ? -8.047 13.008 3.664 1 98.75 245 PRO B C 1
ATOM 5467 O O . PRO B 1 245 ? -9.281 13.031 3.6 1 98.75 245 PRO B O 1
ATOM 5470 N N . VAL B 1 246 ? -7.391 11.914 3.932 1 98.94 246 VAL B N 1
ATOM 5471 C CA . VAL B 1 246 ? -8.047 10.617 4.027 1 98.94 246 VAL B CA 1
ATOM 5472 C C . VAL B 1 246 ? -8.992 10.602 5.227 1 98.94 246 VAL B C 1
ATOM 5474 O O . VAL B 1 246 ? -10.07 10 5.168 1 98.94 246 VAL B O 1
ATOM 5477 N N . ALA B 1 247 ? -8.547 11.227 6.305 1 98.94 247 ALA B N 1
ATOM 5478 C CA . ALA B 1 247 ? -9.406 11.328 7.484 1 98.94 247 ALA B CA 1
ATOM 5479 C C . ALA B 1 247 ? -10.727 12.016 7.152 1 98.94 247 ALA B C 1
ATOM 5481 O O . ALA B 1 247 ? -11.781 11.617 7.648 1 98.94 247 ALA B O 1
ATOM 5482 N N . HIS B 1 248 ? -10.664 13.023 6.309 1 98.62 248 HIS B N 1
ATOM 5483 C CA . HIS B 1 248 ? -11.883 13.695 5.891 1 98.62 248 HIS B CA 1
ATOM 5484 C C . HIS B 1 248 ? -12.719 12.812 4.969 1 98.62 248 HIS B C 1
ATOM 5486 O O . HIS B 1 248 ? -13.945 12.805 5.055 1 98.62 248 HIS B O 1
ATOM 5492 N N . TRP B 1 249 ? -12.031 12.047 4.066 1 98.81 249 TRP B N 1
ATOM 5493 C CA . TRP B 1 249 ? -12.758 11.148 3.178 1 98.81 249 TRP B CA 1
ATOM 5494 C C . TRP B 1 249 ? -13.562 10.133 3.979 1 98.81 249 TRP B C 1
ATOM 5496 O O . TRP B 1 249 ? -14.625 9.68 3.535 1 98.81 249 TRP B O 1
ATOM 5506 N N . LEU B 1 250 ? -13.062 9.82 5.211 1 98.88 250 LEU B N 1
ATOM 5507 C CA . LEU B 1 250 ? -13.625 8.711 5.977 1 98.88 250 LEU B CA 1
ATOM 5508 C C . LEU B 1 250 ? -14.375 9.227 7.199 1 98.88 250 LEU B C 1
ATOM 5510 O O . LEU B 1 250 ? -14.773 8.438 8.062 1 98.88 250 LEU B O 1
ATOM 5514 N N . ASP B 1 251 ? -14.477 10.523 7.344 1 98.56 251 ASP B N 1
ATOM 5515 C CA . ASP B 1 251 ? -15.219 11.18 8.414 1 98.56 251 ASP B CA 1
ATOM 5516 C C . ASP B 1 251 ? -14.656 10.812 9.781 1 98.56 251 ASP B C 1
ATOM 5518 O O . ASP B 1 251 ? -15.414 10.547 10.719 1 98.56 251 ASP B O 1
ATOM 5522 N N . ILE B 1 252 ? -13.383 10.711 9.867 1 98.88 252 ILE B N 1
ATOM 5523 C CA . ILE B 1 252 ? -12.742 10.414 11.148 1 98.88 252 ILE B CA 1
ATOM 5524 C C . ILE B 1 252 ? -13.078 11.516 12.156 1 98.88 252 ILE B C 1
ATOM 5526 O O . ILE B 1 252 ? -12.945 12.703 11.852 1 98.88 252 ILE B O 1
ATOM 5530 N N . ASN B 1 253 ? -13.469 11.172 13.344 1 98.69 253 ASN B N 1
ATOM 5531 C CA . ASN B 1 253 ? -13.93 12 14.453 1 98.69 253 ASN B CA 1
ATOM 5532 C C . ASN B 1 253 ? -15.344 12.523 14.219 1 98.69 253 ASN B C 1
ATOM 5534 O O . ASN B 1 253 ? -15.859 13.312 15.008 1 98.69 253 ASN B O 1
ATOM 5538 N N . ARG B 1 254 ? -16.016 12.195 13.133 1 98.19 254 ARG B N 1
ATOM 5539 C CA . ARG B 1 254 ? -17.344 12.633 12.758 1 98.19 254 ARG B CA 1
ATOM 5540 C C . ARG B 1 254 ? -18.188 11.461 12.242 1 98.19 254 ARG B C 1
ATOM 5542 O O . ARG B 1 254 ? -18.734 11.516 11.141 1 98.19 254 ARG B O 1
ATOM 5549 N N . GLY B 1 255 ? -18.391 10.523 13.039 1 98.25 255 GLY B N 1
ATOM 5550 C CA . GLY B 1 255 ? -19.125 9.312 12.695 1 98.25 255 GLY B CA 1
ATOM 5551 C C . GLY B 1 255 ? -18.219 8.109 12.484 1 98.25 255 GLY B C 1
ATOM 5552 O O . GLY B 1 255 ? -18.719 7.004 12.242 1 98.25 255 GLY B O 1
ATOM 5553 N N . ASN B 1 256 ? -16.953 8.242 12.539 1 98.75 256 ASN B N 1
ATOM 5554 C CA . ASN B 1 256 ? -15.914 7.227 12.391 1 98.75 256 ASN B CA 1
ATOM 5555 C C . ASN B 1 256 ? -14.68 7.551 13.227 1 98.75 256 ASN B C 1
ATOM 5557 O O . ASN B 1 256 ? -14.602 8.625 13.828 1 98.75 256 ASN B O 1
ATOM 5561 N N . ARG B 1 257 ? -13.742 6.598 13.43 1 98.88 257 ARG B N 1
ATOM 5562 C CA . ARG B 1 257 ? -12.484 6.836 14.133 1 98.88 257 ARG B CA 1
ATOM 5563 C C . ARG B 1 257 ? -11.438 5.789 13.758 1 98.88 257 ARG B C 1
ATOM 5565 O O . ARG B 1 257 ? -11.781 4.707 13.281 1 98.88 257 ARG B O 1
ATOM 5572 N N . PHE B 1 258 ? -10.188 6.125 13.961 1 98.94 258 PHE B N 1
ATOM 5573 C CA . PHE B 1 258 ? -9.117 5.141 13.875 1 98.94 258 PHE B CA 1
ATOM 5574 C C . PHE B 1 258 ? -9.227 4.125 15.008 1 98.94 258 PHE B C 1
ATOM 5576 O O . PHE B 1 258 ? -9.508 4.492 16.156 1 98.94 258 PHE B O 1
ATOM 5583 N N . MET B 1 259 ? -8.93 2.869 14.711 1 98.88 259 MET B N 1
ATOM 5584 C CA . MET B 1 259 ? -9.039 1.84 15.734 1 98.88 259 MET B CA 1
ATOM 5585 C C . MET B 1 259 ? -7.664 1.26 16.062 1 98.88 259 MET B C 1
ATOM 5587 O O . MET B 1 259 ? -7.18 1.4 17.188 1 98.88 259 MET B O 1
ATOM 5591 N N . THR B 1 260 ? -7.031 0.593 15.117 1 98.88 260 THR B N 1
ATOM 5592 C CA . THR B 1 260 ? -5.723 -0.012 15.344 1 98.88 260 THR B CA 1
ATOM 5593 C C . THR B 1 260 ? -4.746 0.395 14.242 1 98.88 260 THR B C 1
ATOM 5595 O O . THR B 1 260 ? -5.16 0.83 13.172 1 98.88 260 THR B O 1
ATOM 5598 N N . ILE B 1 261 ? -3.471 0.3 14.594 1 98.88 261 ILE B N 1
ATOM 5599 C CA . ILE B 1 261 ? -2.398 0.512 13.625 1 98.88 261 ILE B CA 1
ATOM 5600 C C . ILE B 1 261 ? -1.356 -0.598 13.758 1 98.88 261 ILE B C 1
ATOM 5602 O O . ILE B 1 261 ? -1.01 -1.001 14.875 1 98.88 261 ILE B O 1
ATOM 5606 N N . THR B 1 262 ? -0.951 -1.171 12.656 1 98.88 262 THR B N 1
ATOM 5607 C CA . THR B 1 262 ? 0.231 -2.016 12.539 1 98.88 262 THR B CA 1
ATOM 5608 C C . THR B 1 262 ? 1.273 -1.363 11.633 1 98.88 262 THR B C 1
ATOM 5610 O O . THR B 1 262 ? 0.931 -0.782 10.602 1 98.88 262 THR B O 1
ATOM 5613 N N . SER B 1 263 ? 2.523 -1.407 12.117 1 98.88 263 SER B N 1
ATOM 5614 C CA . SER B 1 263 ? 3.562 -0.731 11.344 1 98.88 263 SER B CA 1
ATOM 5615 C C . SER B 1 263 ? 4.812 -1.594 11.227 1 98.88 263 SER B C 1
ATOM 5617 O O . SER B 1 263 ? 5.133 -2.359 12.141 1 98.88 263 SER B O 1
ATOM 5619 N N . THR B 1 264 ? 5.426 -1.441 10.07 1 98.75 264 THR B N 1
ATOM 5620 C CA . THR B 1 264 ? 6.707 -2.08 9.797 1 98.75 264 THR B CA 1
ATOM 5621 C C . THR B 1 264 ? 7.711 -1.067 9.258 1 98.75 264 THR B C 1
ATOM 5623 O O . THR B 1 264 ? 7.336 -0.12 8.562 1 98.75 264 THR B O 1
ATOM 5626 N N . ALA B 1 265 ? 8.945 -1.292 9.641 1 98.81 265 ALA B N 1
ATOM 5627 C CA . ALA B 1 265 ? 10.062 -0.509 9.102 1 98.81 265 ALA B CA 1
ATOM 5628 C C . ALA B 1 265 ? 11.023 -1.391 8.32 1 98.81 265 ALA B C 1
ATOM 5630 O O . ALA B 1 265 ? 11.336 -2.508 8.734 1 98.81 265 ALA B O 1
ATOM 5631 N N . THR B 1 266 ? 11.484 -0.925 7.172 1 98.88 266 THR B N 1
ATOM 5632 C CA . THR B 1 266 ? 12.57 -1.596 6.469 1 98.88 266 THR B CA 1
ATOM 5633 C C . THR B 1 266 ? 13.914 -1.269 7.113 1 98.88 266 THR B C 1
ATOM 5635 O O . THR B 1 266 ? 13.977 -0.479 8.055 1 98.88 266 THR B O 1
ATOM 5638 N N . LYS B 1 267 ? 14.914 -1.908 6.566 1 98.5 267 LYS B N 1
ATOM 5639 C CA . LYS B 1 267 ? 16.266 -1.459 6.902 1 98.5 267 LYS B CA 1
ATOM 5640 C C . LYS B 1 267 ? 16.469 0 6.508 1 98.5 267 LYS B C 1
ATOM 5642 O O . LYS B 1 267 ? 15.789 0.51 5.613 1 98.5 267 LYS B O 1
ATOM 5647 N N . ALA B 1 268 ? 17.375 0.657 7.234 1 98.25 268 ALA B N 1
ATOM 5648 C CA . ALA B 1 268 ? 17.75 2.037 6.957 1 98.25 268 ALA B CA 1
ATOM 5649 C C . ALA B 1 268 ? 19.062 2.092 6.184 1 98.25 268 ALA B C 1
ATOM 5651 O O . ALA B 1 268 ? 20.125 1.747 6.715 1 98.25 268 ALA B O 1
ATOM 5652 N N . ARG B 1 269 ? 19.016 2.525 4.914 1 98 269 ARG B N 1
ATOM 5653 C CA . ARG B 1 269 ? 20.188 2.549 4.051 1 98 269 ARG B CA 1
ATOM 5654 C C . ARG B 1 269 ? 20.391 3.928 3.426 1 98 269 ARG B C 1
ATOM 5656 O O . ARG B 1 269 ? 21.516 4.371 3.23 1 98 269 ARG B O 1
ATOM 5663 N N . GLY B 1 270 ? 19.266 4.578 3.125 1 97 270 GLY B N 1
ATOM 5664 C CA . GLY B 1 270 ? 19.266 5.738 2.252 1 97 270 GLY B CA 1
ATOM 5665 C C . GLY B 1 270 ? 20.141 6.871 2.756 1 97 270 GLY B C 1
ATOM 5666 O O . GLY B 1 270 ? 21.016 7.359 2.033 1 97 270 GLY B O 1
ATOM 5667 N N . LEU B 1 271 ? 19.984 7.266 3.99 1 94.81 271 LEU B N 1
ATOM 5668 C CA . LEU B 1 271 ? 20.734 8.383 4.551 1 94.81 271 LEU B CA 1
ATOM 5669 C C . LEU B 1 271 ? 22.219 8.008 4.707 1 94.81 271 LEU B C 1
ATOM 5671 O O . LEU B 1 271 ? 23.094 8.812 4.395 1 94.81 271 LEU B O 1
ATOM 5675 N N . HIS B 1 272 ? 22.422 6.82 5.184 1 94.56 272 HIS B N 1
ATOM 5676 C CA . HIS B 1 272 ? 23.797 6.367 5.336 1 94.56 272 HIS B CA 1
ATOM 5677 C C . HIS B 1 272 ? 24.531 6.344 3.994 1 94.56 272 HIS B C 1
ATOM 5679 O O . HIS B 1 272 ? 25.656 6.844 3.883 1 94.56 272 HIS B O 1
ATOM 5685 N N . ASN B 1 273 ? 23.906 5.754 3.014 1 95.38 273 ASN B N 1
ATOM 5686 C CA . ASN B 1 273 ? 24.484 5.715 1.674 1 95.38 273 ASN B CA 1
ATOM 5687 C C . ASN B 1 273 ? 24.781 7.121 1.15 1 95.38 273 ASN B C 1
ATOM 5689 O O . ASN B 1 273 ? 25.797 7.348 0.512 1 95.38 273 ASN B O 1
ATOM 5693 N N . TYR B 1 274 ? 23.891 8.047 1.396 1 93.12 274 TYR B N 1
ATOM 5694 C CA . TYR B 1 274 ? 24.047 9.422 0.939 1 93.12 274 TYR B CA 1
ATOM 5695 C C . TYR B 1 274 ? 25.266 10.078 1.581 1 93.12 274 TYR B C 1
ATOM 5697 O O . TYR B 1 274 ? 26.031 10.773 0.907 1 93.12 274 TYR B O 1
ATOM 5705 N N . VAL B 1 275 ? 25.484 9.828 2.865 1 90.5 275 VAL B N 1
ATOM 5706 C CA . VAL B 1 275 ? 26.625 10.375 3.586 1 90.5 275 VAL B CA 1
ATOM 5707 C C . VAL B 1 275 ? 27.922 9.836 2.973 1 90.5 275 VAL B C 1
ATOM 5709 O O . VAL B 1 275 ? 28.859 10.602 2.727 1 90.5 275 VAL B O 1
ATOM 5712 N N . LEU B 1 276 ? 27.906 8.555 2.691 1 91.88 276 LEU B N 1
ATOM 5713 C CA . LEU B 1 276 ? 29.109 7.945 2.143 1 91.88 276 LEU B CA 1
ATOM 5714 C C . LEU B 1 276 ? 29.359 8.43 0.72 1 91.88 276 LEU B C 1
ATOM 5716 O O . LEU B 1 276 ? 30.516 8.672 0.341 1 91.88 276 LEU B O 1
ATOM 5720 N N . GLU B 1 277 ? 28.375 8.547 -0.016 1 90.81 277 GLU B N 1
ATOM 5721 C CA . GLU B 1 277 ? 28.5 8.953 -1.412 1 90.81 277 GLU B CA 1
ATOM 5722 C C . GLU B 1 277 ? 28.969 10.398 -1.524 1 90.81 277 GLU B C 1
ATOM 5724 O O . GLU B 1 277 ? 29.812 10.711 -2.357 1 90.81 277 GLU B O 1
ATOM 5729 N N . LYS B 1 278 ? 28.469 11.281 -0.71 1 87.31 278 LYS B N 1
ATOM 5730 C CA . LYS B 1 278 ? 28.75 12.711 -0.828 1 87.31 278 LYS B CA 1
ATOM 5731 C C . LYS B 1 278 ? 29.953 13.102 0.024 1 87.31 278 LYS B C 1
ATOM 5733 O O . LYS B 1 278 ? 30.688 14.023 -0.323 1 87.31 278 LYS B O 1
ATOM 5738 N N . GLY B 1 279 ? 30.172 12.398 1.143 1 84.94 279 GLY B N 1
ATOM 5739 C CA . GLY B 1 279 ? 31.203 12.828 2.084 1 84.94 279 GLY B CA 1
ATOM 5740 C C . GLY B 1 279 ? 32.344 11.836 2.207 1 84.94 279 GLY B C 1
ATOM 5741 O O . GLY B 1 279 ? 33.406 12.172 2.721 1 84.94 279 GLY B O 1
ATOM 5742 N N . GLY B 1 280 ? 32.094 10.641 1.741 1 86.56 280 GLY B N 1
ATOM 5743 C CA . GLY B 1 280 ? 33.156 9.625 1.846 1 86.56 280 GLY B CA 1
ATOM 5744 C C . GLY B 1 280 ? 33.156 8.914 3.188 1 86.56 280 GLY B C 1
ATOM 5745 O O . GLY B 1 280 ? 32.438 9.305 4.105 1 86.56 280 GLY B O 1
ATOM 5746 N N . ARG B 1 281 ? 33.906 7.891 3.346 1 88 281 ARG B N 1
ATOM 5747 C CA . ARG B 1 281 ? 33.969 7.023 4.52 1 88 281 ARG B CA 1
ATOM 5748 C C . ARG B 1 281 ? 34.562 7.758 5.715 1 88 281 ARG B C 1
ATOM 5750 O O . ARG B 1 281 ? 34.312 7.387 6.863 1 88 281 ARG B O 1
ATOM 5757 N N . ASN B 1 282 ? 35.219 8.781 5.469 1 85.38 282 ASN B N 1
ATOM 5758 C CA . ASN B 1 282 ? 35.875 9.516 6.539 1 85.38 282 ASN B CA 1
ATOM 5759 C C . ASN B 1 282 ? 35.031 10.688 7.023 1 85.38 282 ASN B C 1
ATOM 5761 O O . ASN B 1 282 ? 35.406 11.398 7.949 1 85.38 282 ASN B O 1
ATOM 5765 N N . HIS B 1 283 ? 33.906 10.789 6.445 1 82.56 283 HIS B N 1
ATOM 5766 C CA . HIS B 1 283 ? 33 11.844 6.891 1 82.56 283 HIS B CA 1
ATOM 5767 C C . HIS B 1 283 ? 32.594 11.641 8.344 1 82.56 283 HIS B C 1
ATOM 5769 O O . HIS B 1 283 ? 32.375 10.516 8.781 1 82.56 283 HIS B O 1
ATOM 5775 N N . PRO B 1 284 ? 32.531 12.672 9.133 1 79.69 284 PRO B N 1
ATOM 5776 C CA . PRO B 1 284 ? 32.188 12.555 10.547 1 79.69 284 PRO B CA 1
ATOM 5777 C C . PRO B 1 284 ? 30.844 11.859 10.781 1 79.69 284 PRO B C 1
ATOM 5779 O O . PRO B 1 284 ? 30.641 11.242 11.828 1 79.69 284 PRO B O 1
ATOM 5782 N N . ASP B 1 285 ? 29.969 11.945 9.812 1 82.06 285 ASP B N 1
ATOM 5783 C CA . ASP B 1 285 ? 28.641 11.367 9.953 1 82.06 285 ASP B CA 1
ATOM 5784 C C . ASP B 1 285 ? 28.594 9.945 9.406 1 82.06 285 ASP B C 1
ATOM 5786 O O . ASP B 1 285 ? 27.547 9.32 9.375 1 82.06 285 ASP B O 1
ATOM 5790 N N . ALA B 1 286 ? 29.719 9.5 8.961 1 86.31 286 ALA B N 1
ATOM 5791 C CA . ALA B 1 286 ? 29.781 8.203 8.289 1 86.31 286 ALA B CA 1
ATOM 5792 C C . ALA B 1 286 ? 29.422 7.07 9.242 1 86.31 286 ALA B C 1
ATOM 5794 O O . ALA B 1 286 ? 29 5.996 8.812 1 86.31 286 ALA B O 1
ATOM 5795 N N . ASP B 1 287 ? 29.5 7.34 10.492 1 87.81 287 ASP B N 1
ATOM 5796 C CA . ASP B 1 287 ? 29.266 6.266 11.461 1 87.81 287 ASP B CA 1
ATOM 5797 C C . ASP B 1 287 ? 27.906 6.402 12.117 1 87.81 287 ASP B C 1
ATOM 5799 O O . ASP B 1 287 ? 27.562 5.633 13.023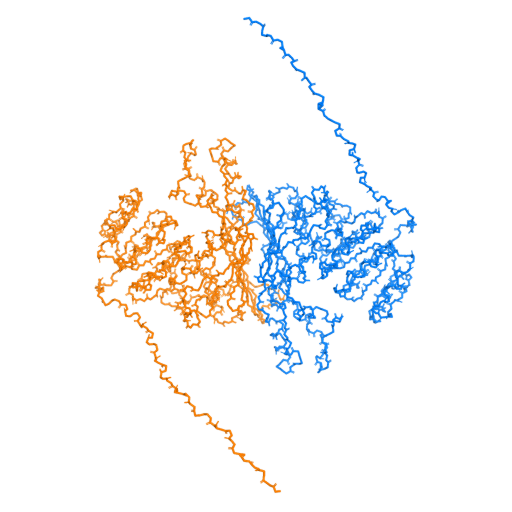 1 87.81 287 ASP B O 1
ATOM 5803 N N . ILE B 1 288 ? 27.188 7.355 11.672 1 88.62 288 ILE B N 1
ATOM 5804 C CA . ILE B 1 288 ? 25.859 7.539 12.25 1 88.62 288 ILE B CA 1
ATOM 5805 C C . ILE B 1 288 ? 24.969 6.355 11.883 1 88.62 288 ILE B C 1
ATOM 5807 O O . ILE B 1 288 ? 24.969 5.91 10.734 1 88.62 288 ILE B O 1
ATOM 5811 N N . GLU B 1 289 ? 24.312 5.867 12.914 1 92.25 289 GLU B N 1
ATOM 5812 C CA . GLU B 1 289 ? 23.297 4.848 12.695 1 92.25 289 GLU B CA 1
ATOM 5813 C C . GLU B 1 289 ? 21.891 5.465 12.625 1 92.25 289 GLU B C 1
ATOM 5815 O O . GLU B 1 289 ? 21.375 5.949 13.633 1 92.25 289 GLU B O 1
ATOM 5820 N N . PHE B 1 290 ? 21.391 5.473 11.477 1 94.94 290 PHE B N 1
ATOM 5821 C CA . PHE B 1 290 ? 20.016 5.945 11.305 1 94.94 290 PHE B CA 1
ATOM 5822 C C . PHE B 1 290 ? 19.016 4.855 11.672 1 94.94 290 PHE B C 1
ATOM 5824 O O . PHE B 1 290 ? 19.219 3.686 11.336 1 94.94 290 PHE B O 1
ATOM 5831 N N . GLN B 1 291 ? 17.922 5.273 12.367 1 96.62 291 GLN B N 1
ATOM 5832 C CA . GLN B 1 291 ? 17.016 4.285 12.945 1 96.62 291 GLN B CA 1
ATOM 5833 C C . GLN B 1 291 ? 15.734 4.176 12.125 1 96.62 291 GLN B C 1
ATOM 5835 O O . GLN B 1 291 ? 15.164 3.092 11.992 1 96.62 291 GLN B O 1
ATOM 5840 N N . VAL B 1 292 ? 15.25 5.285 11.617 1 97.81 292 VAL B N 1
ATOM 5841 C CA . VAL B 1 292 ? 14.023 5.219 10.82 1 97.81 292 VAL B CA 1
ATOM 5842 C C . VAL B 1 292 ? 14.273 4.395 9.562 1 97.81 292 VAL B C 1
ATOM 5844 O O . VAL B 1 292 ? 15.141 4.727 8.758 1 97.81 292 VAL B O 1
ATOM 5847 N N . GLY B 1 293 ? 13.477 3.322 9.422 1 98.62 293 GLY B N 1
ATOM 5848 C CA . GLY B 1 293 ? 13.57 2.582 8.172 1 98.62 293 GLY B CA 1
ATOM 5849 C C . GLY B 1 293 ? 13.312 3.441 6.949 1 98.62 293 GLY B C 1
ATOM 5850 O O . GLY B 1 293 ? 12.594 4.438 7.023 1 98.62 293 GLY B O 1
ATOM 5851 N N . ASP B 1 294 ? 13.898 3.037 5.824 1 98.81 294 ASP B N 1
ATOM 5852 C CA . ASP B 1 294 ? 13.766 3.832 4.605 1 98.81 294 ASP B CA 1
ATOM 5853 C C . ASP B 1 294 ? 12.312 3.93 4.168 1 98.81 294 ASP B C 1
ATOM 5855 O O . ASP B 1 294 ? 11.898 4.93 3.582 1 98.81 294 ASP B O 1
ATOM 5859 N N . VAL B 1 295 ? 11.602 2.838 4.426 1 98.88 295 VAL B N 1
ATOM 5860 C CA . VAL B 1 295 ? 10.164 2.818 4.168 1 98.88 295 VAL B CA 1
ATOM 5861 C C . VAL B 1 295 ? 9.422 2.344 5.414 1 98.88 295 VAL B C 1
ATOM 5863 O O . VAL B 1 295 ? 9.672 1.243 5.91 1 98.88 295 VAL B O 1
ATOM 5866 N N . ILE B 1 296 ? 8.602 3.182 5.926 1 98.94 296 ILE B N 1
ATOM 5867 C CA . ILE B 1 296 ? 7.652 2.791 6.965 1 98.94 296 ILE B CA 1
ATOM 5868 C C . ILE B 1 296 ? 6.289 2.514 6.336 1 98.94 296 ILE B C 1
ATOM 5870 O O . ILE B 1 296 ? 5.785 3.322 5.555 1 98.94 296 ILE B O 1
ATOM 5874 N N . THR B 1 297 ? 5.719 1.389 6.625 1 98.88 297 THR B N 1
ATOM 5875 C CA . THR B 1 297 ? 4.383 1.018 6.172 1 98.88 297 THR B CA 1
ATOM 5876 C C . THR B 1 297 ? 3.453 0.786 7.355 1 98.88 297 THR B C 1
ATOM 5878 O O . THR B 1 297 ? 3.748 -0.032 8.234 1 98.88 297 THR B O 1
ATOM 5881 N N . SER B 1 298 ? 2.395 1.515 7.324 1 98.94 298 SER B N 1
ATOM 5882 C CA . SER B 1 298 ? 1.372 1.315 8.352 1 98.94 298 SER B CA 1
ATOM 5883 C C . SER B 1 298 ? 0.031 0.943 7.723 1 98.94 298 SER B C 1
ATOM 5885 O O . SER B 1 298 ? -0.301 1.406 6.633 1 98.94 298 SER B O 1
ATOM 5887 N N . THR B 1 299 ? -0.683 0.095 8.398 1 98.94 299 THR B N 1
ATOM 5888 C CA . THR B 1 299 ? -2.082 -0.176 8.094 1 98.94 299 THR B CA 1
ATOM 5889 C C . THR B 1 299 ? -2.979 0.192 9.273 1 98.94 299 THR B C 1
ATOM 5891 O O . THR B 1 299 ? -2.771 -0.289 10.383 1 98.94 299 THR B O 1
ATOM 5894 N N . ILE B 1 300 ? -3.934 1.023 8.961 1 98.94 300 ILE B N 1
ATOM 5895 C CA . ILE B 1 300 ? -4.871 1.482 9.977 1 98.94 300 ILE B CA 1
ATOM 5896 C C . ILE B 1 300 ? -6.262 0.915 9.695 1 98.94 300 ILE B C 1
ATOM 5898 O O . ILE B 1 300 ? -6.703 0.889 8.547 1 98.94 300 ILE B O 1
ATOM 5902 N N . THR B 1 301 ? -6.938 0.424 10.773 1 98.94 301 THR B N 1
ATOM 5903 C CA . THR B 1 301 ? -8.344 0.05 10.688 1 98.94 301 THR B CA 1
ATOM 5904 C C . THR B 1 301 ? -9.234 1.127 11.305 1 98.94 301 THR B C 1
ATOM 5906 O O . THR B 1 301 ? -8.766 1.933 12.117 1 98.94 301 THR B O 1
ATOM 5909 N N . THR B 1 302 ? -10.445 1.173 10.859 1 98.94 302 THR B N 1
ATOM 5910 C CA . THR B 1 302 ? -11.367 2.164 11.398 1 98.94 302 THR B CA 1
ATOM 5911 C C . THR B 1 302 ? -12.578 1.487 12.031 1 98.94 302 THR B C 1
ATOM 5913 O O . THR B 1 302 ? -12.789 0.287 11.844 1 98.94 302 THR B O 1
ATOM 5916 N N . ALA B 1 303 ? -13.359 2.285 12.727 1 98.81 303 ALA B N 1
ATOM 5917 C CA . ALA B 1 303 ? -14.547 1.779 13.406 1 98.81 303 ALA B CA 1
ATOM 5918 C C . ALA B 1 303 ? -15.609 1.341 12.398 1 98.81 303 ALA B C 1
ATOM 5920 O O . ALA B 1 303 ? -16.453 0.494 12.711 1 98.81 303 ALA B O 1
ATOM 5921 N N . MET B 1 304 ? -15.562 1.889 11.25 1 98.69 304 MET B N 1
ATOM 5922 C CA . MET B 1 304 ? -16.578 1.577 10.258 1 98.69 304 MET B CA 1
ATOM 5923 C C . MET B 1 304 ? -16.109 0.485 9.305 1 98.69 304 MET B C 1
ATOM 5925 O O . MET B 1 304 ? -16.766 0.198 8.305 1 98.69 304 MET B O 1
ATOM 5929 N N . GLY B 1 305 ? -14.953 -0.062 9.5 1 98.69 305 GLY B N 1
ATOM 5930 C CA . GLY B 1 305 ? -14.531 -1.262 8.797 1 98.69 305 GLY B CA 1
ATOM 5931 C C . GLY B 1 305 ? -13.656 -0.97 7.594 1 98.69 305 GLY B C 1
ATOM 5932 O O . GLY B 1 305 ? -13.484 -1.822 6.719 1 98.69 305 GLY B O 1
ATOM 5933 N N . GLU B 1 306 ? -13.133 0.241 7.453 1 98.88 306 GLU B N 1
ATOM 5934 C CA . GLU B 1 306 ? -12.195 0.565 6.383 1 98.88 306 GLU B CA 1
ATOM 5935 C C . GLU B 1 306 ? -10.758 0.27 6.797 1 98.88 306 GLU B C 1
ATOM 5937 O O . GLU B 1 306 ? -10.477 0.096 7.984 1 98.88 306 GLU B O 1
ATOM 5942 N N . SER B 1 307 ? -9.891 0.182 5.812 1 98.88 307 SER B N 1
ATOM 5943 C CA . SER B 1 307 ? -8.453 0.158 6.062 1 98.88 307 SER B CA 1
ATOM 5944 C C . SER B 1 307 ? -7.75 1.302 5.344 1 98.88 307 SER B C 1
ATOM 5946 O O . SER B 1 307 ? -8.25 1.81 4.336 1 98.88 307 SER B O 1
ATOM 5948 N N . ILE B 1 308 ? -6.645 1.74 5.906 1 98.94 308 ILE B N 1
ATOM 5949 C CA . ILE B 1 308 ? -5.816 2.799 5.336 1 98.94 308 ILE B CA 1
ATOM 5950 C C . ILE B 1 308 ? -4.352 2.369 5.348 1 98.94 308 ILE B C 1
ATOM 5952 O O . ILE B 1 308 ? -3.834 1.93 6.375 1 98.94 308 ILE B O 1
ATOM 5956 N N . ILE B 1 309 ? -3.709 2.475 4.211 1 98.94 309 ILE B N 1
ATOM 5957 C CA . ILE B 1 309 ? -2.26 2.322 4.176 1 98.94 309 ILE B CA 1
ATOM 5958 C C . ILE B 1 309 ? -1.594 3.695 4.242 1 98.94 309 ILE B C 1
ATOM 5960 O O . ILE B 1 309 ? -1.98 4.613 3.518 1 98.94 309 ILE B O 1
ATOM 5964 N N . VAL B 1 310 ? -0.614 3.838 5.117 1 98.94 310 VAL B N 1
ATOM 5965 C CA . VAL B 1 310 ? 0.165 5.062 5.254 1 98.94 310 VAL B CA 1
ATOM 5966 C C . VAL B 1 310 ? 1.651 4.754 5.086 1 98.94 310 VAL B C 1
ATOM 5968 O O . VAL B 1 310 ? 2.201 3.914 5.805 1 98.94 310 VAL B O 1
ATOM 5971 N N . ASN B 1 311 ? 2.305 5.508 4.152 1 98.81 311 ASN B N 1
ATOM 5972 C CA . ASN B 1 311 ? 3.721 5.262 3.898 1 98.81 311 ASN B CA 1
ATOM 5973 C C . ASN B 1 311 ? 4.566 6.492 4.207 1 98.81 311 ASN B C 1
ATOM 5975 O O . ASN B 1 311 ? 4.16 7.621 3.912 1 98.81 311 ASN B O 1
ATOM 5979 N N . LEU B 1 312 ? 5.695 6.27 4.859 1 98.81 312 LEU B N 1
ATOM 5980 C CA . LEU B 1 312 ? 6.762 7.262 4.934 1 98.81 312 LEU B CA 1
ATOM 5981 C C . LEU B 1 312 ? 7.988 6.805 4.148 1 98.81 312 LEU B C 1
ATOM 5983 O O . LEU B 1 312 ? 8.484 5.699 4.359 1 98.81 312 LEU B O 1
ATOM 5987 N N . ASN B 1 313 ? 8.438 7.562 3.242 1 98.44 313 ASN B N 1
ATOM 5988 C CA . ASN B 1 313 ? 9.594 7.305 2.385 1 98.44 313 ASN B CA 1
ATOM 5989 C C . ASN B 1 313 ? 10.289 8.594 1.979 1 98.44 313 ASN B C 1
ATOM 5991 O O . ASN B 1 313 ? 9.992 9.172 0.93 1 98.44 313 ASN B O 1
ATOM 5995 N N . THR B 1 314 ? 11.305 9.016 2.83 1 97.69 314 THR B N 1
ATOM 5996 C CA . THR B 1 314 ? 11.898 10.32 2.58 1 97.69 314 THR B CA 1
ATOM 5997 C C . THR B 1 314 ? 13.414 10.211 2.436 1 97.69 314 THR B C 1
ATOM 5999 O O . THR B 1 314 ? 14.117 11.219 2.387 1 97.69 314 THR B O 1
ATOM 6002 N N . THR B 1 315 ? 13.93 8.977 2.432 1 97.5 315 THR B N 1
ATOM 6003 C CA . THR B 1 315 ? 15.375 8.805 2.48 1 97.5 315 THR B CA 1
ATOM 6004 C C . THR B 1 315 ? 15.875 8.055 1.248 1 97.5 315 THR B C 1
ATOM 6006 O O . THR B 1 315 ? 17.016 7.602 1.209 1 97.5 315 THR B O 1
ATOM 6009 N N . LEU B 1 316 ? 15.016 7.832 0.275 1 97.81 316 LEU B N 1
ATOM 6010 C CA . LEU B 1 316 ? 15.359 7.18 -0.983 1 97.81 316 LEU B CA 1
ATOM 6011 C C . LEU B 1 316 ? 15.055 8.086 -2.17 1 97.81 316 LEU B C 1
ATOM 6013 O O . LEU B 1 316 ? 14.117 8.891 -2.117 1 97.81 316 LEU B O 1
ATOM 6017 N N . PRO B 1 317 ? 15.875 7.953 -3.262 1 96.12 317 PRO B N 1
ATOM 6018 C CA . PRO B 1 317 ? 15.57 8.758 -4.449 1 96.12 317 PRO B CA 1
ATOM 6019 C C . PRO B 1 317 ? 14.25 8.359 -5.109 1 96.12 317 PRO B C 1
ATOM 6021 O O . PRO B 1 317 ? 13.969 7.172 -5.262 1 96.12 317 PRO B O 1
ATOM 6024 N N . ARG B 1 318 ? 13.484 9.391 -5.492 1 97.44 318 ARG B N 1
ATOM 6025 C CA . ARG B 1 318 ? 12.164 9.156 -6.07 1 97.44 318 ARG B CA 1
ATOM 6026 C C . ARG B 1 318 ? 11.516 10.461 -6.508 1 97.44 318 ARG B C 1
ATOM 6028 O O . ARG B 1 318 ? 11.852 11.531 -5.996 1 97.44 318 ARG B O 1
ATOM 6035 N N . PRO B 1 319 ? 10.508 10.336 -7.422 1 96.94 319 PRO B N 1
ATOM 6036 C CA . PRO B 1 319 ? 9.57 11.445 -7.594 1 96.94 319 PRO B CA 1
ATOM 6037 C C . PRO B 1 319 ? 8.648 11.633 -6.391 1 96.94 319 PRO B C 1
ATOM 6039 O O . PRO B 1 319 ? 8.336 10.664 -5.691 1 96.94 319 PRO B O 1
ATOM 6042 N N . TYR B 1 320 ? 8.25 12.891 -6.184 1 96.38 320 TYR B N 1
ATOM 6043 C CA . TYR B 1 320 ? 7.359 13.242 -5.082 1 96.38 320 TYR B CA 1
ATOM 6044 C C . TYR B 1 320 ? 5.996 12.586 -5.246 1 96.38 320 TYR B C 1
ATOM 6046 O O . TYR B 1 320 ? 5.449 12.547 -6.352 1 96.38 320 TYR B O 1
ATOM 6054 N N . SER B 1 321 ? 5.441 12.016 -4.121 1 97.06 321 SER B N 1
ATOM 6055 C CA . SER B 1 321 ? 4.086 11.484 -4.121 1 97.06 321 SER B CA 1
ATOM 6056 C C . SER B 1 321 ? 3.527 11.391 -2.705 1 97.06 321 SER B C 1
ATOM 6058 O O . SER B 1 321 ? 4.234 10.992 -1.778 1 97.06 321 SER B O 1
ATOM 6060 N N . LEU B 1 322 ? 2.232 11.727 -2.604 1 98.25 322 LEU B N 1
ATOM 6061 C CA . LEU B 1 322 ? 1.565 11.492 -1.326 1 98.25 322 LEU B CA 1
ATOM 6062 C C . LEU B 1 322 ? 0.773 10.195 -1.354 1 98.25 322 LEU B C 1
ATOM 6064 O O . LEU B 1 322 ? 0.156 9.812 -0.357 1 98.25 322 LEU B O 1
ATOM 6068 N N . GLY B 1 323 ? 0.714 9.523 -2.465 1 97.88 323 GLY B N 1
ATOM 6069 C CA . GLY B 1 323 ? 0.235 8.156 -2.59 1 97.88 323 GLY B CA 1
ATOM 6070 C C . GLY B 1 323 ? -1.268 8.031 -2.424 1 97.88 323 GLY B C 1
ATOM 6071 O O . GLY B 1 323 ? -1.772 6.969 -2.053 1 97.88 323 GLY B O 1
ATOM 6072 N N . PHE B 1 324 ? -2.025 9.031 -2.758 1 98.75 324 PHE B N 1
ATOM 6073 C CA . PHE B 1 324 ? -3.457 9.031 -2.488 1 98.75 324 PHE B CA 1
ATOM 6074 C C . PHE B 1 324 ? -4.172 8.008 -3.365 1 98.75 324 PHE B C 1
ATOM 6076 O O . PHE B 1 324 ? -3.92 7.93 -4.57 1 98.75 324 PHE B O 1
ATOM 6083 N N . HIS B 1 325 ? -4.949 7.184 -2.758 1 98.62 325 HIS B N 1
ATOM 6084 C CA . HIS B 1 325 ? -5.863 6.199 -3.328 1 98.62 325 HIS B CA 1
ATOM 6085 C C . HIS B 1 325 ? -7.184 6.168 -2.564 1 98.62 325 HIS B C 1
ATOM 6087 O O . HIS B 1 325 ? -7.195 5.969 -1.347 1 98.62 325 HIS B O 1
ATOM 6093 N N . CYS B 1 326 ? -8.234 6.461 -3.25 1 98.81 326 CYS B N 1
ATOM 6094 C CA . CYS B 1 326 ? -9.578 6.477 -2.688 1 98.81 326 CYS B CA 1
ATOM 6095 C C . CYS B 1 326 ? -10.453 5.41 -3.334 1 98.81 326 CYS B C 1
ATOM 6097 O O . CYS B 1 326 ? -10.703 5.457 -4.539 1 98.81 326 CYS B O 1
ATOM 6099 N N . GLN B 1 327 ? -10.961 4.488 -2.496 1 98.75 327 GLN B N 1
ATOM 6100 C CA . GLN B 1 327 ? -11.734 3.396 -3.08 1 98.75 327 GLN B CA 1
ATOM 6101 C C . GLN B 1 327 ? -12.992 3.113 -2.258 1 98.75 327 GLN B C 1
ATOM 6103 O O . GLN B 1 327 ? -12.906 2.902 -1.046 1 98.75 327 GLN B O 1
ATOM 6108 N N . GLY B 1 328 ? -14.109 3.09 -2.943 1 98.81 328 GLY B N 1
ATOM 6109 C CA . GLY B 1 328 ? -15.375 2.664 -2.369 1 98.81 328 GLY B CA 1
ATOM 6110 C C . GLY B 1 328 ? -16.031 1.527 -3.139 1 98.81 328 GLY B C 1
ATOM 6111 O O . GLY B 1 328 ? -15.367 0.854 -3.936 1 98.81 328 GLY B O 1
ATOM 6112 N N . THR B 1 329 ? -17.266 1.247 -2.842 1 98.56 329 THR B N 1
ATOM 6113 C CA . THR B 1 329 ? -17.984 0.112 -3.398 1 98.56 329 THR B CA 1
ATOM 6114 C C . THR B 1 329 ? -18.375 0.375 -4.852 1 98.56 329 THR B C 1
ATOM 6116 O O . THR B 1 329 ? -18.766 -0.544 -5.574 1 98.56 329 THR B O 1
ATOM 6119 N N . LYS B 1 330 ? -18.203 1.641 -5.328 1 98.06 330 LYS B N 1
ATOM 6120 C CA . LYS B 1 330 ? -18.703 1.941 -6.668 1 98.06 330 LYS B CA 1
ATOM 6121 C C . LYS B 1 330 ? -17.625 2.594 -7.527 1 98.06 330 LYS B C 1
ATOM 6123 O O . LYS B 1 330 ? -17.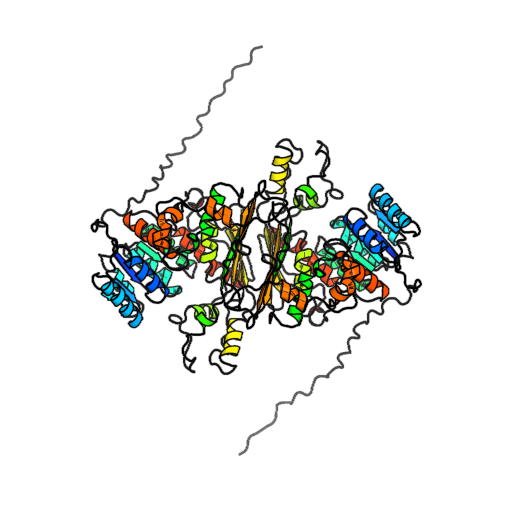891 3.027 -8.648 1 98.06 330 LYS B O 1
ATOM 6128 N N . GLY B 1 331 ? -16.438 2.676 -7.008 1 98.06 331 GLY B N 1
ATOM 6129 C CA . GLY B 1 331 ? -15.391 3.309 -7.801 1 98.06 331 GLY B CA 1
ATOM 6130 C C . GLY B 1 331 ? -14.117 3.566 -7.016 1 98.06 331 GLY B C 1
ATOM 6131 O O . GLY B 1 331 ? -14.031 3.221 -5.836 1 98.06 331 GLY B O 1
ATOM 6132 N N . LEU B 1 332 ? -13.125 4.137 -7.801 1 98.31 332 LEU B N 1
ATOM 6133 C CA . LEU B 1 332 ? -11.859 4.469 -7.156 1 98.31 332 LEU B CA 1
ATOM 6134 C C . LEU B 1 332 ? -11.133 5.57 -7.918 1 98.31 332 LEU B C 1
ATOM 6136 O O . LEU B 1 332 ? -11.445 5.84 -9.078 1 98.31 332 LEU B O 1
ATOM 6140 N N . TRP B 1 333 ? -10.281 6.25 -7.172 1 98.62 333 TRP B N 1
ATOM 6141 C CA . TRP B 1 333 ? -9.352 7.254 -7.68 1 98.62 333 TRP B CA 1
ATOM 6142 C C . TRP B 1 333 ? -7.953 7.027 -7.129 1 98.62 333 TRP B C 1
ATOM 6144 O O . TRP B 1 333 ? -7.789 6.609 -5.98 1 98.62 333 TRP B O 1
ATOM 6154 N N . GLN B 1 334 ? -6.938 7.273 -7.969 1 97.69 334 GLN B N 1
ATOM 6155 C CA . GLN B 1 334 ? -5.574 7.273 -7.453 1 97.69 334 GLN B CA 1
ATOM 6156 C C . GLN B 1 334 ? -4.742 8.383 -8.102 1 97.69 334 GLN B C 1
ATOM 6158 O O . GLN B 1 334 ? -4.906 8.672 -9.289 1 97.69 334 GLN B O 1
ATOM 6163 N N . VAL B 1 335 ? -3.834 8.906 -7.359 1 97.12 335 VAL B N 1
ATOM 6164 C CA . VAL B 1 335 ? -3.061 10.07 -7.773 1 97.12 335 VAL B CA 1
ATOM 6165 C C . VAL B 1 335 ? -1.941 9.641 -8.719 1 97.12 335 VAL B C 1
ATOM 6167 O O . VAL B 1 335 ? -1.535 10.398 -9.602 1 97.12 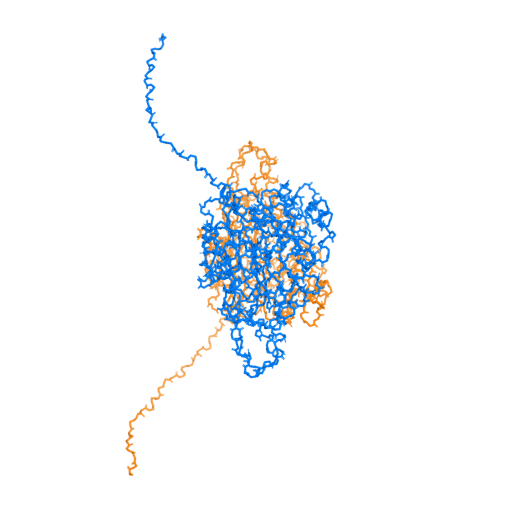335 VAL B O 1
ATOM 6170 N N . GLU B 1 336 ? -1.432 8.445 -8.641 1 93.75 336 GLU B N 1
ATOM 6171 C CA . GLU B 1 336 ? -0.225 7.992 -9.328 1 93.75 336 GLU B CA 1
ATOM 6172 C C . GLU B 1 336 ? -0.39 8.078 -10.844 1 93.75 336 GLU B C 1
ATOM 6174 O O . GLU B 1 336 ? 0.553 8.422 -11.555 1 93.75 336 GLU B O 1
ATOM 6179 N N . ASN B 1 337 ? -1.51 7.699 -11.312 1 93.75 337 ASN B N 1
ATOM 6180 C CA . ASN B 1 337 ? -1.752 7.801 -12.75 1 93.75 337 ASN B CA 1
ATOM 6181 C C . ASN B 1 337 ? -2.812 8.852 -13.062 1 93.75 337 ASN B C 1
ATOM 6183 O O . ASN B 1 337 ? -3.338 8.891 -14.18 1 93.75 337 ASN B O 1
ATOM 6187 N N . SER B 1 338 ? -3.211 9.594 -12.008 1 95.81 338 SER B N 1
ATOM 6188 C CA . SER B 1 338 ? -4.207 10.648 -12.148 1 95.81 338 SER B CA 1
ATOM 6189 C C . SER B 1 338 ? -5.473 10.125 -12.812 1 95.81 338 SER B C 1
ATOM 6191 O O . SER B 1 338 ? -5.926 10.688 -13.82 1 95.81 338 SER B O 1
ATOM 6193 N N . SER B 1 339 ? -6.008 9.055 -12.281 1 96.94 339 SER B N 1
ATOM 6194 C CA . SER B 1 339 ? -7.121 8.398 -12.969 1 96.94 339 SER B CA 1
ATOM 6195 C C . SER B 1 339 ? -8.25 8.07 -12 1 96.94 339 SER B C 1
ATOM 6197 O O . SER B 1 339 ? -8.031 8.008 -10.781 1 96.94 339 SER B O 1
ATOM 6199 N N . VAL B 1 340 ? -9.414 7.891 -12.594 1 98.31 340 VAL B N 1
ATOM 6200 C CA . VAL B 1 340 ? -10.625 7.574 -11.844 1 98.31 340 VAL B CA 1
ATOM 6201 C C . VAL B 1 340 ? -11.414 6.488 -12.57 1 98.31 340 VAL B C 1
ATOM 6203 O O . VAL B 1 340 ? -11.297 6.336 -13.789 1 98.31 340 VAL B O 1
ATOM 6206 N N . TYR B 1 341 ? -12.07 5.652 -11.852 1 98.44 341 TYR B N 1
ATOM 6207 C CA . TYR B 1 341 ? -13.031 4.668 -12.344 1 98.44 341 TYR B CA 1
ATOM 6208 C C . TYR B 1 341 ? -14.328 4.727 -11.547 1 98.44 341 TYR B C 1
ATOM 6210 O O . TYR B 1 341 ? -14.312 4.695 -10.312 1 98.44 341 TYR B O 1
ATOM 6218 N N . LEU B 1 342 ? -15.414 4.855 -12.227 1 98.25 342 LEU B N 1
ATOM 6219 C CA . LEU B 1 342 ? -16.75 4.832 -11.625 1 98.25 342 LEU B CA 1
ATOM 6220 C C . LEU B 1 342 ? -17.625 3.773 -12.289 1 98.25 342 LEU B C 1
ATOM 6222 O O . LEU B 1 342 ? -17.812 3.787 -13.508 1 98.25 342 LEU B O 1
ATOM 6226 N N . GLU B 1 343 ? -18.109 2.928 -11.414 1 96.56 343 GLU B N 1
ATOM 6227 C CA . GLU B 1 343 ? -19.016 1.899 -11.93 1 96.56 343 GLU B CA 1
ATOM 6228 C C . GLU B 1 343 ? -20.234 2.521 -12.602 1 96.56 343 GLU B C 1
ATOM 6230 O O . GLU B 1 343 ? -20.844 3.436 -12.055 1 96.56 343 GLU B O 1
ATOM 6235 N N . GLY B 1 344 ? -20.641 1.973 -13.734 1 93.38 344 GLY B N 1
ATOM 6236 C CA . GLY B 1 344 ? -21.781 2.484 -14.469 1 93.38 344 GLY B CA 1
ATOM 6237 C C . GLY B 1 344 ? -21.422 3.625 -15.406 1 93.38 344 GLY B C 1
ATOM 6238 O O . GLY B 1 344 ? -22.172 3.926 -16.344 1 93.38 344 GLY B O 1
ATOM 6239 N N . THR B 1 345 ? -20.328 4.27 -15.195 1 94.06 345 THR B N 1
ATOM 6240 C CA . THR B 1 345 ? -19.906 5.395 -16.016 1 94.06 345 THR B CA 1
ATOM 6241 C C . THR B 1 345 ? -18.672 5.027 -16.844 1 94.06 345 THR B C 1
ATOM 6243 O O . THR B 1 345 ? -18.656 5.223 -18.062 1 94.06 345 THR B O 1
ATOM 6246 N N . SER B 1 346 ? -17.656 4.527 -16.125 1 94.44 346 SER B N 1
ATOM 6247 C CA . SER B 1 346 ? -16.438 4.133 -16.797 1 94.44 346 SER B CA 1
ATOM 6248 C C . SER B 1 346 ? -16.641 2.873 -17.641 1 94.44 346 SER B C 1
ATOM 6250 O O . SER B 1 346 ? -17.344 1.95 -17.219 1 94.44 346 SER B O 1
ATOM 6252 N N . LYS B 1 347 ? -15.992 2.857 -18.75 1 87.75 347 LYS B N 1
ATOM 6253 C CA . LYS B 1 347 ? -16.234 1.764 -19.688 1 87.75 347 LYS B CA 1
ATOM 6254 C C . LYS B 1 347 ? -15.133 0.704 -19.578 1 87.75 347 LYS B C 1
ATOM 6256 O O . LYS B 1 347 ? -13.977 1.026 -19.328 1 87.75 347 LYS B O 1
ATOM 6261 N N . ASN B 1 348 ? -15.539 -0.601 -19.797 1 81.5 348 ASN B N 1
ATOM 6262 C CA . ASN B 1 348 ? -14.656 -1.741 -20.016 1 81.5 348 ASN B CA 1
ATOM 6263 C C . ASN B 1 348 ? -13.664 -1.895 -18.859 1 81.5 348 ASN B C 1
ATOM 6265 O O . ASN B 1 348 ? -12.484 -2.195 -19.094 1 81.5 348 ASN B O 1
ATOM 6269 N N . HIS B 1 349 ? -14.086 -1.566 -17.688 1 86.94 349 HIS B N 1
ATOM 6270 C CA . HIS B 1 349 ? -13.219 -1.658 -16.516 1 86.94 349 HIS B CA 1
ATOM 6271 C C . HIS B 1 349 ? -11.914 -0.902 -16.719 1 86.94 349 HIS B C 1
ATOM 6273 O O . HIS B 1 349 ? -10.844 -1.37 -16.328 1 86.94 349 HIS B O 1
ATOM 6279 N N . GLY B 1 350 ? -12.039 0.141 -17.453 1 93.38 350 GLY B N 1
ATOM 6280 C CA . GLY B 1 350 ? -10.859 0.944 -17.75 1 93.38 350 GLY B CA 1
ATOM 6281 C C . GLY B 1 350 ? -10.82 2.246 -16.969 1 93.38 350 GLY B C 1
ATOM 6282 O O . GLY B 1 350 ? -11.859 2.76 -16.547 1 93.38 350 GLY B O 1
ATOM 6283 N N . TRP B 1 351 ? -9.578 2.809 -16.859 1 96.25 351 TRP B N 1
ATOM 6284 C CA . TRP B 1 351 ? -9.375 4.098 -16.219 1 96.25 351 TRP B CA 1
ATOM 6285 C C . TRP B 1 351 ? -9.906 5.234 -17.078 1 96.25 351 TRP B C 1
ATOM 6287 O O . TRP B 1 351 ? -9.93 5.137 -18.297 1 96.25 351 TRP B O 1
ATOM 6297 N N . GLU B 1 352 ? -10.375 6.27 -16.438 1 97.56 352 GLU B N 1
ATOM 6298 C CA . GLU B 1 352 ? -10.625 7.562 -17.062 1 97.56 352 GLU B CA 1
ATOM 6299 C C . GLU B 1 352 ? -9.688 8.633 -16.516 1 97.56 352 GLU B C 1
ATOM 6301 O O . GLU B 1 352 ? -9.289 8.578 -15.352 1 97.56 352 GLU B O 1
ATOM 6306 N N . ASP B 1 353 ? -9.383 9.516 -17.406 1 97.25 353 ASP B N 1
ATOM 6307 C CA . ASP B 1 353 ? -8.617 10.672 -16.938 1 97.25 353 ASP B CA 1
ATOM 6308 C C . ASP B 1 353 ? -9.367 11.422 -15.836 1 97.25 353 ASP B C 1
ATOM 6310 O O . ASP B 1 353 ? -10.578 11.602 -15.922 1 97.25 353 ASP B O 1
ATOM 6314 N N . PHE B 1 354 ? -8.578 11.875 -14.859 1 98.12 354 PHE B N 1
ATOM 6315 C CA . PHE B 1 354 ? -9.227 12.523 -13.727 1 98.12 354 PHE B CA 1
ATOM 6316 C C . PHE B 1 354 ? -9.539 13.977 -14.039 1 98.12 354 PHE B C 1
ATOM 6318 O O . PHE B 1 354 ? -10.43 14.57 -13.422 1 98.12 354 PHE B O 1
ATOM 6325 N N . ASP B 1 355 ? -8.938 14.594 -14.945 1 97.81 355 ASP B N 1
ATOM 6326 C CA . ASP B 1 355 ? -9.008 16.031 -15.195 1 97.81 355 ASP B CA 1
ATOM 6327 C C . ASP B 1 355 ? -10.445 16.484 -15.391 1 97.81 355 ASP B C 1
ATOM 6329 O O . ASP B 1 355 ? -10.891 17.453 -14.758 1 97.81 355 ASP B O 1
ATOM 6333 N N . PRO B 1 356 ? -11.234 15.82 -16.25 1 97.88 356 PRO B N 1
ATOM 6334 C CA . PRO B 1 356 ? -12.625 16.266 -16.406 1 97.88 356 PRO B CA 1
ATOM 6335 C C . PRO B 1 356 ? -13.422 16.156 -15.102 1 97.88 356 PRO B C 1
ATOM 6337 O O . PRO B 1 356 ? -14.297 17 -14.844 1 97.88 356 PRO B O 1
ATOM 6340 N N . TYR B 1 357 ? -13.156 15.172 -14.32 1 98.12 357 TYR B N 1
ATOM 6341 C CA . TYR B 1 357 ? -13.852 15 -13.047 1 98.12 357 TYR B CA 1
ATOM 6342 C C . TYR B 1 357 ? -13.438 16.078 -12.047 1 98.12 357 TYR B C 1
ATOM 6344 O O . TYR B 1 357 ? -14.273 16.609 -11.312 1 98.12 357 TYR B O 1
ATOM 6352 N N . GLN B 1 358 ? -12.148 16.344 -12.016 1 97.75 358 GLN B N 1
ATOM 6353 C CA . GLN B 1 358 ? -11.688 17.406 -11.117 1 97.75 358 GLN B CA 1
ATOM 6354 C C . GLN B 1 358 ? -12.398 18.734 -11.43 1 97.75 358 GLN B C 1
ATOM 6356 O O . GLN B 1 358 ? -12.789 19.453 -10.516 1 97.75 358 GLN B O 1
ATOM 6361 N N . LYS B 1 359 ? -12.531 19.062 -12.688 1 97.44 359 LYS B N 1
ATOM 6362 C CA . LYS B 1 359 ? -13.203 20.297 -13.094 1 97.44 359 LYS B CA 1
ATOM 6363 C C . LYS B 1 359 ? -14.672 20.281 -12.688 1 97.44 359 LYS B C 1
ATOM 6365 O O . LYS B 1 359 ? -15.18 21.266 -12.148 1 97.44 359 LYS B O 1
ATOM 6370 N N . LYS B 1 360 ? -15.289 19.188 -12.914 1 97.94 360 LYS B N 1
ATOM 6371 C CA . LYS B 1 360 ? -16.719 19.062 -12.641 1 97.94 360 LYS B CA 1
ATOM 6372 C C . LYS B 1 360 ? -17 19.109 -11.141 1 97.94 360 LYS B C 1
ATOM 6374 O O . LYS B 1 360 ? -17.984 19.688 -10.711 1 97.94 360 LYS B O 1
ATOM 6379 N N . TYR B 1 361 ? -16.094 18.516 -10.398 1 98 361 TYR B N 1
ATOM 6380 C CA . TYR B 1 361 ? -16.359 18.375 -8.977 1 98 361 TYR B CA 1
ATOM 6381 C C . TYR B 1 361 ? -15.414 19.25 -8.164 1 98 361 TYR B C 1
ATOM 6383 O O . TYR B 1 361 ? -15.18 19 -6.98 1 98 361 TYR B O 1
ATOM 6391 N N . ASP B 1 362 ? -14.914 20.234 -8.797 1 97 362 ASP B N 1
ATOM 6392 C CA . ASP B 1 362 ? -14.062 21.203 -8.125 1 97 362 ASP B CA 1
ATOM 6393 C C . ASP B 1 362 ? -14.766 21.797 -6.898 1 97 362 ASP B C 1
ATOM 6395 O O . ASP B 1 362 ? -15.961 22.078 -6.941 1 97 362 ASP B O 1
ATOM 6399 N N . ALA B 1 363 ? -14 21.938 -5.84 1 95.44 363 ALA B N 1
ATOM 6400 C CA . ALA B 1 363 ? -14.586 22.469 -4.613 1 95.44 363 ALA B CA 1
ATOM 6401 C C . ALA B 1 363 ? -14.992 23.922 -4.789 1 95.44 363 ALA B C 1
ATOM 6403 O O . ALA B 1 363 ? -14.188 24.75 -5.23 1 95.44 363 ALA B O 1
ATOM 6404 N N . PRO B 1 364 ? -16.172 24.312 -4.398 1 95.56 364 PRO B N 1
ATOM 6405 C CA . PRO B 1 364 ? -16.594 25.703 -4.473 1 95.56 364 PRO B CA 1
ATOM 6406 C C . PRO B 1 364 ? -15.664 26.656 -3.723 1 95.56 364 PRO B C 1
ATOM 6408 O O . PRO B 1 364 ? -15.453 27.797 -4.152 1 95.56 364 PRO B O 1
ATOM 6411 N N . LEU B 1 365 ? -15.125 26.188 -2.684 1 94.44 365 LEU B N 1
ATOM 6412 C CA . LEU B 1 365 ? -14.164 26.969 -1.918 1 94.44 365 LEU B CA 1
ATOM 6413 C C . LEU B 1 365 ? -12.977 27.375 -2.787 1 94.44 365 LEU B C 1
ATOM 6415 O O . LEU B 1 365 ? -12.516 28.516 -2.721 1 94.44 365 LEU B O 1
ATOM 6419 N N . TRP B 1 366 ? -12.422 26.5 -3.531 1 93.69 366 TRP B N 1
ATOM 6420 C CA . TRP B 1 366 ? -11.312 26.781 -4.434 1 93.69 366 TRP B CA 1
ATOM 6421 C C . TRP B 1 366 ? -11.742 27.719 -5.551 1 93.69 366 TRP B C 1
ATOM 6423 O O . TRP B 1 366 ? -11.016 28.656 -5.902 1 93.69 366 TRP B O 1
ATOM 6433 N N . LYS B 1 367 ? -12.883 27.438 -6.07 1 92.69 367 LYS B N 1
ATOM 6434 C CA . LYS B 1 367 ? -13.383 28.297 -7.141 1 92.69 367 LYS B CA 1
ATOM 6435 C C . LYS B 1 367 ? -13.523 29.734 -6.676 1 92.69 367 LYS B C 1
ATOM 6437 O O . LYS B 1 367 ? -13.164 30.672 -7.402 1 92.69 367 LYS B O 1
ATOM 6442 N N . LYS B 1 368 ? -13.977 29.891 -5.535 1 92.81 368 LYS B N 1
ATOM 6443 C CA . LYS B 1 368 ? -14.25 31.219 -4.977 1 92.81 368 LYS B CA 1
ATOM 6444 C C . LYS B 1 368 ? -12.961 31.984 -4.719 1 92.81 368 LYS B C 1
ATOM 6446 O O . LYS B 1 368 ? -12.914 33.188 -4.887 1 92.81 368 LYS B O 1
ATOM 6451 N N . HIS B 1 369 ? -11.891 31.281 -4.297 1 93.44 369 HIS B N 1
ATOM 6452 C CA . HIS B 1 369 ? -10.695 31.969 -3.812 1 93.44 369 HIS B CA 1
ATOM 6453 C C . HIS B 1 369 ? -9.484 31.656 -4.684 1 93.44 369 HIS B C 1
ATOM 6455 O O . HIS B 1 369 ? -8.344 31.781 -4.234 1 93.44 369 HIS B O 1
ATOM 6461 N N . GLU B 1 370 ? -9.703 31.203 -5.879 1 92.38 370 GLU B N 1
ATOM 6462 C CA . GLU B 1 370 ? -8.633 30.766 -6.773 1 92.38 370 GLU B CA 1
ATOM 6463 C C . GLU B 1 370 ? -7.613 31.875 -6.988 1 92.38 370 GLU B C 1
ATOM 6465 O O . GLU B 1 370 ? -6.406 31.625 -6.984 1 92.38 370 GLU B O 1
ATOM 6470 N N . LYS B 1 371 ? -8.07 33.125 -7.148 1 90.75 371 LYS B N 1
ATOM 6471 C CA . LYS B 1 371 ? -7.184 34.25 -7.422 1 90.75 371 LYS B CA 1
ATOM 6472 C C . LYS B 1 371 ? -6.281 34.531 -6.223 1 90.75 371 LYS B C 1
ATOM 6474 O O . LYS B 1 371 ? -5.078 34.75 -6.383 1 90.75 371 LYS B O 1
ATOM 6479 N N . GLU B 1 372 ? -6.863 34.5 -5.059 1 90.12 372 GLU B N 1
ATOM 6480 C CA . GLU B 1 372 ? -6.102 34.75 -3.84 1 90.12 372 GLU B CA 1
ATOM 6481 C C . GLU B 1 372 ? -5.09 33.656 -3.574 1 90.12 372 GLU B C 1
ATOM 6483 O O . GLU B 1 372 ? -3.977 33.906 -3.117 1 90.12 372 GLU B O 1
ATOM 6488 N N . ALA B 1 373 ? -5.465 32.438 -3.902 1 89.06 373 ALA B N 1
ATOM 6489 C CA . ALA B 1 373 ? -4.664 31.266 -3.562 1 89.06 373 ALA B CA 1
ATOM 6490 C C . ALA B 1 373 ? -3.527 31.078 -4.562 1 89.06 373 ALA B C 1
ATOM 6492 O O . ALA B 1 373 ? -2.514 30.453 -4.242 1 89.06 373 ALA B O 1
ATOM 6493 N N . ALA B 1 374 ? -3.664 31.531 -5.723 1 84.25 374 ALA B N 1
ATOM 6494 C CA . ALA B 1 374 ? -2.76 31.266 -6.84 1 84.25 374 ALA B CA 1
ATOM 6495 C C . ALA B 1 374 ? -1.329 31.672 -6.488 1 84.25 374 ALA B C 1
ATOM 6497 O O . ALA B 1 374 ? -0.371 31.062 -6.965 1 84.25 374 ALA B O 1
ATOM 6498 N N . GLU B 1 375 ? -1.12 32.625 -5.621 1 81.5 375 GLU B N 1
ATOM 6499 C CA . GLU B 1 375 ? 0.215 33.125 -5.34 1 81.5 375 GLU B CA 1
ATOM 6500 C C . GLU B 1 375 ? 0.793 32.531 -4.07 1 81.5 375 GLU B C 1
ATOM 6502 O O . GLU B 1 375 ? 1.958 32.75 -3.736 1 81.5 375 GLU B O 1
ATOM 6507 N N . ALA B 1 376 ? 0.025 31.766 -3.516 1 84.31 376 ALA B N 1
ATOM 6508 C CA . ALA B 1 376 ? 0.465 31.203 -2.236 1 84.31 376 ALA B CA 1
ATOM 6509 C C . ALA B 1 376 ? 1.289 29.938 -2.438 1 84.31 376 ALA B C 1
ATOM 6511 O O . ALA B 1 376 ? 1.282 29.359 -3.521 1 84.31 376 ALA B O 1
ATOM 6512 N N . GLY B 1 377 ? 2.049 29.594 -1.449 1 79.06 377 GLY B N 1
ATOM 6513 C CA . GLY B 1 377 ? 2.949 28.453 -1.501 1 79.06 377 GLY B CA 1
ATOM 6514 C C . GLY B 1 377 ? 2.225 27.125 -1.591 1 79.06 377 GLY B C 1
ATOM 6515 O O . GLY B 1 377 ? 1.025 27.047 -1.315 1 79.06 377 GLY B O 1
ATOM 6516 N N . HIS B 1 378 ? 2.992 26.125 -2.049 1 82.88 378 HIS B N 1
ATOM 6517 C CA . HIS B 1 378 ? 2.562 24.734 -2.125 1 82.88 378 HIS B CA 1
ATOM 6518 C C . HIS B 1 378 ? 1.306 24.594 -2.977 1 82.88 378 HIS B C 1
ATOM 6520 O O . HIS B 1 378 ? 0.332 23.953 -2.553 1 82.88 378 HIS B O 1
ATOM 6526 N N . GLY B 1 379 ? 1.216 25.188 -4.047 1 82.44 379 GLY B N 1
ATOM 6527 C CA . GLY B 1 379 ? 0.111 25.047 -4.98 1 82.44 379 GLY B CA 1
ATOM 6528 C C . GLY B 1 379 ? -1.128 25.812 -4.555 1 82.44 379 GLY B C 1
ATOM 6529 O O . GLY B 1 379 ? -2.246 25.453 -4.93 1 82.44 379 GLY B O 1
ATOM 6530 N N . GLY B 1 380 ? -0.941 26.781 -3.652 1 90.25 380 GLY B N 1
ATOM 6531 C CA . GLY B 1 380 ? -2.061 27.594 -3.209 1 90.25 380 GLY B CA 1
ATOM 6532 C C . GLY B 1 380 ? -2.678 27.109 -1.913 1 90.25 380 GLY B C 1
ATOM 6533 O O . GLY B 1 380 ? -3.428 27.844 -1.264 1 90.25 380 GLY B O 1
ATOM 6534 N N . MET B 1 381 ? -2.338 25.969 -1.479 1 94.19 381 MET B N 1
ATOM 6535 C CA . MET B 1 381 ? -2.959 25.328 -0.322 1 94.19 381 MET B CA 1
ATOM 6536 C C . MET B 1 381 ? -2.678 26.125 0.951 1 94.19 381 MET B C 1
ATOM 6538 O O . MET B 1 381 ? -3.512 26.156 1.856 1 94.19 381 MET B O 1
ATOM 6542 N N . ASP B 1 382 ? -1.55 26.797 1.006 1 95.94 382 ASP B N 1
ATOM 6543 C CA . ASP B 1 382 ? -1.158 27.547 2.197 1 95.94 382 ASP B CA 1
ATOM 6544 C C . ASP B 1 382 ? -2.117 28.703 2.457 1 95.94 382 ASP B C 1
ATOM 6546 O O . ASP B 1 382 ? -2.361 29.078 3.609 1 95.94 382 ASP B O 1
ATOM 6550 N N . TRP B 1 383 ? -2.611 29.281 1.396 1 96.44 383 TRP B N 1
ATOM 6551 C CA . TRP B 1 383 ? -3.57 30.359 1.562 1 96.44 383 TRP B CA 1
ATOM 6552 C C . TRP B 1 383 ? -4.805 29.891 2.32 1 96.44 383 TRP B C 1
ATOM 6554 O O . TRP B 1 383 ? -5.238 30.531 3.279 1 96.44 383 TRP B O 1
ATOM 6564 N N . PHE B 1 384 ? -5.297 28.766 1.906 1 96.5 384 PHE B N 1
ATOM 6565 C CA . PHE B 1 384 ? -6.547 28.25 2.455 1 96.5 384 PHE B CA 1
ATOM 6566 C C . PHE B 1 384 ? -6.395 27.922 3.934 1 96.5 384 PHE B C 1
ATOM 6568 O O . PHE B 1 384 ? -7.27 28.234 4.742 1 96.5 384 PHE B O 1
ATOM 6575 N N . VAL B 1 385 ? -5.332 27.266 4.301 1 96.94 385 VAL B N 1
ATOM 6576 C CA . VAL B 1 385 ? -5.164 26.844 5.688 1 96.94 385 VAL B CA 1
ATOM 6577 C C . VAL B 1 385 ? -4.961 28.062 6.582 1 96.94 385 VAL B C 1
ATOM 6579 O O . VAL B 1 385 ? -5.477 28.109 7.699 1 96.94 385 VAL B O 1
ATOM 6582 N N . ARG B 1 386 ? -4.238 29.062 6.145 1 96.56 386 ARG B N 1
ATOM 6583 C CA . ARG B 1 386 ? -4.074 30.312 6.883 1 96.56 386 ARG B CA 1
ATOM 6584 C C . ARG B 1 386 ? -5.406 31.047 7.023 1 96.56 386 ARG B C 1
ATOM 6586 O O . ARG B 1 386 ? -5.734 31.547 8.102 1 96.56 386 ARG B O 1
ATOM 6593 N N . ASN B 1 387 ? -6.082 31.078 5.871 1 96.5 387 ASN B N 1
ATOM 6594 C CA . ASN B 1 387 ? -7.383 31.75 5.871 1 96.5 387 ASN B CA 1
ATOM 6595 C C . ASN B 1 387 ? -8.344 31.094 6.863 1 96.5 387 ASN B C 1
ATOM 6597 O O . ASN B 1 387 ? -9.078 31.797 7.566 1 96.5 387 ASN B O 1
ATOM 6601 N N . ALA B 1 388 ? -8.352 29.859 6.906 1 97.06 388 ALA B N 1
ATOM 6602 C CA . ALA B 1 388 ? -9.211 29.125 7.832 1 97.06 388 ALA B CA 1
ATOM 6603 C C . ALA B 1 388 ? -8.883 29.5 9.281 1 97.06 388 ALA B C 1
ATOM 6605 O O . ALA B 1 388 ? -9.789 29.688 10.094 1 97.06 388 ALA B O 1
ATOM 6606 N N . PHE B 1 389 ? -7.652 29.516 9.578 1 97.81 389 PHE B N 1
ATOM 6607 C CA . PHE B 1 389 ? -7.238 29.844 10.938 1 97.81 389 PHE B CA 1
ATOM 6608 C C . PHE B 1 389 ? -7.703 31.25 11.312 1 97.81 389 PHE B C 1
ATOM 6610 O O . PHE B 1 389 ? -8.344 31.438 12.352 1 97.81 389 PHE B O 1
ATOM 6617 N N . VAL B 1 390 ? -7.422 32.219 10.484 1 97.38 390 VAL B N 1
ATOM 6618 C CA . VAL B 1 390 ? -7.727 33.625 10.734 1 97.38 390 VAL B CA 1
ATOM 6619 C C . VAL B 1 390 ? -9.234 33.812 10.852 1 97.38 390 VAL B C 1
ATOM 6621 O O . VAL B 1 390 ? -9.727 34.469 11.781 1 97.38 390 VAL B O 1
ATOM 6624 N N . GLU B 1 391 ? -9.938 33.25 9.906 1 95.81 391 GLU B N 1
ATOM 6625 C CA . GLU B 1 391 ? -11.391 33.438 9.891 1 95.81 391 GLU B CA 1
ATOM 6626 C C . GLU B 1 391 ? -12.039 32.781 11.102 1 95.81 391 GLU B C 1
ATOM 6628 O O . GLU B 1 391 ? -13.047 33.281 11.617 1 95.81 391 GLU B O 1
ATOM 6633 N N . SER B 1 392 ? -11.484 31.688 11.508 1 96 392 SER B N 1
ATOM 6634 C CA . SER B 1 392 ? -12 31.031 12.711 1 96 392 SER B CA 1
ATOM 6635 C C . SER B 1 392 ? -11.844 31.938 13.938 1 96 392 SER B C 1
ATOM 6637 O O . SER B 1 392 ? -12.734 32 14.781 1 96 392 SER B O 1
ATOM 6639 N N . ILE B 1 393 ? -10.711 32.562 14.055 1 96.38 393 ILE B N 1
ATOM 6640 C CA . ILE B 1 393 ? -10.469 33.469 15.164 1 96.38 393 ILE B CA 1
ATOM 6641 C C . ILE B 1 393 ? -11.43 34.656 15.07 1 96.38 393 ILE B C 1
ATOM 6643 O O . ILE B 1 393 ? -12.07 35.031 16.062 1 96.38 393 ILE B O 1
ATOM 6647 N N . LYS B 1 394 ? -11.555 35.219 13.867 1 93.69 394 LYS B N 1
ATOM 6648 C CA . LYS B 1 394 ? -12.391 36.375 13.648 1 93.69 394 LYS B CA 1
ATOM 6649 C C . LYS B 1 394 ? -13.844 36.094 14.031 1 93.69 394 LYS B C 1
ATOM 6651 O O . LYS B 1 394 ? -14.523 36.969 14.594 1 93.69 394 LYS B O 1
ATOM 6656 N N . ARG B 1 395 ? -14.234 34.938 13.758 1 91.81 395 ARG B N 1
ATOM 6657 C CA . ARG B 1 395 ? -15.641 34.594 13.938 1 91.81 395 ARG B CA 1
ATOM 6658 C C . ARG B 1 395 ? -15.852 33.875 15.273 1 91.81 395 ARG B C 1
ATOM 6660 O O . ARG B 1 395 ? -17 33.625 15.664 1 91.81 395 ARG B O 1
ATOM 6667 N N . ASP B 1 396 ? -14.812 33.594 15.945 1 92.06 396 ASP B N 1
ATOM 6668 C CA . ASP B 1 396 ? -14.852 32.906 17.234 1 92.06 396 ASP B CA 1
ATOM 6669 C C . ASP B 1 396 ? -15.57 31.562 17.125 1 92.06 396 ASP B C 1
ATOM 6671 O O . ASP B 1 396 ? -16.516 31.312 17.875 1 92.06 396 ASP B O 1
ATOM 6675 N N . VAL B 1 397 ? -15.148 30.797 16.141 1 91.81 397 VAL B N 1
ATOM 6676 C CA . VAL B 1 397 ? -15.703 29.469 15.914 1 91.81 397 VAL B CA 1
ATOM 6677 C C . VAL B 1 397 ? -14.578 28.438 15.891 1 91.81 397 VAL B C 1
ATOM 6679 O O . VAL B 1 397 ? -13.406 28.781 15.758 1 91.81 397 VAL B O 1
ATOM 6682 N N . SER B 1 398 ? -14.984 27.203 16.078 1 92.69 398 SER B N 1
ATOM 6683 C CA . SER B 1 398 ? -14.023 26.109 15.953 1 92.69 398 SER B CA 1
ATOM 6684 C C . SER B 1 398 ? -13.461 26.031 14.539 1 92.69 398 SER B C 1
ATOM 6686 O O . SER B 1 398 ? -14.195 26.172 13.562 1 92.69 398 SER B O 1
ATOM 6688 N N . PRO B 1 399 ? -12.172 25.859 14.453 1 96.94 399 PRO B N 1
ATOM 6689 C CA . PRO B 1 399 ? -11.586 25.734 13.117 1 96.94 399 PRO B CA 1
ATOM 6690 C C . PRO B 1 399 ? -11.992 24.438 12.422 1 96.94 399 PRO B C 1
ATOM 6692 O O . PRO B 1 399 ? -12.438 23.484 13.078 1 96.94 399 PRO B O 1
ATOM 6695 N N . PRO B 1 400 ? -11.797 24.359 11.078 1 97.06 400 PRO B N 1
ATOM 6696 C CA . PRO B 1 400 ? -12.242 23.203 10.312 1 97.06 400 PRO B CA 1
ATOM 6697 C C . PRO B 1 400 ? -11.391 21.969 10.555 1 97.06 400 PRO B C 1
ATOM 6699 O O . PRO B 1 400 ? -11.773 20.859 10.18 1 97.06 400 PRO B O 1
ATOM 6702 N N . MET B 1 401 ? -10.281 22.109 11.125 1 98.12 401 MET B N 1
ATOM 6703 C CA . MET B 1 401 ? -9.414 21.031 11.602 1 98.12 401 MET B CA 1
ATOM 6704 C C . MET B 1 401 ? -9.031 21.25 13.062 1 98.12 401 MET B C 1
ATOM 6706 O O . MET B 1 401 ? -8.031 21.906 13.359 1 98.12 401 MET B O 1
ATOM 6710 N N . ASP B 1 402 ? -9.75 20.672 13.891 1 98.25 402 ASP B N 1
ATOM 6711 C CA . ASP B 1 402 ? -9.719 21.031 15.305 1 98.25 402 ASP B CA 1
ATOM 6712 C C . ASP B 1 402 ? -8.711 20.172 16.062 1 98.25 402 ASP B C 1
ATOM 6714 O O . ASP B 1 402 ? -7.906 19.469 15.461 1 98.25 402 ASP B O 1
ATOM 6718 N N . VAL B 1 403 ? -8.719 20.297 17.391 1 98.81 403 VAL B N 1
ATOM 6719 C CA . VAL B 1 403 ? -7.699 19.703 18.25 1 98.81 403 VAL B CA 1
ATOM 6720 C C . VAL B 1 403 ? -7.801 18.188 18.203 1 98.81 403 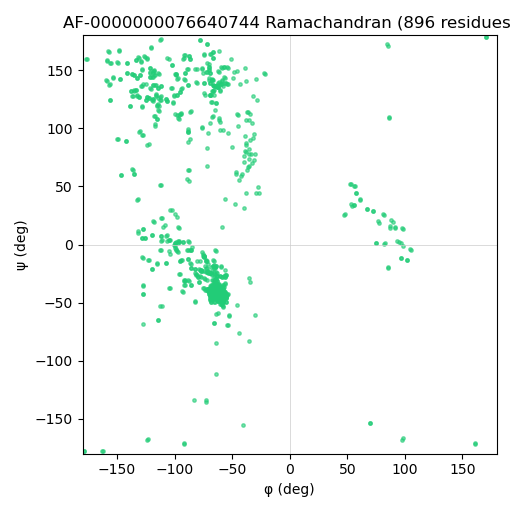VAL B C 1
ATOM 6722 O O . VAL B 1 403 ? -6.793 17.484 18.328 1 98.81 403 VAL B O 1
ATOM 6725 N N . TYR B 1 404 ? -9.016 17.641 18 1 98.81 404 TYR B N 1
ATOM 6726 C CA . TYR B 1 404 ? -9.195 16.188 17.922 1 98.81 404 TYR B CA 1
ATOM 6727 C C . TYR B 1 404 ? -8.57 15.625 16.641 1 98.81 404 TYR B C 1
ATOM 6729 O O . TYR B 1 404 ? -7.953 14.562 16.672 1 98.81 404 TYR B O 1
ATOM 6737 N N . ASP B 1 405 ? -8.75 16.344 15.523 1 98.81 405 ASP B N 1
ATOM 6738 C CA . ASP B 1 405 ? -8.062 15.984 14.289 1 98.81 405 ASP B CA 1
ATOM 6739 C C . ASP B 1 405 ? -6.543 16.016 14.477 1 98.81 405 ASP B C 1
ATOM 6741 O O . ASP B 1 405 ? -5.848 15.062 14.117 1 98.81 405 ASP B O 1
ATOM 6745 N N . ALA B 1 406 ? -6.117 17.125 15.078 1 98.88 406 ALA B N 1
ATOM 6746 C CA . ALA B 1 406 ? -4.691 17.312 15.32 1 98.88 406 ALA B CA 1
ATOM 6747 C C . ALA B 1 406 ? -4.102 16.156 16.109 1 98.88 406 ALA B C 1
ATOM 6749 O O . ALA B 1 406 ? -3.051 15.625 15.75 1 98.88 406 ALA B O 1
ATOM 6750 N N . ALA B 1 407 ? -4.781 15.773 17.125 1 98.94 407 ALA B N 1
ATOM 6751 C CA . ALA B 1 407 ? -4.316 14.688 17.984 1 98.94 407 ALA B CA 1
ATOM 6752 C C . ALA B 1 407 ? -4.355 13.352 17.266 1 98.94 407 ALA B C 1
ATOM 6754 O O . ALA B 1 407 ? -3.363 12.617 17.25 1 98.94 407 ALA B O 1
ATOM 6755 N N . ALA B 1 408 ? -5.445 13.023 16.641 1 98.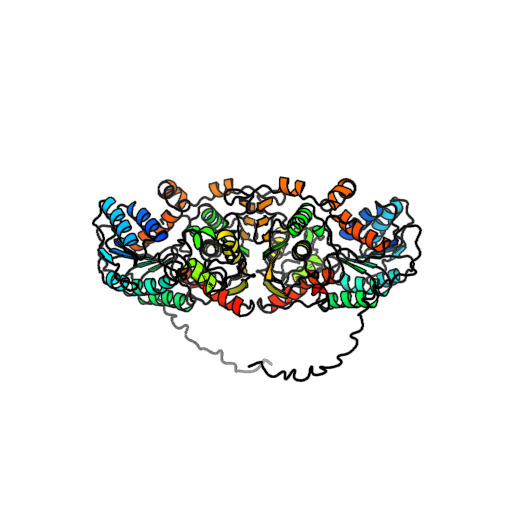94 408 ALA B N 1
ATOM 6756 C CA . ALA B 1 408 ? -5.629 11.727 15.992 1 98.94 408 ALA B CA 1
ATOM 6757 C C . ALA B 1 408 ? -4.617 11.523 14.867 1 98.94 408 ALA B C 1
ATOM 6759 O O . ALA B 1 408 ? -4.051 10.438 14.719 1 98.94 408 ALA B O 1
ATOM 6760 N N . TRP B 1 409 ? -4.406 12.57 14.078 1 98.94 409 TRP B N 1
ATOM 6761 C CA . TRP B 1 409 ? -3.51 12.469 12.93 1 98.94 409 TRP B CA 1
ATOM 6762 C C . TRP B 1 409 ? -2.057 12.375 13.383 1 98.94 409 TRP B C 1
ATOM 6764 O O . TRP B 1 409 ? -1.285 11.57 12.852 1 98.94 409 TRP B O 1
ATOM 6774 N N . SER B 1 410 ? -1.707 13.117 14.422 1 98.94 410 SER B N 1
ATOM 6775 C CA . SER B 1 410 ? -0.328 13.148 14.898 1 98.94 410 SER B CA 1
ATOM 6776 C C . SER B 1 410 ? 0.008 11.898 15.695 1 98.94 410 SER B C 1
ATOM 6778 O O . SER B 1 410 ? 1.173 11.5 15.789 1 98.94 410 SER B O 1
ATOM 6780 N N . ALA B 1 411 ? -0.972 11.242 16.234 1 98.94 411 ALA B N 1
ATOM 6781 C CA . ALA B 1 411 ? -0.761 10.055 17.062 1 98.94 411 ALA B CA 1
ATOM 6782 C C . ALA B 1 411 ? -0.161 8.922 16.234 1 98.94 411 ALA B C 1
ATOM 6784 O O . ALA B 1 411 ? 0.42 7.984 16.797 1 98.94 411 ALA B O 1
ATOM 6785 N N . ILE B 1 412 ? -0.272 8.938 14.945 1 98.94 412 ILE B N 1
ATOM 6786 C CA . ILE B 1 412 ? 0.281 7.906 14.078 1 98.94 412 ILE B CA 1
ATOM 6787 C C . ILE B 1 412 ? 1.787 7.793 14.305 1 98.94 412 ILE B C 1
ATOM 6789 O O . ILE B 1 412 ? 2.346 6.691 14.266 1 98.94 412 ILE B O 1
ATOM 6793 N N . GLY B 1 413 ? 2.434 8.922 14.547 1 98.81 413 GLY B N 1
ATOM 6794 C CA . GLY B 1 413 ? 3.863 8.906 14.812 1 98.81 413 GLY B CA 1
ATOM 6795 C C . GLY B 1 413 ? 4.238 7.977 15.953 1 98.81 413 GLY B C 1
ATOM 6796 O O . GLY B 1 413 ? 4.816 6.91 15.734 1 98.81 413 GLY B O 1
ATOM 6797 N N . PRO B 1 414 ? 3.85 8.352 17.203 1 98.81 414 PRO B N 1
ATOM 6798 C CA . PRO B 1 414 ? 4.23 7.527 18.344 1 98.81 414 PRO B CA 1
ATOM 6799 C C . PRO B 1 414 ? 3.619 6.129 18.297 1 98.81 414 PRO B C 1
ATOM 6801 O O . PRO B 1 414 ? 4.23 5.164 18.766 1 98.81 414 PRO B O 1
ATOM 6804 N N . LEU B 1 415 ? 2.469 5.957 17.703 1 98.94 415 LEU B N 1
ATOM 6805 C CA . LEU B 1 415 ? 1.84 4.641 17.656 1 98.94 415 LEU B CA 1
ATOM 6806 C C . LEU B 1 415 ? 2.559 3.727 16.672 1 98.94 415 LEU B C 1
ATOM 6808 O O . LEU B 1 415 ? 2.686 2.525 16.922 1 98.94 415 LEU B O 1
ATOM 6812 N N . SER B 1 416 ? 2.969 4.262 15.562 1 98.94 416 SER B N 1
ATOM 6813 C CA . SER B 1 416 ? 3.75 3.455 14.633 1 98.94 416 SER B CA 1
ATOM 6814 C C . SER B 1 416 ? 5.074 3.02 15.25 1 98.94 416 SER B C 1
ATOM 6816 O O . SER B 1 416 ? 5.523 1.893 15.039 1 98.94 416 SER B O 1
ATOM 6818 N N . GLU B 1 417 ? 5.715 3.895 16.031 1 98.81 417 GLU B N 1
ATOM 6819 C CA . GLU B 1 417 ? 6.941 3.549 16.734 1 98.81 417 GLU B CA 1
ATOM 6820 C C . GLU B 1 417 ? 6.715 2.389 17.703 1 98.81 417 GLU B C 1
ATOM 6822 O O . GLU B 1 417 ? 7.531 1.465 17.781 1 98.81 417 GLU B O 1
ATOM 6827 N N . GLU B 1 418 ? 5.645 2.514 18.391 1 98.81 418 GLU B N 1
ATOM 6828 C CA . GLU B 1 418 ? 5.316 1.459 19.344 1 98.81 418 GLU B CA 1
ATOM 6829 C C . GLU B 1 418 ? 5.078 0.129 18.641 1 98.81 418 GLU B C 1
ATOM 6831 O O . GLU B 1 418 ? 5.574 -0.912 19.078 1 98.81 418 GLU B O 1
ATOM 6836 N N . SER B 1 419 ? 4.324 0.137 17.578 1 98.88 419 SER B N 1
ATOM 6837 C CA . SER B 1 419 ? 4.047 -1.07 16.797 1 98.88 419 SER B CA 1
ATOM 6838 C C . SER B 1 419 ? 5.336 -1.705 16.297 1 98.88 419 SER B C 1
ATOM 6840 O O . SER B 1 419 ? 5.539 -2.912 16.438 1 98.88 419 SER B O 1
ATOM 6842 N N . ILE B 1 420 ? 6.191 -0.922 15.711 1 98.81 420 ILE B N 1
ATOM 6843 C CA . ILE B 1 420 ? 7.461 -1.4 15.172 1 98.81 420 ILE B CA 1
ATOM 6844 C C . ILE B 1 420 ? 8.305 -2.004 16.297 1 98.81 420 ILE B C 1
ATOM 6846 O O . ILE B 1 420 ? 8.875 -3.086 16.125 1 98.81 420 ILE B O 1
ATOM 6850 N N . ALA B 1 421 ? 8.375 -1.32 17.406 1 98.56 421 ALA B N 1
ATOM 6851 C CA . ALA B 1 421 ? 9.156 -1.79 18.547 1 98.56 421 ALA B CA 1
ATOM 6852 C C . ALA B 1 421 ? 8.648 -3.139 19.047 1 98.56 421 ALA B C 1
ATOM 6854 O O . ALA B 1 421 ? 9.422 -3.945 19.562 1 98.56 421 ALA B O 1
ATOM 6855 N N . GLN B 1 422 ? 7.41 -3.334 18.812 1 98.12 422 GLN B N 1
ATOM 6856 C CA . GLN B 1 422 ? 6.801 -4.578 19.266 1 98.12 422 GLN B CA 1
ATOM 6857 C C . GLN B 1 422 ? 6.754 -5.613 18.156 1 98.12 422 GLN B C 1
ATOM 6859 O O . GLN B 1 422 ? 6 -6.586 18.234 1 98.12 422 GLN B O 1
ATOM 6864 N N . GLY B 1 423 ? 7.414 -5.43 17.156 1 97.25 423 GLY B N 1
ATOM 6865 C CA . GLY B 1 423 ? 7.512 -6.41 16.094 1 97.25 423 GLY B CA 1
ATOM 6866 C C . GLY B 1 423 ? 6.336 -6.367 15.133 1 97.25 423 GLY B C 1
ATOM 6867 O O . GLY B 1 423 ? 5.945 -7.391 14.57 1 97.25 423 GLY B O 1
ATOM 6868 N N . GLY B 1 424 ? 5.715 -5.254 15.031 1 98.12 424 GLY B N 1
ATOM 6869 C CA . GLY B 1 424 ? 4.609 -5.09 14.102 1 98.12 424 GLY B CA 1
ATOM 6870 C C . GLY B 1 424 ? 3.26 -5.398 14.719 1 98.12 424 GLY B C 1
ATOM 6871 O O . GLY B 1 424 ? 2.268 -5.57 14.008 1 98.12 424 GLY B O 1
ATOM 6872 N N . HIS B 1 425 ? 3.111 -5.484 16 1 98.38 425 HIS B N 1
ATOM 6873 C CA . HIS B 1 425 ? 1.859 -5.789 16.688 1 98.38 425 HIS B CA 1
ATOM 6874 C C . HIS B 1 425 ? 0.867 -4.641 16.562 1 98.38 425 HIS B C 1
ATOM 6876 O O . HIS B 1 425 ? 1.263 -3.471 16.562 1 98.38 425 HIS B O 1
ATOM 6882 N N . PRO B 1 426 ? -0.4 -5.023 16.516 1 98.69 426 PRO B N 1
ATOM 6883 C CA . PRO B 1 426 ? -1.399 -3.953 16.484 1 98.69 426 PRO B CA 1
ATOM 6884 C C . PRO B 1 426 ? -1.436 -3.139 17.766 1 98.69 426 PRO B C 1
ATOM 6886 O O . PRO B 1 426 ? -1.381 -3.705 18.859 1 98.69 426 PRO B O 1
ATOM 6889 N N . VAL B 1 427 ? -1.513 -1.831 17.562 1 98.75 427 VAL B N 1
ATOM 6890 C CA . VAL B 1 427 ? -1.66 -0.892 18.672 1 98.75 427 VAL B CA 1
ATOM 6891 C C . VAL B 1 427 ? -2.971 -0.122 18.516 1 98.75 427 VAL B C 1
ATOM 6893 O O . VAL B 1 427 ? -3.357 0.254 17.406 1 98.75 427 VAL B O 1
ATOM 6896 N N . GLN B 1 428 ? -3.609 0.166 19.656 1 98.69 428 GLN B N 1
ATOM 6897 C CA . GLN B 1 428 ? -4.91 0.825 19.625 1 98.69 428 GLN B CA 1
ATOM 6898 C C . GLN B 1 428 ? -4.758 2.344 19.609 1 98.69 428 GLN B C 1
ATOM 6900 O O . GLN B 1 428 ? -3.904 2.9 20.297 1 98.69 428 GLN B O 1
ATOM 6905 N N . PHE B 1 429 ? -5.574 2.93 18.781 1 98.88 429 PHE B N 1
ATOM 6906 C CA . PHE B 1 429 ? -5.707 4.379 18.859 1 98.88 429 PHE B CA 1
ATOM 6907 C C . PHE B 1 429 ? -6.535 4.773 20.078 1 98.88 429 PHE B C 1
ATOM 6909 O O . PHE B 1 429 ? -7.547 4.141 20.391 1 98.88 429 PHE B O 1
ATOM 6916 N N . PRO B 1 430 ? -6.102 5.84 20.781 1 98.62 430 PRO B N 1
ATOM 6917 C CA . PRO B 1 430 ? -7.023 6.41 21.766 1 98.62 430 PRO B CA 1
ATOM 6918 C C . PRO B 1 430 ? -8.219 7.113 21.125 1 98.62 430 PRO B C 1
ATOM 6920 O O . PRO B 1 430 ? -8.133 7.562 19.969 1 98.62 430 PRO B O 1
ATOM 6923 N N . ASP B 1 431 ? -9.289 7.137 21.859 1 98.69 431 ASP B N 1
ATOM 6924 C CA . ASP B 1 431 ? -10.391 8.016 21.484 1 98.69 431 ASP B CA 1
ATOM 6925 C C . ASP B 1 431 ? -10.219 9.406 22.109 1 98.69 431 ASP B C 1
ATOM 6927 O O . ASP B 1 431 ? -10.703 9.664 23.203 1 98.69 431 ASP B O 1
ATOM 6931 N N . PHE B 1 432 ? -9.688 10.312 21.359 1 98.75 432 PHE B N 1
ATOM 6932 C CA . PHE B 1 432 ? -9.391 11.648 21.859 1 98.75 432 PHE B CA 1
ATOM 6933 C C . PHE B 1 432 ? -10.672 12.461 22.016 1 98.75 432 PHE B C 1
ATOM 6935 O O . PHE B 1 432 ? -10.656 13.523 22.641 1 98.75 432 PHE B O 1
ATOM 6942 N N . THR B 1 433 ? -11.758 11.945 21.516 1 98.44 433 THR B N 1
ATOM 6943 C CA . THR B 1 433 ? -12.992 12.711 21.516 1 98.44 433 THR B CA 1
ATOM 6944 C C . THR B 1 433 ? -13.844 12.359 22.734 1 98.44 433 THR B C 1
ATOM 6946 O O . THR B 1 433 ? -14.859 13.008 23 1 98.44 433 THR B O 1
ATOM 6949 N N . GLY B 1 434 ? -13.555 11.305 23.422 1 97.94 434 GLY B N 1
ATOM 6950 C CA . GLY B 1 434 ? -14.352 10.852 24.547 1 97.94 434 GLY B CA 1
ATOM 6951 C C . GLY B 1 434 ? -15.734 10.367 24.156 1 97.94 434 GLY B C 1
ATOM 6952 O O . GLY B 1 434 ? -16.703 10.594 24.875 1 97.94 434 GLY B O 1
ATOM 6953 N N . GLY B 1 435 ? -15.789 9.852 22.969 1 98.25 435 GLY B N 1
ATOM 6954 C CA . GLY B 1 435 ? -17.062 9.336 22.484 1 98.25 435 GLY B CA 1
ATOM 6955 C C . GLY B 1 435 ? -17.766 10.273 21.531 1 98.25 435 GLY B C 1
ATOM 6956 O O . GLY B 1 435 ? -18.688 9.859 20.812 1 98.25 435 GLY B O 1
ATOM 6957 N N . LYS B 1 436 ? -17.375 11.484 21.422 1 97.81 436 LYS B N 1
ATOM 6958 C CA . LYS B 1 436 ? -18.062 12.492 20.625 1 97.81 436 LYS B CA 1
ATOM 6959 C C . LYS B 1 436 ? -18 12.156 19.141 1 97.81 436 LYS B C 1
ATOM 6961 O O . LYS B 1 436 ? -18.828 12.625 18.359 1 97.81 436 LYS B O 1
ATOM 6966 N N . TRP B 1 437 ? -16.984 11.359 18.703 1 97.94 437 TRP B N 1
ATOM 6967 C CA . TRP B 1 437 ? -16.844 11.008 17.297 1 97.94 437 TRP B CA 1
ATOM 6968 C C . TRP B 1 437 ? -18.109 10.375 16.766 1 97.94 437 TRP B C 1
ATOM 6970 O O . TRP B 1 437 ? -18.406 10.461 15.562 1 97.94 437 TRP B O 1
ATOM 6980 N N . MET B 1 438 ? -18.891 9.766 17.609 1 97.81 438 MET B N 1
ATOM 6981 C CA . MET B 1 438 ? -20.078 9.039 17.188 1 97.81 438 MET B CA 1
ATOM 6982 C C . MET B 1 438 ? -21.172 10 16.734 1 97.81 438 MET B C 1
ATOM 6984 O O . MET B 1 438 ? -22.016 9.641 15.922 1 97.81 438 MET B O 1
ATOM 6988 N N . HIS B 1 439 ? -21.125 11.312 17.234 1 96.62 439 HIS B N 1
ATOM 6989 C CA . HIS B 1 439 ? -22.25 12.203 17 1 96.62 439 HIS B CA 1
ATOM 6990 C C . HIS B 1 439 ? -21.797 13.516 16.391 1 96.62 439 HIS B C 1
ATOM 6992 O O . HIS B 1 439 ? -22.625 14.297 15.891 1 96.62 439 HIS B O 1
ATOM 6998 N N . ASN B 1 440 ? -20.531 13.742 16.391 1 96.88 440 ASN B N 1
ATOM 6999 C CA . ASN B 1 440 ? -20.016 14.984 15.82 1 96.88 440 ASN B CA 1
ATOM 7000 C C . ASN B 1 440 ? -20.438 15.148 14.367 1 96.88 440 ASN B C 1
ATOM 7002 O O . ASN B 1 440 ? -20.5 14.172 13.609 1 96.88 440 ASN B O 1
ATOM 7006 N N . GLU B 1 441 ? -20.688 16.344 14.016 1 95.38 441 GLU B N 1
ATOM 7007 C CA . GLU B 1 441 ? -20.969 16.672 12.617 1 95.38 441 GLU B CA 1
ATOM 7008 C C . GLU B 1 441 ? -19.703 17.078 11.875 1 95.38 441 GLU B C 1
ATOM 7010 O O . GLU B 1 441 ? -18.703 17.453 12.5 1 95.38 441 GLU B O 1
ATOM 7015 N N . GLN B 1 442 ? -19.781 16.984 10.562 1 94.94 442 GLN B N 1
ATOM 7016 C CA . GLN B 1 442 ? -18.672 17.438 9.727 1 94.94 442 GLN B CA 1
ATOM 7017 C C . GLN B 1 442 ? -18.422 18.938 9.898 1 94.94 442 GLN B C 1
ATOM 7019 O O . GLN B 1 442 ? -19.375 19.719 9.945 1 94.94 442 GLN B O 1
ATOM 7024 N N . ILE B 1 443 ? -17.188 19.281 10.016 1 94.56 443 ILE B N 1
ATOM 7025 C CA . ILE B 1 443 ? -16.875 20.688 10.219 1 94.56 443 ILE B CA 1
ATOM 7026 C C . ILE B 1 443 ? -15.945 21.172 9.117 1 94.56 443 ILE B C 1
ATOM 7028 O O . ILE B 1 443 ? -15.68 22.375 9 1 94.56 443 ILE B O 1
ATOM 7032 N N . PHE B 1 444 ? -15.328 20.266 8.312 1 95.94 444 PHE B N 1
ATOM 7033 C CA . PHE B 1 444 ? -14.547 20.594 7.125 1 95.94 444 PHE B CA 1
ATOM 7034 C C . PHE B 1 444 ? -15.398 20.484 5.867 1 95.94 444 PHE B C 1
ATOM 7036 O O . PHE B 1 444 ? -15.82 19.406 5.477 1 95.94 444 PHE B O 1
ATOM 7043 N N . HIS B 1 445 ? -15.648 21.641 5.266 1 92.19 445 HIS B N 1
ATOM 7044 C CA . HIS B 1 445 ? -16.594 21.656 4.148 1 92.19 445 HIS B CA 1
ATOM 7045 C C . HIS B 1 445 ? -15.906 22.109 2.865 1 92.19 445 HIS B C 1
ATOM 7047 O O . HIS B 1 445 ? -15.031 22.984 2.898 1 92.19 445 HIS B O 1
ATOM 7053 N N . VAL B 1 446 ? -16.406 21.578 1.759 1 88.12 446 VAL B N 1
ATOM 7054 C CA . VAL B 1 446 ? -15.852 21.922 0.452 1 88.12 446 VAL B CA 1
ATOM 7055 C C . VAL B 1 446 ? -16.453 23.234 -0.027 1 88.12 446 VAL B C 1
ATOM 7057 O O . VAL B 1 446 ? -15.906 23.875 -0.937 1 88.12 446 VAL B O 1
ATOM 7060 N N . ASP B 1 447 ? -17.625 23.547 0.476 1 80.25 447 ASP B N 1
ATOM 7061 C CA . ASP B 1 447 ? -18.344 24.75 0.069 1 80.25 447 ASP B CA 1
ATOM 7062 C C . ASP B 1 447 ? -18.375 25.781 1.195 1 80.25 447 ASP B C 1
ATOM 7064 O O . ASP B 1 447 ? -19.188 26.703 1.177 1 80.25 447 ASP B O 1
ATOM 7068 N N . GLY B 1 448 ? -17.594 25.609 2.117 1 70.56 448 GLY B N 1
ATOM 7069 C CA . GLY B 1 448 ? -17.625 26.531 3.248 1 70.56 448 GLY B CA 1
ATOM 7070 C C . GLY B 1 448 ? -17.078 27.906 2.914 1 70.56 448 GLY B C 1
ATOM 7071 O O . GLY B 1 448 ? -16.688 28.172 1.778 1 70.56 448 GLY B O 1
ATOM 7072 N N . GLU B 1 449 ? -17.234 28.766 3.838 1 72.94 449 GLU B N 1
ATOM 7073 C CA . GLU B 1 449 ? -16.75 30.141 3.697 1 72.94 449 GLU B CA 1
ATOM 7074 C C . GLU B 1 449 ? -15.234 30.203 3.834 1 72.94 449 GLU B C 1
ATOM 7076 O O . GLU B 1 449 ? -14.586 31.078 3.26 1 72.94 449 GLU B O 1
ATOM 7081 N N . TYR B 1 450 ? -14.812 29.25 4.598 1 77.12 450 TYR B N 1
ATOM 7082 C CA . TYR B 1 450 ? -13.383 29.172 4.859 1 77.12 450 TYR B CA 1
ATOM 7083 C C . TYR B 1 450 ? -12.984 27.75 5.242 1 77.12 450 TYR B C 1
ATOM 7085 O O . TYR B 1 450 ? -13.828 26.938 5.648 1 77.12 450 TYR B O 1
#

Nearest PDB structures (foldseek):
  6t2b-assembly2_D  TM=9.410E-01  e=4.971E-46  Akkermansia muciniphila
  1rye-assembly1_D  TM=7.229E-01  e=1.009E-19  Zymomonas mobilis
  1h6d-assembly3_I  TM=6.832E-01  e=7.125E-20  Zymomonas mobilis
  3dty-assembly1_D  TM=7.276E-01  e=2.737E-18  Pseudomonas syringae pv. tomato
  6z3b-assembly1_B  TM=7.096E-01  e=1.534E-18  Mediterraneibacter gnavus

Radius of gyration: 32.45 Å; Cα contacts (8 Å, |Δi|>4): 1911; chains: 2; bounding box: 134×95×75 Å

pLDDT: mean 89.12, std 20.29, range [17.19, 98.94]